Protein 1WI3 (pdb70)

Secondary structure (DSSP, 8-state):
---------------SHHHHHHHHHHHHH-S---HHHHHHHHHHS---HHHHHHHHHHHHHH--SS-SS--

GO terms:
  GO:0000977 RNA polymerase II transcription regulatory region sequence-specific DNA binding (F, IDA)
  GO:0001228 DNA-binding transcription activator activity, RNA polymerase II-specific (F, IDA)
  GO:0045944 positive regulation of transcription by RNA polymerase II (P, IDA)
  GO:0005654 nucleoplasm (C, TAS)
  GO:0005515 protein binding (F, IPI)
  GO:0005654 nucleoplasm (C, IDA)

Nearest PDB structures (foldseek):
  1wi3-assembly1_A  TM=7.764E-01  e=3.787E-08  Homo sapiens
  2da2-assembly1_A  TM=7.299E-01  e=1.251E-03  Homo sapiens
  2djn-assembly1_A  TM=6.784E-01  e=2.650E-02  Homo sapiens
  2cra-assembly1_A  TM=6.827E-01  e=4.642E-02  Homo sapiens
  2l9r-assembly1_A  TM=7.865E-01  e=8.156E-01  Homo sapiens

CATH classification: 1.10.10.60

Structure (mmCIF, N/CA/C/O backbone):
data_1WI3
#
_entry.id   1WI3
#
loop_
_atom_site.group_PDB
_atom_site.id
_atom_site.type_symbol
_atom_site.label_atom_id
_atom_site.label_alt_id
_atom_site.label_comp_id
_atom_site.label_asym_id
_atom_site.label_entity_id
_atom_site.label_seq_id
_atom_site.pdbx_PDB_ins_code
_atom_site.Cartn_x
_atom_site.Cartn_y
_atom_site.Cartn_z
_atom_site.occupancy
_atom_site.B_iso_or_equiv
_atom_site.auth_seq_id
_atom_site.auth_comp_id
_atom_site.auth_asym_id
_atom_site.auth_atom_id
_atom_site.pdbx_PDB_model_num
ATOM 1 N N . GLY A 1 1 ? 13.180 -10.435 10.783 1.00 0.00 1 GLY A N 1
ATOM 2 C CA . GLY A 1 1 ? 13.037 -9.020 10.486 1.00 0.00 1 GLY A CA 1
ATOM 3 C C . GLY A 1 1 ? 12.215 -8.314 11.566 1.00 0.00 1 GLY A C 1
ATOM 4 O O . GLY A 1 1 ? 11.682 -8.959 12.468 1.00 0.00 1 GLY A O 1
ATOM 8 N N . SER A 1 2 ? 12.137 -6.997 11.439 1.00 0.00 2 SER A N 1
ATOM 9 C CA . SER A 1 2 ? 11.388 -6.196 12.392 1.00 0.00 2 SER A CA 1
ATOM 10 C C . SER A 1 2 ? 11.477 -4.716 12.016 1.00 0.00 2 SER A C 1
ATOM 11 O O . SER A 1 2 ? 12.568 -4.191 11.797 1.00 0.00 2 SER A O 1
ATOM 19 N N . SER A 1 3 ? 10.314 -4.084 11.952 1.00 0.00 3 SER A N 1
ATOM 20 C CA . SER A 1 3 ? 10.247 -2.674 11.606 1.00 0.00 3 SER A CA 1
ATOM 21 C C . SER A 1 3 ? 8.789 -2.210 11.582 1.00 0.00 3 SER A C 1
ATOM 22 O O . SER A 1 3 ? 7.875 -3.028 11.482 1.00 0.00 3 SER A O 1
ATOM 30 N N . GLY A 1 4 ? 8.617 -0.900 11.677 1.00 0.00 4 GLY A N 1
ATOM 31 C CA . GLY A 1 4 ? 7.286 -0.318 11.668 1.00 0.00 4 GLY A CA 1
ATOM 32 C C . GLY A 1 4 ? 7.344 1.178 11.352 1.00 0.00 4 GLY A C 1
ATOM 33 O O . GLY A 1 4 ? 8.426 1.753 11.246 1.00 0.00 4 GLY A O 1
ATOM 37 N N . SER A 1 5 ? 6.165 1.767 11.210 1.00 0.00 5 SER A N 1
ATOM 38 C CA . SER A 1 5 ? 6.068 3.185 10.908 1.00 0.00 5 SER A CA 1
ATOM 39 C C . SER A 1 5 ? 4.602 3.622 10.913 1.00 0.00 5 SER A C 1
ATOM 40 O O . SER A 1 5 ? 3.746 2.940 10.351 1.00 0.00 5 SER A O 1
ATOM 48 N N . SER A 1 6 ? 4.357 4.756 11.553 1.00 0.00 6 SER A N 1
ATOM 49 C CA . SER A 1 6 ? 3.010 5.292 11.638 1.00 0.00 6 SER A CA 1
ATOM 50 C C . SER A 1 6 ? 2.637 5.981 10.323 1.00 0.00 6 SER A C 1
ATOM 51 O O . SER A 1 6 ? 3.512 6.373 9.554 1.00 0.00 6 SER A O 1
ATOM 59 N N . GLY A 1 7 ? 1.335 6.106 10.107 1.00 0.00 7 GLY A N 1
ATOM 60 C CA . GLY A 1 7 ? 0.836 6.740 8.899 1.00 0.00 7 GLY A CA 1
ATOM 61 C C . GLY A 1 7 ? -0.640 7.116 9.047 1.00 0.00 7 GLY A C 1
ATOM 62 O O . GLY A 1 7 ? -1.521 6.294 8.802 1.00 0.00 7 GLY A O 1
ATOM 66 N N . PRO A 1 8 ? -0.870 8.392 9.458 1.00 0.00 8 PRO A N 1
ATOM 67 C CA . PRO A 1 8 ? -2.223 8.887 9.642 1.00 0.00 8 PRO A CA 1
ATOM 68 C C . PRO A 1 8 ? -2.894 9.163 8.295 1.00 0.00 8 PRO A C 1
ATOM 69 O O . PRO A 1 8 ? -2.273 9.007 7.244 1.00 0.00 8 PRO A O 1
ATOM 80 N N . ARG A 1 9 ? -4.153 9.570 8.368 1.00 0.00 9 ARG A N 1
ATOM 81 C CA . ARG A 1 9 ? -4.914 9.870 7.168 1.00 0.00 9 ARG A CA 1
ATOM 82 C C . ARG A 1 9 ? -5.021 8.626 6.283 1.00 0.00 9 ARG A C 1
ATOM 83 O O . ARG A 1 9 ? -4.171 7.740 6.346 1.00 0.00 9 ARG A O 1
ATOM 104 N N . SER A 1 10 ? -6.074 8.601 5.478 1.00 0.00 10 SER A N 1
ATOM 105 C CA . SER A 1 10 ? -6.303 7.480 4.582 1.00 0.00 10 SER A CA 1
ATOM 106 C C . SER A 1 10 ? -7.225 7.906 3.437 1.00 0.00 10 SER A C 1
ATOM 107 O O . SER A 1 10 ? -8.273 8.507 3.670 1.00 0.00 10 SER A O 1
ATOM 115 N N . ARG A 1 11 ? -6.801 7.579 2.226 1.00 0.00 11 ARG A N 1
ATOM 116 C CA . ARG A 1 11 ? -7.575 7.920 1.044 1.00 0.00 11 ARG A CA 1
ATOM 117 C C . ARG A 1 11 ? -6.907 7.353 -0.210 1.00 0.00 11 ARG A C 1
ATOM 118 O O . ARG A 1 11 ? -5.833 7.804 -0.604 1.00 0.00 11 ARG A O 1
ATOM 139 N N . THR A 1 12 ? -7.571 6.371 -0.802 1.00 0.00 12 THR A N 1
ATOM 140 C CA . THR A 1 12 ? -7.056 5.737 -2.004 1.00 0.00 12 THR A CA 1
ATOM 141 C C . THR A 1 12 ? -8.203 5.368 -2.946 1.00 0.00 12 THR A C 1
ATOM 142 O O . THR A 1 12 ? -9.361 5.326 -2.534 1.00 0.00 12 THR A O 1
ATOM 153 N N . LYS A 1 13 ? -7.841 5.109 -4.194 1.00 0.00 13 LYS A N 1
ATOM 154 C CA . LYS A 1 13 ? -8.826 4.745 -5.199 1.00 0.00 13 LYS A CA 1
ATOM 155 C C . LYS A 1 13 ? -8.188 3.788 -6.208 1.00 0.00 13 LYS A C 1
ATOM 156 O O . LYS A 1 13 ? -7.663 4.220 -7.232 1.00 0.00 13 LYS A O 1
ATOM 175 N N . ILE A 1 14 ? -8.256 2.505 -5.883 1.00 0.00 14 ILE A N 1
ATOM 176 C CA . ILE A 1 14 ? -7.692 1.483 -6.748 1.00 0.00 14 ILE A CA 1
ATOM 177 C C . ILE A 1 14 ? -8.823 0.771 -7.493 1.00 0.00 14 ILE A C 1
ATOM 178 O O . ILE A 1 14 ? -9.715 0.196 -6.871 1.00 0.00 14 ILE A O 1
ATOM 194 N N . SER A 1 15 ? -8.748 0.832 -8.814 1.00 0.00 15 SER A N 1
ATOM 195 C CA . SER A 1 15 ? -9.755 0.200 -9.651 1.00 0.00 15 SER A CA 1
ATOM 196 C C . SER A 1 15 ? -10.145 -1.159 -9.064 1.00 0.00 15 SER A C 1
ATOM 197 O O . SER A 1 15 ? -11.329 -1.471 -8.947 1.00 0.00 15 SER A O 1
ATOM 205 N N . LEU A 1 16 ? -9.127 -1.929 -8.710 1.00 0.00 16 LEU A N 1
ATOM 206 C CA . LEU A 1 16 ? -9.348 -3.246 -8.138 1.00 0.00 16 LEU A CA 1
ATOM 207 C C . LEU A 1 16 ? -8.128 -4.128 -8.412 1.00 0.00 16 LEU A C 1
ATOM 208 O O . LEU A 1 16 ? -7.418 -4.516 -7.486 1.00 0.00 16 LEU A O 1
ATOM 224 N N . GLU A 1 17 ? -7.923 -4.419 -9.688 1.00 0.00 17 GLU A N 1
ATOM 225 C CA . GLU A 1 17 ? -6.801 -5.248 -10.095 1.00 0.00 17 GLU A CA 1
ATOM 226 C C . GLU A 1 17 ? -5.582 -4.960 -9.217 1.00 0.00 17 GLU A C 1
ATOM 227 O O . GLU A 1 17 ? -5.328 -5.675 -8.248 1.00 0.00 17 GLU A O 1
ATOM 239 N N . ALA A 1 18 ? -4.860 -3.913 -9.587 1.00 0.00 18 ALA A N 1
ATOM 240 C CA . ALA A 1 18 ? -3.674 -3.522 -8.845 1.00 0.00 18 ALA A CA 1
ATOM 241 C C . ALA A 1 18 ? -3.831 -3.940 -7.382 1.00 0.00 18 ALA A C 1
ATOM 242 O O . ALA A 1 18 ? -3.032 -4.720 -6.866 1.00 0.00 18 ALA A O 1
ATOM 249 N N . LEU A 1 19 ? -4.868 -3.404 -6.754 1.00 0.00 19 LEU A N 1
ATOM 250 C CA . LEU A 1 19 ? -5.141 -3.713 -5.361 1.00 0.00 19 LEU A CA 1
ATOM 251 C C . LEU A 1 19 ? -5.090 -5.229 -5.159 1.00 0.00 19 LEU A C 1
ATOM 252 O O . LEU A 1 19 ? -4.261 -5.729 -4.400 1.00 0.00 19 LEU A O 1
ATOM 268 N N . GLY A 1 20 ? -5.986 -5.916 -5.852 1.00 0.00 20 GLY A N 1
ATOM 269 C CA . GLY A 1 20 ? -6.053 -7.365 -5.758 1.00 0.00 20 GLY A CA 1
ATOM 270 C C . GLY A 1 20 ? -4.659 -7.987 -5.872 1.00 0.00 20 GLY A C 1
ATOM 271 O O . GLY A 1 20 ? -4.268 -8.798 -5.034 1.00 0.00 20 GLY A O 1
ATOM 275 N N . ILE A 1 21 ? -3.949 -7.583 -6.915 1.00 0.00 21 ILE A N 1
ATOM 276 C CA . ILE A 1 21 ? -2.608 -8.090 -7.149 1.00 0.00 21 ILE A CA 1
ATOM 277 C C . ILE A 1 21 ? -1.821 -8.062 -5.838 1.00 0.00 21 ILE A C 1
ATOM 278 O O . ILE A 1 21 ? -1.617 -9.100 -5.209 1.00 0.00 21 ILE A O 1
ATOM 294 N N . LEU A 1 22 ? -1.399 -6.863 -5.463 1.00 0.00 22 LEU A N 1
ATOM 295 C CA . LEU A 1 22 ? -0.639 -6.686 -4.238 1.00 0.00 22 LEU A CA 1
ATOM 296 C C . LEU A 1 22 ? -1.313 -7.466 -3.107 1.00 0.00 22 LEU A C 1
ATOM 297 O O . LEU A 1 22 ? -0.637 -8.028 -2.247 1.00 0.00 22 LEU A O 1
ATOM 313 N N . GLN A 1 23 ? -2.637 -7.474 -3.145 1.00 0.00 23 GLN A N 1
ATOM 314 C CA . GLN A 1 23 ? -3.410 -8.176 -2.134 1.00 0.00 23 GLN A CA 1
ATOM 315 C C . GLN A 1 23 ? -2.979 -9.642 -2.059 1.00 0.00 23 GLN A C 1
ATOM 316 O O . GLN A 1 23 ? -2.834 -10.195 -0.970 1.00 0.00 23 GLN A O 1
ATOM 330 N N . SER A 1 24 ? -2.787 -10.230 -3.231 1.00 0.00 24 SER A N 1
ATOM 331 C CA . SER A 1 24 ? -2.376 -11.621 -3.312 1.00 0.00 24 SER A CA 1
ATOM 332 C C . SER A 1 24 ? -1.018 -11.806 -2.631 1.00 0.00 24 SER A C 1
ATOM 333 O O . SER A 1 24 ? -0.810 -12.778 -1.907 1.00 0.00 24 SER A O 1
ATOM 341 N N . PHE A 1 25 ? -0.129 -10.857 -2.887 1.00 0.00 25 PHE A N 1
ATOM 342 C CA . PHE A 1 25 ? 1.202 -10.903 -2.308 1.00 0.00 25 PHE A CA 1
ATOM 343 C C . PHE A 1 25 ? 1.145 -10.748 -0.787 1.00 0.00 25 PHE A C 1
ATOM 344 O O . PHE A 1 25 ? 2.001 -11.269 -0.074 1.00 0.00 25 PHE A O 1
ATOM 361 N N . ILE A 1 26 ? 0.127 -10.030 -0.336 1.00 0.00 26 ILE A N 1
ATOM 362 C CA . ILE A 1 26 ? -0.054 -9.800 1.087 1.00 0.00 26 ILE A CA 1
ATOM 363 C C . ILE A 1 26 ? -0.431 -11.117 1.769 1.00 0.00 26 ILE A C 1
ATOM 364 O O . ILE A 1 26 ? 0.101 -11.448 2.827 1.00 0.00 26 ILE A O 1
ATOM 380 N N . HIS A 1 27 ? -1.347 -11.834 1.134 1.00 0.00 27 HIS A N 1
ATOM 381 C CA . HIS A 1 27 ? -1.802 -13.108 1.665 1.00 0.00 27 HIS A CA 1
ATOM 382 C C . HIS A 1 27 ? -0.720 -14.168 1.453 1.00 0.00 27 HIS A C 1
ATOM 383 O O . HIS A 1 27 ? -0.809 -15.268 1.995 1.00 0.00 27 HIS A O 1
ATOM 397 N N . ASP A 1 28 ? 0.278 -13.799 0.663 1.00 0.00 28 ASP A N 1
ATOM 398 C CA . ASP A 1 28 ? 1.377 -14.705 0.373 1.00 0.00 28 ASP A CA 1
ATOM 399 C C . ASP A 1 28 ? 2.515 -14.454 1.365 1.00 0.00 28 ASP A C 1
ATOM 400 O O . ASP A 1 28 ? 2.966 -15.376 2.043 1.00 0.00 28 ASP A O 1
ATOM 409 N N . VAL A 1 29 ? 2.946 -13.203 1.418 1.00 0.00 29 VAL A N 1
ATOM 410 C CA . VAL A 1 29 ? 4.022 -12.819 2.315 1.00 0.00 29 VAL A CA 1
ATOM 411 C C . VAL A 1 29 ? 3.468 -12.665 3.733 1.00 0.00 29 VAL A C 1
ATOM 412 O O . VAL A 1 29 ? 4.032 -13.199 4.686 1.00 0.00 29 VAL A O 1
ATOM 425 N N . GLY A 1 30 ? 2.368 -11.931 3.827 1.00 0.00 30 GLY A N 1
ATOM 426 C CA . GLY A 1 30 ? 1.731 -11.699 5.113 1.00 0.00 30 GLY A CA 1
ATOM 427 C C . GLY A 1 30 ? 1.387 -10.220 5.295 1.00 0.00 30 GLY A C 1
ATOM 428 O O . GLY A 1 30 ? 0.537 -9.685 4.585 1.00 0.00 30 GLY A O 1
ATOM 432 N N . LEU A 1 31 ? 2.064 -9.601 6.251 1.00 0.00 31 LEU A N 1
ATOM 433 C CA . LEU A 1 31 ? 1.840 -8.193 6.535 1.00 0.00 31 LEU A CA 1
ATOM 434 C C . LEU A 1 31 ? 3.165 -7.542 6.937 1.00 0.00 31 LEU A C 1
ATOM 435 O O . LEU A 1 31 ? 3.224 -6.799 7.916 1.00 0.00 31 LEU A O 1
ATOM 451 N N . TYR A 1 32 ? 4.195 -7.843 6.161 1.00 0.00 32 TYR A N 1
ATOM 452 C CA . TYR A 1 32 ? 5.516 -7.296 6.423 1.00 0.00 32 TYR A CA 1
ATOM 453 C C . TYR A 1 32 ? 6.295 -7.095 5.122 1.00 0.00 32 TYR A C 1
ATOM 454 O O . TYR A 1 32 ? 7.258 -7.811 4.854 1.00 0.00 32 TYR A O 1
ATOM 472 N N . PRO A 1 33 ? 5.836 -6.091 4.327 1.00 0.00 33 PRO A N 1
ATOM 473 C CA . PRO A 1 33 ? 6.479 -5.786 3.060 1.00 0.00 33 PRO A CA 1
ATOM 474 C C . PRO A 1 33 ? 7.804 -5.054 3.280 1.00 0.00 33 PRO A C 1
ATOM 475 O O . PRO A 1 33 ? 7.903 -4.188 4.149 1.00 0.00 33 PRO A O 1
ATOM 486 N N . ASP A 1 34 ? 8.791 -5.428 2.478 1.00 0.00 34 ASP A N 1
ATOM 487 C CA . ASP A 1 34 ? 10.106 -4.817 2.574 1.00 0.00 34 ASP A CA 1
ATOM 488 C C . ASP A 1 34 ? 10.232 -3.719 1.516 1.00 0.00 34 ASP A C 1
ATOM 489 O O . ASP A 1 34 ? 9.527 -3.739 0.508 1.00 0.00 34 ASP A O 1
ATOM 498 N N . GLN A 1 35 ? 11.135 -2.787 1.782 1.00 0.00 35 GLN A N 1
ATOM 499 C CA . GLN A 1 35 ? 11.363 -1.683 0.865 1.00 0.00 35 GLN A CA 1
ATOM 500 C C . GLN A 1 35 ? 11.405 -2.191 -0.578 1.00 0.00 35 GLN A C 1
ATOM 501 O O . GLN A 1 35 ? 11.101 -1.449 -1.510 1.00 0.00 35 GLN A O 1
ATOM 515 N N . GLU A 1 36 ? 11.785 -3.453 -0.716 1.00 0.00 36 GLU A N 1
ATOM 516 C CA . GLU A 1 36 ? 11.871 -4.069 -2.029 1.00 0.00 36 GLU A CA 1
ATOM 517 C C . GLU A 1 36 ? 10.478 -4.467 -2.521 1.00 0.00 36 GLU A C 1
ATOM 518 O O . GLU A 1 36 ? 10.119 -4.194 -3.665 1.00 0.00 36 GLU A O 1
ATOM 530 N N . ALA A 1 37 ? 9.732 -5.107 -1.632 1.00 0.00 37 ALA A N 1
ATOM 531 C CA . ALA A 1 37 ? 8.387 -5.546 -1.961 1.00 0.00 37 ALA A CA 1
ATOM 532 C C . ALA A 1 37 ? 7.535 -4.330 -2.330 1.00 0.00 37 ALA A C 1
ATOM 533 O O . ALA A 1 37 ? 6.779 -4.369 -3.300 1.00 0.00 37 ALA A O 1
ATOM 540 N N . ILE A 1 38 ? 7.685 -3.280 -1.537 1.00 0.00 38 ILE A N 1
ATOM 541 C CA . ILE A 1 38 ? 6.938 -2.055 -1.768 1.00 0.00 38 ILE A CA 1
ATOM 542 C C . ILE A 1 38 ? 7.292 -1.499 -3.149 1.00 0.00 38 ILE A C 1
ATOM 543 O O . ILE A 1 38 ? 6.413 -1.063 -3.891 1.00 0.00 38 ILE A O 1
ATOM 559 N N . HIS A 1 39 ? 8.582 -1.533 -3.452 1.00 0.00 39 HIS A N 1
ATOM 560 C CA . HIS A 1 39 ? 9.063 -1.038 -4.731 1.00 0.00 39 HIS A CA 1
ATOM 561 C C . HIS A 1 39 ? 8.369 -1.793 -5.867 1.00 0.00 39 HIS A C 1
ATOM 562 O O . HIS A 1 39 ? 7.989 -1.195 -6.872 1.00 0.00 39 HIS A O 1
ATOM 576 N N . THR A 1 40 ? 8.226 -3.095 -5.669 1.00 0.00 40 THR A N 1
ATOM 577 C CA . THR A 1 40 ? 7.585 -3.937 -6.664 1.00 0.00 40 THR A CA 1
ATOM 578 C C . THR A 1 40 ? 6.098 -3.594 -6.775 1.00 0.00 40 THR A C 1
ATOM 579 O O . THR A 1 40 ? 5.532 -3.616 -7.867 1.00 0.00 40 THR A O 1
ATOM 590 N N . LEU A 1 41 ? 5.508 -3.284 -5.630 1.00 0.00 41 LEU A N 1
ATOM 591 C CA . LEU A 1 41 ? 4.098 -2.937 -5.585 1.00 0.00 41 LEU A CA 1
ATOM 592 C C . LEU A 1 41 ? 3.893 -1.570 -6.240 1.00 0.00 41 LEU A C 1
ATOM 593 O O . LEU A 1 41 ? 2.898 -1.350 -6.930 1.00 0.00 41 LEU A O 1
ATOM 609 N N . SER A 1 42 ? 4.850 -0.685 -6.001 1.00 0.00 42 SER A N 1
ATOM 610 C CA . SER A 1 42 ? 4.786 0.655 -6.559 1.00 0.00 42 SER A CA 1
ATOM 611 C C . SER A 1 42 ? 5.094 0.613 -8.057 1.00 0.00 42 SER A C 1
ATOM 612 O O . SER A 1 42 ? 4.827 1.575 -8.777 1.00 0.00 42 SER A O 1
ATOM 620 N N . ALA A 1 43 ? 5.652 -0.510 -8.483 1.00 0.00 43 ALA A N 1
ATOM 621 C CA . ALA A 1 43 ? 5.999 -0.690 -9.882 1.00 0.00 43 ALA A CA 1
ATOM 622 C C . ALA A 1 43 ? 4.903 -1.502 -10.575 1.00 0.00 43 ALA A C 1
ATOM 623 O O . ALA A 1 43 ? 4.187 -0.983 -11.430 1.00 0.00 43 ALA A O 1
ATOM 630 N N . GLN A 1 44 ? 4.806 -2.763 -10.180 1.00 0.00 44 GLN A N 1
ATOM 631 C CA . GLN A 1 44 ? 3.809 -3.652 -10.752 1.00 0.00 44 GLN A CA 1
ATOM 632 C C . GLN A 1 44 ? 2.475 -2.920 -10.912 1.00 0.00 44 GLN A C 1
ATOM 633 O O . GLN A 1 44 ? 1.820 -3.036 -11.947 1.00 0.00 44 GLN A O 1
ATOM 647 N N . LEU A 1 45 ? 2.112 -2.184 -9.872 1.00 0.00 45 LEU A N 1
ATOM 648 C CA . LEU A 1 45 ? 0.868 -1.434 -9.884 1.00 0.00 45 LEU A CA 1
ATOM 649 C C . LEU A 1 45 ? 1.131 -0.027 -10.426 1.00 0.00 45 LEU A C 1
ATOM 650 O O . LEU A 1 45 ? 0.246 0.590 -11.017 1.00 0.00 45 LEU A O 1
ATOM 666 N N . ASP A 1 46 ? 2.351 0.439 -10.206 1.00 0.00 46 ASP A N 1
ATOM 667 C CA . ASP A 1 46 ? 2.742 1.761 -10.665 1.00 0.00 46 ASP A CA 1
ATOM 668 C C . ASP A 1 46 ? 2.238 2.810 -9.672 1.00 0.00 46 ASP A C 1
ATOM 669 O O . ASP A 1 46 ? 2.081 3.978 -10.024 1.00 0.00 46 ASP A O 1
ATOM 678 N N . LEU A 1 47 ? 1.998 2.356 -8.450 1.00 0.00 47 LEU A N 1
ATOM 679 C CA . LEU A 1 47 ? 1.516 3.241 -7.404 1.00 0.00 47 LEU A CA 1
ATOM 680 C C . LEU A 1 47 ? 2.701 3.733 -6.571 1.00 0.00 47 LEU A C 1
ATOM 681 O O . LEU A 1 47 ? 3.785 3.154 -6.625 1.00 0.00 47 LEU A O 1
ATOM 697 N N . PRO A 1 48 ? 2.448 4.824 -5.800 1.00 0.00 48 PRO A N 1
ATOM 698 C CA . PRO A 1 48 ? 3.482 5.400 -4.957 1.00 0.00 48 PRO A CA 1
ATOM 699 C C . PRO A 1 48 ? 3.723 4.537 -3.717 1.00 0.00 48 PRO A C 1
ATOM 700 O O . PRO A 1 48 ? 2.870 3.734 -3.340 1.00 0.00 48 PRO A O 1
ATOM 711 N N . LYS A 1 49 ? 4.888 4.732 -3.116 1.00 0.00 49 LYS A N 1
ATOM 712 C CA . LYS A 1 49 ? 5.251 3.981 -1.927 1.00 0.00 49 LYS A CA 1
ATOM 713 C C . LYS A 1 49 ? 4.281 4.325 -0.795 1.00 0.00 49 LYS A C 1
ATOM 714 O O . LYS A 1 49 ? 3.686 3.434 -0.190 1.00 0.00 49 LYS A O 1
ATOM 733 N N . HIS A 1 50 ? 4.151 5.619 -0.543 1.00 0.00 50 HIS A N 1
ATOM 734 C CA . HIS A 1 50 ? 3.263 6.092 0.505 1.00 0.00 50 HIS A CA 1
ATOM 735 C C . HIS A 1 50 ? 1.895 5.422 0.360 1.00 0.00 50 HIS A C 1
ATOM 736 O O . HIS A 1 50 ? 1.335 4.928 1.338 1.00 0.00 50 HIS A O 1
ATOM 750 N N . THR A 1 51 ? 1.397 5.426 -0.868 1.00 0.00 51 THR A N 1
ATOM 751 C CA . THR A 1 51 ? 0.105 4.825 -1.153 1.00 0.00 51 THR A CA 1
ATOM 752 C C . THR A 1 51 ? 0.078 3.370 -0.679 1.00 0.00 51 THR A C 1
ATOM 753 O O . THR A 1 51 ? -0.732 3.007 0.173 1.00 0.00 51 THR A O 1
ATOM 764 N N . ILE A 1 52 ? 0.972 2.578 -1.251 1.00 0.00 52 ILE A N 1
ATOM 765 C CA . ILE A 1 52 ? 1.061 1.171 -0.898 1.00 0.00 52 ILE A CA 1
ATOM 766 C C . ILE A 1 52 ? 1.222 1.040 0.618 1.00 0.00 52 ILE A C 1
ATOM 767 O O . ILE A 1 52 ? 0.518 0.257 1.255 1.00 0.00 52 ILE A O 1
ATOM 783 N N . ILE A 1 53 ? 2.151 1.818 1.152 1.00 0.00 53 ILE A N 1
ATOM 784 C CA . ILE A 1 53 ? 2.413 1.799 2.581 1.00 0.00 53 ILE A CA 1
ATOM 785 C C . ILE A 1 53 ? 1.119 2.106 3.337 1.00 0.00 53 ILE A C 1
ATOM 786 O O . ILE A 1 53 ? 0.644 1.287 4.121 1.00 0.00 53 ILE A O 1
ATOM 802 N N . LYS A 1 54 ? 0.585 3.290 3.074 1.00 0.00 54 LYS A N 1
ATOM 803 C CA . LYS A 1 54 ? -0.645 3.716 3.720 1.00 0.00 54 LYS A CA 1
ATOM 804 C C . LYS A 1 54 ? -1.644 2.557 3.719 1.00 0.00 54 LYS A C 1
ATOM 805 O O . LYS A 1 54 ? -1.954 2.000 4.771 1.00 0.00 54 LYS A O 1
ATOM 824 N N . PHE A 1 55 ? -2.120 2.229 2.527 1.00 0.00 55 PHE A N 1
ATOM 825 C CA . PHE A 1 55 ? -3.078 1.147 2.376 1.00 0.00 55 PHE A CA 1
ATOM 826 C C . PHE A 1 55 ? -2.762 -0.003 3.335 1.00 0.00 55 PHE A C 1
ATOM 827 O O . PHE A 1 55 ? -3.613 -0.411 4.123 1.00 0.00 55 PHE A O 1
ATOM 844 N N . PHE A 1 56 ? -1.535 -0.493 3.236 1.00 0.00 56 PHE A N 1
ATOM 845 C CA . PHE A 1 56 ? -1.095 -1.588 4.085 1.00 0.00 56 PHE A CA 1
ATOM 846 C C . PHE A 1 56 ? -1.407 -1.301 5.555 1.00 0.00 56 PHE A C 1
ATOM 847 O O . PHE A 1 56 ? -2.046 -2.110 6.227 1.00 0.00 56 PHE A O 1
ATOM 864 N N . GLN A 1 57 ? -0.943 -0.147 6.011 1.00 0.00 57 GLN A N 1
ATOM 865 C CA . GLN A 1 57 ? -1.164 0.256 7.390 1.00 0.00 57 GLN A CA 1
ATOM 866 C C . GLN A 1 57 ? -2.588 -0.098 7.824 1.00 0.00 57 GLN A C 1
ATOM 867 O O . GLN A 1 57 ? -2.802 -0.566 8.941 1.00 0.00 57 GLN A O 1
ATOM 881 N N . ASN A 1 58 ? -3.525 0.138 6.918 1.00 0.00 58 ASN A N 1
ATOM 882 C CA . ASN A 1 58 ? -4.922 -0.150 7.193 1.00 0.00 58 ASN A CA 1
ATOM 883 C C . ASN A 1 58 ? -5.076 -1.635 7.530 1.00 0.00 58 ASN A C 1
ATOM 884 O O . ASN A 1 58 ? -5.705 -1.987 8.526 1.00 0.00 58 ASN A O 1
ATOM 895 N N . GLN A 1 59 ? -4.489 -2.465 6.680 1.00 0.00 59 GLN A N 1
ATOM 896 C CA . GLN A 1 59 ? -4.553 -3.904 6.875 1.00 0.00 59 GLN A CA 1
ATOM 897 C C . GLN A 1 59 ? -4.032 -4.274 8.265 1.00 0.00 59 GLN A C 1
ATOM 898 O O . GLN A 1 59 ? -4.649 -5.070 8.971 1.00 0.00 59 GLN A O 1
ATOM 912 N N . ARG A 1 60 ? -2.901 -3.680 8.616 1.00 0.00 60 ARG A N 1
ATOM 913 C CA . ARG A 1 60 ? -2.290 -3.938 9.908 1.00 0.00 60 ARG A CA 1
ATOM 914 C C . ARG A 1 60 ? -3.227 -3.500 11.035 1.00 0.00 60 ARG A C 1
ATOM 915 O O . ARG A 1 60 ? -3.582 -4.300 11.899 1.00 0.00 60 ARG A O 1
ATOM 936 N N . TYR A 1 61 ? -3.602 -2.230 10.990 1.00 0.00 61 TYR A N 1
ATOM 937 C CA . TYR A 1 61 ? -4.492 -1.676 11.997 1.00 0.00 61 TYR A CA 1
ATOM 938 C C . TYR A 1 61 ? -5.669 -2.615 12.265 1.00 0.00 61 TYR A C 1
ATOM 939 O O . TYR A 1 61 ? -6.031 -2.850 13.417 1.00 0.00 61 TYR A O 1
ATOM 957 N N . HIS A 1 62 ? -6.235 -3.128 11.182 1.00 0.00 62 HIS A N 1
ATOM 958 C CA . HIS A 1 62 ? -7.363 -4.037 11.286 1.00 0.00 62 HIS A CA 1
ATOM 959 C C . HIS A 1 62 ? -6.931 -5.311 12.014 1.00 0.00 62 HIS A C 1
ATOM 960 O O . HIS A 1 62 ? -7.432 -5.612 13.097 1.00 0.00 62 HIS A O 1
ATOM 974 N N . VAL A 1 63 ? -6.006 -6.026 11.391 1.00 0.00 63 VAL A N 1
ATOM 975 C CA . VAL A 1 63 ? -5.500 -7.260 11.966 1.00 0.00 63 VAL A CA 1
ATOM 976 C C . VAL A 1 63 ? -5.111 -7.016 13.426 1.00 0.00 63 VAL A C 1
ATOM 977 O O . VAL A 1 63 ? -4.282 -6.154 13.715 1.00 0.00 63 VAL A O 1
ATOM 990 N N . LYS A 1 64 ? -5.727 -7.791 14.307 1.00 0.00 64 LYS A N 1
ATOM 991 C CA . LYS A 1 64 ? -5.456 -7.669 15.729 1.00 0.00 64 LYS A CA 1
ATOM 992 C C . LYS A 1 64 ? -5.793 -8.991 16.423 1.00 0.00 64 LYS A C 1
ATOM 993 O O . LYS A 1 64 ? -4.921 -9.626 17.013 1.00 0.00 64 LYS A O 1
ATOM 1012 N N . HIS A 1 65 ? -7.060 -9.365 16.329 1.00 0.00 65 HIS A N 1
ATOM 1013 C CA . HIS A 1 65 ? -7.524 -10.599 16.940 1.00 0.00 65 HIS A CA 1
ATOM 1014 C C . HIS A 1 65 ? -6.716 -11.777 16.392 1.00 0.00 65 HIS A C 1
ATOM 1015 O O . HIS A 1 65 ? -6.035 -12.471 17.145 1.00 0.00 65 HIS A O 1
ATOM 1029 N N . SER A 1 66 ? -6.819 -11.967 15.085 1.00 0.00 66 SER A N 1
ATOM 1030 C CA . SER A 1 66 ? -6.107 -13.050 14.427 1.00 0.00 66 SER A CA 1
ATOM 1031 C C . SER A 1 66 ? -4.651 -12.648 14.186 1.00 0.00 66 SER A C 1
ATOM 1032 O O . SER A 1 66 ? -4.381 -11.606 13.590 1.00 0.00 66 SER A O 1
ATOM 1040 N N . GLY A 1 67 ? -3.750 -13.494 14.662 1.00 0.00 67 GLY A N 1
ATOM 1041 C CA . GLY A 1 67 ? -2.328 -13.240 14.506 1.00 0.00 67 GLY A CA 1
ATOM 1042 C C . GLY A 1 67 ? -1.653 -14.367 13.721 1.00 0.00 67 GLY A C 1
ATOM 1043 O O . GLY A 1 67 ? -2.289 -15.021 12.896 1.00 0.00 67 GLY A O 1
ATOM 1047 N N . PRO A 1 68 ? -0.339 -14.563 14.012 1.00 0.00 68 PRO A N 1
ATOM 1048 C CA . PRO A 1 68 ? 0.430 -15.599 13.343 1.00 0.00 68 PRO A CA 1
ATOM 1049 C C . PRO A 1 68 ? 0.067 -16.984 13.881 1.00 0.00 68 PRO A C 1
ATOM 1050 O O . PRO A 1 68 ? -0.721 -17.104 14.818 1.00 0.00 68 PRO A O 1
ATOM 1061 N N . SER A 1 69 ? 0.661 -17.997 13.266 1.00 0.00 69 SER A N 1
ATOM 1062 C CA . SER A 1 69 ? 0.410 -19.369 13.671 1.00 0.00 69 SER A CA 1
ATOM 1063 C C . SER A 1 69 ? -1.089 -19.669 13.607 1.00 0.00 69 SER A C 1
ATOM 1064 O O . SER A 1 69 ? -1.841 -19.282 14.499 1.00 0.00 69 SER A O 1
ATOM 1072 N N . SER A 1 70 ? -1.477 -20.356 12.543 1.00 0.00 70 SER A N 1
ATOM 1073 C CA . SER A 1 70 ? -2.873 -20.712 12.350 1.00 0.00 70 SER A CA 1
ATOM 1074 C C . SER A 1 70 ? -3.435 -21.335 13.629 1.00 0.00 70 SER A C 1
ATOM 1075 O O . SER A 1 70 ? -2.729 -22.052 14.337 1.00 0.00 70 SER A O 1
ATOM 1083 N N . GLY A 1 71 ? -4.700 -21.039 13.888 1.00 0.00 71 GLY A N 1
ATOM 1084 C CA . GLY A 1 71 ? -5.365 -21.561 15.069 1.00 0.00 71 GLY A CA 1
ATOM 1085 C C . GLY A 1 71 ? -5.350 -20.537 16.205 1.00 0.00 71 GLY A C 1
ATOM 1086 O O . GLY A 1 71 ? -5.549 -19.345 15.974 1.00 0.00 71 GLY A O 1
ATOM 1090 N N . GLY A 1 1 ? 11.367 0.575 17.085 1.00 0.00 1 GLY A N 2
ATOM 1091 C CA . GLY A 1 1 ? 10.018 0.530 17.623 1.00 0.00 1 GLY A CA 2
ATOM 1092 C C . GLY A 1 1 ? 9.510 1.937 17.946 1.00 0.00 1 GLY A C 2
ATOM 1093 O O . GLY A 1 1 ? 10.213 2.725 18.576 1.00 0.00 1 GLY A O 2
ATOM 1097 N N . SER A 1 2 ? 8.292 2.208 17.501 1.00 0.00 2 SER A N 2
ATOM 1098 C CA . SER A 1 2 ? 7.681 3.506 17.736 1.00 0.00 2 SER A CA 2
ATOM 1099 C C . SER A 1 2 ? 6.532 3.370 18.736 1.00 0.00 2 SER A C 2
ATOM 1100 O O . SER A 1 2 ? 6.542 4.007 19.789 1.00 0.00 2 SER A O 2
ATOM 1108 N N . SER A 1 3 ? 5.568 2.537 18.373 1.00 0.00 3 SER A N 2
ATOM 1109 C CA . SER A 1 3 ? 4.414 2.309 19.225 1.00 0.00 3 SER A CA 2
ATOM 1110 C C . SER A 1 3 ? 3.632 3.612 19.406 1.00 0.00 3 SER A C 2
ATOM 1111 O O . SER A 1 3 ? 3.978 4.435 20.252 1.00 0.00 3 SER A O 2
ATOM 1119 N N . GLY A 1 4 ? 2.593 3.759 18.597 1.00 0.00 4 GLY A N 2
ATOM 1120 C CA . GLY A 1 4 ? 1.760 4.948 18.657 1.00 0.00 4 GLY A CA 2
ATOM 1121 C C . GLY A 1 4 ? 0.438 4.728 17.919 1.00 0.00 4 GLY A C 2
ATOM 1122 O O . GLY A 1 4 ? 0.375 3.949 16.969 1.00 0.00 4 GLY A O 2
ATOM 1126 N N . SER A 1 5 ? -0.586 5.429 18.384 1.00 0.00 5 SER A N 2
ATOM 1127 C CA . SER A 1 5 ? -1.903 5.321 17.779 1.00 0.00 5 SER A CA 2
ATOM 1128 C C . SER A 1 5 ? -1.988 6.220 16.545 1.00 0.00 5 SER A C 2
ATOM 1129 O O . SER A 1 5 ? -1.302 7.238 16.465 1.00 0.00 5 SER A O 2
ATOM 1137 N N . SER A 1 6 ? -2.835 5.812 15.611 1.00 0.00 6 SER A N 2
ATOM 1138 C CA . SER A 1 6 ? -3.019 6.568 14.384 1.00 0.00 6 SER A CA 2
ATOM 1139 C C . SER A 1 6 ? -4.452 6.402 13.877 1.00 0.00 6 SER A C 2
ATOM 1140 O O . SER A 1 6 ? -5.137 5.447 14.240 1.00 0.00 6 SER A O 2
ATOM 1148 N N . GLY A 1 7 ? -4.864 7.346 13.044 1.00 0.00 7 GLY A N 2
ATOM 1149 C CA . GLY A 1 7 ? -6.204 7.316 12.482 1.00 0.00 7 GLY A CA 2
ATOM 1150 C C . GLY A 1 7 ? -6.293 6.316 11.328 1.00 0.00 7 GLY A C 2
ATOM 1151 O O . GLY A 1 7 ? -5.278 5.960 10.731 1.00 0.00 7 GLY A O 2
ATOM 1155 N N . PRO A 1 8 ? -7.548 5.880 11.040 1.00 0.00 8 PRO A N 2
ATOM 1156 C CA . PRO A 1 8 ? -7.782 4.928 9.968 1.00 0.00 8 PRO A CA 2
ATOM 1157 C C . PRO A 1 8 ? -7.666 5.603 8.600 1.00 0.00 8 PRO A C 2
ATOM 1158 O O . PRO A 1 8 ? -6.960 5.113 7.720 1.00 0.00 8 PRO A O 2
ATOM 1169 N N . ARG A 1 9 ? -8.370 6.718 8.464 1.00 0.00 9 ARG A N 2
ATOM 1170 C CA . ARG A 1 9 ? -8.354 7.465 7.218 1.00 0.00 9 ARG A CA 2
ATOM 1171 C C . ARG A 1 9 ? -8.654 6.538 6.039 1.00 0.00 9 ARG A C 2
ATOM 1172 O O . ARG A 1 9 ? -7.760 5.859 5.536 1.00 0.00 9 ARG A O 2
ATOM 1193 N N . SER A 1 10 ? -9.915 6.539 5.632 1.00 0.00 10 SER A N 2
ATOM 1194 C CA . SER A 1 10 ? -10.344 5.706 4.521 1.00 0.00 10 SER A CA 2
ATOM 1195 C C . SER A 1 10 ? -10.137 6.449 3.200 1.00 0.00 10 SER A C 2
ATOM 1196 O O . SER A 1 10 ? -11.062 7.077 2.686 1.00 0.00 10 SER A O 2
ATOM 1204 N N . ARG A 1 11 ? -8.919 6.353 2.688 1.00 0.00 11 ARG A N 2
ATOM 1205 C CA . ARG A 1 11 ? -8.580 7.008 1.436 1.00 0.00 11 ARG A CA 2
ATOM 1206 C C . ARG A 1 11 ? -7.861 6.032 0.504 1.00 0.00 11 ARG A C 2
ATOM 1207 O O . ARG A 1 11 ? -6.740 5.610 0.785 1.00 0.00 11 ARG A O 2
ATOM 1228 N N . THR A 1 12 ? -8.535 5.700 -0.588 1.00 0.00 12 THR A N 2
ATOM 1229 C CA . THR A 1 12 ? -7.974 4.781 -1.563 1.00 0.00 12 THR A CA 2
ATOM 1230 C C . THR A 1 12 ? -8.643 4.976 -2.926 1.00 0.00 12 THR A C 2
ATOM 1231 O O . THR A 1 12 ? -9.819 5.328 -2.999 1.00 0.00 12 THR A O 2
ATOM 1242 N N . LYS A 1 13 ? -7.865 4.737 -3.971 1.00 0.00 13 LYS A N 2
ATOM 1243 C CA . LYS A 1 13 ? -8.367 4.882 -5.327 1.00 0.00 13 LYS A CA 2
ATOM 1244 C C . LYS A 1 13 ? -7.696 3.843 -6.228 1.00 0.00 13 LYS A C 2
ATOM 1245 O O . LYS A 1 13 ? -6.888 4.191 -7.087 1.00 0.00 13 LYS A O 2
ATOM 1264 N N . ILE A 1 14 ? -8.057 2.589 -6.001 1.00 0.00 14 ILE A N 2
ATOM 1265 C CA . ILE A 1 14 ? -7.500 1.497 -6.782 1.00 0.00 14 ILE A CA 2
ATOM 1266 C C . ILE A 1 14 ? -8.630 0.777 -7.522 1.00 0.00 14 ILE A C 2
ATOM 1267 O O . ILE A 1 14 ? -9.539 0.235 -6.896 1.00 0.00 14 ILE A O 2
ATOM 1283 N N . SER A 1 15 ? -8.535 0.796 -8.843 1.00 0.00 15 SER A N 2
ATOM 1284 C CA . SER A 1 15 ? -9.537 0.152 -9.675 1.00 0.00 15 SER A CA 2
ATOM 1285 C C . SER A 1 15 ? -9.961 -1.178 -9.048 1.00 0.00 15 SER A C 2
ATOM 1286 O O . SER A 1 15 ? -11.152 -1.458 -8.924 1.00 0.00 15 SER A O 2
ATOM 1294 N N . LEU A 1 16 ? -8.963 -1.962 -8.668 1.00 0.00 16 LEU A N 2
ATOM 1295 C CA . LEU A 1 16 ? -9.217 -3.255 -8.057 1.00 0.00 16 LEU A CA 2
ATOM 1296 C C . LEU A 1 16 ? -8.012 -4.169 -8.287 1.00 0.00 16 LEU A C 2
ATOM 1297 O O . LEU A 1 16 ? -7.327 -4.550 -7.339 1.00 0.00 16 LEU A O 2
ATOM 1313 N N . GLU A 1 17 ? -7.790 -4.496 -9.552 1.00 0.00 17 GLU A N 2
ATOM 1314 C CA . GLU A 1 17 ? -6.680 -5.358 -9.918 1.00 0.00 17 GLU A CA 2
ATOM 1315 C C . GLU A 1 17 ? -5.469 -5.073 -9.027 1.00 0.00 17 GLU A C 2
ATOM 1316 O O . GLU A 1 17 ? -5.248 -5.766 -8.034 1.00 0.00 17 GLU A O 2
ATOM 1328 N N . ALA A 1 18 ? -4.718 -4.052 -9.412 1.00 0.00 18 ALA A N 2
ATOM 1329 C CA . ALA A 1 18 ? -3.536 -3.667 -8.660 1.00 0.00 18 ALA A CA 2
ATOM 1330 C C . ALA A 1 18 ? -3.722 -4.056 -7.192 1.00 0.00 18 ALA A C 2
ATOM 1331 O O . ALA A 1 18 ? -2.978 -4.882 -6.666 1.00 0.00 18 ALA A O 2
ATOM 1338 N N . LEU A 1 19 ? -4.718 -3.441 -6.572 1.00 0.00 19 LEU A N 2
ATOM 1339 C CA . LEU A 1 19 ? -5.011 -3.712 -5.175 1.00 0.00 19 LEU A CA 2
ATOM 1340 C C . LEU A 1 19 ? -4.945 -5.221 -4.928 1.00 0.00 19 LEU A C 2
ATOM 1341 O O . LEU A 1 19 ? -4.115 -5.691 -4.151 1.00 0.00 19 LEU A O 2
ATOM 1357 N N . GLY A 1 20 ? -5.832 -5.937 -5.604 1.00 0.00 20 GLY A N 2
ATOM 1358 C CA . GLY A 1 20 ? -5.885 -7.383 -5.467 1.00 0.00 20 GLY A CA 2
ATOM 1359 C C . GLY A 1 20 ? -4.522 -8.012 -5.764 1.00 0.00 20 GLY A C 2
ATOM 1360 O O . GLY A 1 20 ? -4.086 -8.919 -5.056 1.00 0.00 20 GLY A O 2
ATOM 1364 N N . ILE A 1 21 ? -3.888 -7.506 -6.811 1.00 0.00 21 ILE A N 2
ATOM 1365 C CA . ILE A 1 21 ? -2.583 -8.007 -7.209 1.00 0.00 21 ILE A CA 2
ATOM 1366 C C . ILE A 1 21 ? -1.631 -7.948 -6.013 1.00 0.00 21 ILE A C 2
ATOM 1367 O O . ILE A 1 21 ? -0.922 -8.912 -5.731 1.00 0.00 21 ILE A O 2
ATOM 1383 N N . LEU A 1 22 ? -1.647 -6.805 -5.342 1.00 0.00 22 LEU A N 2
ATOM 1384 C CA . LEU A 1 22 ? -0.794 -6.607 -4.182 1.00 0.00 22 LEU A CA 2
ATOM 1385 C C . LEU A 1 22 ? -1.368 -7.381 -2.994 1.00 0.00 22 LEU A C 2
ATOM 1386 O O . LEU A 1 22 ? -0.619 -7.911 -2.174 1.00 0.00 22 LEU A O 2
ATOM 1402 N N . GLN A 1 23 ? -2.691 -7.423 -2.939 1.00 0.00 23 GLN A N 2
ATOM 1403 C CA . GLN A 1 23 ? -3.374 -8.123 -1.864 1.00 0.00 23 GLN A CA 2
ATOM 1404 C C . GLN A 1 23 ? -2.963 -9.597 -1.847 1.00 0.00 23 GLN A C 2
ATOM 1405 O O . GLN A 1 23 ? -2.575 -10.125 -0.806 1.00 0.00 23 GLN A O 2
ATOM 1419 N N . SER A 1 24 ? -3.063 -10.220 -3.012 1.00 0.00 24 SER A N 2
ATOM 1420 C CA . SER A 1 24 ? -2.707 -11.622 -3.144 1.00 0.00 24 SER A CA 2
ATOM 1421 C C . SER A 1 24 ? -1.314 -11.866 -2.558 1.00 0.00 24 SER A C 2
ATOM 1422 O O . SER A 1 24 ? -1.086 -12.874 -1.891 1.00 0.00 24 SER A O 2
ATOM 1430 N N . PHE A 1 25 ? -0.421 -10.926 -2.828 1.00 0.00 25 PHE A N 2
ATOM 1431 C CA . PHE A 1 25 ? 0.943 -11.026 -2.336 1.00 0.00 25 PHE A CA 2
ATOM 1432 C C . PHE A 1 25 ? 0.986 -10.898 -0.812 1.00 0.00 25 PHE A C 2
ATOM 1433 O O . PHE A 1 25 ? 1.857 -11.475 -0.162 1.00 0.00 25 PHE A O 2
ATOM 1450 N N . ILE A 1 26 ? 0.036 -10.140 -0.286 1.00 0.00 26 ILE A N 2
ATOM 1451 C CA . ILE A 1 26 ? -0.045 -9.929 1.149 1.00 0.00 26 ILE A CA 2
ATOM 1452 C C . ILE A 1 26 ? -0.442 -11.240 1.831 1.00 0.00 26 ILE A C 2
ATOM 1453 O O . ILE A 1 26 ? 0.145 -11.619 2.843 1.00 0.00 26 ILE A O 2
ATOM 1469 N N . HIS A 1 27 ? -1.435 -11.895 1.249 1.00 0.00 27 HIS A N 2
ATOM 1470 C CA . HIS A 1 27 ? -1.918 -13.156 1.788 1.00 0.00 27 HIS A CA 2
ATOM 1471 C C . HIS A 1 27 ? -0.911 -14.265 1.477 1.00 0.00 27 HIS A C 2
ATOM 1472 O O . HIS A 1 27 ? -1.034 -15.379 1.984 1.00 0.00 27 HIS A O 2
ATOM 1486 N N . ASP A 1 28 ? 0.061 -13.922 0.645 1.00 0.00 28 ASP A N 2
ATOM 1487 C CA . ASP A 1 28 ? 1.088 -14.875 0.261 1.00 0.00 28 ASP A CA 2
ATOM 1488 C C . ASP A 1 28 ? 2.307 -14.700 1.169 1.00 0.00 28 ASP A C 2
ATOM 1489 O O . ASP A 1 28 ? 2.742 -15.648 1.821 1.00 0.00 28 ASP A O 2
ATOM 1498 N N . VAL A 1 29 ? 2.823 -13.479 1.184 1.00 0.00 29 VAL A N 2
ATOM 1499 C CA . VAL A 1 29 ? 3.983 -13.167 2.002 1.00 0.00 29 VAL A CA 2
ATOM 1500 C C . VAL A 1 29 ? 3.531 -12.896 3.438 1.00 0.00 29 VAL A C 2
ATOM 1501 O O . VAL A 1 29 ? 4.087 -13.451 4.384 1.00 0.00 29 VAL A O 2
ATOM 1514 N N . GLY A 1 30 ? 2.525 -12.041 3.556 1.00 0.00 30 GLY A N 2
ATOM 1515 C CA . GLY A 1 30 ? 1.992 -11.688 4.861 1.00 0.00 30 GLY A CA 2
ATOM 1516 C C . GLY A 1 30 ? 1.744 -10.182 4.963 1.00 0.00 30 GLY A C 2
ATOM 1517 O O . GLY A 1 30 ? 1.427 -9.532 3.968 1.00 0.00 30 GLY A O 2
ATOM 1521 N N . LEU A 1 31 ? 1.896 -9.671 6.176 1.00 0.00 31 LEU A N 2
ATOM 1522 C CA . LEU A 1 31 ? 1.693 -8.253 6.421 1.00 0.00 31 LEU A CA 2
ATOM 1523 C C . LEU A 1 31 ? 2.973 -7.652 7.006 1.00 0.00 31 LEU A C 2
ATOM 1524 O O . LEU A 1 31 ? 3.010 -7.283 8.179 1.00 0.00 31 LEU A O 2
ATOM 1540 N N . TYR A 1 32 ? 3.991 -7.573 6.162 1.00 0.00 32 TYR A N 2
ATOM 1541 C CA . TYR A 1 32 ? 5.269 -7.023 6.580 1.00 0.00 32 TYR A CA 2
ATOM 1542 C C . TYR A 1 32 ? 6.283 -7.061 5.435 1.00 0.00 32 TYR A C 2
ATOM 1543 O O . TYR A 1 32 ? 7.304 -7.741 5.528 1.00 0.00 32 TYR A O 2
ATOM 1561 N N . PRO A 1 33 ? 5.958 -6.302 4.354 1.00 0.00 33 PRO A N 2
ATOM 1562 C CA . PRO A 1 33 ? 6.829 -6.243 3.193 1.00 0.00 33 PRO A CA 2
ATOM 1563 C C . PRO A 1 33 ? 8.059 -5.377 3.473 1.00 0.00 33 PRO A C 2
ATOM 1564 O O . PRO A 1 33 ? 8.142 -4.729 4.516 1.00 0.00 33 PRO A O 2
ATOM 1575 N N . ASP A 1 34 ? 8.984 -5.394 2.525 1.00 0.00 34 ASP A N 2
ATOM 1576 C CA . ASP A 1 34 ? 10.206 -4.619 2.657 1.00 0.00 34 ASP A CA 2
ATOM 1577 C C . ASP A 1 34 ? 10.239 -3.539 1.575 1.00 0.00 34 ASP A C 2
ATOM 1578 O O . ASP A 1 34 ? 9.481 -3.600 0.608 1.00 0.00 34 ASP A O 2
ATOM 1587 N N . GLN A 1 35 ? 11.125 -2.574 1.774 1.00 0.00 35 GLN A N 2
ATOM 1588 C CA . GLN A 1 35 ? 11.266 -1.481 0.827 1.00 0.00 35 GLN A CA 2
ATOM 1589 C C . GLN A 1 35 ? 11.341 -2.023 -0.602 1.00 0.00 35 GLN A C 2
ATOM 1590 O O . GLN A 1 35 ? 11.023 -1.315 -1.556 1.00 0.00 35 GLN A O 2
ATOM 1604 N N . GLU A 1 36 ? 11.762 -3.275 -0.705 1.00 0.00 36 GLU A N 2
ATOM 1605 C CA . GLU A 1 36 ? 11.882 -3.921 -2.001 1.00 0.00 36 GLU A CA 2
ATOM 1606 C C . GLU A 1 36 ? 10.508 -4.370 -2.499 1.00 0.00 36 GLU A C 2
ATOM 1607 O O . GLU A 1 36 ? 10.129 -4.080 -3.633 1.00 0.00 36 GLU A O 2
ATOM 1619 N N . ALA A 1 37 ? 9.798 -5.071 -1.628 1.00 0.00 37 ALA A N 2
ATOM 1620 C CA . ALA A 1 37 ? 8.473 -5.564 -1.965 1.00 0.00 37 ALA A CA 2
ATOM 1621 C C . ALA A 1 37 ? 7.568 -4.381 -2.316 1.00 0.00 37 ALA A C 2
ATOM 1622 O O . ALA A 1 37 ? 6.762 -4.465 -3.242 1.00 0.00 37 ALA A O 2
ATOM 1629 N N . ILE A 1 38 ? 7.732 -3.306 -1.559 1.00 0.00 38 ILE A N 2
ATOM 1630 C CA . ILE A 1 38 ? 6.940 -2.108 -1.779 1.00 0.00 38 ILE A CA 2
ATOM 1631 C C . ILE A 1 38 ? 7.290 -1.513 -3.144 1.00 0.00 38 ILE A C 2
ATOM 1632 O O . ILE A 1 38 ? 6.408 -1.070 -3.877 1.00 0.00 38 ILE A O 2
ATOM 1648 N N . HIS A 1 39 ? 8.581 -1.523 -3.444 1.00 0.00 39 HIS A N 2
ATOM 1649 C CA . HIS A 1 39 ? 9.059 -0.990 -4.708 1.00 0.00 39 HIS A CA 2
ATOM 1650 C C . HIS A 1 39 ? 8.395 -1.739 -5.865 1.00 0.00 39 HIS A C 2
ATOM 1651 O O . HIS A 1 39 ? 8.052 -1.139 -6.882 1.00 0.00 39 HIS A O 2
ATOM 1665 N N . THR A 1 40 ? 8.234 -3.040 -5.671 1.00 0.00 40 THR A N 2
ATOM 1666 C CA . THR A 1 40 ? 7.617 -3.877 -6.685 1.00 0.00 40 THR A CA 2
ATOM 1667 C C . THR A 1 40 ? 6.128 -3.549 -6.815 1.00 0.00 40 THR A C 2
ATOM 1668 O O . THR A 1 40 ? 5.576 -3.577 -7.913 1.00 0.00 40 THR A O 2
ATOM 1679 N N . LEU A 1 41 ? 5.521 -3.246 -5.677 1.00 0.00 41 LEU A N 2
ATOM 1680 C CA . LEU A 1 41 ? 4.107 -2.913 -5.649 1.00 0.00 41 LEU A CA 2
ATOM 1681 C C . LEU A 1 41 ? 3.896 -1.545 -6.301 1.00 0.00 41 LEU A C 2
ATOM 1682 O O . LEU A 1 41 ? 2.922 -1.341 -7.023 1.00 0.00 41 LEU A O 2
ATOM 1698 N N . SER A 1 42 ? 4.826 -0.643 -6.023 1.00 0.00 42 SER A N 2
ATOM 1699 C CA . SER A 1 42 ? 4.755 0.700 -6.573 1.00 0.00 42 SER A CA 2
ATOM 1700 C C . SER A 1 42 ? 5.063 0.668 -8.072 1.00 0.00 42 SER A C 2
ATOM 1701 O O . SER A 1 42 ? 4.775 1.625 -8.789 1.00 0.00 42 SER A O 2
ATOM 1709 N N . ALA A 1 43 ? 5.643 -0.443 -8.501 1.00 0.00 43 ALA A N 2
ATOM 1710 C CA . ALA A 1 43 ? 5.993 -0.612 -9.901 1.00 0.00 43 ALA A CA 2
ATOM 1711 C C . ALA A 1 43 ? 4.907 -1.433 -10.598 1.00 0.00 43 ALA A C 2
ATOM 1712 O O . ALA A 1 43 ? 4.173 -0.913 -11.437 1.00 0.00 43 ALA A O 2
ATOM 1719 N N . GLN A 1 44 ? 4.838 -2.703 -10.225 1.00 0.00 44 GLN A N 2
ATOM 1720 C CA . GLN A 1 44 ? 3.854 -3.601 -10.804 1.00 0.00 44 GLN A CA 2
ATOM 1721 C C . GLN A 1 44 ? 2.514 -2.882 -10.972 1.00 0.00 44 GLN A C 2
ATOM 1722 O O . GLN A 1 44 ? 1.851 -3.029 -11.997 1.00 0.00 44 GLN A O 2
ATOM 1736 N N . LEU A 1 45 ? 2.154 -2.121 -9.949 1.00 0.00 45 LEU A N 2
ATOM 1737 C CA . LEU A 1 45 ? 0.905 -1.379 -9.970 1.00 0.00 45 LEU A CA 2
ATOM 1738 C C . LEU A 1 45 ? 1.163 0.030 -10.507 1.00 0.00 45 LEU A C 2
ATOM 1739 O O . LEU A 1 45 ? 0.280 0.640 -11.108 1.00 0.00 45 LEU A O 2
ATOM 1755 N N . ASP A 1 46 ? 2.377 0.506 -10.271 1.00 0.00 46 ASP A N 2
ATOM 1756 C CA . ASP A 1 46 ? 2.761 1.832 -10.724 1.00 0.00 46 ASP A CA 2
ATOM 1757 C C . ASP A 1 46 ? 2.238 2.876 -9.735 1.00 0.00 46 ASP A C 2
ATOM 1758 O O . ASP A 1 46 ? 2.063 4.040 -10.090 1.00 0.00 46 ASP A O 2
ATOM 1767 N N . LEU A 1 47 ? 2.004 2.421 -8.513 1.00 0.00 47 LEU A N 2
ATOM 1768 C CA . LEU A 1 47 ? 1.504 3.301 -7.470 1.00 0.00 47 LEU A CA 2
ATOM 1769 C C . LEU A 1 47 ? 2.675 3.783 -6.611 1.00 0.00 47 LEU A C 2
ATOM 1770 O O . LEU A 1 47 ? 3.755 3.195 -6.642 1.00 0.00 47 LEU A O 2
ATOM 1786 N N . PRO A 1 48 ? 2.415 4.876 -5.845 1.00 0.00 48 PRO A N 2
ATOM 1787 C CA . PRO A 1 48 ? 3.434 5.444 -4.980 1.00 0.00 48 PRO A CA 2
ATOM 1788 C C . PRO A 1 48 ? 3.641 4.578 -3.735 1.00 0.00 48 PRO A C 2
ATOM 1789 O O . PRO A 1 48 ? 2.772 3.785 -3.375 1.00 0.00 48 PRO A O 2
ATOM 1800 N N . LYS A 1 49 ? 4.796 4.760 -3.112 1.00 0.00 49 LYS A N 2
ATOM 1801 C CA . LYS A 1 49 ? 5.128 4.006 -1.915 1.00 0.00 49 LYS A CA 2
ATOM 1802 C C . LYS A 1 49 ? 4.146 4.370 -0.800 1.00 0.00 49 LYS A C 2
ATOM 1803 O O . LYS A 1 49 ? 3.534 3.491 -0.195 1.00 0.00 49 LYS A O 2
ATOM 1822 N N . HIS A 1 50 ? 4.026 5.668 -0.561 1.00 0.00 50 HIS A N 2
ATOM 1823 C CA . HIS A 1 50 ? 3.129 6.159 0.471 1.00 0.00 50 HIS A CA 2
ATOM 1824 C C . HIS A 1 50 ? 1.754 5.508 0.308 1.00 0.00 50 HIS A C 2
ATOM 1825 O O . HIS A 1 50 ? 1.140 5.092 1.290 1.00 0.00 50 HIS A O 2
ATOM 1839 N N . THR A 1 51 ? 1.310 5.441 -0.938 1.00 0.00 51 THR A N 2
ATOM 1840 C CA . THR A 1 51 ? 0.019 4.848 -1.242 1.00 0.00 51 THR A CA 2
ATOM 1841 C C . THR A 1 51 ? -0.017 3.387 -0.789 1.00 0.00 51 THR A C 2
ATOM 1842 O O . THR A 1 51 ? -0.852 3.008 0.031 1.00 0.00 51 THR A O 2
ATOM 1853 N N . ILE A 1 52 ? 0.899 2.606 -1.343 1.00 0.00 52 ILE A N 2
ATOM 1854 C CA . ILE A 1 52 ? 0.983 1.195 -1.006 1.00 0.00 52 ILE A CA 2
ATOM 1855 C C . ILE A 1 52 ? 1.180 1.047 0.504 1.00 0.00 52 ILE A C 2
ATOM 1856 O O . ILE A 1 52 ? 0.482 0.268 1.151 1.00 0.00 52 ILE A O 2
ATOM 1872 N N . ILE A 1 53 ? 2.133 1.807 1.022 1.00 0.00 53 ILE A N 2
ATOM 1873 C CA . ILE A 1 53 ? 2.431 1.770 2.444 1.00 0.00 53 ILE A CA 2
ATOM 1874 C C . ILE A 1 53 ? 1.161 2.090 3.235 1.00 0.00 53 ILE A C 2
ATOM 1875 O O . ILE A 1 53 ? 0.695 1.270 4.024 1.00 0.00 53 ILE A O 2
ATOM 1891 N N . LYS A 1 54 ? 0.637 3.283 2.995 1.00 0.00 54 LYS A N 2
ATOM 1892 C CA . LYS A 1 54 ? -0.570 3.720 3.675 1.00 0.00 54 LYS A CA 2
ATOM 1893 C C . LYS A 1 54 ? -1.572 2.565 3.720 1.00 0.00 54 LYS A C 2
ATOM 1894 O O . LYS A 1 54 ? -1.871 2.039 4.792 1.00 0.00 54 LYS A O 2
ATOM 1913 N N . PHE A 1 55 ? -2.064 2.204 2.544 1.00 0.00 55 PHE A N 2
ATOM 1914 C CA . PHE A 1 55 ? -3.026 1.121 2.436 1.00 0.00 55 PHE A CA 2
ATOM 1915 C C . PHE A 1 55 ? -2.687 -0.012 3.407 1.00 0.00 55 PHE A C 2
ATOM 1916 O O . PHE A 1 55 ? -3.502 -0.372 4.256 1.00 0.00 55 PHE A O 2
ATOM 1933 N N . PHE A 1 56 ? -1.484 -0.544 3.250 1.00 0.00 56 PHE A N 2
ATOM 1934 C CA . PHE A 1 56 ? -1.028 -1.629 4.102 1.00 0.00 56 PHE A CA 2
ATOM 1935 C C . PHE A 1 56 ? -1.304 -1.322 5.575 1.00 0.00 56 PHE A C 2
ATOM 1936 O O . PHE A 1 56 ? -1.924 -2.122 6.273 1.00 0.00 56 PHE A O 2
ATOM 1953 N N . GLN A 1 57 ? -0.830 -0.162 6.004 1.00 0.00 57 GLN A N 2
ATOM 1954 C CA . GLN A 1 57 ? -1.018 0.260 7.381 1.00 0.00 57 GLN A CA 2
ATOM 1955 C C . GLN A 1 57 ? -2.471 0.046 7.808 1.00 0.00 57 GLN A C 2
ATOM 1956 O O . GLN A 1 57 ? -2.744 -0.236 8.974 1.00 0.00 57 GLN A O 2
ATOM 1970 N N . ASN A 1 58 ? -3.366 0.188 6.841 1.00 0.00 58 ASN A N 2
ATOM 1971 C CA . ASN A 1 58 ? -4.784 0.013 7.103 1.00 0.00 58 ASN A CA 2
ATOM 1972 C C . ASN A 1 58 ? -5.070 -1.465 7.377 1.00 0.00 58 ASN A C 2
ATOM 1973 O O . ASN A 1 58 ? -5.842 -1.795 8.275 1.00 0.00 58 ASN A O 2
ATOM 1984 N N . GLN A 1 59 ? -4.431 -2.315 6.586 1.00 0.00 59 GLN A N 2
ATOM 1985 C CA . GLN A 1 59 ? -4.607 -3.750 6.732 1.00 0.00 59 GLN A CA 2
ATOM 1986 C C . GLN A 1 59 ? -4.188 -4.196 8.134 1.00 0.00 59 GLN A C 2
ATOM 1987 O O . GLN A 1 59 ? -4.934 -4.900 8.814 1.00 0.00 59 GLN A O 2
ATOM 2001 N N . ARG A 1 60 ? -2.998 -3.767 8.526 1.00 0.00 60 ARG A N 2
ATOM 2002 C CA . ARG A 1 60 ? -2.471 -4.113 9.836 1.00 0.00 60 ARG A CA 2
ATOM 2003 C C . ARG A 1 60 ? -3.488 -3.765 10.925 1.00 0.00 60 ARG A C 2
ATOM 2004 O O . ARG A 1 60 ? -3.910 -4.635 11.685 1.00 0.00 60 ARG A O 2
ATOM 2025 N N . TYR A 1 61 ? -3.850 -2.491 10.967 1.00 0.00 61 TYR A N 2
ATOM 2026 C CA . TYR A 1 61 ? -4.809 -2.018 11.951 1.00 0.00 61 TYR A CA 2
ATOM 2027 C C . TYR A 1 61 ? -6.019 -2.950 12.030 1.00 0.00 61 TYR A C 2
ATOM 2028 O O . TYR A 1 61 ? -6.476 -3.289 13.121 1.00 0.00 61 TYR A O 2
ATOM 2046 N N . HIS A 1 62 ? -6.504 -3.340 10.860 1.00 0.00 62 HIS A N 2
ATOM 2047 C CA . HIS A 1 62 ? -7.652 -4.227 10.784 1.00 0.00 62 HIS A CA 2
ATOM 2048 C C . HIS A 1 62 ? -7.338 -5.537 11.509 1.00 0.00 62 HIS A C 2
ATOM 2049 O O . HIS A 1 62 ? -7.824 -5.770 12.614 1.00 0.00 62 HIS A O 2
ATOM 2063 N N . VAL A 1 63 ? -6.527 -6.357 10.857 1.00 0.00 63 VAL A N 2
ATOM 2064 C CA . VAL A 1 63 ? -6.142 -7.638 11.425 1.00 0.00 63 VAL A CA 2
ATOM 2065 C C . VAL A 1 63 ? -5.606 -7.421 12.842 1.00 0.00 63 VAL A C 2
ATOM 2066 O O . VAL A 1 63 ? -5.008 -6.386 13.131 1.00 0.00 63 VAL A O 2
ATOM 2079 N N . LYS A 1 64 ? -5.838 -8.415 13.687 1.00 0.00 64 LYS A N 2
ATOM 2080 C CA . LYS A 1 64 ? -5.385 -8.346 15.065 1.00 0.00 64 LYS A CA 2
ATOM 2081 C C . LYS A 1 64 ? -4.724 -9.672 15.447 1.00 0.00 64 LYS A C 2
ATOM 2082 O O . LYS A 1 64 ? -4.887 -10.674 14.753 1.00 0.00 64 LYS A O 2
ATOM 2101 N N . HIS A 1 65 ? -3.992 -9.635 16.551 1.00 0.00 65 HIS A N 2
ATOM 2102 C CA . HIS A 1 65 ? -3.305 -10.821 17.033 1.00 0.00 65 HIS A CA 2
ATOM 2103 C C . HIS A 1 65 ? -2.384 -11.362 15.939 1.00 0.00 65 HIS A C 2
ATOM 2104 O O . HIS A 1 65 ? -2.793 -12.197 15.134 1.00 0.00 65 HIS A O 2
ATOM 2118 N N . SER A 1 66 ? -1.156 -10.864 15.943 1.00 0.00 66 SER A N 2
ATOM 2119 C CA . SER A 1 66 ? -0.173 -11.286 14.960 1.00 0.00 66 SER A CA 2
ATOM 2120 C C . SER A 1 66 ? 0.991 -11.996 15.656 1.00 0.00 66 SER A C 2
ATOM 2121 O O . SER A 1 66 ? 1.153 -11.886 16.870 1.00 0.00 66 SER A O 2
ATOM 2129 N N . GLY A 1 67 ? 1.770 -12.708 14.856 1.00 0.00 67 GLY A N 2
ATOM 2130 C CA . GLY A 1 67 ? 2.914 -13.436 15.379 1.00 0.00 67 GLY A CA 2
ATOM 2131 C C . GLY A 1 67 ? 3.891 -12.490 16.082 1.00 0.00 67 GLY A C 2
ATOM 2132 O O . GLY A 1 67 ? 3.887 -12.386 17.307 1.00 0.00 67 GLY A O 2
ATOM 2136 N N . PRO A 1 68 ? 4.726 -11.807 15.253 1.00 0.00 68 PRO A N 2
ATOM 2137 C CA . PRO A 1 68 ? 5.706 -10.873 15.781 1.00 0.00 68 PRO A CA 2
ATOM 2138 C C . PRO A 1 68 ? 5.037 -9.574 16.235 1.00 0.00 68 PRO A C 2
ATOM 2139 O O . PRO A 1 68 ? 4.686 -8.732 15.410 1.00 0.00 68 PRO A O 2
ATOM 2150 N N . SER A 1 69 ? 4.880 -9.453 17.545 1.00 0.00 69 SER A N 2
ATOM 2151 C CA . SER A 1 69 ? 4.259 -8.271 18.118 1.00 0.00 69 SER A CA 2
ATOM 2152 C C . SER A 1 69 ? 5.083 -7.028 17.774 1.00 0.00 69 SER A C 2
ATOM 2153 O O . SER A 1 69 ? 6.271 -6.962 18.083 1.00 0.00 69 SER A O 2
ATOM 2161 N N . SER A 1 70 ? 4.418 -6.074 17.138 1.00 0.00 70 SER A N 2
ATOM 2162 C CA . SER A 1 70 ? 5.074 -4.837 16.749 1.00 0.00 70 SER A CA 2
ATOM 2163 C C . SER A 1 70 ? 4.087 -3.933 16.008 1.00 0.00 70 SER A C 2
ATOM 2164 O O . SER A 1 70 ? 3.524 -4.327 14.988 1.00 0.00 70 SER A O 2
ATOM 2172 N N . GLY A 1 71 ? 3.909 -2.737 16.549 1.00 0.00 71 GLY A N 2
ATOM 2173 C CA . GLY A 1 71 ? 3.000 -1.773 15.952 1.00 0.00 71 GLY A CA 2
ATOM 2174 C C . GLY A 1 71 ? 1.543 -2.187 16.168 1.00 0.00 71 GLY A C 2
ATOM 2175 O O . GLY A 1 71 ? 1.149 -3.294 15.807 1.00 0.00 71 GLY A O 2
ATOM 2179 N N . GLY A 1 1 ? 10.198 8.649 18.931 1.00 0.00 1 GLY A N 3
ATOM 2180 C CA . GLY A 1 1 ? 8.750 8.757 19.001 1.00 0.00 1 GLY A CA 3
ATOM 2181 C C . GLY A 1 1 ? 8.190 9.433 17.747 1.00 0.00 1 GLY A C 3
ATOM 2182 O O . GLY A 1 1 ? 8.939 10.018 16.966 1.00 0.00 1 GLY A O 3
ATOM 2186 N N . SER A 1 2 ? 6.878 9.329 17.594 1.00 0.00 2 SER A N 3
ATOM 2187 C CA . SER A 1 2 ? 6.209 9.923 16.449 1.00 0.00 2 SER A CA 3
ATOM 2188 C C . SER A 1 2 ? 4.767 10.282 16.814 1.00 0.00 2 SER A C 3
ATOM 2189 O O . SER A 1 2 ? 4.380 11.448 16.756 1.00 0.00 2 SER A O 3
ATOM 2197 N N . SER A 1 3 ? 4.011 9.258 17.182 1.00 0.00 3 SER A N 3
ATOM 2198 C CA . SER A 1 3 ? 2.621 9.451 17.556 1.00 0.00 3 SER A CA 3
ATOM 2199 C C . SER A 1 3 ? 1.816 9.936 16.349 1.00 0.00 3 SER A C 3
ATOM 2200 O O . SER A 1 3 ? 2.386 10.427 15.376 1.00 0.00 3 SER A O 3
ATOM 2208 N N . GLY A 1 4 ? 0.504 9.781 16.451 1.00 0.00 4 GLY A N 3
ATOM 2209 C CA . GLY A 1 4 ? -0.384 10.198 15.379 1.00 0.00 4 GLY A CA 3
ATOM 2210 C C . GLY A 1 4 ? -1.025 8.987 14.697 1.00 0.00 4 GLY A C 3
ATOM 2211 O O . GLY A 1 4 ? -0.326 8.128 14.163 1.00 0.00 4 GLY A O 3
ATOM 2215 N N . SER A 1 5 ? -2.349 8.958 14.737 1.00 0.00 5 SER A N 3
ATOM 2216 C CA . SER A 1 5 ? -3.093 7.868 14.130 1.00 0.00 5 SER A CA 3
ATOM 2217 C C . SER A 1 5 ? -4.405 8.392 13.542 1.00 0.00 5 SER A C 3
ATOM 2218 O O . SER A 1 5 ? -5.462 8.256 14.156 1.00 0.00 5 SER A O 3
ATOM 2226 N N . SER A 1 6 ? -4.293 8.980 12.360 1.00 0.00 6 SER A N 3
ATOM 2227 C CA . SER A 1 6 ? -5.458 9.525 11.683 1.00 0.00 6 SER A CA 3
ATOM 2228 C C . SER A 1 6 ? -5.452 9.104 10.212 1.00 0.00 6 SER A C 3
ATOM 2229 O O . SER A 1 6 ? -4.407 9.111 9.565 1.00 0.00 6 SER A O 3
ATOM 2237 N N . GLY A 1 7 ? -6.633 8.747 9.727 1.00 0.00 7 GLY A N 3
ATOM 2238 C CA . GLY A 1 7 ? -6.777 8.324 8.345 1.00 0.00 7 GLY A CA 3
ATOM 2239 C C . GLY A 1 7 ? -8.237 7.998 8.021 1.00 0.00 7 GLY A C 3
ATOM 2240 O O . GLY A 1 7 ? -8.711 6.902 8.314 1.00 0.00 7 GLY A O 3
ATOM 2244 N N . PRO A 1 8 ? -8.925 8.996 7.405 1.00 0.00 8 PRO A N 3
ATOM 2245 C CA . PRO A 1 8 ? -10.321 8.826 7.038 1.00 0.00 8 PRO A CA 3
ATOM 2246 C C . PRO A 1 8 ? -10.459 7.925 5.809 1.00 0.00 8 PRO A C 3
ATOM 2247 O O . PRO A 1 8 ? -9.848 8.183 4.773 1.00 0.00 8 PRO A O 3
ATOM 2258 N N . ARG A 1 9 ? -11.266 6.886 5.965 1.00 0.00 9 ARG A N 3
ATOM 2259 C CA . ARG A 1 9 ? -11.492 5.945 4.881 1.00 0.00 9 ARG A CA 3
ATOM 2260 C C . ARG A 1 9 ? -11.946 6.686 3.621 1.00 0.00 9 ARG A C 3
ATOM 2261 O O . ARG A 1 9 ? -12.411 7.822 3.698 1.00 0.00 9 ARG A O 3
ATOM 2282 N N . SER A 1 10 ? -11.794 6.012 2.490 1.00 0.00 10 SER A N 3
ATOM 2283 C CA . SER A 1 10 ? -12.182 6.592 1.216 1.00 0.00 10 SER A CA 3
ATOM 2284 C C . SER A 1 10 ? -13.271 5.739 0.562 1.00 0.00 10 SER A C 3
ATOM 2285 O O . SER A 1 10 ? -13.384 4.547 0.846 1.00 0.00 10 SER A O 3
ATOM 2293 N N . ARG A 1 11 ? -14.043 6.381 -0.301 1.00 0.00 11 ARG A N 3
ATOM 2294 C CA . ARG A 1 11 ? -15.119 5.696 -0.997 1.00 0.00 11 ARG A CA 3
ATOM 2295 C C . ARG A 1 11 ? -14.552 4.603 -1.905 1.00 0.00 11 ARG A C 3
ATOM 2296 O O . ARG A 1 11 ? -14.807 3.419 -1.691 1.00 0.00 11 ARG A O 3
ATOM 2317 N N . THR A 1 12 ? -13.792 5.039 -2.899 1.00 0.00 12 THR A N 3
ATOM 2318 C CA . THR A 1 12 ? -13.187 4.112 -3.840 1.00 0.00 12 THR A CA 3
ATOM 2319 C C . THR A 1 12 ? -11.675 4.339 -3.916 1.00 0.00 12 THR A C 3
ATOM 2320 O O . THR A 1 12 ? -11.213 5.479 -3.879 1.00 0.00 12 THR A O 3
ATOM 2331 N N . LYS A 1 13 ? -10.948 3.237 -4.019 1.00 0.00 13 LYS A N 3
ATOM 2332 C CA . LYS A 1 13 ? -9.498 3.302 -4.100 1.00 0.00 13 LYS A CA 3
ATOM 2333 C C . LYS A 1 13 ? -8.983 2.111 -4.910 1.00 0.00 13 LYS A C 3
ATOM 2334 O O . LYS A 1 13 ? -9.379 0.972 -4.666 1.00 0.00 13 LYS A O 3
ATOM 2353 N N . ILE A 1 14 ? -8.108 2.415 -5.858 1.00 0.00 14 ILE A N 3
ATOM 2354 C CA . ILE A 1 14 ? -7.535 1.383 -6.705 1.00 0.00 14 ILE A CA 3
ATOM 2355 C C . ILE A 1 14 ? -8.652 0.700 -7.497 1.00 0.00 14 ILE A C 3
ATOM 2356 O O . ILE A 1 14 ? -9.564 0.116 -6.912 1.00 0.00 14 ILE A O 3
ATOM 2372 N N . SER A 1 15 ? -8.544 0.795 -8.814 1.00 0.00 15 SER A N 3
ATOM 2373 C CA . SER A 1 15 ? -9.534 0.193 -9.691 1.00 0.00 15 SER A CA 3
ATOM 2374 C C . SER A 1 15 ? -9.965 -1.167 -9.138 1.00 0.00 15 SER A C 3
ATOM 2375 O O . SER A 1 15 ? -11.158 -1.457 -9.053 1.00 0.00 15 SER A O 3
ATOM 2383 N N . LEU A 1 16 ? -8.971 -1.965 -8.777 1.00 0.00 16 LEU A N 3
ATOM 2384 C CA . LEU A 1 16 ? -9.233 -3.288 -8.235 1.00 0.00 16 LEU A CA 3
ATOM 2385 C C . LEU A 1 16 ? -8.024 -4.189 -8.493 1.00 0.00 16 LEU A C 3
ATOM 2386 O O . LEU A 1 16 ? -7.348 -4.611 -7.556 1.00 0.00 16 LEU A O 3
ATOM 2402 N N . GLU A 1 17 ? -7.787 -4.456 -9.769 1.00 0.00 17 GLU A N 3
ATOM 2403 C CA . GLU A 1 17 ? -6.671 -5.299 -10.163 1.00 0.00 17 GLU A CA 3
ATOM 2404 C C . GLU A 1 17 ? -5.473 -5.057 -9.244 1.00 0.00 17 GLU A C 3
ATOM 2405 O O . GLU A 1 17 ? -5.261 -5.797 -8.284 1.00 0.00 17 GLU A O 3
ATOM 2417 N N . ALA A 1 18 ? -4.719 -4.016 -9.569 1.00 0.00 18 ALA A N 3
ATOM 2418 C CA . ALA A 1 18 ? -3.547 -3.667 -8.784 1.00 0.00 18 ALA A CA 3
ATOM 2419 C C . ALA A 1 18 ? -3.757 -4.112 -7.336 1.00 0.00 18 ALA A C 3
ATOM 2420 O O . ALA A 1 18 ? -3.000 -4.933 -6.819 1.00 0.00 18 ALA A O 3
ATOM 2427 N N . LEU A 1 19 ? -4.788 -3.552 -6.721 1.00 0.00 19 LEU A N 3
ATOM 2428 C CA . LEU A 1 19 ? -5.107 -3.881 -5.342 1.00 0.00 19 LEU A CA 3
ATOM 2429 C C . LEU A 1 19 ? -5.071 -5.400 -5.164 1.00 0.00 19 LEU A C 3
ATOM 2430 O O . LEU A 1 19 ? -4.271 -5.919 -4.387 1.00 0.00 19 LEU A O 3
ATOM 2446 N N . GLY A 1 20 ? -5.949 -6.070 -5.896 1.00 0.00 20 GLY A N 3
ATOM 2447 C CA . GLY A 1 20 ? -6.028 -7.520 -5.829 1.00 0.00 20 GLY A CA 3
ATOM 2448 C C . GLY A 1 20 ? -4.651 -8.154 -6.033 1.00 0.00 20 GLY A C 3
ATOM 2449 O O . GLY A 1 20 ? -4.280 -9.085 -5.320 1.00 0.00 20 GLY A O 3
ATOM 2453 N N . ILE A 1 21 ? -3.930 -7.624 -7.011 1.00 0.00 21 ILE A N 3
ATOM 2454 C CA . ILE A 1 21 ? -2.601 -8.127 -7.318 1.00 0.00 21 ILE A CA 3
ATOM 2455 C C . ILE A 1 21 ? -1.743 -8.094 -6.052 1.00 0.00 21 ILE A C 3
ATOM 2456 O O . ILE A 1 21 ? -1.234 -9.125 -5.615 1.00 0.00 21 ILE A O 3
ATOM 2472 N N . LEU A 1 22 ? -1.607 -6.897 -5.499 1.00 0.00 22 LEU A N 3
ATOM 2473 C CA . LEU A 1 22 ? -0.819 -6.716 -4.292 1.00 0.00 22 LEU A CA 3
ATOM 2474 C C . LEU A 1 22 ? -1.444 -7.524 -3.153 1.00 0.00 22 LEU A C 3
ATOM 2475 O O . LEU A 1 22 ? -0.731 -8.103 -2.334 1.00 0.00 22 LEU A O 3
ATOM 2491 N N . GLN A 1 23 ? -2.769 -7.538 -3.138 1.00 0.00 23 GLN A N 3
ATOM 2492 C CA . GLN A 1 23 ? -3.497 -8.266 -2.113 1.00 0.00 23 GLN A CA 3
ATOM 2493 C C . GLN A 1 23 ? -3.024 -9.720 -2.057 1.00 0.00 23 GLN A C 3
ATOM 2494 O O . GLN A 1 23 ? -2.835 -10.274 -0.975 1.00 0.00 23 GLN A O 3
ATOM 2508 N N . SER A 1 24 ? -2.846 -10.297 -3.237 1.00 0.00 24 SER A N 3
ATOM 2509 C CA . SER A 1 24 ? -2.399 -11.676 -3.335 1.00 0.00 24 SER A CA 3
ATOM 2510 C C . SER A 1 24 ? -1.032 -11.832 -2.665 1.00 0.00 24 SER A C 3
ATOM 2511 O O . SER A 1 24 ? -0.793 -12.808 -1.956 1.00 0.00 24 SER A O 3
ATOM 2519 N N . PHE A 1 25 ? -0.172 -10.855 -2.913 1.00 0.00 25 PHE A N 3
ATOM 2520 C CA . PHE A 1 25 ? 1.164 -10.872 -2.342 1.00 0.00 25 PHE A CA 3
ATOM 2521 C C . PHE A 1 25 ? 1.111 -10.741 -0.819 1.00 0.00 25 PHE A C 3
ATOM 2522 O O . PHE A 1 25 ? 1.973 -11.266 -0.117 1.00 0.00 25 PHE A O 3
ATOM 2539 N N . ILE A 1 26 ? 0.090 -10.036 -0.353 1.00 0.00 26 ILE A N 3
ATOM 2540 C CA . ILE A 1 26 ? -0.086 -9.829 1.075 1.00 0.00 26 ILE A CA 3
ATOM 2541 C C . ILE A 1 26 ? -0.445 -11.160 1.738 1.00 0.00 26 ILE A C 3
ATOM 2542 O O . ILE A 1 26 ? 0.050 -11.471 2.821 1.00 0.00 26 ILE A O 3
ATOM 2558 N N . HIS A 1 27 ? -1.302 -11.910 1.061 1.00 0.00 27 HIS A N 3
ATOM 2559 C CA . HIS A 1 27 ? -1.733 -13.201 1.572 1.00 0.00 27 HIS A CA 3
ATOM 2560 C C . HIS A 1 27 ? -0.621 -14.231 1.366 1.00 0.00 27 HIS A C 3
ATOM 2561 O O . HIS A 1 27 ? -0.681 -15.332 1.910 1.00 0.00 27 HIS A O 3
ATOM 2575 N N . ASP A 1 28 ? 0.368 -13.837 0.577 1.00 0.00 28 ASP A N 3
ATOM 2576 C CA . ASP A 1 28 ? 1.492 -14.713 0.292 1.00 0.00 28 ASP A CA 3
ATOM 2577 C C . ASP A 1 28 ? 2.605 -14.455 1.310 1.00 0.00 28 ASP A C 3
ATOM 2578 O O . ASP A 1 28 ? 3.074 -15.382 1.970 1.00 0.00 28 ASP A O 3
ATOM 2587 N N . VAL A 1 29 ? 2.994 -13.193 1.407 1.00 0.00 29 VAL A N 3
ATOM 2588 C CA . VAL A 1 29 ? 4.043 -12.802 2.334 1.00 0.00 29 VAL A CA 3
ATOM 2589 C C . VAL A 1 29 ? 3.451 -12.663 3.738 1.00 0.00 29 VAL A C 3
ATOM 2590 O O . VAL A 1 29 ? 4.030 -13.146 4.710 1.00 0.00 29 VAL A O 3
ATOM 2603 N N . GLY A 1 30 ? 2.305 -12.002 3.800 1.00 0.00 30 GLY A N 3
ATOM 2604 C CA . GLY A 1 30 ? 1.628 -11.794 5.069 1.00 0.00 30 GLY A CA 3
ATOM 2605 C C . GLY A 1 30 ? 1.237 -10.325 5.247 1.00 0.00 30 GLY A C 3
ATOM 2606 O O . GLY A 1 30 ? 0.336 -9.833 4.570 1.00 0.00 30 GLY A O 3
ATOM 2610 N N . LEU A 1 31 ? 1.934 -9.667 6.162 1.00 0.00 31 LEU A N 3
ATOM 2611 C CA . LEU A 1 31 ? 1.671 -8.265 6.438 1.00 0.00 31 LEU A CA 3
ATOM 2612 C C . LEU A 1 31 ? 2.979 -7.571 6.819 1.00 0.00 31 LEU A C 3
ATOM 2613 O O . LEU A 1 31 ? 3.017 -6.787 7.767 1.00 0.00 31 LEU A O 3
ATOM 2629 N N . TYR A 1 32 ? 4.021 -7.883 6.062 1.00 0.00 32 TYR A N 3
ATOM 2630 C CA . TYR A 1 32 ? 5.328 -7.298 6.309 1.00 0.00 32 TYR A CA 3
ATOM 2631 C C . TYR A 1 32 ? 6.095 -7.100 5.000 1.00 0.00 32 TYR A C 3
ATOM 2632 O O . TYR A 1 32 ? 7.027 -7.846 4.703 1.00 0.00 32 TYR A O 3
ATOM 2650 N N . PRO A 1 33 ? 5.665 -6.063 4.233 1.00 0.00 33 PRO A N 3
ATOM 2651 C CA . PRO A 1 33 ? 6.301 -5.756 2.963 1.00 0.00 33 PRO A CA 3
ATOM 2652 C C . PRO A 1 33 ? 7.657 -5.080 3.178 1.00 0.00 33 PRO A C 3
ATOM 2653 O O . PRO A 1 33 ? 7.773 -4.158 3.984 1.00 0.00 33 PRO A O 3
ATOM 2664 N N . ASP A 1 34 ? 8.647 -5.564 2.444 1.00 0.00 34 ASP A N 3
ATOM 2665 C CA . ASP A 1 34 ? 9.990 -5.018 2.544 1.00 0.00 34 ASP A CA 3
ATOM 2666 C C . ASP A 1 34 ? 10.144 -3.868 1.546 1.00 0.00 34 ASP A C 3
ATOM 2667 O O . ASP A 1 34 ? 9.489 -3.853 0.505 1.00 0.00 34 ASP A O 3
ATOM 2676 N N . GLN A 1 35 ? 11.013 -2.933 1.899 1.00 0.00 35 GLN A N 3
ATOM 2677 C CA . GLN A 1 35 ? 11.262 -1.782 1.048 1.00 0.00 35 GLN A CA 3
ATOM 2678 C C . GLN A 1 35 ? 11.312 -2.209 -0.421 1.00 0.00 35 GLN A C 3
ATOM 2679 O O . GLN A 1 35 ? 10.993 -1.422 -1.311 1.00 0.00 35 GLN A O 3
ATOM 2693 N N . GLU A 1 36 ? 11.715 -3.454 -0.628 1.00 0.00 36 GLU A N 3
ATOM 2694 C CA . GLU A 1 36 ? 11.811 -3.995 -1.973 1.00 0.00 36 GLU A CA 3
ATOM 2695 C C . GLU A 1 36 ? 10.423 -4.381 -2.490 1.00 0.00 36 GLU A C 3
ATOM 2696 O O . GLU A 1 36 ? 10.051 -4.023 -3.607 1.00 0.00 36 GLU A O 3
ATOM 2708 N N . ALA A 1 37 ? 9.696 -5.107 -1.654 1.00 0.00 37 ALA A N 3
ATOM 2709 C CA . ALA A 1 37 ? 8.358 -5.546 -2.012 1.00 0.00 37 ALA A CA 3
ATOM 2710 C C . ALA A 1 37 ? 7.505 -4.327 -2.370 1.00 0.00 37 ALA A C 3
ATOM 2711 O O . ALA A 1 37 ? 6.758 -4.353 -3.347 1.00 0.00 37 ALA A O 3
ATOM 2718 N N . ILE A 1 38 ? 7.645 -3.289 -1.559 1.00 0.00 38 ILE A N 3
ATOM 2719 C CA . ILE A 1 38 ? 6.896 -2.063 -1.778 1.00 0.00 38 ILE A CA 3
ATOM 2720 C C . ILE A 1 38 ? 7.238 -1.501 -3.159 1.00 0.00 38 ILE A C 3
ATOM 2721 O O . ILE A 1 38 ? 6.347 -1.112 -3.913 1.00 0.00 38 ILE A O 3
ATOM 2737 N N . HIS A 1 39 ? 8.531 -1.477 -3.449 1.00 0.00 39 HIS A N 3
ATOM 2738 C CA . HIS A 1 39 ? 9.002 -0.969 -4.727 1.00 0.00 39 HIS A CA 3
ATOM 2739 C C . HIS A 1 39 ? 8.329 -1.739 -5.864 1.00 0.00 39 HIS A C 3
ATOM 2740 O O . HIS A 1 39 ? 7.936 -1.150 -6.871 1.00 0.00 39 HIS A O 3
ATOM 2754 N N . THR A 1 40 ? 8.216 -3.044 -5.667 1.00 0.00 40 THR A N 3
ATOM 2755 C CA . THR A 1 40 ? 7.598 -3.901 -6.664 1.00 0.00 40 THR A CA 3
ATOM 2756 C C . THR A 1 40 ? 6.108 -3.579 -6.794 1.00 0.00 40 THR A C 3
ATOM 2757 O O . THR A 1 40 ? 5.549 -3.636 -7.888 1.00 0.00 40 THR A O 3
ATOM 2768 N N . LEU A 1 41 ? 5.506 -3.248 -5.661 1.00 0.00 41 LEU A N 3
ATOM 2769 C CA . LEU A 1 41 ? 4.091 -2.917 -5.634 1.00 0.00 41 LEU A CA 3
ATOM 2770 C C . LEU A 1 41 ? 3.881 -1.545 -6.276 1.00 0.00 41 LEU A C 3
ATOM 2771 O O . LEU A 1 41 ? 2.889 -1.325 -6.969 1.00 0.00 41 LEU A O 3
ATOM 2787 N N . SER A 1 42 ? 4.830 -0.656 -6.021 1.00 0.00 42 SER A N 3
ATOM 2788 C CA . SER A 1 42 ? 4.761 0.689 -6.566 1.00 0.00 42 SER A CA 3
ATOM 2789 C C . SER A 1 42 ? 5.076 0.665 -8.063 1.00 0.00 42 SER A C 3
ATOM 2790 O O . SER A 1 42 ? 4.790 1.624 -8.777 1.00 0.00 42 SER A O 3
ATOM 2798 N N . ALA A 1 43 ? 5.663 -0.443 -8.494 1.00 0.00 43 ALA A N 3
ATOM 2799 C CA . ALA A 1 43 ? 6.020 -0.605 -9.893 1.00 0.00 43 ALA A CA 3
ATOM 2800 C C . ALA A 1 43 ? 4.944 -1.434 -10.596 1.00 0.00 43 ALA A C 3
ATOM 2801 O O . ALA A 1 43 ? 4.224 -0.925 -11.453 1.00 0.00 43 ALA A O 3
ATOM 2808 N N . GLN A 1 44 ? 4.870 -2.699 -10.209 1.00 0.00 44 GLN A N 3
ATOM 2809 C CA . GLN A 1 44 ? 3.894 -3.604 -10.792 1.00 0.00 44 GLN A CA 3
ATOM 2810 C C . GLN A 1 44 ? 2.545 -2.900 -10.950 1.00 0.00 44 GLN A C 3
ATOM 2811 O O . GLN A 1 44 ? 1.893 -3.026 -11.985 1.00 0.00 44 GLN A O 3
ATOM 2825 N N . LEU A 1 45 ? 2.167 -2.175 -9.908 1.00 0.00 45 LEU A N 3
ATOM 2826 C CA . LEU A 1 45 ? 0.907 -1.451 -9.918 1.00 0.00 45 LEU A CA 3
ATOM 2827 C C . LEU A 1 45 ? 1.141 -0.035 -10.448 1.00 0.00 45 LEU A C 3
ATOM 2828 O O . LEU A 1 45 ? 0.245 0.569 -11.035 1.00 0.00 45 LEU A O 3
ATOM 2844 N N . ASP A 1 46 ? 2.352 0.454 -10.222 1.00 0.00 46 ASP A N 3
ATOM 2845 C CA . ASP A 1 46 ? 2.716 1.788 -10.669 1.00 0.00 46 ASP A CA 3
ATOM 2846 C C . ASP A 1 46 ? 2.192 2.818 -9.667 1.00 0.00 46 ASP A C 3
ATOM 2847 O O . ASP A 1 46 ? 2.032 3.990 -10.002 1.00 0.00 46 ASP A O 3
ATOM 2856 N N . LEU A 1 47 ? 1.940 2.343 -8.456 1.00 0.00 47 LEU A N 3
ATOM 2857 C CA . LEU A 1 47 ? 1.437 3.208 -7.402 1.00 0.00 47 LEU A CA 3
ATOM 2858 C C . LEU A 1 47 ? 2.613 3.729 -6.573 1.00 0.00 47 LEU A C 3
ATOM 2859 O O . LEU A 1 47 ? 3.710 3.177 -6.629 1.00 0.00 47 LEU A O 3
ATOM 2875 N N . PRO A 1 48 ? 2.335 4.815 -5.801 1.00 0.00 48 PRO A N 3
ATOM 2876 C CA . PRO A 1 48 ? 3.356 5.417 -4.961 1.00 0.00 48 PRO A CA 3
ATOM 2877 C C . PRO A 1 48 ? 3.621 4.560 -3.721 1.00 0.00 48 PRO A C 3
ATOM 2878 O O . PRO A 1 48 ? 2.786 3.743 -3.337 1.00 0.00 48 PRO A O 3
ATOM 2889 N N . LYS A 1 49 ? 4.787 4.776 -3.130 1.00 0.00 49 LYS A N 3
ATOM 2890 C CA . LYS A 1 49 ? 5.172 4.034 -1.941 1.00 0.00 49 LYS A CA 3
ATOM 2891 C C . LYS A 1 49 ? 4.218 4.381 -0.797 1.00 0.00 49 LYS A C 3
ATOM 2892 O O . LYS A 1 49 ? 3.669 3.490 -0.151 1.00 0.00 49 LYS A O 3
ATOM 2911 N N . HIS A 1 50 ? 4.050 5.677 -0.582 1.00 0.00 50 HIS A N 3
ATOM 2912 C CA . HIS A 1 50 ? 3.171 6.153 0.473 1.00 0.00 50 HIS A CA 3
ATOM 2913 C C . HIS A 1 50 ? 1.809 5.465 0.356 1.00 0.00 50 HIS A C 3
ATOM 2914 O O . HIS A 1 50 ? 1.256 5.002 1.352 1.00 0.00 50 HIS A O 3
ATOM 2928 N N . THR A 1 51 ? 1.308 5.421 -0.870 1.00 0.00 51 THR A N 3
ATOM 2929 C CA . THR A 1 51 ? 0.022 4.798 -1.130 1.00 0.00 51 THR A CA 3
ATOM 2930 C C . THR A 1 51 ? 0.025 3.346 -0.649 1.00 0.00 51 THR A C 3
ATOM 2931 O O . THR A 1 51 ? -0.772 2.971 0.210 1.00 0.00 51 THR A O 3
ATOM 2942 N N . ILE A 1 52 ? 0.931 2.568 -1.222 1.00 0.00 52 ILE A N 3
ATOM 2943 C CA . ILE A 1 52 ? 1.049 1.165 -0.862 1.00 0.00 52 ILE A CA 3
ATOM 2944 C C . ILE A 1 52 ? 1.210 1.044 0.655 1.00 0.00 52 ILE A C 3
ATOM 2945 O O . ILE A 1 52 ? 0.553 0.220 1.289 1.00 0.00 52 ILE A O 3
ATOM 2961 N N . ILE A 1 53 ? 2.089 1.878 1.192 1.00 0.00 53 ILE A N 3
ATOM 2962 C CA . ILE A 1 53 ? 2.345 1.875 2.623 1.00 0.00 53 ILE A CA 3
ATOM 2963 C C . ILE A 1 53 ? 1.047 2.190 3.369 1.00 0.00 53 ILE A C 3
ATOM 2964 O O . ILE A 1 53 ? 0.527 1.348 4.100 1.00 0.00 53 ILE A O 3
ATOM 2980 N N . LYS A 1 54 ? 0.562 3.405 3.161 1.00 0.00 54 LYS A N 3
ATOM 2981 C CA . LYS A 1 54 ? -0.664 3.842 3.805 1.00 0.00 54 LYS A CA 3
ATOM 2982 C C . LYS A 1 54 ? -1.674 2.692 3.804 1.00 0.00 54 LYS A C 3
ATOM 2983 O O . LYS A 1 54 ? -2.117 2.249 4.863 1.00 0.00 54 LYS A O 3
ATOM 3002 N N . PHE A 1 55 ? -2.007 2.241 2.604 1.00 0.00 55 PHE A N 3
ATOM 3003 C CA . PHE A 1 55 ? -2.956 1.151 2.451 1.00 0.00 55 PHE A CA 3
ATOM 3004 C C . PHE A 1 55 ? -2.625 -0.001 3.401 1.00 0.00 55 PHE A C 3
ATOM 3005 O O . PHE A 1 55 ? -3.471 -0.426 4.186 1.00 0.00 55 PHE A O 3
ATOM 3022 N N . PHE A 1 56 ? -1.391 -0.474 3.299 1.00 0.00 56 PHE A N 3
ATOM 3023 C CA . PHE A 1 56 ? -0.938 -1.569 4.139 1.00 0.00 56 PHE A CA 3
ATOM 3024 C C . PHE A 1 56 ? -1.179 -1.261 5.619 1.00 0.00 56 PHE A C 3
ATOM 3025 O O . PHE A 1 56 ? -1.773 -2.066 6.335 1.00 0.00 56 PHE A O 3
ATOM 3042 N N . GLN A 1 57 ? -0.706 -0.094 6.032 1.00 0.00 57 GLN A N 3
ATOM 3043 C CA . GLN A 1 57 ? -0.863 0.330 7.413 1.00 0.00 57 GLN A CA 3
ATOM 3044 C C . GLN A 1 57 ? -2.269 -0.006 7.915 1.00 0.00 57 GLN A C 3
ATOM 3045 O O . GLN A 1 57 ? -2.428 -0.573 8.995 1.00 0.00 57 GLN A O 3
ATOM 3059 N N . ASN A 1 58 ? -3.254 0.359 7.107 1.00 0.00 58 ASN A N 3
ATOM 3060 C CA . ASN A 1 58 ? -4.641 0.104 7.456 1.00 0.00 58 ASN A CA 3
ATOM 3061 C C . ASN A 1 58 ? -4.810 -1.375 7.810 1.00 0.00 58 ASN A C 3
ATOM 3062 O O . ASN A 1 58 ? -5.310 -1.707 8.884 1.00 0.00 58 ASN A O 3
ATOM 3073 N N . GLN A 1 59 ? -4.382 -2.224 6.887 1.00 0.00 59 GLN A N 3
ATOM 3074 C CA . GLN A 1 59 ? -4.480 -3.660 7.089 1.00 0.00 59 GLN A CA 3
ATOM 3075 C C . GLN A 1 59 ? -3.996 -4.033 8.492 1.00 0.00 59 GLN A C 3
ATOM 3076 O O . GLN A 1 59 ? -4.697 -4.720 9.232 1.00 0.00 59 GLN A O 3
ATOM 3090 N N . ARG A 1 60 ? -2.800 -3.563 8.815 1.00 0.00 60 ARG A N 3
ATOM 3091 C CA . ARG A 1 60 ? -2.214 -3.838 10.116 1.00 0.00 60 ARG A CA 3
ATOM 3092 C C . ARG A 1 60 ? -3.190 -3.455 11.230 1.00 0.00 60 ARG A C 3
ATOM 3093 O O . ARG A 1 60 ? -3.464 -4.255 12.123 1.00 0.00 60 ARG A O 3
ATOM 3114 N N . TYR A 1 61 ? -3.689 -2.231 11.140 1.00 0.00 61 TYR A N 3
ATOM 3115 C CA . TYR A 1 61 ? -4.628 -1.732 12.130 1.00 0.00 61 TYR A CA 3
ATOM 3116 C C . TYR A 1 61 ? -5.916 -2.558 12.128 1.00 0.00 61 TYR A C 3
ATOM 3117 O O . TYR A 1 61 ? -6.501 -2.804 13.182 1.00 0.00 61 TYR A O 3
ATOM 3135 N N . HIS A 1 62 ? -6.320 -2.963 10.933 1.00 0.00 62 HIS A N 3
ATOM 3136 C CA . HIS A 1 62 ? -7.528 -3.756 10.781 1.00 0.00 62 HIS A CA 3
ATOM 3137 C C . HIS A 1 62 ? -7.169 -5.243 10.784 1.00 0.00 62 HIS A C 3
ATOM 3138 O O . HIS A 1 62 ? -7.119 -5.876 9.731 1.00 0.00 62 HIS A O 3
ATOM 3152 N N . VAL A 1 63 ? -6.929 -5.758 11.981 1.00 0.00 63 VAL A N 3
ATOM 3153 C CA . VAL A 1 63 ? -6.577 -7.159 12.136 1.00 0.00 63 VAL A CA 3
ATOM 3154 C C . VAL A 1 63 ? -7.155 -7.684 13.452 1.00 0.00 63 VAL A C 3
ATOM 3155 O O . VAL A 1 63 ? -7.331 -6.924 14.403 1.00 0.00 63 VAL A O 3
ATOM 3168 N N . LYS A 1 64 ? -7.434 -8.979 13.464 1.00 0.00 64 LYS A N 3
ATOM 3169 C CA . LYS A 1 64 ? -7.989 -9.614 14.647 1.00 0.00 64 LYS A CA 3
ATOM 3170 C C . LYS A 1 64 ? -9.411 -9.099 14.878 1.00 0.00 64 LYS A C 3
ATOM 3171 O O . LYS A 1 64 ? -9.777 -8.033 14.384 1.00 0.00 64 LYS A O 3
ATOM 3190 N N . HIS A 1 65 ? -10.174 -9.878 15.630 1.00 0.00 65 HIS A N 3
ATOM 3191 C CA . HIS A 1 65 ? -11.547 -9.514 15.933 1.00 0.00 65 HIS A CA 3
ATOM 3192 C C . HIS A 1 65 ? -11.594 -8.078 16.459 1.00 0.00 65 HIS A C 3
ATOM 3193 O O . HIS A 1 65 ? -12.301 -7.235 15.910 1.00 0.00 65 HIS A O 3
ATOM 3207 N N . SER A 1 66 ? -10.830 -7.845 17.516 1.00 0.00 66 SER A N 3
ATOM 3208 C CA . SER A 1 66 ? -10.775 -6.525 18.123 1.00 0.00 66 SER A CA 3
ATOM 3209 C C . SER A 1 66 ? -10.769 -5.449 17.035 1.00 0.00 66 SER A C 3
ATOM 3210 O O . SER A 1 66 ? -11.663 -4.606 16.987 1.00 0.00 66 SER A O 3
ATOM 3218 N N . GLY A 1 67 ? -9.752 -5.514 16.189 1.00 0.00 67 GLY A N 3
ATOM 3219 C CA . GLY A 1 67 ? -9.618 -4.556 15.105 1.00 0.00 67 GLY A CA 3
ATOM 3220 C C . GLY A 1 67 ? -10.955 -4.343 14.393 1.00 0.00 67 GLY A C 3
ATOM 3221 O O . GLY A 1 67 ? -11.830 -5.206 14.437 1.00 0.00 67 GLY A O 3
ATOM 3225 N N . PRO A 1 68 ? -11.074 -3.159 13.735 1.00 0.00 68 PRO A N 3
ATOM 3226 C CA . PRO A 1 68 ? -12.289 -2.822 13.014 1.00 0.00 68 PRO A CA 3
ATOM 3227 C C . PRO A 1 68 ? -12.381 -3.600 11.700 1.00 0.00 68 PRO A C 3
ATOM 3228 O O . PRO A 1 68 ? -11.361 -3.948 11.108 1.00 0.00 68 PRO A O 3
ATOM 3239 N N . SER A 1 69 ? -13.613 -3.849 11.282 1.00 0.00 69 SER A N 3
ATOM 3240 C CA . SER A 1 69 ? -13.852 -4.579 10.049 1.00 0.00 69 SER A CA 3
ATOM 3241 C C . SER A 1 69 ? -13.875 -3.612 8.864 1.00 0.00 69 SER A C 3
ATOM 3242 O O . SER A 1 69 ? -14.568 -2.596 8.900 1.00 0.00 69 SER A O 3
ATOM 3250 N N . SER A 1 70 ? -13.110 -3.961 7.840 1.00 0.00 70 SER A N 3
ATOM 3251 C CA . SER A 1 70 ? -13.034 -3.136 6.646 1.00 0.00 70 SER A CA 3
ATOM 3252 C C . SER A 1 70 ? -14.162 -3.507 5.682 1.00 0.00 70 SER A C 3
ATOM 3253 O O . SER A 1 70 ? -14.212 -4.630 5.182 1.00 0.00 70 SER A O 3
ATOM 3261 N N . GLY A 1 71 ? -15.040 -2.542 5.449 1.00 0.00 71 GLY A N 3
ATOM 3262 C CA . GLY A 1 71 ? -16.164 -2.753 4.553 1.00 0.00 71 GLY A CA 3
ATOM 3263 C C . GLY A 1 71 ? -16.490 -1.478 3.773 1.00 0.00 71 GLY A C 3
ATOM 3264 O O . GLY A 1 71 ? -17.620 -0.995 3.811 1.00 0.00 71 GLY A O 3
ATOM 3268 N N . GLY A 1 1 ? -30.500 -3.416 0.410 1.00 0.00 1 GLY A N 4
ATOM 3269 C CA . GLY A 1 1 ? -29.437 -4.105 -0.302 1.00 0.00 1 GLY A CA 4
ATOM 3270 C C . GLY A 1 1 ? -28.895 -3.245 -1.445 1.00 0.00 1 GLY A C 4
ATOM 3271 O O . GLY A 1 1 ? -29.594 -2.998 -2.426 1.00 0.00 1 GLY A O 4
ATOM 3275 N N . SER A 1 2 ? -27.653 -2.811 -1.279 1.00 0.00 2 SER A N 4
ATOM 3276 C CA . SER A 1 2 ? -27.009 -1.984 -2.285 1.00 0.00 2 SER A CA 4
ATOM 3277 C C . SER A 1 2 ? -25.606 -1.591 -1.819 1.00 0.00 2 SER A C 4
ATOM 3278 O O . SER A 1 2 ? -25.300 -1.665 -0.630 1.00 0.00 2 SER A O 4
ATOM 3286 N N . SER A 1 3 ? -24.791 -1.181 -2.780 1.00 0.00 3 SER A N 4
ATOM 3287 C CA . SER A 1 3 ? -23.428 -0.776 -2.483 1.00 0.00 3 SER A CA 4
ATOM 3288 C C . SER A 1 3 ? -22.735 -0.294 -3.759 1.00 0.00 3 SER A C 4
ATOM 3289 O O . SER A 1 3 ? -23.230 -0.522 -4.862 1.00 0.00 3 SER A O 4
ATOM 3297 N N . GLY A 1 4 ? -21.602 0.365 -3.567 1.00 0.00 4 GLY A N 4
ATOM 3298 C CA . GLY A 1 4 ? -20.836 0.881 -4.689 1.00 0.00 4 GLY A CA 4
ATOM 3299 C C . GLY A 1 4 ? -20.210 2.235 -4.348 1.00 0.00 4 GLY A C 4
ATOM 3300 O O . GLY A 1 4 ? -19.083 2.295 -3.858 1.00 0.00 4 GLY A O 4
ATOM 3304 N N . SER A 1 5 ? -20.967 3.287 -4.621 1.00 0.00 5 SER A N 4
ATOM 3305 C CA . SER A 1 5 ? -20.500 4.636 -4.350 1.00 0.00 5 SER A CA 4
ATOM 3306 C C . SER A 1 5 ? -19.458 5.049 -5.392 1.00 0.00 5 SER A C 4
ATOM 3307 O O . SER A 1 5 ? -19.637 6.043 -6.093 1.00 0.00 5 SER A O 4
ATOM 3315 N N . SER A 1 6 ? -18.393 4.264 -5.460 1.00 0.00 6 SER A N 4
ATOM 3316 C CA . SER A 1 6 ? -17.323 4.535 -6.405 1.00 0.00 6 SER A CA 4
ATOM 3317 C C . SER A 1 6 ? -17.904 4.774 -7.800 1.00 0.00 6 SER A C 4
ATOM 3318 O O . SER A 1 6 ? -19.064 4.453 -8.056 1.00 0.00 6 SER A O 4
ATOM 3326 N N . GLY A 1 7 ? -17.072 5.334 -8.665 1.00 0.00 7 GLY A N 4
ATOM 3327 C CA . GLY A 1 7 ? -17.489 5.619 -10.027 1.00 0.00 7 GLY A CA 4
ATOM 3328 C C . GLY A 1 7 ? -16.322 5.458 -11.003 1.00 0.00 7 GLY A C 4
ATOM 3329 O O . GLY A 1 7 ? -15.183 5.253 -10.586 1.00 0.00 7 GLY A O 4
ATOM 3333 N N . PRO A 1 8 ? -16.654 5.558 -12.318 1.00 0.00 8 PRO A N 4
ATOM 3334 C CA . PRO A 1 8 ? -15.646 5.426 -13.357 1.00 0.00 8 PRO A CA 4
ATOM 3335 C C . PRO A 1 8 ? -14.779 6.683 -13.444 1.00 0.00 8 PRO A C 4
ATOM 3336 O O . PRO A 1 8 ? -14.872 7.441 -14.409 1.00 0.00 8 PRO A O 4
ATOM 3347 N N . ARG A 1 9 ? -13.956 6.867 -12.422 1.00 0.00 9 ARG A N 4
ATOM 3348 C CA . ARG A 1 9 ? -13.073 8.020 -12.371 1.00 0.00 9 ARG A CA 4
ATOM 3349 C C . ARG A 1 9 ? -11.786 7.671 -11.621 1.00 0.00 9 ARG A C 4
ATOM 3350 O O . ARG A 1 9 ? -11.797 6.833 -10.720 1.00 0.00 9 ARG A O 4
ATOM 3371 N N . SER A 1 10 ? -10.708 8.330 -12.020 1.00 0.00 10 SER A N 4
ATOM 3372 C CA . SER A 1 10 ? -9.416 8.099 -11.397 1.00 0.00 10 SER A CA 4
ATOM 3373 C C . SER A 1 10 ? -9.394 8.713 -9.995 1.00 0.00 10 SER A C 4
ATOM 3374 O O . SER A 1 10 ? -9.463 9.932 -9.847 1.00 0.00 10 SER A O 4
ATOM 3382 N N . ARG A 1 11 ? -9.298 7.840 -9.003 1.00 0.00 11 ARG A N 4
ATOM 3383 C CA . ARG A 1 11 ? -9.267 8.280 -7.619 1.00 0.00 11 ARG A CA 4
ATOM 3384 C C . ARG A 1 11 ? -8.108 7.613 -6.876 1.00 0.00 11 ARG A C 4
ATOM 3385 O O . ARG A 1 11 ? -7.464 6.709 -7.406 1.00 0.00 11 ARG A O 4
ATOM 3406 N N . THR A 1 12 ? -7.878 8.083 -5.659 1.00 0.00 12 THR A N 4
ATOM 3407 C CA . THR A 1 12 ? -6.808 7.543 -4.837 1.00 0.00 12 THR A CA 4
ATOM 3408 C C . THR A 1 12 ? -7.063 6.065 -4.534 1.00 0.00 12 THR A C 4
ATOM 3409 O O . THR A 1 12 ? -6.143 5.334 -4.171 1.00 0.00 12 THR A O 4
ATOM 3420 N N . LYS A 1 13 ? -8.318 5.670 -4.693 1.00 0.00 13 LYS A N 4
ATOM 3421 C CA . LYS A 1 13 ? -8.706 4.293 -4.440 1.00 0.00 13 LYS A CA 4
ATOM 3422 C C . LYS A 1 13 ? -8.299 3.425 -5.633 1.00 0.00 13 LYS A C 4
ATOM 3423 O O . LYS A 1 13 ? -8.559 3.782 -6.781 1.00 0.00 13 LYS A O 4
ATOM 3442 N N . ILE A 1 14 ? -7.668 2.303 -5.320 1.00 0.00 14 ILE A N 4
ATOM 3443 C CA . ILE A 1 14 ? -7.223 1.382 -6.352 1.00 0.00 14 ILE A CA 4
ATOM 3444 C C . ILE A 1 14 ? -8.442 0.767 -7.041 1.00 0.00 14 ILE A C 4
ATOM 3445 O O . ILE A 1 14 ? -9.295 0.170 -6.385 1.00 0.00 14 ILE A O 4
ATOM 3461 N N . SER A 1 15 ? -8.486 0.933 -8.355 1.00 0.00 15 SER A N 4
ATOM 3462 C CA . SER A 1 15 ? -9.587 0.401 -9.140 1.00 0.00 15 SER A CA 4
ATOM 3463 C C . SER A 1 15 ? -9.993 -0.974 -8.607 1.00 0.00 15 SER A C 4
ATOM 3464 O O . SER A 1 15 ? -11.179 -1.248 -8.427 1.00 0.00 15 SER A O 4
ATOM 3472 N N . LEU A 1 16 ? -8.987 -1.802 -8.369 1.00 0.00 16 LEU A N 4
ATOM 3473 C CA . LEU A 1 16 ? -9.225 -3.142 -7.860 1.00 0.00 16 LEU A CA 4
ATOM 3474 C C . LEU A 1 16 ? -8.021 -4.028 -8.188 1.00 0.00 16 LEU A C 4
ATOM 3475 O O . LEU A 1 16 ? -7.257 -4.397 -7.297 1.00 0.00 16 LEU A O 4
ATOM 3491 N N . GLU A 1 17 ? -7.890 -4.345 -9.468 1.00 0.00 17 GLU A N 4
ATOM 3492 C CA . GLU A 1 17 ? -6.793 -5.181 -9.924 1.00 0.00 17 GLU A CA 4
ATOM 3493 C C . GLU A 1 17 ? -5.530 -4.888 -9.111 1.00 0.00 17 GLU A C 4
ATOM 3494 O O . GLU A 1 17 ? -5.230 -5.591 -8.148 1.00 0.00 17 GLU A O 4
ATOM 3506 N N . ALA A 1 18 ? -4.823 -3.848 -9.531 1.00 0.00 18 ALA A N 4
ATOM 3507 C CA . ALA A 1 18 ? -3.599 -3.454 -8.854 1.00 0.00 18 ALA A CA 4
ATOM 3508 C C . ALA A 1 18 ? -3.688 -3.846 -7.378 1.00 0.00 18 ALA A C 4
ATOM 3509 O O . ALA A 1 18 ? -2.791 -4.503 -6.852 1.00 0.00 18 ALA A O 4
ATOM 3516 N N . LEU A 1 19 ? -4.778 -3.427 -6.752 1.00 0.00 19 LEU A N 4
ATOM 3517 C CA . LEU A 1 19 ? -4.996 -3.726 -5.347 1.00 0.00 19 LEU A CA 4
ATOM 3518 C C . LEU A 1 19 ? -4.844 -5.232 -5.121 1.00 0.00 19 LEU A C 4
ATOM 3519 O O . LEU A 1 19 ? -3.867 -5.679 -4.523 1.00 0.00 19 LEU A O 4
ATOM 3535 N N . GLY A 1 20 ? -5.826 -5.973 -5.613 1.00 0.00 20 GLY A N 4
ATOM 3536 C CA . GLY A 1 20 ? -5.814 -7.420 -5.472 1.00 0.00 20 GLY A CA 4
ATOM 3537 C C . GLY A 1 20 ? -4.417 -7.985 -5.737 1.00 0.00 20 GLY A C 4
ATOM 3538 O O . GLY A 1 20 ? -3.917 -8.799 -4.963 1.00 0.00 20 GLY A O 4
ATOM 3542 N N . ILE A 1 21 ? -3.828 -7.530 -6.832 1.00 0.00 21 ILE A N 4
ATOM 3543 C CA . ILE A 1 21 ? -2.498 -7.980 -7.208 1.00 0.00 21 ILE A CA 4
ATOM 3544 C C . ILE A 1 21 ? -1.586 -7.943 -5.981 1.00 0.00 21 ILE A C 4
ATOM 3545 O O . ILE A 1 21 ? -0.866 -8.903 -5.708 1.00 0.00 21 ILE A O 4
ATOM 3561 N N . LEU A 1 22 ? -1.645 -6.824 -5.273 1.00 0.00 22 LEU A N 4
ATOM 3562 C CA . LEU A 1 22 ? -0.832 -6.649 -4.081 1.00 0.00 22 LEU A CA 4
ATOM 3563 C C . LEU A 1 22 ? -1.512 -7.343 -2.899 1.00 0.00 22 LEU A C 4
ATOM 3564 O O . LEU A 1 22 ? -0.846 -7.968 -2.075 1.00 0.00 22 LEU A O 4
ATOM 3580 N N . GLN A 1 23 ? -2.830 -7.211 -2.855 1.00 0.00 23 GLN A N 4
ATOM 3581 C CA . GLN A 1 23 ? -3.607 -7.818 -1.788 1.00 0.00 23 GLN A CA 4
ATOM 3582 C C . GLN A 1 23 ? -3.315 -9.317 -1.705 1.00 0.00 23 GLN A C 4
ATOM 3583 O O . GLN A 1 23 ? -3.331 -9.897 -0.620 1.00 0.00 23 GLN A O 4
ATOM 3597 N N . SER A 1 24 ? -3.054 -9.902 -2.864 1.00 0.00 24 SER A N 4
ATOM 3598 C CA . SER A 1 24 ? -2.758 -11.323 -2.936 1.00 0.00 24 SER A CA 4
ATOM 3599 C C . SER A 1 24 ? -1.391 -11.605 -2.310 1.00 0.00 24 SER A C 4
ATOM 3600 O O . SER A 1 24 ? -1.269 -12.463 -1.437 1.00 0.00 24 SER A O 4
ATOM 3608 N N . PHE A 1 25 ? -0.396 -10.867 -2.780 1.00 0.00 25 PHE A N 4
ATOM 3609 C CA . PHE A 1 25 ? 0.957 -11.027 -2.277 1.00 0.00 25 PHE A CA 4
ATOM 3610 C C . PHE A 1 25 ? 1.003 -10.848 -0.758 1.00 0.00 25 PHE A C 4
ATOM 3611 O O . PHE A 1 25 ? 1.836 -11.450 -0.083 1.00 0.00 25 PHE A O 4
ATOM 3628 N N . ILE A 1 26 ? 0.096 -10.017 -0.265 1.00 0.00 26 ILE A N 4
ATOM 3629 C CA . ILE A 1 26 ? 0.022 -9.751 1.162 1.00 0.00 26 ILE A CA 4
ATOM 3630 C C . ILE A 1 26 ? -0.403 -11.026 1.892 1.00 0.00 26 ILE A C 4
ATOM 3631 O O . ILE A 1 26 ? 0.197 -11.397 2.900 1.00 0.00 26 ILE A O 4
ATOM 3647 N N . HIS A 1 27 ? -1.434 -11.662 1.356 1.00 0.00 27 HIS A N 4
ATOM 3648 C CA . HIS A 1 27 ? -1.946 -12.888 1.944 1.00 0.00 27 HIS A CA 4
ATOM 3649 C C . HIS A 1 27 ? -0.968 -14.034 1.675 1.00 0.00 27 HIS A C 4
ATOM 3650 O O . HIS A 1 27 ? -1.103 -15.116 2.244 1.00 0.00 27 HIS A O 4
ATOM 3664 N N . ASP A 1 28 ? -0.006 -13.756 0.808 1.00 0.00 28 ASP A N 4
ATOM 3665 C CA . ASP A 1 28 ? 0.994 -14.750 0.457 1.00 0.00 28 ASP A CA 4
ATOM 3666 C C . ASP A 1 28 ? 2.211 -14.589 1.370 1.00 0.00 28 ASP A C 4
ATOM 3667 O O . ASP A 1 28 ? 2.623 -15.538 2.035 1.00 0.00 28 ASP A O 4
ATOM 3676 N N . VAL A 1 29 ? 2.752 -13.379 1.374 1.00 0.00 29 VAL A N 4
ATOM 3677 C CA . VAL A 1 29 ? 3.913 -13.081 2.195 1.00 0.00 29 VAL A CA 4
ATOM 3678 C C . VAL A 1 29 ? 3.464 -12.846 3.639 1.00 0.00 29 VAL A C 4
ATOM 3679 O O . VAL A 1 29 ? 4.028 -13.420 4.569 1.00 0.00 29 VAL A O 4
ATOM 3692 N N . GLY A 1 30 ? 2.455 -12.000 3.780 1.00 0.00 30 GLY A N 4
ATOM 3693 C CA . GLY A 1 30 ? 1.924 -11.681 5.095 1.00 0.00 30 GLY A CA 4
ATOM 3694 C C . GLY A 1 30 ? 1.666 -10.180 5.233 1.00 0.00 30 GLY A C 4
ATOM 3695 O O . GLY A 1 30 ? 1.023 -9.575 4.375 1.00 0.00 30 GLY A O 4
ATOM 3699 N N . LEU A 1 31 ? 2.179 -9.621 6.319 1.00 0.00 31 LEU A N 4
ATOM 3700 C CA . LEU A 1 31 ? 2.012 -8.201 6.580 1.00 0.00 31 LEU A CA 4
ATOM 3701 C C . LEU A 1 31 ? 3.338 -7.618 7.071 1.00 0.00 31 LEU A C 4
ATOM 3702 O O . LEU A 1 31 ? 3.375 -6.909 8.076 1.00 0.00 31 LEU A O 4
ATOM 3718 N N . TYR A 1 32 ? 4.396 -7.938 6.340 1.00 0.00 32 TYR A N 4
ATOM 3719 C CA . TYR A 1 32 ? 5.721 -7.454 6.689 1.00 0.00 32 TYR A CA 4
ATOM 3720 C C . TYR A 1 32 ? 6.614 -7.360 5.450 1.00 0.00 32 TYR A C 4
ATOM 3721 O O . TYR A 1 32 ? 7.627 -8.050 5.356 1.00 0.00 32 TYR A O 4
ATOM 3739 N N . PRO A 1 33 ? 6.194 -6.476 4.505 1.00 0.00 33 PRO A N 4
ATOM 3740 C CA . PRO A 1 33 ? 6.944 -6.283 3.275 1.00 0.00 33 PRO A CA 4
ATOM 3741 C C . PRO A 1 33 ? 8.210 -5.462 3.529 1.00 0.00 33 PRO A C 4
ATOM 3742 O O . PRO A 1 33 ? 8.428 -4.977 4.639 1.00 0.00 33 PRO A O 4
ATOM 3753 N N . ASP A 1 34 ? 9.012 -5.332 2.483 1.00 0.00 34 ASP A N 4
ATOM 3754 C CA . ASP A 1 34 ? 10.251 -4.579 2.579 1.00 0.00 34 ASP A CA 4
ATOM 3755 C C . ASP A 1 34 ? 10.300 -3.542 1.455 1.00 0.00 34 ASP A C 4
ATOM 3756 O O . ASP A 1 34 ? 9.617 -3.685 0.442 1.00 0.00 34 ASP A O 4
ATOM 3765 N N . GLN A 1 35 ? 11.115 -2.519 1.672 1.00 0.00 35 GLN A N 4
ATOM 3766 C CA . GLN A 1 35 ? 11.262 -1.459 0.690 1.00 0.00 35 GLN A CA 4
ATOM 3767 C C . GLN A 1 35 ? 11.307 -2.045 -0.723 1.00 0.00 35 GLN A C 4
ATOM 3768 O O . GLN A 1 35 ? 10.913 -1.387 -1.684 1.00 0.00 35 GLN A O 4
ATOM 3782 N N . GLU A 1 36 ? 11.791 -3.276 -0.803 1.00 0.00 36 GLU A N 4
ATOM 3783 C CA . GLU A 1 36 ? 11.892 -3.958 -2.082 1.00 0.00 36 GLU A CA 4
ATOM 3784 C C . GLU A 1 36 ? 10.510 -4.420 -2.548 1.00 0.00 36 GLU A C 4
ATOM 3785 O O . GLU A 1 36 ? 10.117 -4.164 -3.685 1.00 0.00 36 GLU A O 4
ATOM 3797 N N . ALA A 1 37 ? 9.811 -5.093 -1.646 1.00 0.00 37 ALA A N 4
ATOM 3798 C CA . ALA A 1 37 ? 8.481 -5.593 -1.951 1.00 0.00 37 ALA A CA 4
ATOM 3799 C C . ALA A 1 37 ? 7.571 -4.419 -2.318 1.00 0.00 37 ALA A C 4
ATOM 3800 O O . ALA A 1 37 ? 6.785 -4.509 -3.260 1.00 0.00 37 ALA A O 4
ATOM 3807 N N . ILE A 1 38 ? 7.708 -3.344 -1.556 1.00 0.00 38 ILE A N 4
ATOM 3808 C CA . ILE A 1 38 ? 6.909 -2.153 -1.790 1.00 0.00 38 ILE A CA 4
ATOM 3809 C C . ILE A 1 38 ? 7.246 -1.580 -3.168 1.00 0.00 38 ILE A C 4
ATOM 3810 O O . ILE A 1 38 ? 6.351 -1.229 -3.934 1.00 0.00 38 ILE A O 4
ATOM 3826 N N . HIS A 1 39 ? 8.541 -1.503 -3.440 1.00 0.00 39 HIS A N 4
ATOM 3827 C CA . HIS A 1 39 ? 9.008 -0.978 -4.712 1.00 0.00 39 HIS A CA 4
ATOM 3828 C C . HIS A 1 39 ? 8.329 -1.730 -5.858 1.00 0.00 39 HIS A C 4
ATOM 3829 O O . HIS A 1 39 ? 7.842 -1.116 -6.807 1.00 0.00 39 HIS A O 4
ATOM 3843 N N . THR A 1 40 ? 8.317 -3.049 -5.732 1.00 0.00 40 THR A N 4
ATOM 3844 C CA . THR A 1 40 ? 7.705 -3.892 -6.746 1.00 0.00 40 THR A CA 4
ATOM 3845 C C . THR A 1 40 ? 6.217 -3.565 -6.885 1.00 0.00 40 THR A C 4
ATOM 3846 O O . THR A 1 40 ? 5.667 -3.614 -7.984 1.00 0.00 40 THR A O 4
ATOM 3857 N N . LEU A 1 41 ? 5.608 -3.237 -5.755 1.00 0.00 41 LEU A N 4
ATOM 3858 C CA . LEU A 1 41 ? 4.194 -2.901 -5.736 1.00 0.00 41 LEU A CA 4
ATOM 3859 C C . LEU A 1 41 ? 3.993 -1.524 -6.371 1.00 0.00 41 LEU A C 4
ATOM 3860 O O . LEU A 1 41 ? 2.995 -1.288 -7.049 1.00 0.00 41 LEU A O 4
ATOM 3876 N N . SER A 1 42 ? 4.958 -0.649 -6.127 1.00 0.00 42 SER A N 4
ATOM 3877 C CA . SER A 1 42 ? 4.900 0.699 -6.666 1.00 0.00 42 SER A CA 4
ATOM 3878 C C . SER A 1 42 ? 5.239 0.682 -8.158 1.00 0.00 42 SER A C 4
ATOM 3879 O O . SER A 1 42 ? 4.987 1.655 -8.867 1.00 0.00 42 SER A O 4
ATOM 3887 N N . ALA A 1 43 ? 5.807 -0.435 -8.590 1.00 0.00 43 ALA A N 4
ATOM 3888 C CA . ALA A 1 43 ? 6.183 -0.592 -9.984 1.00 0.00 43 ALA A CA 4
ATOM 3889 C C . ALA A 1 43 ? 5.110 -1.407 -10.709 1.00 0.00 43 ALA A C 4
ATOM 3890 O O . ALA A 1 43 ? 4.410 -0.886 -11.576 1.00 0.00 43 ALA A O 4
ATOM 3897 N N . GLN A 1 44 ? 5.015 -2.672 -10.327 1.00 0.00 44 GLN A N 4
ATOM 3898 C CA . GLN A 1 44 ? 4.039 -3.564 -10.930 1.00 0.00 44 GLN A CA 4
ATOM 3899 C C . GLN A 1 44 ? 2.705 -2.840 -11.121 1.00 0.00 44 GLN A C 4
ATOM 3900 O O . GLN A 1 44 ? 2.070 -2.968 -12.167 1.00 0.00 44 GLN A O 4
ATOM 3914 N N . LEU A 1 45 ? 2.319 -2.096 -10.095 1.00 0.00 45 LEU A N 4
ATOM 3915 C CA . LEU A 1 45 ? 1.072 -1.352 -10.137 1.00 0.00 45 LEU A CA 4
ATOM 3916 C C . LEU A 1 45 ? 1.343 0.060 -10.660 1.00 0.00 45 LEU A C 4
ATOM 3917 O O . LEU A 1 45 ? 0.479 0.670 -11.287 1.00 0.00 45 LEU A O 4
ATOM 3933 N N . ASP A 1 46 ? 2.547 0.539 -10.382 1.00 0.00 46 ASP A N 4
ATOM 3934 C CA . ASP A 1 46 ? 2.943 1.867 -10.817 1.00 0.00 46 ASP A CA 4
ATOM 3935 C C . ASP A 1 46 ? 2.401 2.904 -9.831 1.00 0.00 46 ASP A C 4
ATOM 3936 O O . ASP A 1 46 ? 2.248 4.075 -10.178 1.00 0.00 46 ASP A O 4
ATOM 3945 N N . LEU A 1 47 ? 2.124 2.437 -8.623 1.00 0.00 47 LEU A N 4
ATOM 3946 C CA . LEU A 1 47 ? 1.602 3.310 -7.585 1.00 0.00 47 LEU A CA 4
ATOM 3947 C C . LEU A 1 47 ? 2.753 3.782 -6.694 1.00 0.00 47 LEU A C 4
ATOM 3948 O O . LEU A 1 47 ? 3.835 3.198 -6.712 1.00 0.00 47 LEU A O 4
ATOM 3964 N N . PRO A 1 48 ? 2.472 4.861 -5.917 1.00 0.00 48 PRO A N 4
ATOM 3965 C CA . PRO A 1 48 ? 3.471 5.418 -5.021 1.00 0.00 48 PRO A CA 4
ATOM 3966 C C . PRO A 1 48 ? 3.655 4.534 -3.786 1.00 0.00 48 PRO A C 4
ATOM 3967 O O . PRO A 1 48 ? 2.794 3.714 -3.472 1.00 0.00 48 PRO A O 4
ATOM 3978 N N . LYS A 1 49 ? 4.784 4.730 -3.120 1.00 0.00 49 LYS A N 4
ATOM 3979 C CA . LYS A 1 49 ? 5.092 3.960 -1.927 1.00 0.00 49 LYS A CA 4
ATOM 3980 C C . LYS A 1 49 ? 4.085 4.306 -0.828 1.00 0.00 49 LYS A C 4
ATOM 3981 O O . LYS A 1 49 ? 3.482 3.415 -0.231 1.00 0.00 49 LYS A O 4
ATOM 4000 N N . HIS A 1 50 ? 3.934 5.601 -0.594 1.00 0.00 50 HIS A N 4
ATOM 4001 C CA . HIS A 1 50 ? 3.011 6.076 0.422 1.00 0.00 50 HIS A CA 4
ATOM 4002 C C . HIS A 1 50 ? 1.646 5.414 0.226 1.00 0.00 50 HIS A C 4
ATOM 4003 O O . HIS A 1 50 ? 1.053 4.910 1.178 1.00 0.00 50 HIS A O 4
ATOM 4017 N N . THR A 1 51 ? 1.187 5.436 -1.017 1.00 0.00 51 THR A N 4
ATOM 4018 C CA . THR A 1 51 ? -0.097 4.844 -1.351 1.00 0.00 51 THR A CA 4
ATOM 4019 C C . THR A 1 51 ? -0.128 3.371 -0.941 1.00 0.00 51 THR A C 4
ATOM 4020 O O . THR A 1 51 ? -1.011 2.949 -0.195 1.00 0.00 51 THR A O 4
ATOM 4031 N N . ILE A 1 52 ? 0.846 2.628 -1.446 1.00 0.00 52 ILE A N 4
ATOM 4032 C CA . ILE A 1 52 ? 0.941 1.211 -1.141 1.00 0.00 52 ILE A CA 4
ATOM 4033 C C . ILE A 1 52 ? 1.078 1.027 0.372 1.00 0.00 52 ILE A C 4
ATOM 4034 O O . ILE A 1 52 ? 0.398 0.189 0.963 1.00 0.00 52 ILE A O 4
ATOM 4050 N N . ILE A 1 53 ? 1.961 1.824 0.955 1.00 0.00 53 ILE A N 4
ATOM 4051 C CA . ILE A 1 53 ? 2.196 1.759 2.388 1.00 0.00 53 ILE A CA 4
ATOM 4052 C C . ILE A 1 53 ? 0.886 2.037 3.128 1.00 0.00 53 ILE A C 4
ATOM 4053 O O . ILE A 1 53 ? 0.422 1.207 3.908 1.00 0.00 53 ILE A O 4
ATOM 4069 N N . LYS A 1 54 ? 0.327 3.207 2.856 1.00 0.00 54 LYS A N 4
ATOM 4070 C CA . LYS A 1 54 ? -0.921 3.604 3.486 1.00 0.00 54 LYS A CA 4
ATOM 4071 C C . LYS A 1 54 ? -1.861 2.399 3.552 1.00 0.00 54 LYS A C 4
ATOM 4072 O O . LYS A 1 54 ? -2.211 1.939 4.638 1.00 0.00 54 LYS A O 4
ATOM 4091 N N . PHE A 1 55 ? -2.243 1.922 2.377 1.00 0.00 55 PHE A N 4
ATOM 4092 C CA . PHE A 1 55 ? -3.135 0.779 2.287 1.00 0.00 55 PHE A CA 4
ATOM 4093 C C . PHE A 1 55 ? -2.755 -0.295 3.309 1.00 0.00 55 PHE A C 4
ATOM 4094 O O . PHE A 1 55 ? -3.549 -0.630 4.186 1.00 0.00 55 PHE A O 4
ATOM 4111 N N . PHE A 1 56 ? -1.541 -0.804 3.161 1.00 0.00 56 PHE A N 4
ATOM 4112 C CA . PHE A 1 56 ? -1.046 -1.833 4.060 1.00 0.00 56 PHE A CA 4
ATOM 4113 C C . PHE A 1 56 ? -1.401 -1.508 5.512 1.00 0.00 56 PHE A C 4
ATOM 4114 O O . PHE A 1 56 ? -2.015 -2.321 6.202 1.00 0.00 56 PHE A O 4
ATOM 4131 N N . GLN A 1 57 ? -0.999 -0.318 5.935 1.00 0.00 57 GLN A N 4
ATOM 4132 C CA . GLN A 1 57 ? -1.267 0.124 7.293 1.00 0.00 57 GLN A CA 4
ATOM 4133 C C . GLN A 1 57 ? -2.724 -0.159 7.665 1.00 0.00 57 GLN A C 4
ATOM 4134 O O . GLN A 1 57 ? -3.031 -0.424 8.826 1.00 0.00 57 GLN A O 4
ATOM 4148 N N . ASN A 1 58 ? -3.582 -0.092 6.658 1.00 0.00 58 ASN A N 4
ATOM 4149 C CA . ASN A 1 58 ? -4.999 -0.338 6.866 1.00 0.00 58 ASN A CA 4
ATOM 4150 C C . ASN A 1 58 ? -5.206 -1.799 7.268 1.00 0.00 58 ASN A C 4
ATOM 4151 O O . ASN A 1 58 ? -6.000 -2.095 8.159 1.00 0.00 58 ASN A O 4
ATOM 4162 N N . GLN A 1 59 ? -4.477 -2.675 6.591 1.00 0.00 59 GLN A N 4
ATOM 4163 C CA . GLN A 1 59 ? -4.571 -4.098 6.867 1.00 0.00 59 GLN A CA 4
ATOM 4164 C C . GLN A 1 59 ? -4.167 -4.386 8.314 1.00 0.00 59 GLN A C 4
ATOM 4165 O O . GLN A 1 59 ? -4.901 -5.049 9.046 1.00 0.00 59 GLN A O 4
ATOM 4179 N N . ARG A 1 60 ? -3.003 -3.874 8.684 1.00 0.00 60 ARG A N 4
ATOM 4180 C CA . ARG A 1 60 ? -2.493 -4.068 10.031 1.00 0.00 60 ARG A CA 4
ATOM 4181 C C . ARG A 1 60 ? -3.556 -3.680 11.061 1.00 0.00 60 ARG A C 4
ATOM 4182 O O . ARG A 1 60 ? -3.911 -4.481 11.924 1.00 0.00 60 ARG A O 4
ATOM 4203 N N . TYR A 1 61 ? -4.034 -2.450 10.936 1.00 0.00 61 TYR A N 4
ATOM 4204 C CA . TYR A 1 61 ? -5.049 -1.946 11.846 1.00 0.00 61 TYR A CA 4
ATOM 4205 C C . TYR A 1 61 ? -6.056 -3.041 12.205 1.00 0.00 61 TYR A C 4
ATOM 4206 O O . TYR A 1 61 ? -6.251 -3.349 13.380 1.00 0.00 61 TYR A O 4
ATOM 4224 N N . HIS A 1 62 ? -6.669 -3.599 11.171 1.00 0.00 62 HIS A N 4
ATOM 4225 C CA . HIS A 1 62 ? -7.651 -4.652 11.363 1.00 0.00 62 HIS A CA 4
ATOM 4226 C C . HIS A 1 62 ? -7.042 -5.999 10.968 1.00 0.00 62 HIS A C 4
ATOM 4227 O O . HIS A 1 62 ? -6.987 -6.337 9.786 1.00 0.00 62 HIS A O 4
ATOM 4241 N N . VAL A 1 63 ? -6.600 -6.732 11.979 1.00 0.00 63 VAL A N 4
ATOM 4242 C CA . VAL A 1 63 ? -5.997 -8.035 11.753 1.00 0.00 63 VAL A CA 4
ATOM 4243 C C . VAL A 1 63 ? -6.372 -8.973 12.902 1.00 0.00 63 VAL A C 4
ATOM 4244 O O . VAL A 1 63 ? -6.457 -8.547 14.053 1.00 0.00 63 VAL A O 4
ATOM 4257 N N . LYS A 1 64 ? -6.587 -10.232 12.550 1.00 0.00 64 LYS A N 4
ATOM 4258 C CA . LYS A 1 64 ? -6.951 -11.233 13.538 1.00 0.00 64 LYS A CA 4
ATOM 4259 C C . LYS A 1 64 ? -6.148 -12.510 13.283 1.00 0.00 64 LYS A C 4
ATOM 4260 O O . LYS A 1 64 ? -6.453 -13.267 12.363 1.00 0.00 64 LYS A O 4
ATOM 4279 N N . HIS A 1 65 ? -5.136 -12.710 14.116 1.00 0.00 65 HIS A N 4
ATOM 4280 C CA . HIS A 1 65 ? -4.286 -13.882 13.992 1.00 0.00 65 HIS A CA 4
ATOM 4281 C C . HIS A 1 65 ? -3.367 -13.979 15.211 1.00 0.00 65 HIS A C 4
ATOM 4282 O O . HIS A 1 65 ? -2.146 -13.898 15.081 1.00 0.00 65 HIS A O 4
ATOM 4296 N N . SER A 1 66 ? -3.988 -14.151 16.369 1.00 0.00 66 SER A N 4
ATOM 4297 C CA . SER A 1 66 ? -3.241 -14.261 17.610 1.00 0.00 66 SER A CA 4
ATOM 4298 C C . SER A 1 66 ? -2.632 -15.659 17.734 1.00 0.00 66 SER A C 4
ATOM 4299 O O . SER A 1 66 ? -3.342 -16.659 17.634 1.00 0.00 66 SER A O 4
ATOM 4307 N N . GLY A 1 67 ? -1.325 -15.684 17.949 1.00 0.00 67 GLY A N 4
ATOM 4308 C CA . GLY A 1 67 ? -0.614 -16.944 18.086 1.00 0.00 67 GLY A CA 4
ATOM 4309 C C . GLY A 1 67 ? -0.453 -17.324 19.560 1.00 0.00 67 GLY A C 4
ATOM 4310 O O . GLY A 1 67 ? -1.437 -17.422 20.290 1.00 0.00 67 GLY A O 4
ATOM 4314 N N . PRO A 1 68 ? 0.829 -17.533 19.962 1.00 0.00 68 PRO A N 4
ATOM 4315 C CA . PRO A 1 68 ? 1.132 -17.901 21.335 1.00 0.00 68 PRO A CA 4
ATOM 4316 C C . PRO A 1 68 ? 1.000 -16.695 22.267 1.00 0.00 68 PRO A C 4
ATOM 4317 O O . PRO A 1 68 ? 1.957 -16.320 22.943 1.00 0.00 68 PRO A O 4
ATOM 4328 N N . SER A 1 69 ? -0.194 -16.121 22.274 1.00 0.00 69 SER A N 4
ATOM 4329 C CA . SER A 1 69 ? -0.464 -14.965 23.112 1.00 0.00 69 SER A CA 4
ATOM 4330 C C . SER A 1 69 ? 0.380 -13.775 22.651 1.00 0.00 69 SER A C 4
ATOM 4331 O O . SER A 1 69 ? 1.518 -13.611 23.086 1.00 0.00 69 SER A O 4
ATOM 4339 N N . SER A 1 70 ? -0.211 -12.975 21.775 1.00 0.00 70 SER A N 4
ATOM 4340 C CA . SER A 1 70 ? 0.472 -11.806 21.250 1.00 0.00 70 SER A CA 4
ATOM 4341 C C . SER A 1 70 ? 0.600 -10.740 22.340 1.00 0.00 70 SER A C 4
ATOM 4342 O O . SER A 1 70 ? -0.368 -10.443 23.039 1.00 0.00 70 SER A O 4
ATOM 4350 N N . GLY A 1 71 ? 1.803 -10.196 22.453 1.00 0.00 71 GLY A N 4
ATOM 4351 C CA . GLY A 1 71 ? 2.070 -9.170 23.447 1.00 0.00 71 GLY A CA 4
ATOM 4352 C C . GLY A 1 71 ? 1.435 -9.531 24.791 1.00 0.00 71 GLY A C 4
ATOM 4353 O O . GLY A 1 71 ? 0.402 -8.977 25.163 1.00 0.00 71 GLY A O 4
ATOM 4357 N N . GLY A 1 1 ? 15.435 3.450 4.166 1.00 0.00 1 GLY A N 5
ATOM 4358 C CA . GLY A 1 1 ? 15.331 4.480 5.186 1.00 0.00 1 GLY A CA 5
ATOM 4359 C C . GLY A 1 1 ? 14.439 5.630 4.714 1.00 0.00 1 GLY A C 5
ATOM 4360 O O . GLY A 1 1 ? 13.602 5.450 3.831 1.00 0.00 1 GLY A O 5
ATOM 4364 N N . SER A 1 2 ? 14.649 6.788 5.323 1.00 0.00 2 SER A N 5
ATOM 4365 C CA . SER A 1 2 ? 13.875 7.967 4.977 1.00 0.00 2 SER A CA 5
ATOM 4366 C C . SER A 1 2 ? 12.381 7.639 5.004 1.00 0.00 2 SER A C 5
ATOM 4367 O O . SER A 1 2 ? 11.813 7.232 3.992 1.00 0.00 2 SER A O 5
ATOM 4375 N N . SER A 1 3 ? 11.787 7.830 6.173 1.00 0.00 3 SER A N 5
ATOM 4376 C CA . SER A 1 3 ? 10.370 7.559 6.346 1.00 0.00 3 SER A CA 5
ATOM 4377 C C . SER A 1 3 ? 9.637 8.842 6.741 1.00 0.00 3 SER A C 5
ATOM 4378 O O . SER A 1 3 ? 10.252 9.787 7.232 1.00 0.00 3 SER A O 5
ATOM 4386 N N . GLY A 1 4 ? 8.332 8.835 6.511 1.00 0.00 4 GLY A N 5
ATOM 4387 C CA . GLY A 1 4 ? 7.508 9.986 6.837 1.00 0.00 4 GLY A CA 5
ATOM 4388 C C . GLY A 1 4 ? 6.853 10.565 5.581 1.00 0.00 4 GLY A C 5
ATOM 4389 O O . GLY A 1 4 ? 7.366 10.396 4.475 1.00 0.00 4 GLY A O 5
ATOM 4393 N N . SER A 1 5 ? 5.730 11.236 5.793 1.00 0.00 5 SER A N 5
ATOM 4394 C CA . SER A 1 5 ? 5.000 11.840 4.691 1.00 0.00 5 SER A CA 5
ATOM 4395 C C . SER A 1 5 ? 3.882 12.733 5.233 1.00 0.00 5 SER A C 5
ATOM 4396 O O . SER A 1 5 ? 3.449 12.569 6.372 1.00 0.00 5 SER A O 5
ATOM 4404 N N . SER A 1 6 ? 3.446 13.657 4.390 1.00 0.00 6 SER A N 5
ATOM 4405 C CA . SER A 1 6 ? 2.386 14.576 4.769 1.00 0.00 6 SER A CA 5
ATOM 4406 C C . SER A 1 6 ? 1.677 15.101 3.520 1.00 0.00 6 SER A C 5
ATOM 4407 O O . SER A 1 6 ? 2.225 15.045 2.420 1.00 0.00 6 SER A O 5
ATOM 4415 N N . GLY A 1 7 ? 0.468 15.601 3.730 1.00 0.00 7 GLY A N 5
ATOM 4416 C CA . GLY A 1 7 ? -0.322 16.136 2.634 1.00 0.00 7 GLY A CA 5
ATOM 4417 C C . GLY A 1 7 ? -1.775 16.356 3.062 1.00 0.00 7 GLY A C 5
ATOM 4418 O O . GLY A 1 7 ? -2.169 15.963 4.159 1.00 0.00 7 GLY A O 5
ATOM 4422 N N . PRO A 1 8 ? -2.551 17.002 2.151 1.00 0.00 8 PRO A N 5
ATOM 4423 C CA . PRO A 1 8 ? -3.951 17.280 2.423 1.00 0.00 8 PRO A CA 5
ATOM 4424 C C . PRO A 1 8 ? -4.796 16.011 2.296 1.00 0.00 8 PRO A C 5
ATOM 4425 O O . PRO A 1 8 ? -5.664 15.924 1.429 1.00 0.00 8 PRO A O 5
ATOM 4436 N N . ARG A 1 9 ? -4.513 15.059 3.172 1.00 0.00 9 ARG A N 5
ATOM 4437 C CA . ARG A 1 9 ? -5.237 13.799 3.169 1.00 0.00 9 ARG A CA 5
ATOM 4438 C C . ARG A 1 9 ? -5.409 13.290 1.736 1.00 0.00 9 ARG A C 5
ATOM 4439 O O . ARG A 1 9 ? -6.435 13.538 1.105 1.00 0.00 9 ARG A O 5
ATOM 4460 N N . SER A 1 10 ? -4.390 12.587 1.265 1.00 0.00 10 SER A N 5
ATOM 4461 C CA . SER A 1 10 ? -4.416 12.041 -0.081 1.00 0.00 10 SER A CA 5
ATOM 4462 C C . SER A 1 10 ? -5.256 10.763 -0.111 1.00 0.00 10 SER A C 5
ATOM 4463 O O . SER A 1 10 ? -4.809 9.711 0.344 1.00 0.00 10 SER A O 5
ATOM 4471 N N . ARG A 1 11 ? -6.459 10.896 -0.651 1.00 0.00 11 ARG A N 5
ATOM 4472 C CA . ARG A 1 11 ? -7.365 9.765 -0.747 1.00 0.00 11 ARG A CA 5
ATOM 4473 C C . ARG A 1 11 ? -6.813 8.722 -1.721 1.00 0.00 11 ARG A C 5
ATOM 4474 O O . ARG A 1 11 ? -6.294 9.070 -2.780 1.00 0.00 11 ARG A O 5
ATOM 4495 N N . THR A 1 12 ? -6.943 7.464 -1.327 1.00 0.00 12 THR A N 5
ATOM 4496 C CA . THR A 1 12 ? -6.463 6.368 -2.151 1.00 0.00 12 THR A CA 5
ATOM 4497 C C . THR A 1 12 ? -7.620 5.740 -2.931 1.00 0.00 12 THR A C 5
ATOM 4498 O O . THR A 1 12 ? -8.765 5.774 -2.483 1.00 0.00 12 THR A O 5
ATOM 4509 N N . LYS A 1 13 ? -7.281 5.182 -4.084 1.00 0.00 13 LYS A N 5
ATOM 4510 C CA . LYS A 1 13 ? -8.278 4.548 -4.929 1.00 0.00 13 LYS A CA 5
ATOM 4511 C C . LYS A 1 13 ? -7.583 3.585 -5.894 1.00 0.00 13 LYS A C 5
ATOM 4512 O O . LYS A 1 13 ? -6.683 3.982 -6.632 1.00 0.00 13 LYS A O 5
ATOM 4531 N N . ILE A 1 14 ? -8.028 2.337 -5.857 1.00 0.00 14 ILE A N 5
ATOM 4532 C CA . ILE A 1 14 ? -7.461 1.314 -6.719 1.00 0.00 14 ILE A CA 5
ATOM 4533 C C . ILE A 1 14 ? -8.582 0.647 -7.518 1.00 0.00 14 ILE A C 5
ATOM 4534 O O . ILE A 1 14 ? -9.499 0.066 -6.940 1.00 0.00 14 ILE A O 5
ATOM 4550 N N . SER A 1 15 ? -8.471 0.752 -8.834 1.00 0.00 15 SER A N 5
ATOM 4551 C CA . SER A 1 15 ? -9.465 0.165 -9.717 1.00 0.00 15 SER A CA 5
ATOM 4552 C C . SER A 1 15 ? -9.893 -1.204 -9.187 1.00 0.00 15 SER A C 5
ATOM 4553 O O . SER A 1 15 ? -11.085 -1.494 -9.098 1.00 0.00 15 SER A O 5
ATOM 4561 N N . LEU A 1 16 ? -8.898 -2.011 -8.849 1.00 0.00 16 LEU A N 5
ATOM 4562 C CA . LEU A 1 16 ? -9.157 -3.343 -8.330 1.00 0.00 16 LEU A CA 5
ATOM 4563 C C . LEU A 1 16 ? -7.943 -4.235 -8.598 1.00 0.00 16 LEU A C 5
ATOM 4564 O O . LEU A 1 16 ? -7.272 -4.673 -7.665 1.00 0.00 16 LEU A O 5
ATOM 4580 N N . GLU A 1 17 ? -7.698 -4.477 -9.878 1.00 0.00 17 GLU A N 5
ATOM 4581 C CA . GLU A 1 17 ? -6.577 -5.309 -10.280 1.00 0.00 17 GLU A CA 5
ATOM 4582 C C . GLU A 1 17 ? -5.380 -5.069 -9.358 1.00 0.00 17 GLU A C 5
ATOM 4583 O O . GLU A 1 17 ? -5.165 -5.818 -8.406 1.00 0.00 17 GLU A O 5
ATOM 4595 N N . ALA A 1 18 ? -4.632 -4.022 -9.673 1.00 0.00 18 ALA A N 5
ATOM 4596 C CA . ALA A 1 18 ? -3.462 -3.674 -8.884 1.00 0.00 18 ALA A CA 5
ATOM 4597 C C . ALA A 1 18 ? -3.675 -4.124 -7.438 1.00 0.00 18 ALA A C 5
ATOM 4598 O O . ALA A 1 18 ? -2.907 -4.932 -6.916 1.00 0.00 18 ALA A O 5
ATOM 4605 N N . LEU A 1 19 ? -4.720 -3.582 -6.831 1.00 0.00 19 LEU A N 5
ATOM 4606 C CA . LEU A 1 19 ? -5.044 -3.918 -5.455 1.00 0.00 19 LEU A CA 5
ATOM 4607 C C . LEU A 1 19 ? -4.995 -5.437 -5.280 1.00 0.00 19 LEU A C 5
ATOM 4608 O O . LEU A 1 19 ? -4.179 -5.952 -4.518 1.00 0.00 19 LEU A O 5
ATOM 4624 N N . GLY A 1 20 ? -5.880 -6.112 -5.999 1.00 0.00 20 GLY A N 5
ATOM 4625 C CA . GLY A 1 20 ? -5.948 -7.562 -5.934 1.00 0.00 20 GLY A CA 5
ATOM 4626 C C . GLY A 1 20 ? -4.566 -8.186 -6.137 1.00 0.00 20 GLY A C 5
ATOM 4627 O O . GLY A 1 20 ? -4.183 -9.106 -5.416 1.00 0.00 20 GLY A O 5
ATOM 4631 N N . ILE A 1 21 ? -3.855 -7.661 -7.124 1.00 0.00 21 ILE A N 5
ATOM 4632 C CA . ILE A 1 21 ? -2.523 -8.154 -7.432 1.00 0.00 21 ILE A CA 5
ATOM 4633 C C . ILE A 1 21 ? -1.670 -8.134 -6.162 1.00 0.00 21 ILE A C 5
ATOM 4634 O O . ILE A 1 21 ? -1.127 -9.162 -5.758 1.00 0.00 21 ILE A O 5
ATOM 4650 N N . LEU A 1 22 ? -1.578 -6.954 -5.568 1.00 0.00 22 LEU A N 5
ATOM 4651 C CA . LEU A 1 22 ? -0.801 -6.786 -4.352 1.00 0.00 22 LEU A CA 5
ATOM 4652 C C . LEU A 1 22 ? -1.458 -7.575 -3.218 1.00 0.00 22 LEU A C 5
ATOM 4653 O O . LEU A 1 22 ? -0.770 -8.156 -2.381 1.00 0.00 22 LEU A O 5
ATOM 4669 N N . GLN A 1 23 ? -2.783 -7.571 -3.228 1.00 0.00 23 GLN A N 5
ATOM 4670 C CA . GLN A 1 23 ? -3.542 -8.279 -2.211 1.00 0.00 23 GLN A CA 5
ATOM 4671 C C . GLN A 1 23 ? -3.103 -9.743 -2.145 1.00 0.00 23 GLN A C 5
ATOM 4672 O O . GLN A 1 23 ? -2.933 -10.295 -1.059 1.00 0.00 23 GLN A O 5
ATOM 4686 N N . SER A 1 24 ? -2.932 -10.330 -3.320 1.00 0.00 24 SER A N 5
ATOM 4687 C CA . SER A 1 24 ? -2.516 -11.719 -3.410 1.00 0.00 24 SER A CA 5
ATOM 4688 C C . SER A 1 24 ? -1.168 -11.908 -2.711 1.00 0.00 24 SER A C 5
ATOM 4689 O O . SER A 1 24 ? -0.940 -12.927 -2.060 1.00 0.00 24 SER A O 5
ATOM 4697 N N . PHE A 1 25 ? -0.311 -10.910 -2.869 1.00 0.00 25 PHE A N 5
ATOM 4698 C CA . PHE A 1 25 ? 1.008 -10.954 -2.261 1.00 0.00 25 PHE A CA 5
ATOM 4699 C C . PHE A 1 25 ? 0.918 -10.789 -0.743 1.00 0.00 25 PHE A C 5
ATOM 4700 O O . PHE A 1 25 ? 1.769 -11.289 -0.009 1.00 0.00 25 PHE A O 5
ATOM 4717 N N . ILE A 1 26 ? -0.121 -10.086 -0.316 1.00 0.00 26 ILE A N 5
ATOM 4718 C CA . ILE A 1 26 ? -0.333 -9.849 1.101 1.00 0.00 26 ILE A CA 5
ATOM 4719 C C . ILE A 1 26 ? -0.677 -11.172 1.789 1.00 0.00 26 ILE A C 5
ATOM 4720 O O . ILE A 1 26 ? -0.210 -11.440 2.895 1.00 0.00 26 ILE A O 5
ATOM 4736 N N . HIS A 1 27 ? -1.490 -11.964 1.106 1.00 0.00 27 HIS A N 5
ATOM 4737 C CA . HIS A 1 27 ? -1.901 -13.253 1.637 1.00 0.00 27 HIS A CA 5
ATOM 4738 C C . HIS A 1 27 ? -0.813 -14.292 1.363 1.00 0.00 27 HIS A C 5
ATOM 4739 O O . HIS A 1 27 ? -0.858 -15.399 1.897 1.00 0.00 27 HIS A O 5
ATOM 4753 N N . ASP A 1 28 ? 0.140 -13.898 0.531 1.00 0.00 28 ASP A N 5
ATOM 4754 C CA . ASP A 1 28 ? 1.239 -14.782 0.179 1.00 0.00 28 ASP A CA 5
ATOM 4755 C C . ASP A 1 28 ? 2.393 -14.569 1.160 1.00 0.00 28 ASP A C 5
ATOM 4756 O O . ASP A 1 28 ? 2.908 -15.527 1.736 1.00 0.00 28 ASP A O 5
ATOM 4765 N N . VAL A 1 29 ? 2.767 -13.308 1.321 1.00 0.00 29 VAL A N 5
ATOM 4766 C CA . VAL A 1 29 ? 3.851 -12.957 2.222 1.00 0.00 29 VAL A CA 5
ATOM 4767 C C . VAL A 1 29 ? 3.288 -12.735 3.627 1.00 0.00 29 VAL A C 5
ATOM 4768 O O . VAL A 1 29 ? 3.805 -13.280 4.601 1.00 0.00 29 VAL A O 5
ATOM 4781 N N . GLY A 1 30 ? 2.235 -11.933 3.688 1.00 0.00 30 GLY A N 5
ATOM 4782 C CA . GLY A 1 30 ? 1.596 -11.632 4.958 1.00 0.00 30 GLY A CA 5
ATOM 4783 C C . GLY A 1 30 ? 1.306 -10.135 5.085 1.00 0.00 30 GLY A C 5
ATOM 4784 O O . GLY A 1 30 ? 0.522 -9.584 4.314 1.00 0.00 30 GLY A O 5
ATOM 4788 N N . LEU A 1 31 ? 1.954 -9.520 6.063 1.00 0.00 31 LEU A N 5
ATOM 4789 C CA . LEU A 1 31 ? 1.775 -8.097 6.301 1.00 0.00 31 LEU A CA 5
ATOM 4790 C C . LEU A 1 31 ? 3.118 -7.478 6.692 1.00 0.00 31 LEU A C 5
ATOM 4791 O O . LEU A 1 31 ? 3.170 -6.573 7.524 1.00 0.00 31 LEU A O 5
ATOM 4807 N N . TYR A 1 32 ? 4.173 -7.989 6.073 1.00 0.00 32 TYR A N 5
ATOM 4808 C CA . TYR A 1 32 ? 5.512 -7.497 6.347 1.00 0.00 32 TYR A CA 5
ATOM 4809 C C . TYR A 1 32 ? 6.279 -7.243 5.047 1.00 0.00 32 TYR A C 5
ATOM 4810 O O . TYR A 1 32 ? 7.287 -7.895 4.780 1.00 0.00 32 TYR A O 5
ATOM 4828 N N . PRO A 1 33 ? 5.759 -6.269 4.253 1.00 0.00 33 PRO A N 5
ATOM 4829 C CA . PRO A 1 33 ? 6.383 -5.921 2.988 1.00 0.00 33 PRO A CA 5
ATOM 4830 C C . PRO A 1 33 ? 7.658 -5.106 3.212 1.00 0.00 33 PRO A C 5
ATOM 4831 O O . PRO A 1 33 ? 7.645 -4.112 3.937 1.00 0.00 33 PRO A O 5
ATOM 4842 N N . ASP A 1 34 ? 8.730 -5.556 2.576 1.00 0.00 34 ASP A N 5
ATOM 4843 C CA . ASP A 1 34 ? 10.011 -4.881 2.697 1.00 0.00 34 ASP A CA 5
ATOM 4844 C C . ASP A 1 34 ? 10.078 -3.740 1.680 1.00 0.00 34 ASP A C 5
ATOM 4845 O O . ASP A 1 34 ? 9.408 -3.781 0.650 1.00 0.00 34 ASP A O 5
ATOM 4854 N N . GLN A 1 35 ? 10.894 -2.748 2.006 1.00 0.00 35 GLN A N 5
ATOM 4855 C CA . GLN A 1 35 ? 11.058 -1.597 1.133 1.00 0.00 35 GLN A CA 5
ATOM 4856 C C . GLN A 1 35 ? 11.147 -2.046 -0.327 1.00 0.00 35 GLN A C 5
ATOM 4857 O O . GLN A 1 35 ? 10.786 -1.297 -1.233 1.00 0.00 35 GLN A O 5
ATOM 4871 N N . GLU A 1 36 ? 11.630 -3.266 -0.509 1.00 0.00 36 GLU A N 5
ATOM 4872 C CA . GLU A 1 36 ? 11.771 -3.824 -1.843 1.00 0.00 36 GLU A CA 5
ATOM 4873 C C . GLU A 1 36 ? 10.413 -4.294 -2.368 1.00 0.00 36 GLU A C 5
ATOM 4874 O O . GLU A 1 36 ? 10.043 -3.992 -3.501 1.00 0.00 36 GLU A O 5
ATOM 4886 N N . ALA A 1 37 ? 9.708 -5.027 -1.518 1.00 0.00 37 ALA A N 5
ATOM 4887 C CA . ALA A 1 37 ? 8.399 -5.542 -1.882 1.00 0.00 37 ALA A CA 5
ATOM 4888 C C . ALA A 1 37 ? 7.481 -4.375 -2.250 1.00 0.00 37 ALA A C 5
ATOM 4889 O O . ALA A 1 37 ? 6.702 -4.468 -3.198 1.00 0.00 37 ALA A O 5
ATOM 4896 N N . ILE A 1 38 ? 7.602 -3.303 -1.482 1.00 0.00 38 ILE A N 5
ATOM 4897 C CA . ILE A 1 38 ? 6.793 -2.119 -1.715 1.00 0.00 38 ILE A CA 5
ATOM 4898 C C . ILE A 1 38 ? 7.143 -1.528 -3.082 1.00 0.00 38 ILE A C 5
ATOM 4899 O O . ILE A 1 38 ? 6.254 -1.172 -3.854 1.00 0.00 38 ILE A O 5
ATOM 4915 N N . HIS A 1 39 ? 8.440 -1.443 -3.340 1.00 0.00 39 HIS A N 5
ATOM 4916 C CA . HIS A 1 39 ? 8.918 -0.902 -4.601 1.00 0.00 39 HIS A CA 5
ATOM 4917 C C . HIS A 1 39 ? 8.267 -1.655 -5.763 1.00 0.00 39 HIS A C 5
ATOM 4918 O O . HIS A 1 39 ? 7.827 -1.044 -6.735 1.00 0.00 39 HIS A O 5
ATOM 4932 N N . THR A 1 40 ? 8.227 -2.972 -5.623 1.00 0.00 40 THR A N 5
ATOM 4933 C CA . THR A 1 40 ? 7.638 -3.816 -6.649 1.00 0.00 40 THR A CA 5
ATOM 4934 C C . THR A 1 40 ? 6.146 -3.508 -6.801 1.00 0.00 40 THR A C 5
ATOM 4935 O O . THR A 1 40 ? 5.615 -3.526 -7.910 1.00 0.00 40 THR A O 5
ATOM 4946 N N . LEU A 1 41 ? 5.514 -3.233 -5.669 1.00 0.00 41 LEU A N 5
ATOM 4947 C CA . LEU A 1 41 ? 4.094 -2.922 -5.662 1.00 0.00 41 LEU A CA 5
ATOM 4948 C C . LEU A 1 41 ? 3.874 -1.550 -6.303 1.00 0.00 41 LEU A C 5
ATOM 4949 O O . LEU A 1 41 ? 2.912 -1.354 -7.043 1.00 0.00 41 LEU A O 5
ATOM 4965 N N . SER A 1 42 ? 4.782 -0.636 -5.995 1.00 0.00 42 SER A N 5
ATOM 4966 C CA . SER A 1 42 ? 4.699 0.712 -6.531 1.00 0.00 42 SER A CA 5
ATOM 4967 C C . SER A 1 42 ? 5.037 0.703 -8.024 1.00 0.00 42 SER A C 5
ATOM 4968 O O . SER A 1 42 ? 4.721 1.651 -8.741 1.00 0.00 42 SER A O 5
ATOM 4976 N N . ALA A 1 43 ? 5.673 -0.379 -8.447 1.00 0.00 43 ALA A N 5
ATOM 4977 C CA . ALA A 1 43 ? 6.057 -0.524 -9.841 1.00 0.00 43 ALA A CA 5
ATOM 4978 C C . ALA A 1 43 ? 5.001 -1.355 -10.572 1.00 0.00 43 ALA A C 5
ATOM 4979 O O . ALA A 1 43 ? 4.282 -0.840 -11.428 1.00 0.00 43 ALA A O 5
ATOM 4986 N N . GLN A 1 44 ? 4.939 -2.628 -10.209 1.00 0.00 44 GLN A N 5
ATOM 4987 C CA . GLN A 1 44 ? 3.983 -3.535 -10.820 1.00 0.00 44 GLN A CA 5
ATOM 4988 C C . GLN A 1 44 ? 2.630 -2.842 -10.995 1.00 0.00 44 GLN A C 5
ATOM 4989 O O . GLN A 1 44 ? 1.997 -2.964 -12.042 1.00 0.00 44 GLN A O 5
ATOM 5003 N N . LEU A 1 45 ? 2.227 -2.130 -9.953 1.00 0.00 45 LEU A N 5
ATOM 5004 C CA . LEU A 1 45 ? 0.961 -1.417 -9.978 1.00 0.00 45 LEU A CA 5
ATOM 5005 C C . LEU A 1 45 ? 1.189 0.000 -10.510 1.00 0.00 45 LEU A C 5
ATOM 5006 O O . LEU A 1 45 ? 0.302 0.584 -11.129 1.00 0.00 45 LEU A O 5
ATOM 5022 N N . ASP A 1 46 ? 2.384 0.510 -10.249 1.00 0.00 46 ASP A N 5
ATOM 5023 C CA . ASP A 1 46 ? 2.739 1.847 -10.694 1.00 0.00 46 ASP A CA 5
ATOM 5024 C C . ASP A 1 46 ? 2.184 2.874 -9.704 1.00 0.00 46 ASP A C 5
ATOM 5025 O O . ASP A 1 46 ? 1.975 4.033 -10.059 1.00 0.00 46 ASP A O 5
ATOM 5034 N N . LEU A 1 47 ? 1.962 2.411 -8.483 1.00 0.00 47 LEU A N 5
ATOM 5035 C CA . LEU A 1 47 ? 1.435 3.274 -7.440 1.00 0.00 47 LEU A CA 5
ATOM 5036 C C . LEU A 1 47 ? 2.587 3.765 -6.560 1.00 0.00 47 LEU A C 5
ATOM 5037 O O . LEU A 1 47 ? 3.676 3.195 -6.583 1.00 0.00 47 LEU A O 5
ATOM 5053 N N . PRO A 1 48 ? 2.299 4.845 -5.785 1.00 0.00 48 PRO A N 5
ATOM 5054 C CA . PRO A 1 48 ? 3.298 5.418 -4.900 1.00 0.00 48 PRO A CA 5
ATOM 5055 C C . PRO A 1 48 ? 3.501 4.542 -3.662 1.00 0.00 48 PRO A C 5
ATOM 5056 O O . PRO A 1 48 ? 2.636 3.739 -3.316 1.00 0.00 48 PRO A O 5
ATOM 5067 N N . LYS A 1 49 ? 4.651 4.726 -3.029 1.00 0.00 49 LYS A N 5
ATOM 5068 C CA . LYS A 1 49 ? 4.979 3.962 -1.838 1.00 0.00 49 LYS A CA 5
ATOM 5069 C C . LYS A 1 49 ? 3.971 4.288 -0.734 1.00 0.00 49 LYS A C 5
ATOM 5070 O O . LYS A 1 49 ? 3.349 3.388 -0.171 1.00 0.00 49 LYS A O 5
ATOM 5089 N N . HIS A 1 50 ? 3.840 5.577 -0.458 1.00 0.00 50 HIS A N 5
ATOM 5090 C CA . HIS A 1 50 ? 2.918 6.033 0.568 1.00 0.00 50 HIS A CA 5
ATOM 5091 C C . HIS A 1 50 ? 1.558 5.361 0.371 1.00 0.00 50 HIS A C 5
ATOM 5092 O O . HIS A 1 50 ? 0.943 4.902 1.333 1.00 0.00 50 HIS A O 5
ATOM 5106 N N . THR A 1 51 ? 1.128 5.325 -0.881 1.00 0.00 51 THR A N 5
ATOM 5107 C CA . THR A 1 51 ? -0.148 4.717 -1.217 1.00 0.00 51 THR A CA 5
ATOM 5108 C C . THR A 1 51 ? -0.172 3.251 -0.781 1.00 0.00 51 THR A C 5
ATOM 5109 O O . THR A 1 51 ? -1.007 2.854 0.030 1.00 0.00 51 THR A O 5
ATOM 5120 N N . ILE A 1 52 ? 0.755 2.486 -1.339 1.00 0.00 52 ILE A N 5
ATOM 5121 C CA . ILE A 1 52 ? 0.851 1.072 -1.018 1.00 0.00 52 ILE A CA 5
ATOM 5122 C C . ILE A 1 52 ? 1.021 0.907 0.494 1.00 0.00 52 ILE A C 5
ATOM 5123 O O . ILE A 1 52 ? 0.445 0.000 1.091 1.00 0.00 52 ILE A O 5
ATOM 5139 N N . ILE A 1 53 ? 1.815 1.799 1.069 1.00 0.00 53 ILE A N 5
ATOM 5140 C CA . ILE A 1 53 ? 2.068 1.764 2.499 1.00 0.00 53 ILE A CA 5
ATOM 5141 C C . ILE A 1 53 ? 0.762 2.028 3.250 1.00 0.00 53 ILE A C 5
ATOM 5142 O O . ILE A 1 53 ? 0.333 1.211 4.063 1.00 0.00 53 ILE A O 5
ATOM 5158 N N . LYS A 1 54 ? 0.166 3.173 2.951 1.00 0.00 54 LYS A N 5
ATOM 5159 C CA . LYS A 1 54 ? -1.083 3.556 3.588 1.00 0.00 54 LYS A CA 5
ATOM 5160 C C . LYS A 1 54 ? -2.029 2.354 3.608 1.00 0.00 54 LYS A C 5
ATOM 5161 O O . LYS A 1 54 ? -2.675 2.084 4.620 1.00 0.00 54 LYS A O 5
ATOM 5180 N N . PHE A 1 55 ? -2.082 1.664 2.478 1.00 0.00 55 PHE A N 5
ATOM 5181 C CA . PHE A 1 55 ? -2.939 0.497 2.353 1.00 0.00 55 PHE A CA 5
ATOM 5182 C C . PHE A 1 55 ? -2.518 -0.600 3.333 1.00 0.00 55 PHE A C 5
ATOM 5183 O O . PHE A 1 55 ? -3.359 -1.339 3.843 1.00 0.00 55 PHE A O 5
ATOM 5200 N N . PHE A 1 56 ? -1.215 -0.672 3.567 1.00 0.00 56 PHE A N 5
ATOM 5201 C CA . PHE A 1 56 ? -0.672 -1.666 4.476 1.00 0.00 56 PHE A CA 5
ATOM 5202 C C . PHE A 1 56 ? -0.743 -1.181 5.926 1.00 0.00 56 PHE A C 5
ATOM 5203 O O . PHE A 1 56 ? -1.358 -1.828 6.772 1.00 0.00 56 PHE A O 5
ATOM 5220 N N . GLN A 1 57 ? -0.104 -0.045 6.167 1.00 0.00 57 GLN A N 5
ATOM 5221 C CA . GLN A 1 57 ? -0.087 0.535 7.500 1.00 0.00 57 GLN A CA 5
ATOM 5222 C C . GLN A 1 57 ? -1.459 0.387 8.161 1.00 0.00 57 GLN A C 5
ATOM 5223 O O . GLN A 1 57 ? -1.553 -0.018 9.318 1.00 0.00 57 GLN A O 5
ATOM 5237 N N . ASN A 1 58 ? -2.488 0.722 7.397 1.00 0.00 58 ASN A N 5
ATOM 5238 C CA . ASN A 1 58 ? -3.850 0.632 7.894 1.00 0.00 58 ASN A CA 5
ATOM 5239 C C . ASN A 1 58 ? -4.216 -0.839 8.102 1.00 0.00 58 ASN A C 5
ATOM 5240 O O . ASN A 1 58 ? -4.705 -1.216 9.165 1.00 0.00 58 ASN A O 5
ATOM 5251 N N . GLN A 1 59 ? -3.965 -1.630 7.069 1.00 0.00 59 GLN A N 5
ATOM 5252 C CA . GLN A 1 59 ? -4.261 -3.051 7.125 1.00 0.00 59 GLN A CA 5
ATOM 5253 C C . GLN A 1 59 ? -3.903 -3.614 8.502 1.00 0.00 59 GLN A C 5
ATOM 5254 O O . GLN A 1 59 ? -4.718 -4.286 9.133 1.00 0.00 59 GLN A O 5
ATOM 5268 N N . ARG A 1 60 ? -2.684 -3.320 8.928 1.00 0.00 60 ARG A N 5
ATOM 5269 C CA . ARG A 1 60 ? -2.208 -3.788 10.218 1.00 0.00 60 ARG A CA 5
ATOM 5270 C C . ARG A 1 60 ? -3.275 -3.562 11.291 1.00 0.00 60 ARG A C 5
ATOM 5271 O O . ARG A 1 60 ? -3.621 -4.481 12.031 1.00 0.00 60 ARG A O 5
ATOM 5292 N N . TYR A 1 61 ? -3.767 -2.333 11.341 1.00 0.00 61 TYR A N 5
ATOM 5293 C CA . TYR A 1 61 ? -4.788 -1.974 12.311 1.00 0.00 61 TYR A CA 5
ATOM 5294 C C . TYR A 1 61 ? -6.088 -2.734 12.045 1.00 0.00 61 TYR A C 5
ATOM 5295 O O . TYR A 1 61 ? -6.853 -3.006 12.970 1.00 0.00 61 TYR A O 5
ATOM 5313 N N . HIS A 1 62 ? -6.300 -3.056 10.777 1.00 0.00 62 HIS A N 5
ATOM 5314 C CA . HIS A 1 62 ? -7.495 -3.779 10.378 1.00 0.00 62 HIS A CA 5
ATOM 5315 C C . HIS A 1 62 ? -7.152 -5.254 10.156 1.00 0.00 62 HIS A C 5
ATOM 5316 O O . HIS A 1 62 ? -7.005 -5.697 9.018 1.00 0.00 62 HIS A O 5
ATOM 5330 N N . VAL A 1 63 ? -7.034 -5.974 11.262 1.00 0.00 63 VAL A N 5
ATOM 5331 C CA . VAL A 1 63 ? -6.711 -7.389 11.204 1.00 0.00 63 VAL A CA 5
ATOM 5332 C C . VAL A 1 63 ? -7.383 -8.110 12.374 1.00 0.00 63 VAL A C 5
ATOM 5333 O O . VAL A 1 63 ? -7.534 -7.541 13.454 1.00 0.00 63 VAL A O 5
ATOM 5346 N N . LYS A 1 64 ? -7.767 -9.352 12.120 1.00 0.00 64 LYS A N 5
ATOM 5347 C CA . LYS A 1 64 ? -8.420 -10.157 13.138 1.00 0.00 64 LYS A CA 5
ATOM 5348 C C . LYS A 1 64 ? -7.431 -11.195 13.673 1.00 0.00 64 LYS A C 5
ATOM 5349 O O . LYS A 1 64 ? -6.962 -11.087 14.805 1.00 0.00 64 LYS A O 5
ATOM 5368 N N . HIS A 1 65 ? -7.142 -12.178 12.832 1.00 0.00 65 HIS A N 5
ATOM 5369 C CA . HIS A 1 65 ? -6.217 -13.235 13.206 1.00 0.00 65 HIS A CA 5
ATOM 5370 C C . HIS A 1 65 ? -4.788 -12.811 12.863 1.00 0.00 65 HIS A C 5
ATOM 5371 O O . HIS A 1 65 ? -4.407 -12.785 11.694 1.00 0.00 65 HIS A O 5
ATOM 5385 N N . SER A 1 66 ? -4.035 -12.488 13.905 1.00 0.00 66 SER A N 5
ATOM 5386 C CA . SER A 1 66 ? -2.656 -12.067 13.729 1.00 0.00 66 SER A CA 5
ATOM 5387 C C . SER A 1 66 ? -1.808 -12.544 14.910 1.00 0.00 66 SER A C 5
ATOM 5388 O O . SER A 1 66 ? -1.807 -11.922 15.970 1.00 0.00 66 SER A O 5
ATOM 5396 N N . GLY A 1 67 ? -1.106 -13.646 14.686 1.00 0.00 67 GLY A N 5
ATOM 5397 C CA . GLY A 1 67 ? -0.256 -14.214 15.718 1.00 0.00 67 GLY A CA 5
ATOM 5398 C C . GLY A 1 67 ? -1.027 -14.392 17.027 1.00 0.00 67 GLY A C 5
ATOM 5399 O O . GLY A 1 67 ? -2.226 -14.668 17.013 1.00 0.00 67 GLY A O 5
ATOM 5403 N N . PRO A 1 68 ? -0.289 -14.222 18.157 1.00 0.00 68 PRO A N 5
ATOM 5404 C CA . PRO A 1 68 ? -0.890 -14.360 19.472 1.00 0.00 68 PRO A CA 5
ATOM 5405 C C . PRO A 1 68 ? -1.753 -13.143 19.811 1.00 0.00 68 PRO A C 5
ATOM 5406 O O . PRO A 1 68 ? -1.380 -12.329 20.654 1.00 0.00 68 PRO A O 5
ATOM 5417 N N . SER A 1 69 ? -2.891 -13.058 19.138 1.00 0.00 69 SER A N 5
ATOM 5418 C CA . SER A 1 69 ? -3.809 -11.954 19.357 1.00 0.00 69 SER A CA 5
ATOM 5419 C C . SER A 1 69 ? -3.223 -10.663 18.782 1.00 0.00 69 SER A C 5
ATOM 5420 O O . SER A 1 69 ? -3.749 -10.115 17.814 1.00 0.00 69 SER A O 5
ATOM 5428 N N . SER A 1 70 ? -2.142 -10.214 19.402 1.00 0.00 70 SER A N 5
ATOM 5429 C CA . SER A 1 70 ? -1.479 -8.997 18.964 1.00 0.00 70 SER A CA 5
ATOM 5430 C C . SER A 1 70 ? -2.489 -7.852 18.880 1.00 0.00 70 SER A C 5
ATOM 5431 O O . SER A 1 70 ? -3.169 -7.692 17.868 1.00 0.00 70 SER A O 5
ATOM 5439 N N . GLY A 1 71 ? -2.556 -7.083 19.958 1.00 0.00 71 GLY A N 5
ATOM 5440 C CA . GLY A 1 71 ? -3.47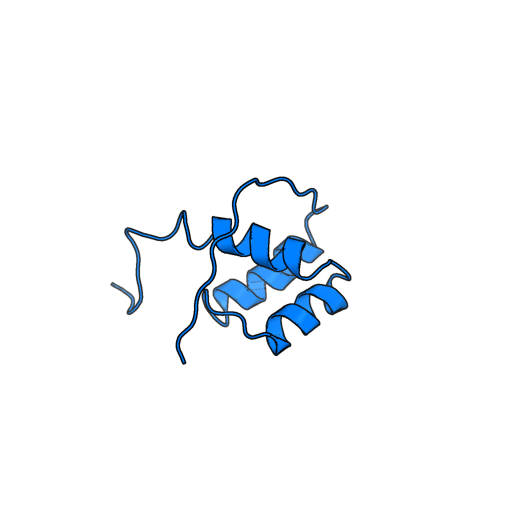2 -5.957 20.018 1.00 0.00 71 GLY A CA 5
ATOM 5441 C C . GLY A 1 71 ? -3.939 -5.707 21.453 1.00 0.00 71 GLY A C 5
ATOM 5442 O O . GLY A 1 71 ? -4.055 -6.642 22.244 1.00 0.00 71 GLY A O 5
ATOM 5446 N N . GLY A 1 1 ? -15.441 -7.506 -15.797 1.00 0.00 1 GLY A N 6
ATOM 5447 C CA . GLY A 1 1 ? -14.271 -6.668 -15.997 1.00 0.00 1 GLY A CA 6
ATOM 5448 C C . GLY A 1 1 ? -13.117 -7.473 -16.600 1.00 0.00 1 GLY A C 6
ATOM 5449 O O . GLY A 1 1 ? -13.143 -8.702 -16.593 1.00 0.00 1 GLY A O 6
ATOM 5453 N N . SER A 1 2 ? -12.133 -6.745 -17.107 1.00 0.00 2 SER A N 6
ATOM 5454 C CA . SER A 1 2 ? -10.972 -7.375 -17.713 1.00 0.00 2 SER A CA 6
ATOM 5455 C C . SER A 1 2 ? -9.702 -6.614 -17.328 1.00 0.00 2 SER A C 6
ATOM 5456 O O . SER A 1 2 ? -8.791 -7.183 -16.729 1.00 0.00 2 SER A O 6
ATOM 5464 N N . SER A 1 3 ? -9.684 -5.338 -17.686 1.00 0.00 3 SER A N 6
ATOM 5465 C CA . SER A 1 3 ? -8.541 -4.493 -17.386 1.00 0.00 3 SER A CA 6
ATOM 5466 C C . SER A 1 3 ? -9.017 -3.115 -16.921 1.00 0.00 3 SER A C 6
ATOM 5467 O O . SER A 1 3 ? -10.198 -2.792 -17.034 1.00 0.00 3 SER A O 6
ATOM 5475 N N . GLY A 1 4 ? -8.072 -2.340 -16.408 1.00 0.00 4 GLY A N 6
ATOM 5476 C CA . GLY A 1 4 ? -8.381 -1.005 -15.926 1.00 0.00 4 GLY A CA 6
ATOM 5477 C C . GLY A 1 4 ? -7.497 0.042 -16.608 1.00 0.00 4 GLY A C 6
ATOM 5478 O O . GLY A 1 4 ? -7.276 -0.020 -17.817 1.00 0.00 4 GLY A O 6
ATOM 5482 N N . SER A 1 5 ? -7.016 0.979 -15.804 1.00 0.00 5 SER A N 6
ATOM 5483 C CA . SER A 1 5 ? -6.162 2.037 -16.315 1.00 0.00 5 SER A CA 6
ATOM 5484 C C . SER A 1 5 ? -5.009 2.294 -15.343 1.00 0.00 5 SER A C 6
ATOM 5485 O O . SER A 1 5 ? -3.850 2.036 -15.667 1.00 0.00 5 SER A O 6
ATOM 5493 N N . SER A 1 6 ? -5.366 2.799 -14.171 1.00 0.00 6 SER A N 6
ATOM 5494 C CA . SER A 1 6 ? -4.375 3.093 -13.150 1.00 0.00 6 SER A CA 6
ATOM 5495 C C . SER A 1 6 ? -3.301 4.025 -13.716 1.00 0.00 6 SER A C 6
ATOM 5496 O O . SER A 1 6 ? -2.452 3.597 -14.497 1.00 0.00 6 SER A O 6
ATOM 5504 N N . GLY A 1 7 ? -3.374 5.281 -13.300 1.00 0.00 7 GLY A N 6
ATOM 5505 C CA . GLY A 1 7 ? -2.418 6.276 -13.756 1.00 0.00 7 GLY A CA 6
ATOM 5506 C C . GLY A 1 7 ? -2.165 7.328 -12.674 1.00 0.00 7 GLY A C 6
ATOM 5507 O O . GLY A 1 7 ? -3.033 7.591 -11.844 1.00 0.00 7 GLY A O 6
ATOM 5511 N N . PRO A 1 8 ? -0.940 7.917 -12.721 1.00 0.00 8 PRO A N 6
ATOM 5512 C CA . PRO A 1 8 ? -0.561 8.934 -11.755 1.00 0.00 8 PRO A CA 6
ATOM 5513 C C . PRO A 1 8 ? -1.250 10.265 -12.062 1.00 0.00 8 PRO A C 6
ATOM 5514 O O . PRO A 1 8 ? -1.154 10.775 -13.177 1.00 0.00 8 PRO A O 6
ATOM 5525 N N . ARG A 1 9 ? -1.930 10.789 -11.053 1.00 0.00 9 ARG A N 6
ATOM 5526 C CA . ARG A 1 9 ? -2.635 12.051 -11.201 1.00 0.00 9 ARG A CA 6
ATOM 5527 C C . ARG A 1 9 ? -3.184 12.514 -9.850 1.00 0.00 9 ARG A C 6
ATOM 5528 O O . ARG A 1 9 ? -2.755 13.537 -9.319 1.00 0.00 9 ARG A O 6
ATOM 5549 N N . SER A 1 10 ? -4.126 11.739 -9.333 1.00 0.00 10 SER A N 6
ATOM 5550 C CA . SER A 1 10 ? -4.738 12.056 -8.054 1.00 0.00 10 SER A CA 6
ATOM 5551 C C . SER A 1 10 ? -4.806 10.802 -7.181 1.00 0.00 10 SER A C 6
ATOM 5552 O O . SER A 1 10 ? -4.507 9.702 -7.643 1.00 0.00 10 SER A O 6
ATOM 5560 N N . ARG A 1 11 ? -5.201 11.009 -5.933 1.00 0.00 11 ARG A N 6
ATOM 5561 C CA . ARG A 1 11 ? -5.313 9.909 -4.991 1.00 0.00 11 ARG A CA 6
ATOM 5562 C C . ARG A 1 11 ? -6.676 9.228 -5.129 1.00 0.00 11 ARG A C 6
ATOM 5563 O O . ARG A 1 11 ? -7.523 9.342 -4.244 1.00 0.00 11 ARG A O 6
ATOM 5584 N N . THR A 1 12 ? -6.846 8.535 -6.245 1.00 0.00 12 THR A N 6
ATOM 5585 C CA . THR A 1 12 ? -8.092 7.836 -6.510 1.00 0.00 12 THR A CA 6
ATOM 5586 C C . THR A 1 12 ? -8.022 6.402 -5.981 1.00 0.00 12 THR A C 6
ATOM 5587 O O . THR A 1 12 ? -6.936 5.845 -5.831 1.00 0.00 12 THR A O 6
ATOM 5598 N N . LYS A 1 13 ? -9.194 5.846 -5.713 1.00 0.00 13 LYS A N 6
ATOM 5599 C CA . LYS A 1 13 ? -9.280 4.488 -5.204 1.00 0.00 13 LYS A CA 6
ATOM 5600 C C . LYS A 1 13 ? -8.693 3.523 -6.237 1.00 0.00 13 LYS A C 6
ATOM 5601 O O . LYS A 1 13 ? -8.670 3.824 -7.430 1.00 0.00 13 LYS A O 6
ATOM 5620 N N . ILE A 1 14 ? -8.232 2.384 -5.741 1.00 0.00 14 ILE A N 6
ATOM 5621 C CA . ILE A 1 14 ? -7.647 1.374 -6.605 1.00 0.00 14 ILE A CA 6
ATOM 5622 C C . ILE A 1 14 ? -8.760 0.662 -7.377 1.00 0.00 14 ILE A C 6
ATOM 5623 O O . ILE A 1 14 ? -9.647 0.058 -6.777 1.00 0.00 14 ILE A O 6
ATOM 5639 N N . SER A 1 15 ? -8.676 0.757 -8.696 1.00 0.00 15 SER A N 6
ATOM 5640 C CA . SER A 1 15 ? -9.665 0.129 -9.556 1.00 0.00 15 SER A CA 6
ATOM 5641 C C . SER A 1 15 ? -10.062 -1.235 -8.988 1.00 0.00 15 SER A C 6
ATOM 5642 O O . SER A 1 15 ? -11.247 -1.547 -8.884 1.00 0.00 15 SER A O 6
ATOM 5650 N N . LEU A 1 16 ? -9.048 -2.011 -8.635 1.00 0.00 16 LEU A N 6
ATOM 5651 C CA . LEU A 1 16 ? -9.276 -3.335 -8.080 1.00 0.00 16 LEU A CA 6
ATOM 5652 C C . LEU A 1 16 ? -8.053 -4.213 -8.349 1.00 0.00 16 LEU A C 6
ATOM 5653 O O . LEU A 1 16 ? -7.356 -4.615 -7.418 1.00 0.00 16 LEU A O 6
ATOM 5669 N N . GLU A 1 17 ? -7.829 -4.486 -9.626 1.00 0.00 17 GLU A N 6
ATOM 5670 C CA . GLU A 1 17 ? -6.701 -5.310 -10.028 1.00 0.00 17 GLU A CA 6
ATOM 5671 C C . GLU A 1 17 ? -5.495 -5.036 -9.127 1.00 0.00 17 GLU A C 6
ATOM 5672 O O . GLU A 1 17 ? -5.257 -5.764 -8.165 1.00 0.00 17 GLU A O 6
ATOM 5684 N N . ALA A 1 18 ? -4.767 -3.984 -9.472 1.00 0.00 18 ALA A N 6
ATOM 5685 C CA . ALA A 1 18 ? -3.591 -3.605 -8.706 1.00 0.00 18 ALA A CA 6
ATOM 5686 C C . ALA A 1 18 ? -3.772 -4.043 -7.251 1.00 0.00 18 ALA A C 6
ATOM 5687 O O . ALA A 1 18 ? -2.986 -4.836 -6.735 1.00 0.00 18 ALA A O 6
ATOM 5694 N N . LEU A 1 19 ? -4.813 -3.507 -6.631 1.00 0.00 19 LEU A N 6
ATOM 5695 C CA . LEU A 1 19 ? -5.108 -3.833 -5.246 1.00 0.00 19 LEU A CA 6
ATOM 5696 C C . LEU A 1 19 ? -5.056 -5.351 -5.061 1.00 0.00 19 LEU A C 6
ATOM 5697 O O . LEU A 1 19 ? -4.242 -5.859 -4.292 1.00 0.00 19 LEU A O 6
ATOM 5713 N N . GLY A 1 20 ? -5.936 -6.033 -5.779 1.00 0.00 20 GLY A N 6
ATOM 5714 C CA . GLY A 1 20 ? -6.001 -7.482 -5.704 1.00 0.00 20 GLY A CA 6
ATOM 5715 C C . GLY A 1 20 ? -4.630 -8.107 -5.968 1.00 0.00 20 GLY A C 6
ATOM 5716 O O . GLY A 1 20 ? -4.256 -9.088 -5.327 1.00 0.00 20 GLY A O 6
ATOM 5720 N N . ILE A 1 21 ? -3.917 -7.513 -6.914 1.00 0.00 21 ILE A N 6
ATOM 5721 C CA . ILE A 1 21 ? -2.595 -7.999 -7.271 1.00 0.00 21 ILE A CA 6
ATOM 5722 C C . ILE A 1 21 ? -1.690 -7.954 -6.039 1.00 0.00 21 ILE A C 6
ATOM 5723 O O . ILE A 1 21 ? -1.052 -8.948 -5.696 1.00 0.00 21 ILE A O 6
ATOM 5739 N N . LEU A 1 22 ? -1.663 -6.791 -5.406 1.00 0.00 22 LEU A N 6
ATOM 5740 C CA . LEU A 1 22 ? -0.847 -6.603 -4.218 1.00 0.00 22 LEU A CA 6
ATOM 5741 C C . LEU A 1 22 ? -1.447 -7.402 -3.060 1.00 0.00 22 LEU A C 6
ATOM 5742 O O . LEU A 1 22 ? -0.718 -7.948 -2.234 1.00 0.00 22 LEU A O 6
ATOM 5758 N N . GLN A 1 23 ? -2.771 -7.445 -3.037 1.00 0.00 23 GLN A N 6
ATOM 5759 C CA . GLN A 1 23 ? -3.478 -8.169 -1.994 1.00 0.00 23 GLN A CA 6
ATOM 5760 C C . GLN A 1 23 ? -3.042 -9.635 -1.975 1.00 0.00 23 GLN A C 6
ATOM 5761 O O . GLN A 1 23 ? -2.857 -10.218 -0.908 1.00 0.00 23 GLN A O 6
ATOM 5775 N N . SER A 1 24 ? -2.889 -10.189 -3.169 1.00 0.00 24 SER A N 6
ATOM 5776 C CA . SER A 1 24 ? -2.478 -11.576 -3.303 1.00 0.00 24 SER A CA 6
ATOM 5777 C C . SER A 1 24 ? -1.103 -11.779 -2.663 1.00 0.00 24 SER A C 6
ATOM 5778 O O . SER A 1 24 ? -0.866 -12.786 -1.999 1.00 0.00 24 SER A O 6
ATOM 5786 N N . PHE A 1 25 ? -0.233 -10.804 -2.884 1.00 0.00 25 PHE A N 6
ATOM 5787 C CA . PHE A 1 25 ? 1.112 -10.863 -2.337 1.00 0.00 25 PHE A CA 6
ATOM 5788 C C . PHE A 1 25 ? 1.089 -10.736 -0.812 1.00 0.00 25 PHE A C 6
ATOM 5789 O O . PHE A 1 25 ? 1.971 -11.254 -0.129 1.00 0.00 25 PHE A O 6
ATOM 5806 N N . ILE A 1 26 ? 0.071 -10.043 -0.323 1.00 0.00 26 ILE A N 6
ATOM 5807 C CA . ILE A 1 26 ? -0.079 -9.841 1.108 1.00 0.00 26 ILE A CA 6
ATOM 5808 C C . ILE A 1 26 ? -0.443 -11.171 1.771 1.00 0.00 26 ILE A C 6
ATOM 5809 O O . ILE A 1 26 ? 0.083 -11.504 2.832 1.00 0.00 26 ILE A O 6
ATOM 5825 N N . HIS A 1 27 ? -1.341 -11.895 1.118 1.00 0.00 27 HIS A N 6
ATOM 5826 C CA . HIS A 1 27 ? -1.782 -13.180 1.631 1.00 0.00 27 HIS A CA 6
ATOM 5827 C C . HIS A 1 27 ? -0.691 -14.227 1.398 1.00 0.00 27 HIS A C 6
ATOM 5828 O O . HIS A 1 27 ? -0.750 -15.325 1.951 1.00 0.00 27 HIS A O 6
ATOM 5842 N N . ASP A 1 28 ? 0.280 -13.852 0.578 1.00 0.00 28 ASP A N 6
ATOM 5843 C CA . ASP A 1 28 ? 1.382 -14.744 0.264 1.00 0.00 28 ASP A CA 6
ATOM 5844 C C . ASP A 1 28 ? 2.533 -14.488 1.238 1.00 0.00 28 ASP A C 6
ATOM 5845 O O . ASP A 1 28 ? 3.013 -15.411 1.896 1.00 0.00 28 ASP A O 6
ATOM 5854 N N . VAL A 1 29 ? 2.944 -13.230 1.301 1.00 0.00 29 VAL A N 6
ATOM 5855 C CA . VAL A 1 29 ? 4.031 -12.840 2.184 1.00 0.00 29 VAL A CA 6
ATOM 5856 C C . VAL A 1 29 ? 3.500 -12.714 3.613 1.00 0.00 29 VAL A C 6
ATOM 5857 O O . VAL A 1 29 ? 4.100 -13.236 4.551 1.00 0.00 29 VAL A O 6
ATOM 5870 N N . GLY A 1 30 ? 2.379 -12.017 3.735 1.00 0.00 30 GLY A N 6
ATOM 5871 C CA . GLY A 1 30 ? 1.761 -11.815 5.034 1.00 0.00 30 GLY A CA 6
ATOM 5872 C C . GLY A 1 30 ? 1.378 -10.348 5.237 1.00 0.00 30 GLY A C 6
ATOM 5873 O O . GLY A 1 30 ? 0.485 -9.837 4.562 1.00 0.00 30 GLY A O 6
ATOM 5877 N N . LEU A 1 31 ? 2.072 -9.712 6.169 1.00 0.00 31 LEU A N 6
ATOM 5878 C CA . LEU A 1 31 ? 1.815 -8.314 6.470 1.00 0.00 31 LEU A CA 6
ATOM 5879 C C . LEU A 1 31 ? 3.127 -7.633 6.865 1.00 0.00 31 LEU A C 6
ATOM 5880 O O . LEU A 1 31 ? 3.162 -6.845 7.809 1.00 0.00 31 LEU A O 6
ATOM 5896 N N . TYR A 1 32 ? 4.175 -7.962 6.123 1.00 0.00 32 TYR A N 6
ATOM 5897 C CA . TYR A 1 32 ? 5.485 -7.392 6.384 1.00 0.00 32 TYR A CA 6
ATOM 5898 C C . TYR A 1 32 ? 6.256 -7.169 5.081 1.00 0.00 32 TYR A C 6
ATOM 5899 O O . TYR A 1 32 ? 7.216 -7.883 4.794 1.00 0.00 32 TYR A O 6
ATOM 5917 N N . PRO A 1 33 ? 5.795 -6.151 4.307 1.00 0.00 33 PRO A N 6
ATOM 5918 C CA . PRO A 1 33 ? 6.430 -5.825 3.042 1.00 0.00 33 PRO A CA 6
ATOM 5919 C C . PRO A 1 33 ? 7.759 -5.100 3.265 1.00 0.00 33 PRO A C 6
ATOM 5920 O O . PRO A 1 33 ? 7.859 -4.236 4.135 1.00 0.00 33 PRO A O 6
ATOM 5931 N N . ASP A 1 34 ? 8.745 -5.478 2.465 1.00 0.00 34 ASP A N 6
ATOM 5932 C CA . ASP A 1 34 ? 10.063 -4.874 2.565 1.00 0.00 34 ASP A CA 6
ATOM 5933 C C . ASP A 1 34 ? 10.191 -3.764 1.520 1.00 0.00 34 ASP A C 6
ATOM 5934 O O . ASP A 1 34 ? 9.506 -3.787 0.499 1.00 0.00 34 ASP A O 6
ATOM 5943 N N . GLN A 1 35 ? 11.074 -2.820 1.811 1.00 0.00 35 GLN A N 6
ATOM 5944 C CA . GLN A 1 35 ? 11.300 -1.704 0.909 1.00 0.00 35 GLN A CA 6
ATOM 5945 C C . GLN A 1 35 ? 11.363 -2.196 -0.539 1.00 0.00 35 GLN A C 6
ATOM 5946 O O . GLN A 1 35 ? 11.052 -1.449 -1.466 1.00 0.00 35 GLN A O 6
ATOM 5960 N N . GLU A 1 36 ? 11.767 -3.449 -0.688 1.00 0.00 36 GLU A N 6
ATOM 5961 C CA . GLU A 1 36 ? 11.874 -4.049 -2.006 1.00 0.00 36 GLU A CA 6
ATOM 5962 C C . GLU A 1 36 ? 10.493 -4.471 -2.511 1.00 0.00 36 GLU A C 6
ATOM 5963 O O . GLU A 1 36 ? 10.142 -4.213 -3.662 1.00 0.00 36 GLU A O 6
ATOM 5975 N N . ALA A 1 37 ? 9.746 -5.114 -1.626 1.00 0.00 37 ALA A N 6
ATOM 5976 C CA . ALA A 1 37 ? 8.410 -5.575 -1.967 1.00 0.00 37 ALA A CA 6
ATOM 5977 C C . ALA A 1 37 ? 7.539 -4.372 -2.336 1.00 0.00 37 ALA A C 6
ATOM 5978 O O . ALA A 1 37 ? 6.776 -4.426 -3.298 1.00 0.00 37 ALA A O 6
ATOM 5985 N N . ILE A 1 38 ? 7.683 -3.315 -1.550 1.00 0.00 38 ILE A N 6
ATOM 5986 C CA . ILE A 1 38 ? 6.918 -2.101 -1.781 1.00 0.00 38 ILE A CA 6
ATOM 5987 C C . ILE A 1 38 ? 7.281 -1.529 -3.153 1.00 0.00 38 ILE A C 6
ATOM 5988 O O . ILE A 1 38 ? 6.402 -1.127 -3.914 1.00 0.00 38 ILE A O 6
ATOM 6004 N N . HIS A 1 39 ? 8.577 -1.511 -3.427 1.00 0.00 39 HIS A N 6
ATOM 6005 C CA . HIS A 1 39 ? 9.067 -0.995 -4.694 1.00 0.00 39 HIS A CA 6
ATOM 6006 C C . HIS A 1 39 ? 8.395 -1.743 -5.847 1.00 0.00 39 HIS A C 6
ATOM 6007 O O . HIS A 1 39 ? 8.009 -1.135 -6.845 1.00 0.00 39 HIS A O 6
ATOM 6021 N N . THR A 1 40 ? 8.276 -3.051 -5.672 1.00 0.00 40 THR A N 6
ATOM 6022 C CA . THR A 1 40 ? 7.658 -3.888 -6.686 1.00 0.00 40 THR A CA 6
ATOM 6023 C C . THR A 1 40 ? 6.170 -3.556 -6.817 1.00 0.00 40 THR A C 6
ATOM 6024 O O . THR A 1 40 ? 5.617 -3.588 -7.915 1.00 0.00 40 THR A O 6
ATOM 6035 N N . LEU A 1 41 ? 5.564 -3.245 -5.681 1.00 0.00 41 LEU A N 6
ATOM 6036 C CA . LEU A 1 41 ? 4.151 -2.907 -5.654 1.00 0.00 41 LEU A CA 6
ATOM 6037 C C . LEU A 1 41 ? 3.948 -1.531 -6.291 1.00 0.00 41 LEU A C 6
ATOM 6038 O O . LEU A 1 41 ? 2.953 -1.301 -6.977 1.00 0.00 41 LEU A O 6
ATOM 6054 N N . SER A 1 42 ? 4.906 -0.651 -6.040 1.00 0.00 42 SER A N 6
ATOM 6055 C CA . SER A 1 42 ? 4.845 0.697 -6.580 1.00 0.00 42 SER A CA 6
ATOM 6056 C C . SER A 1 42 ? 5.175 0.677 -8.074 1.00 0.00 42 SER A C 6
ATOM 6057 O O . SER A 1 42 ? 4.915 1.648 -8.783 1.00 0.00 42 SER A O 6
ATOM 6065 N N . ALA A 1 43 ? 5.742 -0.439 -8.508 1.00 0.00 43 ALA A N 6
ATOM 6066 C CA . ALA A 1 43 ? 6.109 -0.598 -9.905 1.00 0.00 43 ALA A CA 6
ATOM 6067 C C . ALA A 1 43 ? 5.028 -1.407 -10.624 1.00 0.00 43 ALA A C 6
ATOM 6068 O O . ALA A 1 43 ? 4.322 -0.881 -11.483 1.00 0.00 43 ALA A O 6
ATOM 6075 N N . GLN A 1 44 ? 4.932 -2.673 -10.246 1.00 0.00 44 GLN A N 6
ATOM 6076 C CA . GLN A 1 44 ? 3.949 -3.560 -10.843 1.00 0.00 44 GLN A CA 6
ATOM 6077 C C . GLN A 1 44 ? 2.618 -2.829 -11.030 1.00 0.00 44 GLN A C 6
ATOM 6078 O O . GLN A 1 44 ? 2.004 -2.912 -12.092 1.00 0.00 44 GLN A O 6
ATOM 6092 N N . LEU A 1 45 ? 2.212 -2.130 -9.980 1.00 0.00 45 LEU A N 6
ATOM 6093 C CA . LEU A 1 45 ? 0.965 -1.384 -10.015 1.00 0.00 45 LEU A CA 6
ATOM 6094 C C . LEU A 1 45 ? 1.233 0.026 -10.545 1.00 0.00 45 LEU A C 6
ATOM 6095 O O . LEU A 1 45 ? 0.361 0.639 -11.157 1.00 0.00 45 LEU A O 6
ATOM 6111 N N . ASP A 1 46 ? 2.445 0.499 -10.290 1.00 0.00 46 ASP A N 6
ATOM 6112 C CA . ASP A 1 46 ? 2.839 1.825 -10.733 1.00 0.00 46 ASP A CA 6
ATOM 6113 C C . ASP A 1 46 ? 2.312 2.866 -9.744 1.00 0.00 46 ASP A C 6
ATOM 6114 O O . ASP A 1 46 ? 2.154 4.035 -10.093 1.00 0.00 46 ASP A O 6
ATOM 6123 N N . LEU A 1 47 ? 2.056 2.405 -8.529 1.00 0.00 47 LEU A N 6
ATOM 6124 C CA . LEU A 1 47 ? 1.550 3.282 -7.486 1.00 0.00 47 LEU A CA 6
ATOM 6125 C C . LEU A 1 47 ? 2.717 3.768 -6.625 1.00 0.00 47 LEU A C 6
ATOM 6126 O O . LEU A 1 47 ? 3.804 3.194 -6.664 1.00 0.00 47 LEU A O 6
ATOM 6142 N N . PRO A 1 48 ? 2.446 4.849 -5.846 1.00 0.00 48 PRO A N 6
ATOM 6143 C CA . PRO A 1 48 ? 3.460 5.419 -4.976 1.00 0.00 48 PRO A CA 6
ATOM 6144 C C . PRO A 1 48 ? 3.680 4.542 -3.742 1.00 0.00 48 PRO A C 6
ATOM 6145 O O . PRO A 1 48 ? 2.832 3.718 -3.403 1.00 0.00 48 PRO A O 6
ATOM 6156 N N . LYS A 1 49 ? 4.822 4.750 -3.103 1.00 0.00 49 LYS A N 6
ATOM 6157 C CA . LYS A 1 49 ? 5.164 3.988 -1.914 1.00 0.00 49 LYS A CA 6
ATOM 6158 C C . LYS A 1 49 ? 4.181 4.332 -0.793 1.00 0.00 49 LYS A C 6
ATOM 6159 O O . LYS A 1 49 ? 3.606 3.440 -0.172 1.00 0.00 49 LYS A O 6
ATOM 6178 N N . HIS A 1 50 ? 4.019 5.628 -0.569 1.00 0.00 50 HIS A N 6
ATOM 6179 C CA . HIS A 1 50 ? 3.115 6.101 0.466 1.00 0.00 50 HIS A CA 6
ATOM 6180 C C . HIS A 1 50 ? 1.750 5.429 0.302 1.00 0.00 50 HIS A C 6
ATOM 6181 O O . HIS A 1 50 ? 1.175 4.938 1.272 1.00 0.00 50 HIS A O 6
ATOM 6195 N N . THR A 1 51 ? 1.272 5.427 -0.934 1.00 0.00 51 THR A N 6
ATOM 6196 C CA . THR A 1 51 ? -0.014 4.823 -1.238 1.00 0.00 51 THR A CA 6
ATOM 6197 C C . THR A 1 51 ? -0.035 3.360 -0.792 1.00 0.00 51 THR A C 6
ATOM 6198 O O . THR A 1 51 ? -0.856 2.971 0.038 1.00 0.00 51 THR A O 6
ATOM 6209 N N . ILE A 1 52 ? 0.878 2.588 -1.363 1.00 0.00 52 ILE A N 6
ATOM 6210 C CA . ILE A 1 52 ? 0.975 1.175 -1.035 1.00 0.00 52 ILE A CA 6
ATOM 6211 C C . ILE A 1 52 ? 1.121 1.017 0.480 1.00 0.00 52 ILE A C 6
ATOM 6212 O O . ILE A 1 52 ? 0.435 0.200 1.092 1.00 0.00 52 ILE A O 6
ATOM 6228 N N . ILE A 1 53 ? 2.021 1.812 1.042 1.00 0.00 53 ILE A N 6
ATOM 6229 C CA . ILE A 1 53 ? 2.266 1.770 2.473 1.00 0.00 53 ILE A CA 6
ATOM 6230 C C . ILE A 1 53 ? 0.964 2.068 3.218 1.00 0.00 53 ILE A C 6
ATOM 6231 O O . ILE A 1 53 ? 0.492 1.248 4.004 1.00 0.00 53 ILE A O 6
ATOM 6247 N N . LYS A 1 54 ? 0.419 3.245 2.945 1.00 0.00 54 LYS A N 6
ATOM 6248 C CA . LYS A 1 54 ? -0.820 3.661 3.580 1.00 0.00 54 LYS A CA 6
ATOM 6249 C C . LYS A 1 54 ? -1.773 2.467 3.661 1.00 0.00 54 LYS A C 6
ATOM 6250 O O . LYS A 1 54 ? -2.109 2.010 4.753 1.00 0.00 54 LYS A O 6
ATOM 6269 N N . PHE A 1 55 ? -2.181 1.996 2.492 1.00 0.00 55 PHE A N 6
ATOM 6270 C CA . PHE A 1 55 ? -3.089 0.864 2.417 1.00 0.00 55 PHE A CA 6
ATOM 6271 C C . PHE A 1 55 ? -2.724 -0.201 3.454 1.00 0.00 55 PHE A C 6
ATOM 6272 O O . PHE A 1 55 ? -3.553 -0.578 4.281 1.00 0.00 55 PHE A O 6
ATOM 6289 N N . PHE A 1 56 ? -1.482 -0.656 3.375 1.00 0.00 56 PHE A N 6
ATOM 6290 C CA . PHE A 1 56 ? -0.997 -1.670 4.296 1.00 0.00 56 PHE A CA 6
ATOM 6291 C C . PHE A 1 56 ? -1.242 -1.255 5.748 1.00 0.00 56 PHE A C 6
ATOM 6292 O O . PHE A 1 56 ? -1.883 -1.981 6.506 1.00 0.00 56 PHE A O 6
ATOM 6309 N N . GLN A 1 57 ? -0.719 -0.087 6.092 1.00 0.00 57 GLN A N 6
ATOM 6310 C CA . GLN A 1 57 ? -0.873 0.434 7.440 1.00 0.00 57 GLN A CA 6
ATOM 6311 C C . GLN A 1 57 ? -2.281 0.144 7.963 1.00 0.00 57 GLN A C 6
ATOM 6312 O O . GLN A 1 57 ? -2.443 -0.355 9.076 1.00 0.00 57 GLN A O 6
ATOM 6326 N N . ASN A 1 58 ? -3.264 0.468 7.136 1.00 0.00 58 ASN A N 6
ATOM 6327 C CA . ASN A 1 58 ? -4.653 0.248 7.502 1.00 0.00 58 ASN A CA 6
ATOM 6328 C C . ASN A 1 58 ? -4.880 -1.244 7.752 1.00 0.00 58 ASN A C 6
ATOM 6329 O O . ASN A 1 58 ? -5.486 -1.624 8.753 1.00 0.00 58 ASN A O 6
ATOM 6340 N N . GLN A 1 59 ? -4.382 -2.049 6.826 1.00 0.00 59 GLN A N 6
ATOM 6341 C CA . GLN A 1 59 ? -4.523 -3.492 6.933 1.00 0.00 59 GLN A CA 6
ATOM 6342 C C . GLN A 1 59 ? -4.245 -3.947 8.367 1.00 0.00 59 GLN A C 6
ATOM 6343 O O . GLN A 1 59 ? -5.116 -4.520 9.020 1.00 0.00 59 GLN A O 6
ATOM 6357 N N . ARG A 1 60 ? -3.028 -3.674 8.815 1.00 0.00 60 ARG A N 6
ATOM 6358 C CA . ARG A 1 60 ? -2.625 -4.048 10.160 1.00 0.00 60 ARG A CA 6
ATOM 6359 C C . ARG A 1 60 ? -3.711 -3.663 11.167 1.00 0.00 60 ARG A C 6
ATOM 6360 O O . ARG A 1 60 ? -4.084 -4.465 12.021 1.00 0.00 60 ARG A O 6
ATOM 6381 N N . TYR A 1 61 ? -4.188 -2.434 11.033 1.00 0.00 61 TYR A N 6
ATOM 6382 C CA . TYR A 1 61 ? -5.224 -1.932 11.920 1.00 0.00 61 TYR A CA 6
ATOM 6383 C C . TYR A 1 61 ? -6.330 -2.971 12.113 1.00 0.00 61 TYR A C 6
ATOM 6384 O O . TYR A 1 61 ? -6.956 -3.027 13.171 1.00 0.00 61 TYR A O 6
ATOM 6402 N N . HIS A 1 62 ? -6.538 -3.767 11.075 1.00 0.00 62 HIS A N 6
ATOM 6403 C CA . HIS A 1 62 ? -7.559 -4.801 11.117 1.00 0.00 62 HIS A CA 6
ATOM 6404 C C . HIS A 1 62 ? -6.911 -6.149 11.441 1.00 0.00 62 HIS A C 6
ATOM 6405 O O . HIS A 1 62 ? -7.112 -7.126 10.722 1.00 0.00 62 HIS A O 6
ATOM 6419 N N . VAL A 1 63 ? -6.146 -6.157 12.523 1.00 0.00 63 VAL A N 6
ATOM 6420 C CA . VAL A 1 63 ? -5.468 -7.369 12.950 1.00 0.00 63 VAL A CA 6
ATOM 6421 C C . VAL A 1 63 ? -5.611 -7.521 14.466 1.00 0.00 63 VAL A C 6
ATOM 6422 O O . VAL A 1 63 ? -5.102 -6.699 15.227 1.00 0.00 63 VAL A O 6
ATOM 6435 N N . LYS A 1 64 ? -6.307 -8.577 14.859 1.00 0.00 64 LYS A N 6
ATOM 6436 C CA . LYS A 1 64 ? -6.524 -8.848 16.270 1.00 0.00 64 LYS A CA 6
ATOM 6437 C C . LYS A 1 64 ? -5.410 -9.761 16.787 1.00 0.00 64 LYS A C 6
ATOM 6438 O O . LYS A 1 64 ? -5.445 -10.971 16.570 1.00 0.00 64 LYS A O 6
ATOM 6457 N N . HIS A 1 65 ? -4.449 -9.146 17.461 1.00 0.00 65 HIS A N 6
ATOM 6458 C CA . HIS A 1 65 ? -3.328 -9.889 18.010 1.00 0.00 65 HIS A CA 6
ATOM 6459 C C . HIS A 1 65 ? -2.720 -9.110 19.179 1.00 0.00 65 HIS A C 6
ATOM 6460 O O . HIS A 1 65 ? -2.707 -9.593 20.310 1.00 0.00 65 HIS A O 6
ATOM 6474 N N . SER A 1 66 ? -2.232 -7.919 18.865 1.00 0.00 66 SER A N 6
ATOM 6475 C CA . SER A 1 66 ? -1.624 -7.070 19.875 1.00 0.00 66 SER A CA 6
ATOM 6476 C C . SER A 1 66 ? -2.564 -5.913 20.220 1.00 0.00 66 SER A C 6
ATOM 6477 O O . SER A 1 66 ? -2.641 -4.930 19.484 1.00 0.00 66 SER A O 6
ATOM 6485 N N . GLY A 1 67 ? -3.256 -6.068 21.339 1.00 0.00 67 GLY A N 6
ATOM 6486 C CA . GLY A 1 67 ? -4.188 -5.049 21.790 1.00 0.00 67 GLY A CA 6
ATOM 6487 C C . GLY A 1 67 ? -5.469 -5.681 22.338 1.00 0.00 67 GLY A C 6
ATOM 6488 O O . GLY A 1 67 ? -6.418 -5.915 21.592 1.00 0.00 67 GLY A O 6
ATOM 6492 N N . PRO A 1 68 ? -5.454 -5.946 23.672 1.00 0.00 68 PRO A N 6
ATOM 6493 C CA . PRO A 1 68 ? -6.603 -6.546 24.329 1.00 0.00 68 PRO A CA 6
ATOM 6494 C C . PRO A 1 68 ? -7.727 -5.524 24.509 1.00 0.00 68 PRO A C 6
ATOM 6495 O O . PRO A 1 68 ? -7.814 -4.868 25.546 1.00 0.00 68 PRO A O 6
ATOM 6506 N N . SER A 1 69 ? -8.560 -5.422 23.484 1.00 0.00 69 SER A N 6
ATOM 6507 C CA . SER A 1 69 ? -9.676 -4.491 23.517 1.00 0.00 69 SER A CA 6
ATOM 6508 C C . SER A 1 69 ? -10.636 -4.785 22.362 1.00 0.00 69 SER A C 6
ATOM 6509 O O . SER A 1 69 ? -10.205 -5.137 21.266 1.00 0.00 69 SER A O 6
ATOM 6517 N N . SER A 1 70 ? -11.920 -4.629 22.649 1.00 0.00 70 SER A N 6
ATOM 6518 C CA . SER A 1 70 ? -12.945 -4.874 21.649 1.00 0.00 70 SER A CA 6
ATOM 6519 C C . SER A 1 70 ? -14.280 -4.289 22.114 1.00 0.00 70 SER A C 6
ATOM 6520 O O . SER A 1 70 ? -14.861 -3.443 21.436 1.00 0.00 70 SER A O 6
ATOM 6528 N N . GLY A 1 71 ? -14.728 -4.763 23.268 1.00 0.00 71 GLY A N 6
ATOM 6529 C CA . GLY A 1 71 ? -15.984 -4.298 23.831 1.00 0.00 71 GLY A CA 6
ATOM 6530 C C . GLY A 1 71 ? -17.081 -5.352 23.671 1.00 0.00 71 GLY A C 6
ATOM 6531 O O . GLY A 1 71 ? -16.790 -6.528 23.455 1.00 0.00 71 GLY A O 6
ATOM 6535 N N . GLY A 1 1 ? -3.446 4.694 12.787 1.00 0.00 1 GLY A N 7
ATOM 6536 C CA . GLY A 1 1 ? -4.482 4.764 11.771 1.00 0.00 1 GLY A CA 7
ATOM 6537 C C . GLY A 1 1 ? -5.818 5.195 12.378 1.00 0.00 1 GLY A C 7
ATOM 6538 O O . GLY A 1 1 ? -6.037 5.042 13.579 1.00 0.00 1 GLY A O 7
ATOM 6542 N N . SER A 1 2 ? -6.678 5.726 11.521 1.00 0.00 2 SER A N 7
ATOM 6543 C CA . SER A 1 2 ? -7.987 6.181 11.958 1.00 0.00 2 SER A CA 7
ATOM 6544 C C . SER A 1 2 ? -8.809 6.645 10.754 1.00 0.00 2 SER A C 7
ATOM 6545 O O . SER A 1 2 ? -9.934 6.190 10.554 1.00 0.00 2 SER A O 7
ATOM 6553 N N . SER A 1 3 ? -8.215 7.545 9.984 1.00 0.00 3 SER A N 7
ATOM 6554 C CA . SER A 1 3 ? -8.878 8.075 8.805 1.00 0.00 3 SER A CA 7
ATOM 6555 C C . SER A 1 3 ? -8.891 7.024 7.694 1.00 0.00 3 SER A C 7
ATOM 6556 O O . SER A 1 3 ? -8.156 6.040 7.757 1.00 0.00 3 SER A O 7
ATOM 6564 N N . GLY A 1 4 ? -9.735 7.268 6.702 1.00 0.00 4 GLY A N 7
ATOM 6565 C CA . GLY A 1 4 ? -9.853 6.354 5.579 1.00 0.00 4 GLY A CA 7
ATOM 6566 C C . GLY A 1 4 ? -11.266 6.387 4.992 1.00 0.00 4 GLY A C 7
ATOM 6567 O O . GLY A 1 4 ? -12.241 6.568 5.720 1.00 0.00 4 GLY A O 7
ATOM 6571 N N . SER A 1 5 ? -11.332 6.209 3.680 1.00 0.00 5 SER A N 7
ATOM 6572 C CA . SER A 1 5 ? -12.609 6.216 2.987 1.00 0.00 5 SER A CA 7
ATOM 6573 C C . SER A 1 5 ? -13.248 7.602 3.084 1.00 0.00 5 SER A C 7
ATOM 6574 O O . SER A 1 5 ? -13.128 8.276 4.106 1.00 0.00 5 SER A O 7
ATOM 6582 N N . SER A 1 6 ? -13.915 7.988 2.005 1.00 0.00 6 SER A N 7
ATOM 6583 C CA . SER A 1 6 ? -14.574 9.282 1.956 1.00 0.00 6 SER A CA 7
ATOM 6584 C C . SER A 1 6 ? -15.504 9.349 0.742 1.00 0.00 6 SER A C 7
ATOM 6585 O O . SER A 1 6 ? -15.041 9.401 -0.396 1.00 0.00 6 SER A O 7
ATOM 6593 N N . GLY A 1 7 ? -16.798 9.347 1.027 1.00 0.00 7 GLY A N 7
ATOM 6594 C CA . GLY A 1 7 ? -17.796 9.407 -0.026 1.00 0.00 7 GLY A CA 7
ATOM 6595 C C . GLY A 1 7 ? -17.821 8.107 -0.833 1.00 0.00 7 GLY A C 7
ATOM 6596 O O . GLY A 1 7 ? -16.839 7.367 -0.855 1.00 0.00 7 GLY A O 7
ATOM 6600 N N . PRO A 1 8 ? -18.985 7.862 -1.492 1.00 0.00 8 PRO A N 7
ATOM 6601 C CA . PRO A 1 8 ? -19.152 6.665 -2.298 1.00 0.00 8 PRO A CA 7
ATOM 6602 C C . PRO A 1 8 ? -18.388 6.782 -3.618 1.00 0.00 8 PRO A C 7
ATOM 6603 O O . PRO A 1 8 ? -17.553 5.935 -3.934 1.00 0.00 8 PRO A O 7
ATOM 6614 N N . ARG A 1 9 ? -18.701 7.838 -4.355 1.00 0.00 9 ARG A N 7
ATOM 6615 C CA . ARG A 1 9 ? -18.054 8.077 -5.634 1.00 0.00 9 ARG A CA 7
ATOM 6616 C C . ARG A 1 9 ? -18.354 6.931 -6.602 1.00 0.00 9 ARG A C 7
ATOM 6617 O O . ARG A 1 9 ? -18.830 5.874 -6.190 1.00 0.00 9 ARG A O 7
ATOM 6638 N N . SER A 1 10 ? -18.063 7.179 -7.871 1.00 0.00 10 SER A N 7
ATOM 6639 C CA . SER A 1 10 ? -18.295 6.181 -8.901 1.00 0.00 10 SER A CA 7
ATOM 6640 C C . SER A 1 10 ? -16.977 5.504 -9.281 1.00 0.00 10 SER A C 7
ATOM 6641 O O . SER A 1 10 ? -16.869 4.279 -9.237 1.00 0.00 10 SER A O 7
ATOM 6649 N N . ARG A 1 11 ? -16.007 6.330 -9.644 1.00 0.00 11 ARG A N 7
ATOM 6650 C CA . ARG A 1 11 ? -14.701 5.827 -10.031 1.00 0.00 11 ARG A CA 7
ATOM 6651 C C . ARG A 1 11 ? -13.606 6.490 -9.192 1.00 0.00 11 ARG A C 7
ATOM 6652 O O . ARG A 1 11 ? -13.189 7.610 -9.483 1.00 0.00 11 ARG A O 7
ATOM 6673 N N . THR A 1 12 ? -13.173 5.770 -8.167 1.00 0.00 12 THR A N 7
ATOM 6674 C CA . THR A 1 12 ? -12.136 6.275 -7.284 1.00 0.00 12 THR A CA 7
ATOM 6675 C C . THR A 1 12 ? -11.373 5.115 -6.640 1.00 0.00 12 THR A C 7
ATOM 6676 O O . THR A 1 12 ? -11.819 3.970 -6.690 1.00 0.00 12 THR A O 7
ATOM 6687 N N . LYS A 1 13 ? -10.235 5.452 -6.051 1.00 0.00 13 LYS A N 7
ATOM 6688 C CA . LYS A 1 13 ? -9.406 4.453 -5.398 1.00 0.00 13 LYS A CA 7
ATOM 6689 C C . LYS A 1 13 ? -8.927 3.437 -6.437 1.00 0.00 13 LYS A C 7
ATOM 6690 O O . LYS A 1 13 ? -9.266 3.540 -7.614 1.00 0.00 13 LYS A O 7
ATOM 6709 N N . ILE A 1 14 ? -8.146 2.478 -5.962 1.00 0.00 14 ILE A N 7
ATOM 6710 C CA . ILE A 1 14 ? -7.616 1.443 -6.835 1.00 0.00 14 ILE A CA 7
ATOM 6711 C C . ILE A 1 14 ? -8.773 0.751 -7.559 1.00 0.00 14 ILE A C 7
ATOM 6712 O O . ILE A 1 14 ? -9.695 0.245 -6.921 1.00 0.00 14 ILE A O 7
ATOM 6728 N N . SER A 1 15 ? -8.687 0.753 -8.881 1.00 0.00 15 SER A N 7
ATOM 6729 C CA . SER A 1 15 ? -9.715 0.131 -9.698 1.00 0.00 15 SER A CA 7
ATOM 6730 C C . SER A 1 15 ? -10.116 -1.218 -9.099 1.00 0.00 15 SER A C 7
ATOM 6731 O O . SER A 1 15 ? -11.303 -1.522 -8.982 1.00 0.00 15 SER A O 7
ATOM 6739 N N . LEU A 1 16 ? -9.104 -1.991 -8.734 1.00 0.00 16 LEU A N 7
ATOM 6740 C CA . LEU A 1 16 ? -9.336 -3.301 -8.149 1.00 0.00 16 LEU A CA 7
ATOM 6741 C C . LEU A 1 16 ? -8.117 -4.191 -8.402 1.00 0.00 16 LEU A C 7
ATOM 6742 O O . LEU A 1 16 ? -7.409 -4.559 -7.467 1.00 0.00 16 LEU A O 7
ATOM 6758 N N . GLU A 1 17 ? -7.911 -4.510 -9.671 1.00 0.00 17 GLU A N 7
ATOM 6759 C CA . GLU A 1 17 ? -6.790 -5.350 -10.059 1.00 0.00 17 GLU A CA 7
ATOM 6760 C C . GLU A 1 17 ? -5.568 -5.037 -9.194 1.00 0.00 17 GLU A C 7
ATOM 6761 O O . GLU A 1 17 ? -5.303 -5.730 -8.213 1.00 0.00 17 GLU A O 7
ATOM 6773 N N . ALA A 1 18 ? -4.856 -3.991 -9.588 1.00 0.00 18 ALA A N 7
ATOM 6774 C CA . ALA A 1 18 ? -3.668 -3.578 -8.861 1.00 0.00 18 ALA A CA 7
ATOM 6775 C C . ALA A 1 18 ? -3.826 -3.945 -7.384 1.00 0.00 18 ALA A C 7
ATOM 6776 O O . ALA A 1 18 ? -2.992 -4.655 -6.824 1.00 0.00 18 ALA A O 7
ATOM 6783 N N . LEU A 1 19 ? -4.902 -3.444 -6.794 1.00 0.00 19 LEU A N 7
ATOM 6784 C CA . LEU A 1 19 ? -5.180 -3.710 -5.393 1.00 0.00 19 LEU A CA 7
ATOM 6785 C C . LEU A 1 19 ? -5.155 -5.221 -5.151 1.00 0.00 19 LEU A C 7
ATOM 6786 O O . LEU A 1 19 ? -4.314 -5.719 -4.404 1.00 0.00 19 LEU A O 7
ATOM 6802 N N . GLY A 1 20 ? -6.087 -5.907 -5.796 1.00 0.00 20 GLY A N 7
ATOM 6803 C CA . GLY A 1 20 ? -6.182 -7.350 -5.660 1.00 0.00 20 GLY A CA 7
ATOM 6804 C C . GLY A 1 20 ? -4.810 -8.008 -5.820 1.00 0.00 20 GLY A C 7
ATOM 6805 O O . GLY A 1 20 ? -4.460 -8.913 -5.064 1.00 0.00 20 GLY A O 7
ATOM 6809 N N . ILE A 1 21 ? -4.071 -7.527 -6.809 1.00 0.00 21 ILE A N 7
ATOM 6810 C CA . ILE A 1 21 ? -2.745 -8.057 -7.077 1.00 0.00 21 ILE A CA 7
ATOM 6811 C C . ILE A 1 21 ? -1.908 -7.999 -5.798 1.00 0.00 21 ILE A C 7
ATOM 6812 O O . ILE A 1 21 ? -1.528 -9.034 -5.253 1.00 0.00 21 ILE A O 7
ATOM 6828 N N . LEU A 1 22 ? -1.645 -6.778 -5.356 1.00 0.00 22 LEU A N 7
ATOM 6829 C CA . LEU A 1 22 ? -0.860 -6.572 -4.150 1.00 0.00 22 LEU A CA 7
ATOM 6830 C C . LEU A 1 22 ? -1.483 -7.365 -2.999 1.00 0.00 22 LEU A C 7
ATOM 6831 O O . LEU A 1 22 ? -0.771 -7.880 -2.139 1.00 0.00 22 LEU A O 7
ATOM 6847 N N . GLN A 1 23 ? -2.806 -7.437 -3.021 1.00 0.00 23 GLN A N 7
ATOM 6848 C CA . GLN A 1 23 ? -3.532 -8.158 -1.990 1.00 0.00 23 GLN A CA 7
ATOM 6849 C C . GLN A 1 23 ? -3.086 -9.621 -1.951 1.00 0.00 23 GLN A C 7
ATOM 6850 O O . GLN A 1 23 ? -2.944 -10.202 -0.876 1.00 0.00 23 GLN A O 7
ATOM 6864 N N . SER A 1 24 ? -2.878 -10.175 -3.136 1.00 0.00 24 SER A N 7
ATOM 6865 C CA . SER A 1 24 ? -2.451 -11.559 -3.251 1.00 0.00 24 SER A CA 7
ATOM 6866 C C . SER A 1 24 ? -1.081 -11.740 -2.594 1.00 0.00 24 SER A C 7
ATOM 6867 O O . SER A 1 24 ? -0.855 -12.716 -1.880 1.00 0.00 24 SER A O 7
ATOM 6875 N N . PHE A 1 25 ? -0.202 -10.785 -2.860 1.00 0.00 25 PHE A N 7
ATOM 6876 C CA . PHE A 1 25 ? 1.139 -10.827 -2.304 1.00 0.00 25 PHE A CA 7
ATOM 6877 C C . PHE A 1 25 ? 1.106 -10.695 -0.780 1.00 0.00 25 PHE A C 7
ATOM 6878 O O . PHE A 1 25 ? 1.995 -11.191 -0.090 1.00 0.00 25 PHE A O 7
ATOM 6895 N N . ILE A 1 26 ? 0.069 -10.024 -0.298 1.00 0.00 26 ILE A N 7
ATOM 6896 C CA . ILE A 1 26 ? -0.092 -9.821 1.131 1.00 0.00 26 ILE A CA 7
ATOM 6897 C C . ILE A 1 26 ? -0.416 -11.159 1.799 1.00 0.00 26 ILE A C 7
ATOM 6898 O O . ILE A 1 26 ? 0.122 -11.475 2.858 1.00 0.00 26 ILE A O 7
ATOM 6914 N N . HIS A 1 27 ? -1.296 -11.909 1.151 1.00 0.00 27 HIS A N 7
ATOM 6915 C CA . HIS A 1 27 ? -1.698 -13.206 1.669 1.00 0.00 27 HIS A CA 7
ATOM 6916 C C . HIS A 1 27 ? -0.578 -14.222 1.435 1.00 0.00 27 HIS A C 7
ATOM 6917 O O . HIS A 1 27 ? -0.603 -15.317 1.994 1.00 0.00 27 HIS A O 7
ATOM 6931 N N . ASP A 1 28 ? 0.377 -13.822 0.609 1.00 0.00 28 ASP A N 7
ATOM 6932 C CA . ASP A 1 28 ? 1.504 -14.684 0.294 1.00 0.00 28 ASP A CA 7
ATOM 6933 C C . ASP A 1 28 ? 2.636 -14.419 1.288 1.00 0.00 28 ASP A C 7
ATOM 6934 O O . ASP A 1 28 ? 3.157 -15.348 1.903 1.00 0.00 28 ASP A O 7
ATOM 6943 N N . VAL A 1 29 ? 2.983 -13.147 1.416 1.00 0.00 29 VAL A N 7
ATOM 6944 C CA . VAL A 1 29 ? 4.044 -12.748 2.325 1.00 0.00 29 VAL A CA 7
ATOM 6945 C C . VAL A 1 29 ? 3.480 -12.637 3.743 1.00 0.00 29 VAL A C 7
ATOM 6946 O O . VAL A 1 29 ? 4.047 -13.188 4.685 1.00 0.00 29 VAL A O 7
ATOM 6959 N N . GLY A 1 30 ? 2.370 -11.920 3.849 1.00 0.00 30 GLY A N 7
ATOM 6960 C CA . GLY A 1 30 ? 1.723 -11.730 5.136 1.00 0.00 30 GLY A CA 7
ATOM 6961 C C . GLY A 1 30 ? 1.352 -10.261 5.352 1.00 0.00 30 GLY A C 7
ATOM 6962 O O . GLY A 1 30 ? 0.439 -9.747 4.708 1.00 0.00 30 GLY A O 7
ATOM 6966 N N . LEU A 1 31 ? 2.080 -9.627 6.259 1.00 0.00 31 LEU A N 7
ATOM 6967 C CA . LEU A 1 31 ? 1.838 -8.228 6.568 1.00 0.00 31 LEU A CA 7
ATOM 6968 C C . LEU A 1 31 ? 3.162 -7.557 6.940 1.00 0.00 31 LEU A C 7
ATOM 6969 O O . LEU A 1 31 ? 3.242 -6.847 7.941 1.00 0.00 31 LEU A O 7
ATOM 6985 N N . TYR A 1 32 ? 4.167 -7.804 6.113 1.00 0.00 32 TYR A N 7
ATOM 6986 C CA . TYR A 1 32 ? 5.483 -7.232 6.342 1.00 0.00 32 TYR A CA 7
ATOM 6987 C C . TYR A 1 32 ? 6.223 -7.013 5.021 1.00 0.00 32 TYR A C 7
ATOM 6988 O O . TYR A 1 32 ? 7.175 -7.729 4.712 1.00 0.00 32 TYR A O 7
ATOM 7006 N N . PRO A 1 33 ? 5.747 -5.993 4.258 1.00 0.00 33 PRO A N 7
ATOM 7007 C CA . PRO A 1 33 ? 6.353 -5.670 2.977 1.00 0.00 33 PRO A CA 7
ATOM 7008 C C . PRO A 1 33 ? 7.688 -4.948 3.169 1.00 0.00 33 PRO A C 7
ATOM 7009 O O . PRO A 1 33 ? 7.759 -3.947 3.880 1.00 0.00 33 PRO A O 7
ATOM 7020 N N . ASP A 1 34 ? 8.713 -5.484 2.523 1.00 0.00 34 ASP A N 7
ATOM 7021 C CA . ASP A 1 34 ? 10.041 -4.903 2.614 1.00 0.00 34 ASP A CA 7
ATOM 7022 C C . ASP A 1 34 ? 10.174 -3.782 1.581 1.00 0.00 34 ASP A C 7
ATOM 7023 O O . ASP A 1 34 ? 9.495 -3.794 0.555 1.00 0.00 34 ASP A O 7
ATOM 7032 N N . GLN A 1 35 ? 11.054 -2.840 1.888 1.00 0.00 35 GLN A N 7
ATOM 7033 C CA . GLN A 1 35 ? 11.285 -1.714 0.999 1.00 0.00 35 GLN A CA 7
ATOM 7034 C C . GLN A 1 35 ? 11.332 -2.186 -0.455 1.00 0.00 35 GLN A C 7
ATOM 7035 O O . GLN A 1 35 ? 11.013 -1.427 -1.369 1.00 0.00 35 GLN A O 7
ATOM 7049 N N . GLU A 1 36 ? 11.733 -3.438 -0.625 1.00 0.00 36 GLU A N 7
ATOM 7050 C CA . GLU A 1 36 ? 11.826 -4.020 -1.953 1.00 0.00 36 GLU A CA 7
ATOM 7051 C C . GLU A 1 36 ? 10.436 -4.416 -2.457 1.00 0.00 36 GLU A C 7
ATOM 7052 O O . GLU A 1 36 ? 10.073 -4.108 -3.591 1.00 0.00 36 GLU A O 7
ATOM 7064 N N . ALA A 1 37 ? 9.698 -5.093 -1.590 1.00 0.00 37 ALA A N 7
ATOM 7065 C CA . ALA A 1 37 ? 8.356 -5.534 -1.934 1.00 0.00 37 ALA A CA 7
ATOM 7066 C C . ALA A 1 37 ? 7.505 -4.319 -2.308 1.00 0.00 37 ALA A C 7
ATOM 7067 O O . ALA A 1 37 ? 6.746 -4.363 -3.275 1.00 0.00 37 ALA A O 7
ATOM 7074 N N . ILE A 1 38 ? 7.661 -3.263 -1.523 1.00 0.00 38 ILE A N 7
ATOM 7075 C CA . ILE A 1 38 ? 6.916 -2.038 -1.760 1.00 0.00 38 ILE A CA 7
ATOM 7076 C C . ILE A 1 38 ? 7.277 -1.485 -3.141 1.00 0.00 38 ILE A C 7
ATOM 7077 O O . ILE A 1 38 ? 6.403 -1.040 -3.883 1.00 0.00 38 ILE A O 7
ATOM 7093 N N . HIS A 1 39 ? 8.566 -1.533 -3.443 1.00 0.00 39 HIS A N 7
ATOM 7094 C CA . HIS A 1 39 ? 9.053 -1.043 -4.721 1.00 0.00 39 HIS A CA 7
ATOM 7095 C C . HIS A 1 39 ? 8.365 -1.801 -5.858 1.00 0.00 39 HIS A C 7
ATOM 7096 O O . HIS A 1 39 ? 7.976 -1.204 -6.861 1.00 0.00 39 HIS A O 7
ATOM 7110 N N . THR A 1 40 ? 8.235 -3.105 -5.663 1.00 0.00 40 THR A N 7
ATOM 7111 C CA . THR A 1 40 ? 7.600 -3.951 -6.660 1.00 0.00 40 THR A CA 7
ATOM 7112 C C . THR A 1 40 ? 6.117 -3.599 -6.791 1.00 0.00 40 THR A C 7
ATOM 7113 O O . THR A 1 40 ? 5.566 -3.619 -7.891 1.00 0.00 40 THR A O 7
ATOM 7124 N N . LEU A 1 41 ? 5.513 -3.284 -5.655 1.00 0.00 41 LEU A N 7
ATOM 7125 C CA . LEU A 1 41 ? 4.105 -2.928 -5.629 1.00 0.00 41 LEU A CA 7
ATOM 7126 C C . LEU A 1 41 ? 3.918 -1.556 -6.278 1.00 0.00 41 LEU A C 7
ATOM 7127 O O . LEU A 1 41 ? 2.944 -1.331 -6.994 1.00 0.00 41 LEU A O 7
ATOM 7143 N N . SER A 1 42 ? 4.867 -0.673 -6.004 1.00 0.00 42 SER A N 7
ATOM 7144 C CA . SER A 1 42 ? 4.820 0.672 -6.552 1.00 0.00 42 SER A CA 7
ATOM 7145 C C . SER A 1 42 ? 5.137 0.638 -8.048 1.00 0.00 42 SER A C 7
ATOM 7146 O O . SER A 1 42 ? 4.875 1.605 -8.763 1.00 0.00 42 SER A O 7
ATOM 7154 N N . ALA A 1 43 ? 5.695 -0.484 -8.478 1.00 0.00 43 ALA A N 7
ATOM 7155 C CA . ALA A 1 43 ? 6.050 -0.656 -9.876 1.00 0.00 43 ALA A CA 7
ATOM 7156 C C . ALA A 1 43 ? 4.959 -1.465 -10.579 1.00 0.00 43 ALA A C 7
ATOM 7157 O O . ALA A 1 43 ? 4.237 -0.937 -11.424 1.00 0.00 43 ALA A O 7
ATOM 7164 N N . GLN A 1 44 ? 4.873 -2.733 -10.204 1.00 0.00 44 GLN A N 7
ATOM 7165 C CA . GLN A 1 44 ? 3.881 -3.620 -10.789 1.00 0.00 44 GLN A CA 7
ATOM 7166 C C . GLN A 1 44 ? 2.548 -2.889 -10.957 1.00 0.00 44 GLN A C 7
ATOM 7167 O O . GLN A 1 44 ? 1.885 -3.029 -11.984 1.00 0.00 44 GLN A O 7
ATOM 7181 N N . LEU A 1 45 ? 2.196 -2.124 -9.934 1.00 0.00 45 LEU A N 7
ATOM 7182 C CA . LEU A 1 45 ? 0.953 -1.371 -9.956 1.00 0.00 45 LEU A CA 7
ATOM 7183 C C . LEU A 1 45 ? 1.226 0.039 -10.486 1.00 0.00 45 LEU A C 7
ATOM 7184 O O . LEU A 1 45 ? 0.348 0.664 -11.079 1.00 0.00 45 LEU A O 7
ATOM 7200 N N . ASP A 1 46 ? 2.447 0.498 -10.253 1.00 0.00 46 ASP A N 7
ATOM 7201 C CA . ASP A 1 46 ? 2.847 1.822 -10.699 1.00 0.00 46 ASP A CA 7
ATOM 7202 C C . ASP A 1 46 ? 2.335 2.866 -9.705 1.00 0.00 46 ASP A C 7
ATOM 7203 O O . ASP A 1 46 ? 2.190 4.038 -10.050 1.00 0.00 46 ASP A O 7
ATOM 7212 N N . LEU A 1 47 ? 2.076 2.404 -8.491 1.00 0.00 47 LEU A N 7
ATOM 7213 C CA . LEU A 1 47 ? 1.583 3.284 -7.445 1.00 0.00 47 LEU A CA 7
ATOM 7214 C C . LEU A 1 47 ? 2.760 3.766 -6.594 1.00 0.00 47 LEU A C 7
ATOM 7215 O O . LEU A 1 47 ? 3.842 3.182 -6.637 1.00 0.00 47 LEU A O 7
ATOM 7231 N N . PRO A 1 48 ? 2.503 4.855 -5.821 1.00 0.00 48 PRO A N 7
ATOM 7232 C CA . PRO A 1 48 ? 3.528 5.422 -4.962 1.00 0.00 48 PRO A CA 7
ATOM 7233 C C . PRO A 1 48 ? 3.748 4.552 -3.723 1.00 0.00 48 PRO A C 7
ATOM 7234 O O . PRO A 1 48 ? 2.881 3.761 -3.353 1.00 0.00 48 PRO A O 7
ATOM 7245 N N . LYS A 1 49 ? 4.913 4.726 -3.116 1.00 0.00 49 LYS A N 7
ATOM 7246 C CA . LYS A 1 49 ? 5.258 3.967 -1.926 1.00 0.00 49 LYS A CA 7
ATOM 7247 C C . LYS A 1 49 ? 4.277 4.311 -0.804 1.00 0.00 49 LYS A C 7
ATOM 7248 O O . LYS A 1 49 ? 3.673 3.421 -0.208 1.00 0.00 49 LYS A O 7
ATOM 7267 N N . HIS A 1 50 ? 4.149 5.605 -0.550 1.00 0.00 50 HIS A N 7
ATOM 7268 C CA . HIS A 1 50 ? 3.252 6.079 0.490 1.00 0.00 50 HIS A CA 7
ATOM 7269 C C . HIS A 1 50 ? 1.880 5.421 0.323 1.00 0.00 50 HIS A C 7
ATOM 7270 O O . HIS A 1 50 ? 1.285 4.961 1.297 1.00 0.00 50 HIS A O 7
ATOM 7284 N N . THR A 1 51 ? 1.418 5.397 -0.918 1.00 0.00 51 THR A N 7
ATOM 7285 C CA . THR A 1 51 ? 0.128 4.804 -1.225 1.00 0.00 51 THR A CA 7
ATOM 7286 C C . THR A 1 51 ? 0.082 3.351 -0.747 1.00 0.00 51 THR A C 7
ATOM 7287 O O . THR A 1 51 ? -0.744 2.996 0.092 1.00 0.00 51 THR A O 7
ATOM 7298 N N . ILE A 1 52 ? 0.980 2.550 -1.302 1.00 0.00 52 ILE A N 7
ATOM 7299 C CA . ILE A 1 52 ? 1.052 1.144 -0.943 1.00 0.00 52 ILE A CA 7
ATOM 7300 C C . ILE A 1 52 ? 1.206 1.017 0.574 1.00 0.00 52 ILE A C 7
ATOM 7301 O O . ILE A 1 52 ? 0.500 0.236 1.209 1.00 0.00 52 ILE A O 7
ATOM 7317 N N . ILE A 1 53 ? 2.134 1.796 1.110 1.00 0.00 53 ILE A N 7
ATOM 7318 C CA . ILE A 1 53 ? 2.389 1.780 2.540 1.00 0.00 53 ILE A CA 7
ATOM 7319 C C . ILE A 1 53 ? 1.095 2.103 3.288 1.00 0.00 53 ILE A C 7
ATOM 7320 O O . ILE A 1 53 ? 0.602 1.286 4.065 1.00 0.00 53 ILE A O 7
ATOM 7336 N N . LYS A 1 54 ? 0.580 3.296 3.028 1.00 0.00 54 LYS A N 7
ATOM 7337 C CA . LYS A 1 54 ? -0.648 3.736 3.668 1.00 0.00 54 LYS A CA 7
ATOM 7338 C C . LYS A 1 54 ? -1.643 2.575 3.707 1.00 0.00 54 LYS A C 7
ATOM 7339 O O . LYS A 1 54 ? -1.913 2.020 4.771 1.00 0.00 54 LYS A O 7
ATOM 7358 N N . PHE A 1 55 ? -2.161 2.241 2.534 1.00 0.00 55 PHE A N 7
ATOM 7359 C CA . PHE A 1 55 ? -3.120 1.155 2.421 1.00 0.00 55 PHE A CA 7
ATOM 7360 C C . PHE A 1 55 ? -2.763 0.008 3.368 1.00 0.00 55 PHE A C 7
ATOM 7361 O O . PHE A 1 55 ? -3.590 -0.417 4.173 1.00 0.00 55 PHE A O 7
ATOM 7378 N N . PHE A 1 56 ? -1.530 -0.462 3.239 1.00 0.00 56 PHE A N 7
ATOM 7379 C CA . PHE A 1 56 ? -1.054 -1.552 4.073 1.00 0.00 56 PHE A CA 7
ATOM 7380 C C . PHE A 1 56 ? -1.310 -1.262 5.554 1.00 0.00 56 PHE A C 7
ATOM 7381 O O . PHE A 1 56 ? -1.903 -2.079 6.257 1.00 0.00 56 PHE A O 7
ATOM 7398 N N . GLN A 1 57 ? -0.851 -0.096 5.984 1.00 0.00 57 GLN A N 7
ATOM 7399 C CA . GLN A 1 57 ? -1.023 0.312 7.368 1.00 0.00 57 GLN A CA 7
ATOM 7400 C C . GLN A 1 57 ? -2.426 -0.050 7.857 1.00 0.00 57 GLN A C 7
ATOM 7401 O O . GLN A 1 57 ? -2.611 -0.398 9.023 1.00 0.00 57 GLN A O 7
ATOM 7415 N N . ASN A 1 58 ? -3.380 0.043 6.942 1.00 0.00 58 ASN A N 7
ATOM 7416 C CA . ASN A 1 58 ? -4.761 -0.270 7.266 1.00 0.00 58 ASN A CA 7
ATOM 7417 C C . ASN A 1 58 ? -4.892 -1.773 7.522 1.00 0.00 58 ASN A C 7
ATOM 7418 O O . ASN A 1 58 ? -5.480 -2.187 8.521 1.00 0.00 58 ASN A O 7
ATOM 7429 N N . GLN A 1 59 ? -4.335 -2.548 6.604 1.00 0.00 59 GLN A N 7
ATOM 7430 C CA . GLN A 1 59 ? -4.382 -3.996 6.717 1.00 0.00 59 GLN A CA 7
ATOM 7431 C C . GLN A 1 59 ? -3.929 -4.434 8.112 1.00 0.00 59 GLN A C 7
ATOM 7432 O O . GLN A 1 59 ? -4.538 -5.314 8.718 1.00 0.00 59 GLN A O 7
ATOM 7446 N N . ARG A 1 60 ? -2.864 -3.799 8.580 1.00 0.00 60 ARG A N 7
ATOM 7447 C CA . ARG A 1 60 ? -2.323 -4.112 9.891 1.00 0.00 60 ARG A CA 7
ATOM 7448 C C . ARG A 1 60 ? -3.292 -3.663 10.987 1.00 0.00 60 ARG A C 7
ATOM 7449 O O . ARG A 1 60 ? -3.780 -4.482 11.763 1.00 0.00 60 ARG A O 7
ATOM 7470 N N . TYR A 1 61 ? -3.541 -2.362 11.014 1.00 0.00 61 TYR A N 7
ATOM 7471 C CA . TYR A 1 61 ? -4.443 -1.793 12.001 1.00 0.00 61 TYR A CA 7
ATOM 7472 C C . TYR A 1 61 ? -5.654 -2.701 12.224 1.00 0.00 61 TYR A C 7
ATOM 7473 O O . TYR A 1 61 ? -6.151 -2.815 13.344 1.00 0.00 61 TYR A O 7
ATOM 7491 N N . HIS A 1 62 ? -6.094 -3.323 11.141 1.00 0.00 62 HIS A N 7
ATOM 7492 C CA . HIS A 1 62 ? -7.238 -4.217 11.204 1.00 0.00 62 HIS A CA 7
ATOM 7493 C C . HIS A 1 62 ? -6.976 -5.313 12.239 1.00 0.00 62 HIS A C 7
ATOM 7494 O O . HIS A 1 62 ? -7.762 -5.497 13.167 1.00 0.00 62 HIS A O 7
ATOM 7508 N N . VAL A 1 63 ? -5.868 -6.014 12.044 1.00 0.00 63 VAL A N 7
ATOM 7509 C CA . VAL A 1 63 ? -5.493 -7.087 12.949 1.00 0.00 63 VAL A CA 7
ATOM 7510 C C . VAL A 1 63 ? -4.973 -6.487 14.257 1.00 0.00 63 VAL A C 7
ATOM 7511 O O . VAL A 1 63 ? -4.352 -5.425 14.253 1.00 0.00 63 VAL A O 7
ATOM 7524 N N . LYS A 1 64 ? -5.245 -7.193 15.344 1.00 0.00 64 LYS A N 7
ATOM 7525 C CA . LYS A 1 64 ? -4.812 -6.744 16.657 1.00 0.00 64 LYS A CA 7
ATOM 7526 C C . LYS A 1 64 ? -3.722 -7.682 17.178 1.00 0.00 64 LYS A C 7
ATOM 7527 O O . LYS A 1 64 ? -2.578 -7.268 17.362 1.00 0.00 64 LYS A O 7
ATOM 7546 N N . HIS A 1 65 ? -4.114 -8.927 17.402 1.00 0.00 65 HIS A N 7
ATOM 7547 C CA . HIS A 1 65 ? -3.184 -9.927 17.899 1.00 0.00 65 HIS A CA 7
ATOM 7548 C C . HIS A 1 65 ? -1.938 -9.954 17.012 1.00 0.00 65 HIS A C 7
ATOM 7549 O O . HIS A 1 65 ? -2.000 -9.598 15.836 1.00 0.00 65 HIS A O 7
ATOM 7563 N N . SER A 1 66 ? -0.835 -10.381 17.610 1.00 0.00 66 SER A N 7
ATOM 7564 C CA . SER A 1 66 ? 0.424 -10.459 16.889 1.00 0.00 66 SER A CA 7
ATOM 7565 C C . SER A 1 66 ? 1.444 -11.260 17.702 1.00 0.00 66 SER A C 7
ATOM 7566 O O . SER A 1 66 ? 1.316 -11.378 18.919 1.00 0.00 66 SER A O 7
ATOM 7574 N N . GLY A 1 67 ? 2.432 -11.788 16.995 1.00 0.00 67 GLY A N 7
ATOM 7575 C CA . GLY A 1 67 ? 3.473 -12.574 17.636 1.00 0.00 67 GLY A CA 7
ATOM 7576 C C . GLY A 1 67 ? 4.683 -11.704 17.980 1.00 0.00 67 GLY A C 7
ATOM 7577 O O . GLY A 1 67 ? 4.940 -10.701 17.316 1.00 0.00 67 GLY A O 7
ATOM 7581 N N . PRO A 1 68 ? 5.414 -12.131 19.044 1.00 0.00 68 PRO A N 7
ATOM 7582 C CA . PRO A 1 68 ? 6.592 -11.403 19.484 1.00 0.00 68 PRO A CA 7
ATOM 7583 C C . PRO A 1 68 ? 7.769 -11.640 18.536 1.00 0.00 68 PRO A C 7
ATOM 7584 O O . PRO A 1 68 ? 7.719 -12.530 17.689 1.00 0.00 68 PRO A O 7
ATOM 7595 N N . SER A 1 69 ? 8.801 -10.827 18.711 1.00 0.00 69 SER A N 7
ATOM 7596 C CA . SER A 1 69 ? 9.989 -10.938 17.881 1.00 0.00 69 SER A CA 7
ATOM 7597 C C . SER A 1 69 ? 11.184 -10.299 18.591 1.00 0.00 69 SER A C 7
ATOM 7598 O O . SER A 1 69 ? 12.175 -10.971 18.875 1.00 0.00 69 SER A O 7
ATOM 7606 N N . SER A 1 70 ? 11.053 -9.008 18.858 1.00 0.00 70 SER A N 7
ATOM 7607 C CA . SER A 1 70 ? 12.109 -8.270 19.530 1.00 0.00 70 SER A CA 7
ATOM 7608 C C . SER A 1 70 ? 11.509 -7.135 20.361 1.00 0.00 70 SER A C 7
ATOM 7609 O O . SER A 1 70 ? 10.701 -6.354 19.860 1.00 0.00 70 SER A O 7
ATOM 7617 N N . GLY A 1 71 ? 11.926 -7.079 21.617 1.00 0.00 71 GLY A N 7
ATOM 7618 C CA . GLY A 1 71 ? 11.439 -6.053 22.523 1.00 0.00 71 GLY A CA 7
ATOM 7619 C C . GLY A 1 71 ? 11.833 -4.658 22.033 1.00 0.00 71 GLY A C 7
ATOM 7620 O O . GLY A 1 71 ? 12.232 -3.807 22.826 1.00 0.00 71 GLY A O 7
ATOM 7624 N N . GLY A 1 1 ? 0.903 11.210 -12.724 1.00 0.00 1 GLY A N 8
ATOM 7625 C CA . GLY A 1 1 ? 0.206 12.443 -13.048 1.00 0.00 1 GLY A CA 8
ATOM 7626 C C . GLY A 1 1 ? 0.876 13.645 -12.379 1.00 0.00 1 GLY A C 8
ATOM 7627 O O . GLY A 1 1 ? 1.666 14.348 -13.006 1.00 0.00 1 GLY A O 8
ATOM 7631 N N . SER A 1 2 ? 0.535 13.843 -11.114 1.00 0.00 2 SER A N 8
ATOM 7632 C CA . SER A 1 2 ? 1.094 14.947 -10.353 1.00 0.00 2 SER A CA 8
ATOM 7633 C C . SER A 1 2 ? 1.304 14.526 -8.897 1.00 0.00 2 SER A C 8
ATOM 7634 O O . SER A 1 2 ? 0.667 13.587 -8.420 1.00 0.00 2 SER A O 8
ATOM 7642 N N . SER A 1 3 ? 2.200 15.240 -8.231 1.00 0.00 3 SER A N 8
ATOM 7643 C CA . SER A 1 3 ? 2.502 14.952 -6.840 1.00 0.00 3 SER A CA 8
ATOM 7644 C C . SER A 1 3 ? 2.045 16.112 -5.954 1.00 0.00 3 SER A C 8
ATOM 7645 O O . SER A 1 3 ? 1.229 15.926 -5.052 1.00 0.00 3 SER A O 8
ATOM 7653 N N . GLY A 1 4 ? 2.591 17.285 -6.241 1.00 0.00 4 GLY A N 8
ATOM 7654 C CA . GLY A 1 4 ? 2.250 18.476 -5.482 1.00 0.00 4 GLY A CA 8
ATOM 7655 C C . GLY A 1 4 ? 1.047 19.193 -6.098 1.00 0.00 4 GLY A C 8
ATOM 7656 O O . GLY A 1 4 ? 0.454 18.705 -7.059 1.00 0.00 4 GLY A O 8
ATOM 7660 N N . SER A 1 5 ? 0.722 20.340 -5.520 1.00 0.00 5 SER A N 8
ATOM 7661 C CA . SER A 1 5 ? -0.399 21.129 -6.001 1.00 0.00 5 SER A CA 8
ATOM 7662 C C . SER A 1 5 ? -1.706 20.362 -5.793 1.00 0.00 5 SER A C 8
ATOM 7663 O O . SER A 1 5 ? -2.025 19.453 -6.558 1.00 0.00 5 SER A O 8
ATOM 7671 N N . SER A 1 6 ? -2.428 20.757 -4.755 1.00 0.00 6 SER A N 8
ATOM 7672 C CA . SER A 1 6 ? -3.694 20.118 -4.437 1.00 0.00 6 SER A CA 8
ATOM 7673 C C . SER A 1 6 ? -4.324 20.784 -3.212 1.00 0.00 6 SER A C 8
ATOM 7674 O O . SER A 1 6 ? -3.615 21.286 -2.341 1.00 0.00 6 SER A O 8
ATOM 7682 N N . GLY A 1 7 ? -5.648 20.768 -3.185 1.00 0.00 7 GLY A N 8
ATOM 7683 C CA . GLY A 1 7 ? -6.382 21.365 -2.082 1.00 0.00 7 GLY A CA 8
ATOM 7684 C C . GLY A 1 7 ? -7.275 20.330 -1.394 1.00 0.00 7 GLY A C 8
ATOM 7685 O O . GLY A 1 7 ? -6.949 19.846 -0.312 1.00 0.00 7 GLY A O 8
ATOM 7689 N N . PRO A 1 8 ? -8.413 20.015 -2.068 1.00 0.00 8 PRO A N 8
ATOM 7690 C CA . PRO A 1 8 ? -9.355 19.047 -1.533 1.00 0.00 8 PRO A CA 8
ATOM 7691 C C . PRO A 1 8 ? -8.825 17.621 -1.691 1.00 0.00 8 PRO A C 8
ATOM 7692 O O . PRO A 1 8 ? -8.155 17.309 -2.674 1.00 0.00 8 PRO A O 8
ATOM 7703 N N . ARG A 1 9 ? -9.145 16.792 -0.708 1.00 0.00 9 ARG A N 8
ATOM 7704 C CA . ARG A 1 9 ? -8.710 15.406 -0.726 1.00 0.00 9 ARG A CA 8
ATOM 7705 C C . ARG A 1 9 ? -9.315 14.674 -1.925 1.00 0.00 9 ARG A C 8
ATOM 7706 O O . ARG A 1 9 ? -10.536 14.602 -2.061 1.00 0.00 9 ARG A O 8
ATOM 7727 N N . SER A 1 10 ? -8.435 14.151 -2.765 1.00 0.00 10 SER A N 8
ATOM 7728 C CA . SER A 1 10 ? -8.867 13.427 -3.948 1.00 0.00 10 SER A CA 8
ATOM 7729 C C . SER A 1 10 ? -8.447 11.960 -3.848 1.00 0.00 10 SER A C 8
ATOM 7730 O O . SER A 1 10 ? -7.266 11.638 -3.972 1.00 0.00 10 SER A O 8
ATOM 7738 N N . ARG A 1 11 ? -9.437 11.108 -3.623 1.00 0.00 11 ARG A N 8
ATOM 7739 C CA . ARG A 1 11 ? -9.184 9.682 -3.504 1.00 0.00 11 ARG A CA 8
ATOM 7740 C C . ARG A 1 11 ? -9.288 9.009 -4.874 1.00 0.00 11 ARG A C 8
ATOM 7741 O O . ARG A 1 11 ? -10.379 8.886 -5.429 1.00 0.00 11 ARG A O 8
ATOM 7762 N N . THR A 1 12 ? -8.137 8.589 -5.380 1.00 0.00 12 THR A N 8
ATOM 7763 C CA . THR A 1 12 ? -8.084 7.931 -6.674 1.00 0.00 12 THR A CA 8
ATOM 7764 C C . THR A 1 12 ? -8.641 6.510 -6.573 1.00 0.00 12 THR A C 8
ATOM 7765 O O . THR A 1 12 ? -9.242 6.006 -7.521 1.00 0.00 12 THR A O 8
ATOM 7776 N N . LYS A 1 13 ? -8.422 5.904 -5.416 1.00 0.00 13 LYS A N 8
ATOM 7777 C CA . LYS A 1 13 ? -8.895 4.550 -5.179 1.00 0.00 13 LYS A CA 8
ATOM 7778 C C . LYS A 1 13 ? -8.243 3.603 -6.187 1.00 0.00 13 LYS A C 8
ATOM 7779 O O . LYS A 1 13 ? -7.769 4.037 -7.236 1.00 0.00 13 LYS A O 8
ATOM 7798 N N . ILE A 1 14 ? -8.239 2.326 -5.834 1.00 0.00 14 ILE A N 8
ATOM 7799 C CA . ILE A 1 14 ? -7.652 1.313 -6.695 1.00 0.00 14 ILE A CA 8
ATOM 7800 C C . ILE A 1 14 ? -8.767 0.578 -7.443 1.00 0.00 14 ILE A C 8
ATOM 7801 O O . ILE A 1 14 ? -9.639 -0.029 -6.824 1.00 0.00 14 ILE A O 8
ATOM 7817 N N . SER A 1 15 ? -8.701 0.658 -8.764 1.00 0.00 15 SER A N 8
ATOM 7818 C CA . SER A 1 15 ? -9.694 0.007 -9.603 1.00 0.00 15 SER A CA 8
ATOM 7819 C C . SER A 1 15 ? -10.064 -1.356 -9.015 1.00 0.00 15 SER A C 8
ATOM 7820 O O . SER A 1 15 ? -11.243 -1.684 -8.895 1.00 0.00 15 SER A O 8
ATOM 7828 N N . LEU A 1 16 ? -9.034 -2.112 -8.664 1.00 0.00 16 LEU A N 8
ATOM 7829 C CA . LEU A 1 16 ? -9.237 -3.432 -8.092 1.00 0.00 16 LEU A CA 8
ATOM 7830 C C . LEU A 1 16 ? -7.997 -4.291 -8.350 1.00 0.00 16 LEU A C 8
ATOM 7831 O O . LEU A 1 16 ? -7.288 -4.660 -7.415 1.00 0.00 16 LEU A O 8
ATOM 7847 N N . GLU A 1 17 ? -7.774 -4.584 -9.623 1.00 0.00 17 GLU A N 8
ATOM 7848 C CA . GLU A 1 17 ? -6.632 -5.392 -10.016 1.00 0.00 17 GLU A CA 8
ATOM 7849 C C . GLU A 1 17 ? -5.426 -5.074 -9.128 1.00 0.00 17 GLU A C 8
ATOM 7850 O O . GLU A 1 17 ? -5.166 -5.778 -8.154 1.00 0.00 17 GLU A O 8
ATOM 7862 N N . ALA A 1 18 ? -4.723 -4.014 -9.498 1.00 0.00 18 ALA A N 8
ATOM 7863 C CA . ALA A 1 18 ? -3.551 -3.595 -8.748 1.00 0.00 18 ALA A CA 8
ATOM 7864 C C . ALA A 1 18 ? -3.708 -4.019 -7.286 1.00 0.00 18 ALA A C 8
ATOM 7865 O O . ALA A 1 18 ? -2.883 -4.764 -6.760 1.00 0.00 18 ALA A O 8
ATOM 7872 N N . LEU A 1 19 ? -4.773 -3.525 -6.672 1.00 0.00 19 LEU A N 8
ATOM 7873 C CA . LEU A 1 19 ? -5.049 -3.843 -5.281 1.00 0.00 19 LEU A CA 8
ATOM 7874 C C . LEU A 1 19 ? -4.982 -5.359 -5.086 1.00 0.00 19 LEU A C 8
ATOM 7875 O O . LEU A 1 19 ? -4.142 -5.855 -4.337 1.00 0.00 19 LEU A O 8
ATOM 7891 N N . GLY A 1 20 ? -5.878 -6.052 -5.773 1.00 0.00 20 GLY A N 8
ATOM 7892 C CA . GLY A 1 20 ? -5.930 -7.502 -5.684 1.00 0.00 20 GLY A CA 8
ATOM 7893 C C . GLY A 1 20 ? -4.546 -8.115 -5.904 1.00 0.00 20 GLY A C 8
ATOM 7894 O O . GLY A 1 20 ? -4.138 -9.015 -5.171 1.00 0.00 20 GLY A O 8
ATOM 7898 N N . ILE A 1 21 ? -3.862 -7.604 -6.917 1.00 0.00 21 ILE A N 8
ATOM 7899 C CA . ILE A 1 21 ? -2.532 -8.091 -7.242 1.00 0.00 21 ILE A CA 8
ATOM 7900 C C . ILE A 1 21 ? -1.664 -8.071 -5.982 1.00 0.00 21 ILE A C 8
ATOM 7901 O O . ILE A 1 21 ? -1.141 -9.105 -5.569 1.00 0.00 21 ILE A O 8
ATOM 7917 N N . LEU A 1 22 ? -1.538 -6.884 -5.408 1.00 0.00 22 LEU A N 8
ATOM 7918 C CA . LEU A 1 22 ? -0.742 -6.717 -4.203 1.00 0.00 22 LEU A CA 8
ATOM 7919 C C . LEU A 1 22 ? -1.385 -7.503 -3.059 1.00 0.00 22 LEU A C 8
ATOM 7920 O O . LEU A 1 22 ? -0.687 -8.099 -2.241 1.00 0.00 22 LEU A O 8
ATOM 7936 N N . GLN A 1 23 ? -2.710 -7.478 -3.038 1.00 0.00 23 GLN A N 8
ATOM 7937 C CA . GLN A 1 23 ? -3.455 -8.181 -2.007 1.00 0.00 23 GLN A CA 8
ATOM 7938 C C . GLN A 1 23 ? -3.039 -9.652 -1.961 1.00 0.00 23 GLN A C 8
ATOM 7939 O O . GLN A 1 23 ? -2.753 -10.187 -0.891 1.00 0.00 23 GLN A O 8
ATOM 7953 N N . SER A 1 24 ? -3.017 -10.265 -3.136 1.00 0.00 24 SER A N 8
ATOM 7954 C CA . SER A 1 24 ? -2.640 -11.664 -3.243 1.00 0.00 24 SER A CA 8
ATOM 7955 C C . SER A 1 24 ? -1.264 -11.886 -2.610 1.00 0.00 24 SER A C 8
ATOM 7956 O O . SER A 1 24 ? -1.058 -12.861 -1.891 1.00 0.00 24 SER A O 8
ATOM 7964 N N . PHE A 1 25 ? -0.359 -10.963 -2.902 1.00 0.00 25 PHE A N 8
ATOM 7965 C CA . PHE A 1 25 ? 0.991 -11.045 -2.370 1.00 0.00 25 PHE A CA 8
ATOM 7966 C C . PHE A 1 25 ? 0.990 -10.905 -0.847 1.00 0.00 25 PHE A C 8
ATOM 7967 O O . PHE A 1 25 ? 1.844 -11.473 -0.167 1.00 0.00 25 PHE A O 8
ATOM 7984 N N . ILE A 1 26 ? 0.022 -10.146 -0.355 1.00 0.00 26 ILE A N 8
ATOM 7985 C CA . ILE A 1 26 ? -0.101 -9.924 1.076 1.00 0.00 26 ILE A CA 8
ATOM 7986 C C . ILE A 1 26 ? -0.477 -11.239 1.761 1.00 0.00 26 ILE A C 8
ATOM 7987 O O . ILE A 1 26 ? 0.075 -11.578 2.806 1.00 0.00 26 ILE A O 8
ATOM 8003 N N . HIS A 1 27 ? -1.414 -11.944 1.144 1.00 0.00 27 HIS A N 8
ATOM 8004 C CA . HIS A 1 27 ? -1.870 -13.214 1.682 1.00 0.00 27 HIS A CA 8
ATOM 8005 C C . HIS A 1 27 ? -0.831 -14.298 1.389 1.00 0.00 27 HIS A C 8
ATOM 8006 O O . HIS A 1 27 ? -0.918 -15.405 1.918 1.00 0.00 27 HIS A O 8
ATOM 8020 N N . ASP A 1 28 ? 0.128 -13.941 0.547 1.00 0.00 28 ASP A N 8
ATOM 8021 C CA . ASP A 1 28 ? 1.183 -14.870 0.178 1.00 0.00 28 ASP A CA 8
ATOM 8022 C C . ASP A 1 28 ? 2.380 -14.672 1.110 1.00 0.00 28 ASP A C 8
ATOM 8023 O O . ASP A 1 28 ? 2.859 -15.626 1.721 1.00 0.00 28 ASP A O 8
ATOM 8032 N N . VAL A 1 29 ? 2.829 -13.428 1.189 1.00 0.00 29 VAL A N 8
ATOM 8033 C CA . VAL A 1 29 ? 3.961 -13.093 2.036 1.00 0.00 29 VAL A CA 8
ATOM 8034 C C . VAL A 1 29 ? 3.476 -12.895 3.473 1.00 0.00 29 VAL A C 8
ATOM 8035 O O . VAL A 1 29 ? 4.040 -13.464 4.407 1.00 0.00 29 VAL A O 8
ATOM 8048 N N . GLY A 1 30 ? 2.434 -12.087 3.607 1.00 0.00 30 GLY A N 8
ATOM 8049 C CA . GLY A 1 30 ? 1.867 -11.807 4.915 1.00 0.00 30 GLY A CA 8
ATOM 8050 C C . GLY A 1 30 ? 1.501 -10.327 5.049 1.00 0.00 30 GLY A C 8
ATOM 8051 O O . GLY A 1 30 ? 0.840 -9.766 4.177 1.00 0.00 30 GLY A O 8
ATOM 8055 N N . LEU A 1 31 ? 1.948 -9.737 6.147 1.00 0.00 31 LEU A N 8
ATOM 8056 C CA . LEU A 1 31 ? 1.677 -8.333 6.407 1.00 0.00 31 LEU A CA 8
ATOM 8057 C C . LEU A 1 31 ? 2.935 -7.671 6.972 1.00 0.00 31 LEU A C 8
ATOM 8058 O O . LEU A 1 31 ? 2.912 -7.130 8.077 1.00 0.00 31 LEU A O 8
ATOM 8074 N N . TYR A 1 32 ? 4.002 -7.735 6.189 1.00 0.00 32 TYR A N 8
ATOM 8075 C CA . TYR A 1 32 ? 5.266 -7.148 6.599 1.00 0.00 32 TYR A CA 8
ATOM 8076 C C . TYR A 1 32 ? 6.274 -7.159 5.447 1.00 0.00 32 TYR A C 8
ATOM 8077 O O . TYR A 1 32 ? 7.306 -7.823 5.527 1.00 0.00 32 TYR A O 8
ATOM 8095 N N . PRO A 1 33 ? 5.930 -6.395 4.375 1.00 0.00 33 PRO A N 8
ATOM 8096 C CA . PRO A 1 33 ? 6.792 -6.311 3.209 1.00 0.00 33 PRO A CA 8
ATOM 8097 C C . PRO A 1 33 ? 8.010 -5.428 3.490 1.00 0.00 33 PRO A C 8
ATOM 8098 O O . PRO A 1 33 ? 8.087 -4.787 4.537 1.00 0.00 33 PRO A O 8
ATOM 8109 N N . ASP A 1 34 ? 8.930 -5.425 2.537 1.00 0.00 34 ASP A N 8
ATOM 8110 C CA . ASP A 1 34 ? 10.141 -4.631 2.669 1.00 0.00 34 ASP A CA 8
ATOM 8111 C C . ASP A 1 34 ? 10.170 -3.566 1.571 1.00 0.00 34 ASP A C 8
ATOM 8112 O O . ASP A 1 34 ? 9.413 -3.645 0.605 1.00 0.00 34 ASP A O 8
ATOM 8121 N N . GLN A 1 35 ? 11.052 -2.595 1.757 1.00 0.00 35 GLN A N 8
ATOM 8122 C CA . GLN A 1 35 ? 11.189 -1.516 0.794 1.00 0.00 35 GLN A CA 8
ATOM 8123 C C . GLN A 1 35 ? 11.273 -2.079 -0.626 1.00 0.00 35 GLN A C 8
ATOM 8124 O O . GLN A 1 35 ? 10.953 -1.387 -1.592 1.00 0.00 35 GLN A O 8
ATOM 8138 N N . GLU A 1 36 ? 11.704 -3.329 -0.709 1.00 0.00 36 GLU A N 8
ATOM 8139 C CA . GLU A 1 36 ? 11.834 -3.992 -1.995 1.00 0.00 36 GLU A CA 8
ATOM 8140 C C . GLU A 1 36 ? 10.461 -4.441 -2.501 1.00 0.00 36 GLU A C 8
ATOM 8141 O O . GLU A 1 36 ? 10.091 -4.154 -3.638 1.00 0.00 36 GLU A O 8
ATOM 8153 N N . ALA A 1 37 ? 9.744 -5.139 -1.632 1.00 0.00 37 ALA A N 8
ATOM 8154 C CA . ALA A 1 37 ? 8.421 -5.630 -1.977 1.00 0.00 37 ALA A CA 8
ATOM 8155 C C . ALA A 1 37 ? 7.521 -4.447 -2.337 1.00 0.00 37 ALA A C 8
ATOM 8156 O O . ALA A 1 37 ? 6.728 -4.528 -3.274 1.00 0.00 37 ALA A O 8
ATOM 8163 N N . ILE A 1 38 ? 7.672 -3.375 -1.574 1.00 0.00 38 ILE A N 8
ATOM 8164 C CA . ILE A 1 38 ? 6.883 -2.176 -1.801 1.00 0.00 38 ILE A CA 8
ATOM 8165 C C . ILE A 1 38 ? 7.230 -1.594 -3.172 1.00 0.00 38 ILE A C 8
ATOM 8166 O O . ILE A 1 38 ? 6.340 -1.236 -3.942 1.00 0.00 38 ILE A O 8
ATOM 8182 N N . HIS A 1 39 ? 8.526 -1.518 -3.436 1.00 0.00 39 HIS A N 8
ATOM 8183 C CA . HIS A 1 39 ? 9.002 -0.985 -4.702 1.00 0.00 39 HIS A CA 8
ATOM 8184 C C . HIS A 1 39 ? 8.336 -1.735 -5.857 1.00 0.00 39 HIS A C 8
ATOM 8185 O O . HIS A 1 39 ? 7.960 -1.130 -6.860 1.00 0.00 39 HIS A O 8
ATOM 8199 N N . THR A 1 40 ? 8.211 -3.042 -5.678 1.00 0.00 40 THR A N 8
ATOM 8200 C CA . THR A 1 40 ? 7.598 -3.881 -6.693 1.00 0.00 40 THR A CA 8
ATOM 8201 C C . THR A 1 40 ? 6.111 -3.548 -6.833 1.00 0.00 40 THR A C 8
ATOM 8202 O O . THR A 1 40 ? 5.567 -3.573 -7.936 1.00 0.00 40 THR A O 8
ATOM 8213 N N . LEU A 1 41 ? 5.496 -3.245 -5.699 1.00 0.00 41 LEU A N 8
ATOM 8214 C CA . LEU A 1 41 ? 4.083 -2.908 -5.681 1.00 0.00 41 LEU A CA 8
ATOM 8215 C C . LEU A 1 41 ? 3.884 -1.529 -6.315 1.00 0.00 41 LEU A C 8
ATOM 8216 O O . LEU A 1 41 ? 2.915 -1.309 -7.039 1.00 0.00 41 LEU A O 8
ATOM 8232 N N . SER A 1 42 ? 4.818 -0.637 -6.019 1.00 0.00 42 SER A N 8
ATOM 8233 C CA . SER A 1 42 ? 4.757 0.714 -6.550 1.00 0.00 42 SER A CA 8
ATOM 8234 C C . SER A 1 42 ? 5.084 0.704 -8.045 1.00 0.00 42 SER A C 8
ATOM 8235 O O . SER A 1 42 ? 4.788 1.664 -8.755 1.00 0.00 42 SER A O 8
ATOM 8243 N N . ALA A 1 43 ? 5.688 -0.393 -8.478 1.00 0.00 43 ALA A N 8
ATOM 8244 C CA . ALA A 1 43 ? 6.058 -0.541 -9.875 1.00 0.00 43 ALA A CA 8
ATOM 8245 C C . ALA A 1 43 ? 4.979 -1.347 -10.601 1.00 0.00 43 ALA A C 8
ATOM 8246 O O . ALA A 1 43 ? 4.266 -0.813 -11.450 1.00 0.00 43 ALA A O 8
ATOM 8253 N N . GLN A 1 44 ? 4.894 -2.619 -10.241 1.00 0.00 44 GLN A N 8
ATOM 8254 C CA . GLN A 1 44 ? 3.914 -3.504 -10.848 1.00 0.00 44 GLN A CA 8
ATOM 8255 C C . GLN A 1 44 ? 2.583 -2.773 -11.036 1.00 0.00 44 GLN A C 8
ATOM 8256 O O . GLN A 1 44 ? 1.951 -2.888 -12.085 1.00 0.00 44 GLN A O 8
ATOM 8270 N N . LEU A 1 45 ? 2.197 -2.038 -10.003 1.00 0.00 45 LEU A N 8
ATOM 8271 C CA . LEU A 1 45 ? 0.953 -1.288 -10.042 1.00 0.00 45 LEU A CA 8
ATOM 8272 C C . LEU A 1 45 ? 1.229 0.124 -10.560 1.00 0.00 45 LEU A C 8
ATOM 8273 O O . LEU A 1 45 ? 0.363 0.745 -11.174 1.00 0.00 45 LEU A O 8
ATOM 8289 N N . ASP A 1 46 ? 2.440 0.592 -10.293 1.00 0.00 46 ASP A N 8
ATOM 8290 C CA . ASP A 1 46 ? 2.842 1.920 -10.725 1.00 0.00 46 ASP A CA 8
ATOM 8291 C C . ASP A 1 46 ? 2.316 2.955 -9.729 1.00 0.00 46 ASP A C 8
ATOM 8292 O O . ASP A 1 46 ? 2.146 4.124 -10.074 1.00 0.00 46 ASP A O 8
ATOM 8301 N N . LEU A 1 47 ? 2.074 2.490 -8.512 1.00 0.00 47 LEU A N 8
ATOM 8302 C CA . LEU A 1 47 ? 1.571 3.361 -7.463 1.00 0.00 47 LEU A CA 8
ATOM 8303 C C . LEU A 1 47 ? 2.737 3.816 -6.582 1.00 0.00 47 LEU A C 8
ATOM 8304 O O . LEU A 1 47 ? 3.807 3.211 -6.602 1.00 0.00 47 LEU A O 8
ATOM 8320 N N . PRO A 1 48 ? 2.482 4.906 -5.810 1.00 0.00 48 PRO A N 8
ATOM 8321 C CA . PRO A 1 48 ? 3.497 5.449 -4.924 1.00 0.00 48 PRO A CA 8
ATOM 8322 C C . PRO A 1 48 ? 3.670 4.569 -3.684 1.00 0.00 48 PRO A C 8
ATOM 8323 O O . PRO A 1 48 ? 2.799 3.760 -3.367 1.00 0.00 48 PRO A O 8
ATOM 8334 N N . LYS A 1 49 ? 4.799 4.757 -3.017 1.00 0.00 49 LYS A N 8
ATOM 8335 C CA . LYS A 1 49 ? 5.097 3.990 -1.819 1.00 0.00 49 LYS A CA 8
ATOM 8336 C C . LYS A 1 49 ? 4.098 4.359 -0.721 1.00 0.00 49 LYS A C 8
ATOM 8337 O O . LYS A 1 49 ? 3.468 3.483 -0.130 1.00 0.00 49 LYS A O 8
ATOM 8356 N N . HIS A 1 50 ? 3.983 5.657 -0.481 1.00 0.00 50 HIS A N 8
ATOM 8357 C CA . HIS A 1 50 ? 3.071 6.152 0.536 1.00 0.00 50 HIS A CA 8
ATOM 8358 C C . HIS A 1 50 ? 1.695 5.511 0.347 1.00 0.00 50 HIS A C 8
ATOM 8359 O O . HIS A 1 50 ? 1.041 5.139 1.320 1.00 0.00 50 HIS A O 8
ATOM 8373 N N . THR A 1 51 ? 1.297 5.401 -0.912 1.00 0.00 51 THR A N 8
ATOM 8374 C CA . THR A 1 51 ? 0.010 4.811 -1.241 1.00 0.00 51 THR A CA 8
ATOM 8375 C C . THR A 1 51 ? -0.037 3.350 -0.791 1.00 0.00 51 THR A C 8
ATOM 8376 O O . THR A 1 51 ? -0.891 2.970 0.009 1.00 0.00 51 THR A O 8
ATOM 8387 N N . ILE A 1 52 ? 0.891 2.569 -1.324 1.00 0.00 52 ILE A N 8
ATOM 8388 C CA . ILE A 1 52 ? 0.966 1.158 -0.987 1.00 0.00 52 ILE A CA 8
ATOM 8389 C C . ILE A 1 52 ? 1.149 1.008 0.525 1.00 0.00 52 ILE A C 8
ATOM 8390 O O . ILE A 1 52 ? 0.505 0.168 1.151 1.00 0.00 52 ILE A O 8
ATOM 8406 N N . ILE A 1 53 ? 2.031 1.835 1.067 1.00 0.00 53 ILE A N 8
ATOM 8407 C CA . ILE A 1 53 ? 2.307 1.805 2.493 1.00 0.00 53 ILE A CA 8
ATOM 8408 C C . ILE A 1 53 ? 1.034 2.163 3.262 1.00 0.00 53 ILE A C 8
ATOM 8409 O O . ILE A 1 53 ? 0.526 1.357 4.040 1.00 0.00 53 ILE A O 8
ATOM 8425 N N . LYS A 1 54 ? 0.554 3.374 3.018 1.00 0.00 54 LYS A N 8
ATOM 8426 C CA . LYS A 1 54 ? -0.650 3.849 3.678 1.00 0.00 54 LYS A CA 8
ATOM 8427 C C . LYS A 1 54 ? -1.684 2.722 3.717 1.00 0.00 54 LYS A C 8
ATOM 8428 O O . LYS A 1 54 ? -2.178 2.365 4.785 1.00 0.00 54 LYS A O 8
ATOM 8447 N N . PHE A 1 55 ? -1.981 2.193 2.539 1.00 0.00 55 PHE A N 8
ATOM 8448 C CA . PHE A 1 55 ? -2.947 1.114 2.425 1.00 0.00 55 PHE A CA 8
ATOM 8449 C C . PHE A 1 55 ? -2.619 -0.020 3.399 1.00 0.00 55 PHE A C 8
ATOM 8450 O O . PHE A 1 55 ? -3.490 -0.481 4.135 1.00 0.00 55 PHE A O 8
ATOM 8467 N N . PHE A 1 56 ? -1.362 -0.436 3.371 1.00 0.00 56 PHE A N 8
ATOM 8468 C CA . PHE A 1 56 ? -0.909 -1.507 4.243 1.00 0.00 56 PHE A CA 8
ATOM 8469 C C . PHE A 1 56 ? -1.133 -1.150 5.713 1.00 0.00 56 PHE A C 8
ATOM 8470 O O . PHE A 1 56 ? -1.602 -1.978 6.493 1.00 0.00 56 PHE A O 8
ATOM 8487 N N . GLN A 1 57 ? -0.788 0.085 6.048 1.00 0.00 57 GLN A N 8
ATOM 8488 C CA . GLN A 1 57 ? -0.946 0.562 7.412 1.00 0.00 57 GLN A CA 8
ATOM 8489 C C . GLN A 1 57 ? -2.363 0.276 7.913 1.00 0.00 57 GLN A C 8
ATOM 8490 O O . GLN A 1 57 ? -2.562 -0.011 9.092 1.00 0.00 57 GLN A O 8
ATOM 8504 N N . ASN A 1 58 ? -3.312 0.365 6.992 1.00 0.00 58 ASN A N 8
ATOM 8505 C CA . ASN A 1 58 ? -4.704 0.120 7.326 1.00 0.00 58 ASN A CA 8
ATOM 8506 C C . ASN A 1 58 ? -4.889 -1.360 7.668 1.00 0.00 58 ASN A C 8
ATOM 8507 O O . ASN A 1 58 ? -5.426 -1.694 8.723 1.00 0.00 58 ASN A O 8
ATOM 8518 N N . GLN A 1 59 ? -4.434 -2.207 6.756 1.00 0.00 59 GLN A N 8
ATOM 8519 C CA . GLN A 1 59 ? -4.542 -3.643 6.948 1.00 0.00 59 GLN A CA 8
ATOM 8520 C C . GLN A 1 59 ? -4.103 -4.024 8.364 1.00 0.00 59 GLN A C 8
ATOM 8521 O O . GLN A 1 59 ? -4.839 -4.695 9.086 1.00 0.00 59 GLN A O 8
ATOM 8535 N N . ARG A 1 60 ? -2.906 -3.579 8.718 1.00 0.00 60 ARG A N 8
ATOM 8536 C CA . ARG A 1 60 ? -2.361 -3.865 10.034 1.00 0.00 60 ARG A CA 8
ATOM 8537 C C . ARG A 1 60 ? -3.260 -3.274 11.121 1.00 0.00 60 ARG A C 8
ATOM 8538 O O . ARG A 1 60 ? -3.602 -3.955 12.087 1.00 0.00 60 ARG A O 8
ATOM 8559 N N . TYR A 1 61 ? -3.618 -2.013 10.927 1.00 0.00 61 TYR A N 8
ATOM 8560 C CA . TYR A 1 61 ? -4.471 -1.323 11.880 1.00 0.00 61 TYR A CA 8
ATOM 8561 C C . TYR A 1 61 ? -5.777 -2.089 12.102 1.00 0.00 61 TYR A C 8
ATOM 8562 O O . TYR A 1 61 ? -6.416 -1.944 13.143 1.00 0.00 61 TYR A O 8
ATOM 8580 N N . HIS A 1 62 ? -6.134 -2.888 11.107 1.00 0.00 62 HIS A N 8
ATOM 8581 C CA . HIS A 1 62 ? -7.351 -3.677 11.181 1.00 0.00 62 HIS A CA 8
ATOM 8582 C C . HIS A 1 62 ? -7.038 -5.048 11.784 1.00 0.00 62 HIS A C 8
ATOM 8583 O O . HIS A 1 62 ? -7.567 -5.403 12.837 1.00 0.00 62 HIS A O 8
ATOM 8597 N N . VAL A 1 63 ? -6.180 -5.782 11.092 1.00 0.00 63 VAL A N 8
ATOM 8598 C CA . VAL A 1 63 ? -5.790 -7.106 11.546 1.00 0.00 63 VAL A CA 8
ATOM 8599 C C . VAL A 1 63 ? -5.333 -7.026 13.004 1.00 0.00 63 VAL A C 8
ATOM 8600 O O . VAL A 1 63 ? -4.173 -6.723 13.279 1.00 0.00 63 VAL A O 8
ATOM 8613 N N . LYS A 1 64 ? -6.268 -7.304 13.900 1.00 0.00 64 LYS A N 8
ATOM 8614 C CA . LYS A 1 64 ? -5.976 -7.267 15.323 1.00 0.00 64 LYS A CA 8
ATOM 8615 C C . LYS A 1 64 ? -6.029 -8.689 15.886 1.00 0.00 64 LYS A C 8
ATOM 8616 O O . LYS A 1 64 ? -6.933 -9.024 16.651 1.00 0.00 64 LYS A O 8
ATOM 8635 N N . HIS A 1 65 ? -5.049 -9.486 15.487 1.00 0.00 65 HIS A N 8
ATOM 8636 C CA . HIS A 1 65 ? -4.973 -10.864 15.943 1.00 0.00 65 HIS A CA 8
ATOM 8637 C C . HIS A 1 65 ? -3.845 -11.004 16.967 1.00 0.00 65 HIS A C 8
ATOM 8638 O O . HIS A 1 65 ? -2.674 -10.824 16.634 1.00 0.00 65 HIS A O 8
ATOM 8652 N N . SER A 1 66 ? -4.237 -11.324 18.191 1.00 0.00 66 SER A N 8
ATOM 8653 C CA . SER A 1 66 ? -3.273 -11.490 19.266 1.00 0.00 66 SER A CA 8
ATOM 8654 C C . SER A 1 66 ? -3.577 -12.769 20.048 1.00 0.00 66 SER A C 8
ATOM 8655 O O . SER A 1 66 ? -2.743 -13.671 20.120 1.00 0.00 66 SER A O 8
ATOM 8663 N N . GLY A 1 67 ? -4.774 -12.808 20.615 1.00 0.00 67 GLY A N 8
ATOM 8664 C CA . GLY A 1 67 ? -5.199 -13.961 21.390 1.00 0.00 67 GLY A CA 8
ATOM 8665 C C . GLY A 1 67 ? -6.311 -13.584 22.370 1.00 0.00 67 GLY A C 8
ATOM 8666 O O . GLY A 1 67 ? -7.320 -13.002 21.976 1.00 0.00 67 GLY A O 8
ATOM 8670 N N . PRO A 1 68 ? -6.083 -13.940 23.663 1.00 0.00 68 PRO A N 8
ATOM 8671 C CA . PRO A 1 68 ? -7.054 -13.645 24.703 1.00 0.00 68 PRO A CA 8
ATOM 8672 C C . PRO A 1 68 ? -7.028 -12.160 25.071 1.00 0.00 68 PRO A C 8
ATOM 8673 O O . PRO A 1 68 ? -6.412 -11.774 26.063 1.00 0.00 68 PRO A O 8
ATOM 8684 N N . SER A 1 69 ? -7.706 -11.369 24.253 1.00 0.00 69 SER A N 8
ATOM 8685 C CA . SER A 1 69 ? -7.769 -9.935 24.480 1.00 0.00 69 SER A CA 8
ATOM 8686 C C . SER A 1 69 ? -8.757 -9.293 23.504 1.00 0.00 69 SER A C 8
ATOM 8687 O O . SER A 1 69 ? -8.388 -8.938 22.386 1.00 0.00 69 SER A O 8
ATOM 8695 N N . SER A 1 70 ? -9.993 -9.164 23.963 1.00 0.00 70 SER A N 8
ATOM 8696 C CA . SER A 1 70 ? -11.037 -8.571 23.144 1.00 0.00 70 SER A CA 8
ATOM 8697 C C . SER A 1 70 ? -11.308 -9.453 21.923 1.00 0.00 70 SER A C 8
ATOM 8698 O O . SER A 1 70 ? -10.453 -9.592 21.051 1.00 0.00 70 SER A O 8
ATOM 8706 N N . GLY A 1 71 ? -12.503 -10.025 21.901 1.00 0.00 71 GLY A N 8
ATOM 8707 C CA . GLY A 1 71 ? -12.898 -10.889 20.801 1.00 0.00 71 GLY A CA 8
ATOM 8708 C C . GLY A 1 71 ? -14.026 -10.256 19.984 1.00 0.00 71 GLY A C 8
ATOM 8709 O O . GLY A 1 71 ? -15.167 -10.193 20.439 1.00 0.00 71 GLY A O 8
ATOM 8713 N N . GLY A 1 1 ? 4.608 8.340 17.012 1.00 0.00 1 GLY A N 9
ATOM 8714 C CA . GLY A 1 1 ? 3.475 8.723 16.187 1.00 0.00 1 GLY A CA 9
ATOM 8715 C C . GLY A 1 1 ? 2.572 7.520 15.903 1.00 0.00 1 GLY A C 9
ATOM 8716 O O . GLY A 1 1 ? 1.928 6.996 16.810 1.00 0.00 1 GLY A O 9
ATOM 8720 N N . SER A 1 2 ? 2.555 7.118 14.641 1.00 0.00 2 SER A N 9
ATOM 8721 C CA . SER A 1 2 ? 1.743 5.987 14.227 1.00 0.00 2 SER A CA 9
ATOM 8722 C C . SER A 1 2 ? 0.258 6.336 14.352 1.00 0.00 2 SER A C 9
ATOM 8723 O O . SER A 1 2 ? -0.128 7.121 15.216 1.00 0.00 2 SER A O 9
ATOM 8731 N N . SER A 1 3 ? -0.534 5.734 13.476 1.00 0.00 3 SER A N 9
ATOM 8732 C CA . SER A 1 3 ? -1.967 5.971 13.478 1.00 0.00 3 SER A CA 9
ATOM 8733 C C . SER A 1 3 ? -2.255 7.440 13.163 1.00 0.00 3 SER A C 9
ATOM 8734 O O . SER A 1 3 ? -1.476 8.321 13.525 1.00 0.00 3 SER A O 9
ATOM 8742 N N . GLY A 1 4 ? -3.376 7.660 12.492 1.00 0.00 4 GLY A N 9
ATOM 8743 C CA . GLY A 1 4 ? -3.777 9.007 12.124 1.00 0.00 4 GLY A CA 9
ATOM 8744 C C . GLY A 1 4 ? -4.030 9.113 10.619 1.00 0.00 4 GLY A C 9
ATOM 8745 O O . GLY A 1 4 ? -3.353 8.461 9.825 1.00 0.00 4 GLY A O 9
ATOM 8749 N N . SER A 1 5 ? -5.005 9.939 10.271 1.00 0.00 5 SER A N 9
ATOM 8750 C CA . SER A 1 5 ? -5.356 10.138 8.875 1.00 0.00 5 SER A CA 9
ATOM 8751 C C . SER A 1 5 ? -5.730 11.601 8.633 1.00 0.00 5 SER A C 9
ATOM 8752 O O . SER A 1 5 ? -5.107 12.278 7.816 1.00 0.00 5 SER A O 9
ATOM 8760 N N . SER A 1 6 ? -6.745 12.047 9.358 1.00 0.00 6 SER A N 9
ATOM 8761 C CA . SER A 1 6 ? -7.210 13.418 9.232 1.00 0.00 6 SER A CA 9
ATOM 8762 C C . SER A 1 6 ? -7.748 13.661 7.821 1.00 0.00 6 SER A C 9
ATOM 8763 O O . SER A 1 6 ? -7.377 12.959 6.882 1.00 0.00 6 SER A O 9
ATOM 8771 N N . GLY A 1 7 ? -8.616 14.657 7.716 1.00 0.00 7 GLY A N 9
ATOM 8772 C CA . GLY A 1 7 ? -9.209 15.001 6.435 1.00 0.00 7 GLY A CA 9
ATOM 8773 C C . GLY A 1 7 ? -10.591 14.362 6.282 1.00 0.00 7 GLY A C 9
ATOM 8774 O O . GLY A 1 7 ? -11.136 13.815 7.239 1.00 0.00 7 GLY A O 9
ATOM 8778 N N . PRO A 1 8 ? -11.132 14.455 5.038 1.00 0.00 8 PRO A N 9
ATOM 8779 C CA . PRO A 1 8 ? -12.440 13.893 4.746 1.00 0.00 8 PRO A CA 9
ATOM 8780 C C . PRO A 1 8 ? -12.369 12.368 4.640 1.00 0.00 8 PRO A C 9
ATOM 8781 O O . PRO A 1 8 ? -11.284 11.799 4.533 1.00 0.00 8 PRO A O 9
ATOM 8792 N N . ARG A 1 9 ? -13.541 11.750 4.673 1.00 0.00 9 ARG A N 9
ATOM 8793 C CA . ARG A 1 9 ? -13.626 10.302 4.581 1.00 0.00 9 ARG A CA 9
ATOM 8794 C C . ARG A 1 9 ? -13.153 9.829 3.205 1.00 0.00 9 ARG A C 9
ATOM 8795 O O . ARG A 1 9 ? -13.806 10.092 2.196 1.00 0.00 9 ARG A O 9
ATOM 8816 N N . SER A 1 10 ? -12.022 9.138 3.208 1.00 0.00 10 SER A N 9
ATOM 8817 C CA . SER A 1 10 ? -11.455 8.626 1.973 1.00 0.00 10 SER A CA 9
ATOM 8818 C C . SER A 1 10 ? -10.144 7.893 2.264 1.00 0.00 10 SER A C 9
ATOM 8819 O O . SER A 1 10 ? -9.360 8.326 3.107 1.00 0.00 10 SER A O 9
ATOM 8827 N N . ARG A 1 11 ? -9.946 6.794 1.550 1.00 0.00 11 ARG A N 9
ATOM 8828 C CA . ARG A 1 11 ? -8.743 5.997 1.721 1.00 0.00 11 ARG A CA 9
ATOM 8829 C C . ARG A 1 11 ? -8.720 4.849 0.710 1.00 0.00 11 ARG A C 9
ATOM 8830 O O . ARG A 1 11 ? -8.373 3.720 1.055 1.00 0.00 11 ARG A O 9
ATOM 8851 N N . THR A 1 12 ? -9.092 5.176 -0.519 1.00 0.00 12 THR A N 9
ATOM 8852 C CA . THR A 1 12 ? -9.118 4.186 -1.582 1.00 0.00 12 THR A CA 9
ATOM 8853 C C . THR A 1 12 ? -9.220 4.871 -2.946 1.00 0.00 12 THR A C 9
ATOM 8854 O O . THR A 1 12 ? -9.918 5.874 -3.090 1.00 0.00 12 THR A O 9
ATOM 8865 N N . LYS A 1 13 ? -8.514 4.303 -3.912 1.00 0.00 13 LYS A N 9
ATOM 8866 C CA . LYS A 1 13 ? -8.516 4.846 -5.260 1.00 0.00 13 LYS A CA 9
ATOM 8867 C C . LYS A 1 13 ? -7.874 3.836 -6.213 1.00 0.00 13 LYS A C 9
ATOM 8868 O O . LYS A 1 13 ? -7.214 4.221 -7.177 1.00 0.00 13 LYS A O 9
ATOM 8887 N N . ILE A 1 14 ? -8.089 2.565 -5.910 1.00 0.00 14 ILE A N 9
ATOM 8888 C CA . ILE A 1 14 ? -7.539 1.497 -6.728 1.00 0.00 14 ILE A CA 9
ATOM 8889 C C . ILE A 1 14 ? -8.676 0.789 -7.467 1.00 0.00 14 ILE A C 9
ATOM 8890 O O . ILE A 1 14 ? -9.584 0.245 -6.841 1.00 0.00 14 ILE A O 9
ATOM 8906 N N . SER A 1 15 ? -8.590 0.820 -8.789 1.00 0.00 15 SER A N 9
ATOM 8907 C CA . SER A 1 15 ? -9.600 0.188 -9.620 1.00 0.00 15 SER A CA 9
ATOM 8908 C C . SER A 1 15 ? -10.010 -1.156 -9.015 1.00 0.00 15 SER A C 9
ATOM 8909 O O . SER A 1 15 ? -11.199 -1.449 -8.892 1.00 0.00 15 SER A O 9
ATOM 8917 N N . LEU A 1 16 ? -9.003 -1.937 -8.653 1.00 0.00 16 LEU A N 9
ATOM 8918 C CA . LEU A 1 16 ? -9.244 -3.243 -8.064 1.00 0.00 16 LEU A CA 9
ATOM 8919 C C . LEU A 1 16 ? -8.030 -4.141 -8.310 1.00 0.00 16 LEU A C 9
ATOM 8920 O O . LEU A 1 16 ? -7.336 -4.525 -7.370 1.00 0.00 16 LEU A O 9
ATOM 8936 N N . GLU A 1 17 ? -7.810 -4.450 -9.580 1.00 0.00 17 GLU A N 9
ATOM 8937 C CA . GLU A 1 17 ? -6.692 -5.295 -9.961 1.00 0.00 17 GLU A CA 9
ATOM 8938 C C . GLU A 1 17 ? -5.480 -5.005 -9.074 1.00 0.00 17 GLU A C 9
ATOM 8939 O O . GLU A 1 17 ? -5.243 -5.708 -8.092 1.00 0.00 17 GLU A O 9
ATOM 8951 N N . ALA A 1 18 ? -4.745 -3.969 -9.451 1.00 0.00 18 ALA A N 9
ATOM 8952 C CA . ALA A 1 18 ? -3.564 -3.578 -8.701 1.00 0.00 18 ALA A CA 9
ATOM 8953 C C . ALA A 1 18 ? -3.738 -3.981 -7.236 1.00 0.00 18 ALA A C 9
ATOM 8954 O O . ALA A 1 18 ? -2.956 -4.771 -6.708 1.00 0.00 18 ALA A O 9
ATOM 8961 N N . LEU A 1 19 ? -4.768 -3.420 -6.619 1.00 0.00 19 LEU A N 9
ATOM 8962 C CA . LEU A 1 19 ? -5.055 -3.712 -5.225 1.00 0.00 19 LEU A CA 9
ATOM 8963 C C . LEU A 1 19 ? -5.003 -5.225 -5.003 1.00 0.00 19 LEU A C 9
ATOM 8964 O O . LEU A 1 19 ? -4.177 -5.715 -4.235 1.00 0.00 19 LEU A O 9
ATOM 8980 N N . GLY A 1 20 ? -5.896 -5.922 -5.690 1.00 0.00 20 GLY A N 9
ATOM 8981 C CA . GLY A 1 20 ? -5.963 -7.369 -5.578 1.00 0.00 20 GLY A CA 9
ATOM 8982 C C . GLY A 1 20 ? -4.585 -7.999 -5.790 1.00 0.00 20 GLY A C 9
ATOM 8983 O O . GLY A 1 20 ? -4.169 -8.866 -5.022 1.00 0.00 20 GLY A O 9
ATOM 8987 N N . ILE A 1 21 ? -3.913 -7.540 -6.836 1.00 0.00 21 ILE A N 9
ATOM 8988 C CA . ILE A 1 21 ? -2.591 -8.048 -7.158 1.00 0.00 21 ILE A CA 9
ATOM 8989 C C . ILE A 1 21 ? -1.721 -8.028 -5.900 1.00 0.00 21 ILE A C 9
ATOM 8990 O O . ILE A 1 21 ? -1.205 -9.063 -5.481 1.00 0.00 21 ILE A O 9
ATOM 9006 N N . LEU A 1 22 ? -1.585 -6.839 -5.331 1.00 0.00 22 LEU A N 9
ATOM 9007 C CA . LEU A 1 22 ? -0.787 -6.671 -4.129 1.00 0.00 22 LEU A CA 9
ATOM 9008 C C . LEU A 1 22 ? -1.437 -7.442 -2.978 1.00 0.00 22 LEU A C 9
ATOM 9009 O O . LEU A 1 22 ? -0.743 -7.996 -2.127 1.00 0.00 22 LEU A O 9
ATOM 9025 N N . GLN A 1 23 ? -2.762 -7.453 -2.990 1.00 0.00 23 GLN A N 9
ATOM 9026 C CA . GLN A 1 23 ? -3.513 -8.147 -1.958 1.00 0.00 23 GLN A CA 9
ATOM 9027 C C . GLN A 1 23 ? -3.103 -9.620 -1.902 1.00 0.00 23 GLN A C 9
ATOM 9028 O O . GLN A 1 23 ? -2.961 -10.188 -0.821 1.00 0.00 23 GLN A O 9
ATOM 9042 N N . SER A 1 24 ? -2.925 -10.196 -3.082 1.00 0.00 24 SER A N 9
ATOM 9043 C CA . SER A 1 24 ? -2.535 -11.592 -3.181 1.00 0.00 24 SER A CA 9
ATOM 9044 C C . SER A 1 24 ? -1.175 -11.804 -2.513 1.00 0.00 24 SER A C 9
ATOM 9045 O O . SER A 1 24 ? -0.961 -12.810 -1.838 1.00 0.00 24 SER A O 9
ATOM 9053 N N . PHE A 1 25 ? -0.291 -10.840 -2.725 1.00 0.00 25 PHE A N 9
ATOM 9054 C CA . PHE A 1 25 ? 1.043 -10.909 -2.152 1.00 0.00 25 PHE A CA 9
ATOM 9055 C C . PHE A 1 25 ? 0.995 -10.749 -0.631 1.00 0.00 25 PHE A C 9
ATOM 9056 O O . PHE A 1 25 ? 1.838 -11.291 0.081 1.00 0.00 25 PHE A O 9
ATOM 9073 N N . ILE A 1 26 ? -0.001 -10.002 -0.178 1.00 0.00 26 ILE A N 9
ATOM 9074 C CA . ILE A 1 26 ? -0.171 -9.763 1.246 1.00 0.00 26 ILE A CA 9
ATOM 9075 C C . ILE A 1 26 ? -0.524 -11.080 1.940 1.00 0.00 26 ILE A C 9
ATOM 9076 O O . ILE A 1 26 ? -0.021 -11.369 3.025 1.00 0.00 26 ILE A O 9
ATOM 9092 N N . HIS A 1 27 ? -1.387 -11.844 1.287 1.00 0.00 27 HIS A N 9
ATOM 9093 C CA . HIS A 1 27 ? -1.814 -13.123 1.828 1.00 0.00 27 HIS A CA 9
ATOM 9094 C C . HIS A 1 27 ? -0.721 -14.168 1.596 1.00 0.00 27 HIS A C 9
ATOM 9095 O O . HIS A 1 27 ? -0.757 -15.249 2.182 1.00 0.00 27 HIS A O 9
ATOM 9109 N N . ASP A 1 28 ? 0.225 -13.810 0.740 1.00 0.00 28 ASP A N 9
ATOM 9110 C CA . ASP A 1 28 ? 1.326 -14.703 0.424 1.00 0.00 28 ASP A CA 9
ATOM 9111 C C . ASP A 1 28 ? 2.482 -14.443 1.391 1.00 0.00 28 ASP A C 9
ATOM 9112 O O . ASP A 1 28 ? 2.977 -15.367 2.035 1.00 0.00 28 ASP A O 9
ATOM 9121 N N . VAL A 1 29 ? 2.879 -13.181 1.462 1.00 0.00 29 VAL A N 9
ATOM 9122 C CA . VAL A 1 29 ? 3.968 -12.788 2.340 1.00 0.00 29 VAL A CA 9
ATOM 9123 C C . VAL A 1 29 ? 3.428 -12.586 3.757 1.00 0.00 29 VAL A C 9
ATOM 9124 O O . VAL A 1 29 ? 4.025 -13.054 4.726 1.00 0.00 29 VAL A O 9
ATOM 9137 N N . GLY A 1 30 ? 2.304 -11.889 3.834 1.00 0.00 30 GLY A N 9
ATOM 9138 C CA . GLY A 1 30 ? 1.676 -11.620 5.117 1.00 0.00 30 GLY A CA 9
ATOM 9139 C C . GLY A 1 30 ? 1.365 -10.131 5.273 1.00 0.00 30 GLY A C 9
ATOM 9140 O O . GLY A 1 30 ? 0.579 -9.573 4.509 1.00 0.00 30 GLY A O 9
ATOM 9144 N N . LEU A 1 31 ? 1.999 -9.528 6.268 1.00 0.00 31 LEU A N 9
ATOM 9145 C CA . LEU A 1 31 ? 1.800 -8.113 6.535 1.00 0.00 31 LEU A CA 9
ATOM 9146 C C . LEU A 1 31 ? 3.135 -7.482 6.937 1.00 0.00 31 LEU A C 9
ATOM 9147 O O . LEU A 1 31 ? 3.188 -6.671 7.860 1.00 0.00 31 LEU A O 9
ATOM 9163 N N . TYR A 1 32 ? 4.179 -7.878 6.225 1.00 0.00 32 TYR A N 9
ATOM 9164 C CA . TYR A 1 32 ? 5.510 -7.361 6.496 1.00 0.00 32 TYR A CA 9
ATOM 9165 C C . TYR A 1 32 ? 6.297 -7.167 5.199 1.00 0.00 32 TYR A C 9
ATOM 9166 O O . TYR A 1 32 ? 7.234 -7.914 4.919 1.00 0.00 32 TYR A O 9
ATOM 9184 N N . PRO A 1 33 ? 5.878 -6.133 4.421 1.00 0.00 33 PRO A N 9
ATOM 9185 C CA . PRO A 1 33 ? 6.534 -5.831 3.160 1.00 0.00 33 PRO A CA 9
ATOM 9186 C C . PRO A 1 33 ? 7.885 -5.153 3.394 1.00 0.00 33 PRO A C 9
ATOM 9187 O O . PRO A 1 33 ? 8.106 -4.543 4.439 1.00 0.00 33 PRO A O 9
ATOM 9198 N N . ASP A 1 34 ? 8.755 -5.281 2.402 1.00 0.00 34 ASP A N 9
ATOM 9199 C CA . ASP A 1 34 ? 10.079 -4.689 2.487 1.00 0.00 34 ASP A CA 9
ATOM 9200 C C . ASP A 1 34 ? 10.226 -3.622 1.399 1.00 0.00 34 ASP A C 9
ATOM 9201 O O . ASP A 1 34 ? 9.518 -3.654 0.394 1.00 0.00 34 ASP A O 9
ATOM 9210 N N . GLN A 1 35 ? 11.149 -2.702 1.638 1.00 0.00 35 GLN A N 9
ATOM 9211 C CA . GLN A 1 35 ? 11.398 -1.628 0.692 1.00 0.00 35 GLN A CA 9
ATOM 9212 C C . GLN A 1 35 ? 11.438 -2.177 -0.736 1.00 0.00 35 GLN A C 9
ATOM 9213 O O . GLN A 1 35 ? 11.155 -1.456 -1.691 1.00 0.00 35 GLN A O 9
ATOM 9227 N N . GLU A 1 36 ? 11.793 -3.450 -0.836 1.00 0.00 36 GLU A N 9
ATOM 9228 C CA . GLU A 1 36 ? 11.875 -4.104 -2.131 1.00 0.00 36 GLU A CA 9
ATOM 9229 C C . GLU A 1 36 ? 10.481 -4.519 -2.605 1.00 0.00 36 GLU A C 9
ATOM 9230 O O . GLU A 1 36 ? 10.132 -4.320 -3.768 1.00 0.00 36 GLU A O 9
ATOM 9242 N N . ALA A 1 37 ? 9.721 -5.087 -1.680 1.00 0.00 37 ALA A N 9
ATOM 9243 C CA . ALA A 1 37 ? 8.373 -5.532 -1.989 1.00 0.00 37 ALA A CA 9
ATOM 9244 C C . ALA A 1 37 ? 7.509 -4.319 -2.343 1.00 0.00 37 ALA A C 9
ATOM 9245 O O . ALA A 1 37 ? 6.741 -4.358 -3.303 1.00 0.00 37 ALA A O 9
ATOM 9252 N N . ILE A 1 38 ? 7.664 -3.271 -1.548 1.00 0.00 38 ILE A N 9
ATOM 9253 C CA . ILE A 1 38 ? 6.908 -2.049 -1.766 1.00 0.00 38 ILE A CA 9
ATOM 9254 C C . ILE A 1 38 ? 7.254 -1.478 -3.142 1.00 0.00 38 ILE A C 9
ATOM 9255 O O . ILE A 1 38 ? 6.376 -0.997 -3.857 1.00 0.00 38 ILE A O 9
ATOM 9271 N N . HIS A 1 39 ? 8.535 -1.550 -3.472 1.00 0.00 39 HIS A N 9
ATOM 9272 C CA . HIS A 1 39 ? 9.008 -1.047 -4.751 1.00 0.00 39 HIS A CA 9
ATOM 9273 C C . HIS A 1 39 ? 8.301 -1.787 -5.887 1.00 0.00 39 HIS A C 9
ATOM 9274 O O . HIS A 1 39 ? 7.837 -1.167 -6.843 1.00 0.00 39 HIS A O 9
ATOM 9288 N N . THR A 1 40 ? 8.240 -3.103 -5.746 1.00 0.00 40 THR A N 9
ATOM 9289 C CA . THR A 1 40 ? 7.597 -3.935 -6.749 1.00 0.00 40 THR A CA 9
ATOM 9290 C C . THR A 1 40 ? 6.112 -3.587 -6.858 1.00 0.00 40 THR A C 9
ATOM 9291 O O . THR A 1 40 ? 5.542 -3.614 -7.948 1.00 0.00 40 THR A O 9
ATOM 9302 N N . LEU A 1 41 ? 5.526 -3.267 -5.713 1.00 0.00 41 LEU A N 9
ATOM 9303 C CA . LEU A 1 41 ? 4.117 -2.914 -5.666 1.00 0.00 41 LEU A CA 9
ATOM 9304 C C . LEU A 1 41 ? 3.921 -1.534 -6.296 1.00 0.00 41 LEU A C 9
ATOM 9305 O O . LEU A 1 41 ? 2.926 -1.295 -6.980 1.00 0.00 41 LEU A O 9
ATOM 9321 N N . SER A 1 42 ? 4.885 -0.660 -6.043 1.00 0.00 42 SER A N 9
ATOM 9322 C CA . SER A 1 42 ? 4.830 0.690 -6.577 1.00 0.00 42 SER A CA 9
ATOM 9323 C C . SER A 1 42 ? 5.133 0.672 -8.077 1.00 0.00 42 SER A C 9
ATOM 9324 O O . SER A 1 42 ? 4.844 1.637 -8.783 1.00 0.00 42 SER A O 9
ATOM 9332 N N . ALA A 1 43 ? 5.710 -0.435 -8.518 1.00 0.00 43 ALA A N 9
ATOM 9333 C CA . ALA A 1 43 ? 6.055 -0.591 -9.921 1.00 0.00 43 ALA A CA 9
ATOM 9334 C C . ALA A 1 43 ? 4.961 -1.396 -10.625 1.00 0.00 43 ALA A C 9
ATOM 9335 O O . ALA A 1 43 ? 4.244 -0.867 -11.473 1.00 0.00 43 ALA A O 9
ATOM 9342 N N . GLN A 1 44 ? 4.866 -2.662 -10.246 1.00 0.00 44 GLN A N 9
ATOM 9343 C CA . GLN A 1 44 ? 3.871 -3.545 -10.830 1.00 0.00 44 GLN A CA 9
ATOM 9344 C C . GLN A 1 44 ? 2.542 -2.807 -11.004 1.00 0.00 44 GLN A C 9
ATOM 9345 O O . GLN A 1 44 ? 1.912 -2.895 -12.056 1.00 0.00 44 GLN A O 9
ATOM 9359 N N . LEU A 1 45 ? 2.156 -2.095 -9.955 1.00 0.00 45 LEU A N 9
ATOM 9360 C CA . LEU A 1 45 ? 0.914 -1.341 -9.979 1.00 0.00 45 LEU A CA 9
ATOM 9361 C C . LEU A 1 45 ? 1.187 0.067 -10.511 1.00 0.00 45 LEU A C 9
ATOM 9362 O O . LEU A 1 45 ? 0.316 0.681 -11.126 1.00 0.00 45 LEU A O 9
ATOM 9378 N N . ASP A 1 46 ? 2.398 0.537 -10.256 1.00 0.00 46 ASP A N 9
ATOM 9379 C CA . ASP A 1 46 ? 2.796 1.862 -10.702 1.00 0.00 46 ASP A CA 9
ATOM 9380 C C . ASP A 1 46 ? 2.280 2.906 -9.711 1.00 0.00 46 ASP A C 9
ATOM 9381 O O . ASP A 1 46 ? 2.105 4.071 -10.065 1.00 0.00 46 ASP A O 9
ATOM 9390 N N . LEU A 1 47 ? 2.050 2.451 -8.488 1.00 0.00 47 LEU A N 9
ATOM 9391 C CA . LEU A 1 47 ? 1.556 3.332 -7.442 1.00 0.00 47 LEU A CA 9
ATOM 9392 C C . LEU A 1 47 ? 2.730 3.801 -6.581 1.00 0.00 47 LEU A C 9
ATOM 9393 O O . LEU A 1 47 ? 3.805 3.205 -6.612 1.00 0.00 47 LEU A O 9
ATOM 9409 N N . PRO A 1 48 ? 2.478 4.894 -5.812 1.00 0.00 48 PRO A N 9
ATOM 9410 C CA . PRO A 1 48 ? 3.501 5.451 -4.943 1.00 0.00 48 PRO A CA 9
ATOM 9411 C C . PRO A 1 48 ? 3.698 4.580 -3.701 1.00 0.00 48 PRO A C 9
ATOM 9412 O O . PRO A 1 48 ? 2.820 3.798 -3.340 1.00 0.00 48 PRO A O 9
ATOM 9423 N N . LYS A 1 49 ? 4.858 4.744 -3.081 1.00 0.00 49 LYS A N 9
ATOM 9424 C CA . LYS A 1 49 ? 5.182 3.982 -1.887 1.00 0.00 49 LYS A CA 9
ATOM 9425 C C . LYS A 1 49 ? 4.198 4.345 -0.773 1.00 0.00 49 LYS A C 9
ATOM 9426 O O . LYS A 1 49 ? 3.569 3.467 -0.184 1.00 0.00 49 LYS A O 9
ATOM 9445 N N . HIS A 1 50 ? 4.094 5.641 -0.517 1.00 0.00 50 HIS A N 9
ATOM 9446 C CA . HIS A 1 50 ? 3.197 6.131 0.516 1.00 0.00 50 HIS A CA 9
ATOM 9447 C C . HIS A 1 50 ? 1.819 5.489 0.345 1.00 0.00 50 HIS A C 9
ATOM 9448 O O . HIS A 1 50 ? 1.223 5.023 1.315 1.00 0.00 50 HIS A O 9
ATOM 9462 N N . THR A 1 51 ? 1.353 5.485 -0.895 1.00 0.00 51 THR A N 9
ATOM 9463 C CA . THR A 1 51 ? 0.056 4.908 -1.205 1.00 0.00 51 THR A CA 9
ATOM 9464 C C . THR A 1 51 ? 0.014 3.436 -0.788 1.00 0.00 51 THR A C 9
ATOM 9465 O O . THR A 1 51 ? -0.819 3.042 0.027 1.00 0.00 51 THR A O 9
ATOM 9476 N N . ILE A 1 52 ? 0.922 2.664 -1.366 1.00 0.00 52 ILE A N 9
ATOM 9477 C CA . ILE A 1 52 ? 0.999 1.245 -1.065 1.00 0.00 52 ILE A CA 9
ATOM 9478 C C . ILE A 1 52 ? 1.172 1.057 0.443 1.00 0.00 52 ILE A C 9
ATOM 9479 O O . ILE A 1 52 ? 0.496 0.228 1.051 1.00 0.00 52 ILE A O 9
ATOM 9495 N N . ILE A 1 53 ? 2.082 1.840 1.005 1.00 0.00 53 ILE A N 9
ATOM 9496 C CA . ILE A 1 53 ? 2.352 1.770 2.430 1.00 0.00 53 ILE A CA 9
ATOM 9497 C C . ILE A 1 53 ? 1.063 2.051 3.204 1.00 0.00 53 ILE A C 9
ATOM 9498 O O . ILE A 1 53 ? 0.613 1.219 3.990 1.00 0.00 53 ILE A O 9
ATOM 9514 N N . LYS A 1 54 ? 0.505 3.226 2.954 1.00 0.00 54 LYS A N 9
ATOM 9515 C CA . LYS A 1 54 ? -0.724 3.627 3.618 1.00 0.00 54 LYS A CA 9
ATOM 9516 C C . LYS A 1 54 ? -1.672 2.428 3.695 1.00 0.00 54 LYS A C 9
ATOM 9517 O O . LYS A 1 54 ? -1.963 1.932 4.782 1.00 0.00 54 LYS A O 9
ATOM 9536 N N . PHE A 1 55 ? -2.126 1.997 2.528 1.00 0.00 55 PHE A N 9
ATOM 9537 C CA . PHE A 1 55 ? -3.034 0.866 2.449 1.00 0.00 55 PHE A CA 9
ATOM 9538 C C . PHE A 1 55 ? -2.643 -0.222 3.452 1.00 0.00 55 PHE A C 9
ATOM 9539 O O . PHE A 1 55 ? -3.433 -0.582 4.323 1.00 0.00 55 PHE A O 9
ATOM 9556 N N . PHE A 1 56 ? -1.423 -0.715 3.295 1.00 0.00 56 PHE A N 9
ATOM 9557 C CA . PHE A 1 56 ? -0.917 -1.754 4.176 1.00 0.00 56 PHE A CA 9
ATOM 9558 C C . PHE A 1 56 ? -1.188 -1.410 5.642 1.00 0.00 56 PHE A C 9
ATOM 9559 O O . PHE A 1 56 ? -1.776 -2.207 6.372 1.00 0.00 56 PHE A O 9
ATOM 9576 N N . GLN A 1 57 ? -0.746 -0.223 6.029 1.00 0.00 57 GLN A N 9
ATOM 9577 C CA . GLN A 1 57 ? -0.933 0.236 7.395 1.00 0.00 57 GLN A CA 9
ATOM 9578 C C . GLN A 1 57 ? -2.378 0.001 7.841 1.00 0.00 57 GLN A C 9
ATOM 9579 O O . GLN A 1 57 ? -2.640 -0.206 9.025 1.00 0.00 57 GLN A O 9
ATOM 9593 N N . ASN A 1 58 ? -3.277 0.039 6.869 1.00 0.00 58 ASN A N 9
ATOM 9594 C CA . ASN A 1 58 ? -4.688 -0.168 7.146 1.00 0.00 58 ASN A CA 9
ATOM 9595 C C . ASN A 1 58 ? -4.969 -1.668 7.251 1.00 0.00 58 ASN A C 9
ATOM 9596 O O . ASN A 1 58 ? -5.794 -2.094 8.057 1.00 0.00 58 ASN A O 9
ATOM 9607 N N . GLN A 1 59 ? -4.266 -2.428 6.424 1.00 0.00 59 GLN A N 9
ATOM 9608 C CA . GLN A 1 59 ? -4.428 -3.872 6.413 1.00 0.00 59 GLN A CA 9
ATOM 9609 C C . GLN A 1 59 ? -4.163 -4.446 7.806 1.00 0.00 59 GLN A C 9
ATOM 9610 O O . GLN A 1 59 ? -4.889 -5.325 8.268 1.00 0.00 59 GLN A O 9
ATOM 9624 N N . ARG A 1 60 ? -3.120 -3.927 8.437 1.00 0.00 60 ARG A N 9
ATOM 9625 C CA . ARG A 1 60 ? -2.750 -4.377 9.768 1.00 0.00 60 ARG A CA 9
ATOM 9626 C C . ARG A 1 60 ? -3.876 -4.081 10.760 1.00 0.00 60 ARG A C 9
ATOM 9627 O O . ARG A 1 60 ? -4.483 -5.000 11.307 1.00 0.00 60 ARG A O 9
ATOM 9648 N N . TYR A 1 61 ? -4.120 -2.795 10.963 1.00 0.00 61 TYR A N 9
ATOM 9649 C CA . TYR A 1 61 ? -5.162 -2.366 11.881 1.00 0.00 61 TYR A CA 9
ATOM 9650 C C . TYR A 1 61 ? -6.415 -3.231 11.729 1.00 0.00 61 TYR A C 9
ATOM 9651 O O . TYR A 1 61 ? -7.045 -3.596 12.721 1.00 0.00 61 TYR A O 9
ATOM 9669 N N . HIS A 1 62 ? -6.739 -3.533 10.481 1.00 0.00 62 HIS A N 9
ATOM 9670 C CA . HIS A 1 62 ? -7.905 -4.348 10.187 1.00 0.00 62 HIS A CA 9
ATOM 9671 C C . HIS A 1 62 ? -7.819 -5.666 10.959 1.00 0.00 62 HIS A C 9
ATOM 9672 O O . HIS A 1 62 ? -8.770 -6.058 11.634 1.00 0.00 62 HIS A O 9
ATOM 9686 N N . VAL A 1 63 ? -6.670 -6.314 10.835 1.00 0.00 63 VAL A N 9
ATOM 9687 C CA . VAL A 1 63 ? -6.446 -7.579 11.513 1.00 0.00 63 VAL A CA 9
ATOM 9688 C C . VAL A 1 63 ? -5.916 -7.311 12.922 1.00 0.00 63 VAL A C 9
ATOM 9689 O O . VAL A 1 63 ? -5.496 -6.197 13.230 1.00 0.00 63 VAL A O 9
ATOM 9702 N N . LYS A 1 64 ? -5.952 -8.352 13.742 1.00 0.00 64 LYS A N 9
ATOM 9703 C CA . LYS A 1 64 ? -5.481 -8.242 15.112 1.00 0.00 64 LYS A CA 9
ATOM 9704 C C . LYS A 1 64 ? -5.582 -9.609 15.792 1.00 0.00 64 LYS A C 9
ATOM 9705 O O . LYS A 1 64 ? -6.440 -10.418 15.443 1.00 0.00 64 LYS A O 9
ATOM 9724 N N . HIS A 1 65 ? -4.693 -9.824 16.751 1.00 0.00 65 HIS A N 9
ATOM 9725 C CA . HIS A 1 65 ? -4.672 -11.079 17.483 1.00 0.00 65 HIS A CA 9
ATOM 9726 C C . HIS A 1 65 ? -3.685 -10.977 18.648 1.00 0.00 65 HIS A C 9
ATOM 9727 O O . HIS A 1 65 ? -4.062 -11.162 19.804 1.00 0.00 65 HIS A O 9
ATOM 9741 N N . SER A 1 66 ? -2.440 -10.682 18.303 1.00 0.00 66 SER A N 9
ATOM 9742 C CA . SER A 1 66 ? -1.396 -10.553 19.305 1.00 0.00 66 SER A CA 9
ATOM 9743 C C . SER A 1 66 ? -1.189 -9.079 19.658 1.00 0.00 66 SER A C 9
ATOM 9744 O O . SER A 1 66 ? -1.114 -8.229 18.771 1.00 0.00 66 SER A O 9
ATOM 9752 N N . GLY A 1 67 ? -1.103 -8.820 20.955 1.00 0.00 67 GLY A N 9
ATOM 9753 C CA . GLY A 1 67 ? -0.906 -7.463 21.435 1.00 0.00 67 GLY A CA 9
ATOM 9754 C C . GLY A 1 67 ? 0.500 -6.962 21.102 1.00 0.00 67 GLY A C 9
ATOM 9755 O O . GLY A 1 67 ? 1.491 -7.552 21.529 1.00 0.00 67 GLY A O 9
ATOM 9759 N N . PRO A 1 68 ? 0.544 -5.849 20.321 1.00 0.00 68 PRO A N 9
ATOM 9760 C CA . PRO A 1 68 ? 1.812 -5.262 19.925 1.00 0.00 68 PRO A CA 9
ATOM 9761 C C . PRO A 1 68 ? 2.457 -4.510 21.092 1.00 0.00 68 PRO A C 9
ATOM 9762 O O . PRO A 1 68 ? 1.766 -4.073 22.011 1.00 0.00 68 PRO A O 9
ATOM 9773 N N . SER A 1 69 ? 3.773 -4.383 21.017 1.00 0.00 69 SER A N 9
ATOM 9774 C CA . SER A 1 69 ? 4.519 -3.692 22.055 1.00 0.00 69 SER A CA 9
ATOM 9775 C C . SER A 1 69 ? 4.196 -2.197 22.024 1.00 0.00 69 SER A C 9
ATOM 9776 O O . SER A 1 69 ? 3.842 -1.656 20.977 1.00 0.00 69 SER A O 9
ATOM 9784 N N . SER A 1 70 ? 4.330 -1.571 23.184 1.00 0.00 70 SER A N 9
ATOM 9785 C CA . SER A 1 70 ? 4.057 -0.149 23.303 1.00 0.00 70 SER A CA 9
ATOM 9786 C C . SER A 1 70 ? 4.845 0.625 22.244 1.00 0.00 70 SER A C 9
ATOM 9787 O O . SER A 1 70 ? 4.264 1.352 21.440 1.00 0.00 70 SER A O 9
ATOM 9795 N N . GLY A 1 71 ? 6.157 0.444 22.279 1.00 0.00 71 GLY A N 9
ATOM 9796 C CA . GLY A 1 71 ? 7.031 1.116 21.333 1.00 0.00 71 GLY A CA 9
ATOM 9797 C C . GLY A 1 71 ? 8.149 0.184 20.861 1.00 0.00 71 GLY A C 9
ATOM 9798 O O . GLY A 1 71 ? 9.179 0.059 21.521 1.00 0.00 71 GLY A O 9
ATOM 9802 N N . GLY A 1 1 ? -22.517 4.607 -23.902 1.00 0.00 1 GLY A N 10
ATOM 9803 C CA . GLY A 1 1 ? -21.236 4.246 -23.318 1.00 0.00 1 GLY A CA 10
ATOM 9804 C C . GLY A 1 1 ? -20.967 2.748 -23.470 1.00 0.00 1 GLY A C 10
ATOM 9805 O O . GLY A 1 1 ? -20.403 2.313 -24.473 1.00 0.00 1 GLY A O 10
ATOM 9809 N N . SER A 1 2 ? -21.383 1.999 -22.459 1.00 0.00 2 SER A N 10
ATOM 9810 C CA . SER A 1 2 ? -21.194 0.558 -22.467 1.00 0.00 2 SER A CA 10
ATOM 9811 C C . SER A 1 2 ? -19.731 0.221 -22.177 1.00 0.00 2 SER A C 10
ATOM 9812 O O . SER A 1 2 ? -19.431 -0.477 -21.210 1.00 0.00 2 SER A O 10
ATOM 9820 N N . SER A 1 3 ? -18.858 0.733 -23.032 1.00 0.00 3 SER A N 10
ATOM 9821 C CA . SER A 1 3 ? -17.432 0.494 -22.880 1.00 0.00 3 SER A CA 10
ATOM 9822 C C . SER A 1 3 ? -16.748 1.748 -22.332 1.00 0.00 3 SER A C 10
ATOM 9823 O O . SER A 1 3 ? -16.359 2.631 -23.095 1.00 0.00 3 SER A O 10
ATOM 9831 N N . GLY A 1 4 ? -16.621 1.787 -21.014 1.00 0.00 4 GLY A N 10
ATOM 9832 C CA . GLY A 1 4 ? -15.991 2.918 -20.355 1.00 0.00 4 GLY A CA 10
ATOM 9833 C C . GLY A 1 4 ? -16.974 4.079 -20.198 1.00 0.00 4 GLY A C 10
ATOM 9834 O O . GLY A 1 4 ? -16.869 5.085 -20.898 1.00 0.00 4 GLY A O 10
ATOM 9838 N N . SER A 1 5 ? -17.908 3.902 -19.275 1.00 0.00 5 SER A N 10
ATOM 9839 C CA . SER A 1 5 ? -18.909 4.923 -19.017 1.00 0.00 5 SER A CA 10
ATOM 9840 C C . SER A 1 5 ? -18.704 5.517 -17.623 1.00 0.00 5 SER A C 10
ATOM 9841 O O . SER A 1 5 ? -18.526 6.726 -17.479 1.00 0.00 5 SER A O 10
ATOM 9849 N N . SER A 1 6 ? -18.735 4.640 -16.630 1.00 0.00 6 SER A N 10
ATOM 9850 C CA . SER A 1 6 ? -18.554 5.063 -15.252 1.00 0.00 6 SER A CA 10
ATOM 9851 C C . SER A 1 6 ? -19.754 5.897 -14.799 1.00 0.00 6 SER A C 10
ATOM 9852 O O . SER A 1 6 ? -20.509 6.405 -15.626 1.00 0.00 6 SER A O 10
ATOM 9860 N N . GLY A 1 7 ? -19.892 6.012 -13.486 1.00 0.00 7 GLY A N 10
ATOM 9861 C CA . GLY A 1 7 ? -20.988 6.776 -12.913 1.00 0.00 7 GLY A CA 10
ATOM 9862 C C . GLY A 1 7 ? -20.715 7.110 -11.445 1.00 0.00 7 GLY A C 10
ATOM 9863 O O . GLY A 1 7 ? -19.569 7.339 -11.060 1.00 0.00 7 GLY A O 10
ATOM 9867 N N . PRO A 1 8 ? -21.815 7.128 -10.646 1.00 0.00 8 PRO A N 10
ATOM 9868 C CA . PRO A 1 8 ? -21.705 7.430 -9.229 1.00 0.00 8 PRO A CA 10
ATOM 9869 C C . PRO A 1 8 ? -21.122 6.243 -8.459 1.00 0.00 8 PRO A C 10
ATOM 9870 O O . PRO A 1 8 ? -21.814 5.618 -7.657 1.00 0.00 8 PRO A O 10
ATOM 9881 N N . ARG A 1 9 ? -19.854 5.968 -8.730 1.00 0.00 9 ARG A N 10
ATOM 9882 C CA . ARG A 1 9 ? -19.170 4.867 -8.073 1.00 0.00 9 ARG A CA 10
ATOM 9883 C C . ARG A 1 9 ? -18.457 5.362 -6.813 1.00 0.00 9 ARG A C 10
ATOM 9884 O O . ARG A 1 9 ? -18.269 6.565 -6.634 1.00 0.00 9 ARG A O 10
ATOM 9905 N N . SER A 1 10 ? -18.078 4.410 -5.973 1.00 0.00 10 SER A N 10
ATOM 9906 C CA . SER A 1 10 ? -17.389 4.734 -4.735 1.00 0.00 10 SER A CA 10
ATOM 9907 C C . SER A 1 10 ? -15.919 5.044 -5.021 1.00 0.00 10 SER A C 10
ATOM 9908 O O . SER A 1 10 ? -15.439 6.135 -4.715 1.00 0.00 10 SER A O 10
ATOM 9916 N N . ARG A 1 11 ? -15.243 4.065 -5.604 1.00 0.00 11 ARG A N 10
ATOM 9917 C CA . ARG A 1 11 ? -13.837 4.219 -5.935 1.00 0.00 11 ARG A CA 10
ATOM 9918 C C . ARG A 1 11 ? -12.999 4.316 -4.658 1.00 0.00 11 ARG A C 10
ATOM 9919 O O . ARG A 1 11 ? -13.304 5.111 -3.770 1.00 0.00 11 ARG A O 10
ATOM 9940 N N . THR A 1 12 ? -11.960 3.496 -4.606 1.00 0.00 12 THR A N 10
ATOM 9941 C CA . THR A 1 12 ? -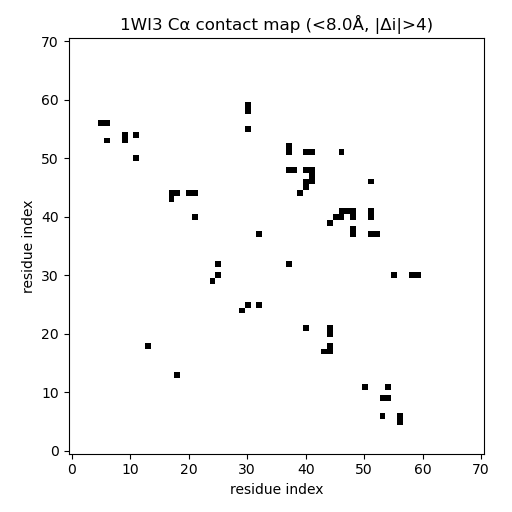11.076 3.480 -3.453 1.00 0.00 12 THR A CA 10
ATOM 9942 C C . THR A 1 12 ? -9.614 3.539 -3.900 1.00 0.00 12 THR A C 10
ATOM 9943 O O . THR A 1 12 ? -8.827 2.649 -3.582 1.00 0.00 12 THR A O 10
ATOM 9954 N N . LYS A 1 13 ? -9.295 4.597 -4.631 1.00 0.00 13 LYS A N 10
ATOM 9955 C CA . LYS A 1 13 ? -7.942 4.785 -5.125 1.00 0.00 13 LYS A CA 10
ATOM 9956 C C . LYS A 1 13 ? -7.617 3.687 -6.140 1.00 0.00 13 LYS A C 10
ATOM 9957 O O . LYS A 1 13 ? -7.807 3.871 -7.341 1.00 0.00 13 LYS A O 10
ATOM 9976 N N . ILE A 1 14 ? -7.134 2.569 -5.620 1.00 0.00 14 ILE A N 10
ATOM 9977 C CA . ILE A 1 14 ? -6.781 1.441 -6.465 1.00 0.00 14 ILE A CA 10
ATOM 9978 C C . ILE A 1 14 ? -8.027 0.958 -7.211 1.00 0.00 14 ILE A C 10
ATOM 9979 O O . ILE A 1 14 ? -8.979 0.484 -6.593 1.00 0.00 14 ILE A O 10
ATOM 9995 N N . SER A 1 15 ? -7.981 1.097 -8.527 1.00 0.00 15 SER A N 10
ATOM 9996 C CA . SER A 1 15 ? -9.094 0.681 -9.363 1.00 0.00 15 SER A CA 10
ATOM 9997 C C . SER A 1 15 ? -9.690 -0.624 -8.830 1.00 0.00 15 SER A C 10
ATOM 9998 O O . SER A 1 15 ? -10.905 -0.736 -8.671 1.00 0.00 15 SER A O 10
ATOM 10006 N N . LEU A 1 16 ? -8.808 -1.577 -8.569 1.00 0.00 16 LEU A N 10
ATOM 10007 C CA . LEU A 1 16 ? -9.232 -2.869 -8.057 1.00 0.00 16 LEU A CA 10
ATOM 10008 C C . LEU A 1 16 ? -8.121 -3.895 -8.292 1.00 0.00 16 LEU A C 10
ATOM 10009 O O . LEU A 1 16 ? -7.486 -4.355 -7.345 1.00 0.00 16 LEU A O 10
ATOM 10025 N N . GLU A 1 17 ? -7.921 -4.223 -9.560 1.00 0.00 17 GLU A N 10
ATOM 10026 C CA . GLU A 1 17 ? -6.899 -5.186 -9.931 1.00 0.00 17 GLU A CA 10
ATOM 10027 C C . GLU A 1 17 ? -5.672 -5.033 -9.029 1.00 0.00 17 GLU A C 10
ATOM 10028 O O . GLU A 1 17 ? -5.533 -5.749 -8.038 1.00 0.00 17 GLU A O 10
ATOM 10040 N N . ALA A 1 18 ? -4.815 -4.095 -9.404 1.00 0.00 18 ALA A N 10
ATOM 10041 C CA . ALA A 1 18 ? -3.605 -3.839 -8.641 1.00 0.00 18 ALA A CA 10
ATOM 10042 C C . ALA A 1 18 ? -3.828 -4.253 -7.185 1.00 0.00 18 ALA A C 10
ATOM 10043 O O . ALA A 1 18 ? -3.060 -5.042 -6.637 1.00 0.00 18 ALA A O 10
ATOM 10050 N N . LEU A 1 19 ? -4.882 -3.703 -6.602 1.00 0.00 19 LEU A N 10
ATOM 10051 C CA . LEU A 1 19 ? -5.216 -4.005 -5.220 1.00 0.00 19 LEU A CA 10
ATOM 10052 C C . LEU A 1 19 ? -5.101 -5.514 -4.991 1.00 0.00 19 LEU A C 10
ATOM 10053 O O . LEU A 1 19 ? -4.226 -5.969 -4.256 1.00 0.00 19 LEU A O 10
ATOM 10069 N N . GLY A 1 20 ? -5.997 -6.248 -5.634 1.00 0.00 20 GLY A N 10
ATOM 10070 C CA . GLY A 1 20 ? -6.008 -7.695 -5.509 1.00 0.00 20 GLY A CA 10
ATOM 10071 C C . GLY A 1 20 ? -4.602 -8.271 -5.694 1.00 0.00 20 GLY A C 10
ATOM 10072 O O . GLY A 1 20 ? -4.160 -9.104 -4.904 1.00 0.00 20 GLY A O 10
ATOM 10076 N N . ILE A 1 21 ? -3.940 -7.806 -6.743 1.00 0.00 21 ILE A N 10
ATOM 10077 C CA . ILE A 1 21 ? -2.594 -8.264 -7.042 1.00 0.00 21 ILE A CA 10
ATOM 10078 C C . ILE A 1 21 ? -1.733 -8.162 -5.782 1.00 0.00 21 ILE A C 10
ATOM 10079 O O . ILE A 1 21 ? -1.185 -9.161 -5.317 1.00 0.00 21 ILE A O 10
ATOM 10095 N N . LEU A 1 22 ? -1.641 -6.946 -5.264 1.00 0.00 22 LEU A N 10
ATOM 10096 C CA . LEU A 1 22 ? -0.856 -6.700 -4.067 1.00 0.00 22 LEU A CA 10
ATOM 10097 C C . LEU A 1 22 ? -1.505 -7.416 -2.881 1.00 0.00 22 LEU A C 10
ATOM 10098 O O . LEU A 1 22 ? -0.833 -7.735 -1.901 1.00 0.00 22 LEU A O 10
ATOM 10114 N N . GLN A 1 23 ? -2.803 -7.649 -3.009 1.00 0.00 23 GLN A N 10
ATOM 10115 C CA . GLN A 1 23 ? -3.550 -8.321 -1.960 1.00 0.00 23 GLN A CA 10
ATOM 10116 C C . GLN A 1 23 ? -3.154 -9.798 -1.890 1.00 0.00 23 GLN A C 10
ATOM 10117 O O . GLN A 1 23 ? -2.872 -10.318 -0.811 1.00 0.00 23 GLN A O 10
ATOM 10131 N N . SER A 1 24 ? -3.145 -10.431 -3.054 1.00 0.00 24 SER A N 10
ATOM 10132 C CA . SER A 1 24 ? -2.789 -11.837 -3.138 1.00 0.00 24 SER A CA 10
ATOM 10133 C C . SER A 1 24 ? -1.383 -12.055 -2.574 1.00 0.00 24 SER A C 10
ATOM 10134 O O . SER A 1 24 ? -1.142 -13.026 -1.858 1.00 0.00 24 SER A O 10
ATOM 10142 N N . PHE A 1 25 ? -0.493 -11.136 -2.918 1.00 0.00 25 PHE A N 10
ATOM 10143 C CA . PHE A 1 25 ? 0.882 -11.216 -2.455 1.00 0.00 25 PHE A CA 10
ATOM 10144 C C . PHE A 1 25 ? 0.951 -11.157 -0.928 1.00 0.00 25 PHE A C 10
ATOM 10145 O O . PHE A 1 25 ? 1.756 -11.853 -0.312 1.00 0.00 25 PHE A O 10
ATOM 10162 N N . ILE A 1 26 ? 0.095 -10.319 -0.361 1.00 0.00 26 ILE A N 10
ATOM 10163 C CA . ILE A 1 26 ? 0.048 -10.161 1.083 1.00 0.00 26 ILE A CA 10
ATOM 10164 C C . ILE A 1 26 ? -0.344 -11.493 1.726 1.00 0.00 26 ILE A C 10
ATOM 10165 O O . ILE A 1 26 ? 0.257 -11.909 2.715 1.00 0.00 26 ILE A O 10
ATOM 10181 N N . HIS A 1 27 ? -1.349 -12.124 1.137 1.00 0.00 27 HIS A N 10
ATOM 10182 C CA . HIS A 1 27 ? -1.829 -13.400 1.640 1.00 0.00 27 HIS A CA 10
ATOM 10183 C C . HIS A 1 27 ? -0.814 -14.496 1.310 1.00 0.00 27 HIS A C 10
ATOM 10184 O O . HIS A 1 27 ? -0.924 -15.618 1.801 1.00 0.00 27 HIS A O 10
ATOM 10198 N N . ASP A 1 28 ? 0.153 -14.132 0.480 1.00 0.00 28 ASP A N 10
ATOM 10199 C CA . ASP A 1 28 ? 1.187 -15.070 0.078 1.00 0.00 28 ASP A CA 10
ATOM 10200 C C . ASP A 1 28 ? 2.395 -14.918 1.005 1.00 0.00 28 ASP A C 10
ATOM 10201 O O . ASP A 1 28 ? 2.817 -15.881 1.644 1.00 0.00 28 ASP A O 10
ATOM 10210 N N . VAL A 1 29 ? 2.919 -13.702 1.047 1.00 0.00 29 VAL A N 10
ATOM 10211 C CA . VAL A 1 29 ? 4.070 -13.411 1.884 1.00 0.00 29 VAL A CA 10
ATOM 10212 C C . VAL A 1 29 ? 3.602 -13.159 3.319 1.00 0.00 29 VAL A C 10
ATOM 10213 O O . VAL A 1 29 ? 4.126 -13.752 4.260 1.00 0.00 29 VAL A O 10
ATOM 10226 N N . GLY A 1 30 ? 2.619 -1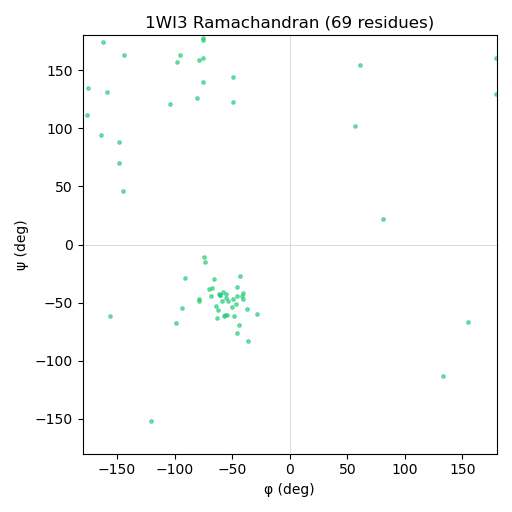2.279 3.441 1.00 0.00 30 GLY A N 10
ATOM 10227 C CA . GLY A 1 30 ? 2.074 -11.941 4.744 1.00 0.00 30 GLY A CA 10
ATOM 10228 C C . GLY A 1 30 ? 1.762 -10.446 4.838 1.00 0.00 30 GLY A C 10
ATOM 10229 O O . GLY A 1 30 ? 1.306 -9.841 3.869 1.00 0.00 30 GLY A O 10
ATOM 10233 N N . LEU A 1 31 ? 2.022 -9.893 6.014 1.00 0.00 31 LEU A N 10
ATOM 10234 C CA . LEU A 1 31 ? 1.775 -8.480 6.247 1.00 0.00 31 LEU A CA 10
ATOM 10235 C C . LEU A 1 31 ? 3.031 -7.838 6.840 1.00 0.00 31 LEU A C 10
ATOM 10236 O O . LEU A 1 31 ? 2.989 -7.284 7.938 1.00 0.00 31 LEU A O 10
ATOM 10252 N N . TYR A 1 32 ? 4.117 -7.934 6.089 1.00 0.00 32 TYR A N 10
ATOM 10253 C CA . TYR A 1 32 ? 5.383 -7.370 6.527 1.00 0.00 32 TYR A CA 10
ATOM 10254 C C . TYR A 1 32 ? 6.353 -7.224 5.353 1.00 0.00 32 TYR A C 10
ATOM 10255 O O . TYR A 1 32 ? 7.406 -7.859 5.331 1.00 0.00 32 TYR A O 10
ATOM 10273 N N . PRO A 1 33 ? 5.954 -6.360 4.382 1.00 0.00 33 PRO A N 10
ATOM 10274 C CA . PRO A 1 33 ? 6.777 -6.122 3.208 1.00 0.00 33 PRO A CA 10
ATOM 10275 C C . PRO A 1 33 ? 7.977 -5.237 3.550 1.00 0.00 33 PRO A C 10
ATOM 10276 O O . PRO A 1 33 ? 8.048 -4.676 4.642 1.00 0.00 33 PRO A O 10
ATOM 10287 N N . ASP A 1 34 ? 8.891 -5.139 2.595 1.00 0.00 34 ASP A N 10
ATOM 10288 C CA . ASP A 1 34 ? 10.084 -4.331 2.782 1.00 0.00 34 ASP A CA 10
ATOM 10289 C C . ASP A 1 34 ? 10.177 -3.298 1.656 1.00 0.00 34 ASP A C 10
ATOM 10290 O O . ASP A 1 34 ? 9.470 -3.401 0.655 1.00 0.00 34 ASP A O 10
ATOM 10299 N N . GLN A 1 35 ? 11.054 -2.326 1.859 1.00 0.00 35 GLN A N 10
ATOM 10300 C CA . GLN A 1 35 ? 11.248 -1.276 0.875 1.00 0.00 35 GLN A CA 10
ATOM 10301 C C . GLN A 1 35 ? 11.324 -1.874 -0.532 1.00 0.00 35 GLN A C 10
ATOM 10302 O O . GLN A 1 35 ? 11.012 -1.202 -1.514 1.00 0.00 35 GLN A O 10
ATOM 10316 N N . GLU A 1 36 ? 11.740 -3.131 -0.584 1.00 0.00 36 GLU A N 10
ATOM 10317 C CA . GLU A 1 36 ? 11.861 -3.827 -1.853 1.00 0.00 36 GLU A CA 10
ATOM 10318 C C . GLU A 1 36 ? 10.482 -4.268 -2.350 1.00 0.00 36 GLU A C 10
ATOM 10319 O O . GLU A 1 36 ? 10.113 -3.994 -3.491 1.00 0.00 36 GLU A O 10
ATOM 10331 N N . ALA A 1 37 ? 9.759 -4.944 -1.469 1.00 0.00 37 ALA A N 10
ATOM 10332 C CA . ALA A 1 37 ? 8.430 -5.425 -1.804 1.00 0.00 37 ALA A CA 10
ATOM 10333 C C . ALA A 1 37 ? 7.550 -4.241 -2.207 1.00 0.00 37 ALA A C 10
ATOM 10334 O O . ALA A 1 37 ? 6.811 -4.318 -3.188 1.00 0.00 37 ALA A O 10
ATOM 10341 N N . ILE A 1 38 ? 7.658 -3.173 -1.431 1.00 0.00 38 ILE A N 10
ATOM 10342 C CA . ILE A 1 38 ? 6.881 -1.974 -1.695 1.00 0.00 38 ILE A CA 10
ATOM 10343 C C . ILE A 1 38 ? 7.258 -1.420 -3.071 1.00 0.00 38 ILE A C 10
ATOM 10344 O O . ILE A 1 38 ? 6.393 -0.971 -3.822 1.00 0.00 38 ILE A O 10
ATOM 10360 N N . HIS A 1 39 ? 8.550 -1.470 -3.360 1.00 0.00 39 HIS A N 10
ATOM 10361 C CA . HIS A 1 39 ? 9.051 -0.979 -4.633 1.00 0.00 39 HIS A CA 10
ATOM 10362 C C . HIS A 1 39 ? 8.419 -1.776 -5.775 1.00 0.00 39 HIS A C 10
ATOM 10363 O O . HIS A 1 39 ? 8.139 -1.226 -6.840 1.00 0.00 39 HIS A O 10
ATOM 10377 N N . THR A 1 40 ? 8.211 -3.059 -5.516 1.00 0.00 40 THR A N 10
ATOM 10378 C CA . THR A 1 40 ? 7.617 -3.937 -6.510 1.00 0.00 40 THR A CA 10
ATOM 10379 C C . THR A 1 40 ? 6.125 -3.635 -6.663 1.00 0.00 40 THR A C 10
ATOM 10380 O O . THR A 1 40 ? 5.572 -3.761 -7.755 1.00 0.00 40 THR A O 10
ATOM 10391 N N . LEU A 1 41 ? 5.516 -3.243 -5.554 1.00 0.00 41 LEU A N 10
ATOM 10392 C CA . LEU A 1 41 ? 4.099 -2.923 -5.552 1.00 0.00 41 LEU A CA 10
ATOM 10393 C C . LEU A 1 41 ? 3.885 -1.568 -6.231 1.00 0.00 41 LEU A C 10
ATOM 10394 O O . LEU A 1 41 ? 2.894 -1.370 -6.932 1.00 0.00 41 LEU A O 10
ATOM 10410 N N . SER A 1 42 ? 4.832 -0.671 -6.000 1.00 0.00 42 SER A N 10
ATOM 10411 C CA . SER A 1 42 ? 4.760 0.659 -6.581 1.00 0.00 42 SER A CA 10
ATOM 10412 C C . SER A 1 42 ? 5.058 0.592 -8.080 1.00 0.00 42 SER A C 10
ATOM 10413 O O . SER A 1 42 ? 4.733 1.517 -8.823 1.00 0.00 42 SER A O 10
ATOM 10421 N N . ALA A 1 43 ? 5.673 -0.511 -8.480 1.00 0.00 43 ALA A N 10
ATOM 10422 C CA . ALA A 1 43 ? 6.018 -0.710 -9.877 1.00 0.00 43 ALA A CA 10
ATOM 10423 C C . ALA A 1 43 ? 4.940 -1.564 -10.548 1.00 0.00 43 ALA A C 10
ATOM 10424 O O . ALA A 1 43 ? 4.204 -1.079 -11.405 1.00 0.00 43 ALA A O 10
ATOM 10431 N N . GLN A 1 44 ? 4.881 -2.821 -10.131 1.00 0.00 44 GLN A N 10
ATOM 10432 C CA . GLN A 1 44 ? 3.905 -3.746 -10.681 1.00 0.00 44 GLN A CA 10
ATOM 10433 C C . GLN A 1 44 ? 2.556 -3.048 -10.863 1.00 0.00 44 GLN A C 10
ATOM 10434 O O . GLN A 1 44 ? 1.888 -3.237 -11.879 1.00 0.00 44 GLN A O 10
ATOM 10448 N N . LEU A 1 45 ? 2.195 -2.257 -9.864 1.00 0.00 45 LEU A N 10
ATOM 10449 C CA . LEU A 1 45 ? 0.938 -1.530 -9.902 1.00 0.00 45 LEU A CA 10
ATOM 10450 C C . LEU A 1 45 ? 1.177 -0.137 -10.488 1.00 0.00 45 LEU A C 10
ATOM 10451 O O . LEU A 1 45 ? 0.289 0.436 -11.118 1.00 0.00 45 LEU A O 10
ATOM 10467 N N . ASP A 1 46 ? 2.380 0.369 -10.259 1.00 0.00 46 ASP A N 10
ATOM 10468 C CA . ASP A 1 46 ? 2.746 1.684 -10.756 1.00 0.00 46 ASP A CA 10
ATOM 10469 C C . ASP A 1 46 ? 2.226 2.752 -9.792 1.00 0.00 46 ASP A C 10
ATOM 10470 O O . ASP A 1 46 ? 2.021 3.900 -10.184 1.00 0.00 46 ASP A O 10
ATOM 10479 N N . LEU A 1 47 ? 2.026 2.336 -8.550 1.00 0.00 47 LEU A N 10
ATOM 10480 C CA . LEU A 1 47 ? 1.533 3.243 -7.527 1.00 0.00 47 LEU A CA 10
ATOM 10481 C C . LEU A 1 47 ? 2.708 3.735 -6.679 1.00 0.00 47 LEU A C 10
ATOM 10482 O O . LEU A 1 47 ? 3.783 3.137 -6.694 1.00 0.00 47 LEU A O 10
ATOM 10498 N N . PRO A 1 48 ? 2.457 4.849 -5.941 1.00 0.00 48 PRO A N 10
ATOM 10499 C CA . PRO A 1 48 ? 3.480 5.428 -5.088 1.00 0.00 48 PRO A CA 10
ATOM 10500 C C . PRO A 1 48 ? 3.678 4.592 -3.822 1.00 0.00 48 PRO A C 10
ATOM 10501 O O . PRO A 1 48 ? 2.820 3.785 -3.467 1.00 0.00 48 PRO A O 10
ATOM 10512 N N . LYS A 1 49 ? 4.813 4.813 -3.176 1.00 0.00 49 LYS A N 10
ATOM 10513 C CA . LYS A 1 49 ? 5.134 4.090 -1.958 1.00 0.00 49 LYS A CA 10
ATOM 10514 C C . LYS A 1 49 ? 4.147 4.487 -0.859 1.00 0.00 49 LYS A C 10
ATOM 10515 O O . LYS A 1 49 ? 3.536 3.626 -0.227 1.00 0.00 49 LYS A O 10
ATOM 10534 N N . HIS A 1 50 ? 4.020 5.791 -0.664 1.00 0.00 50 HIS A N 10
ATOM 10535 C CA . HIS A 1 50 ? 3.117 6.313 0.348 1.00 0.00 50 HIS A CA 10
ATOM 10536 C C . HIS A 1 50 ? 1.747 5.649 0.204 1.00 0.00 50 HIS A C 10
ATOM 10537 O O . HIS A 1 50 ? 1.198 5.131 1.176 1.00 0.00 50 HIS A O 10
ATOM 10551 N N . THR A 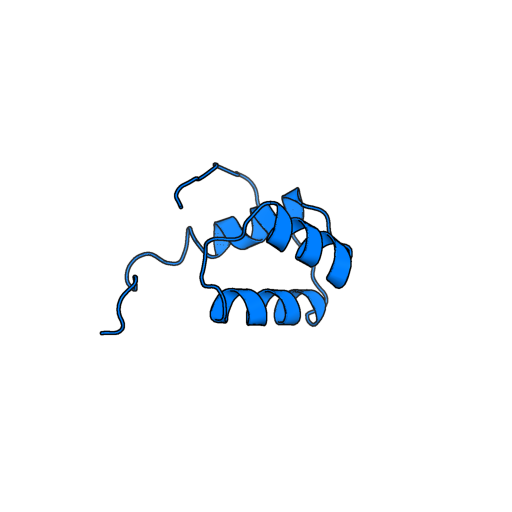1 51 ? 1.232 5.686 -1.017 1.00 0.00 51 THR A N 10
ATOM 10552 C CA . THR A 1 51 ? -0.064 5.094 -1.301 1.00 0.00 51 THR A CA 10
ATOM 10553 C C . THR A 1 51 ? -0.095 3.634 -0.844 1.00 0.00 51 THR A C 10
ATOM 10554 O O . THR A 1 51 ? -0.976 3.237 -0.082 1.00 0.00 51 THR A O 10
ATOM 10565 N N . ILE A 1 52 ? 0.877 2.875 -1.328 1.00 0.00 52 ILE A N 10
ATOM 10566 C CA . ILE A 1 52 ? 0.971 1.468 -0.978 1.00 0.00 52 ILE A CA 10
ATOM 10567 C C . ILE A 1 52 ? 1.127 1.332 0.538 1.00 0.00 52 ILE A C 10
ATOM 10568 O O . ILE A 1 52 ? 0.389 0.585 1.177 1.00 0.00 52 ILE A O 10
ATOM 10584 N N . ILE A 1 53 ? 2.094 2.067 1.069 1.00 0.00 53 ILE A N 10
ATOM 10585 C CA . ILE A 1 53 ? 2.356 2.038 2.498 1.00 0.00 53 ILE A CA 10
ATOM 10586 C C . ILE A 1 53 ? 1.067 2.361 3.255 1.00 0.00 53 ILE A C 10
ATOM 10587 O O . ILE A 1 53 ? 0.586 1.548 4.043 1.00 0.00 53 ILE A O 10
ATOM 10603 N N . LYS A 1 54 ? 0.544 3.549 2.990 1.00 0.00 54 LYS A N 10
ATOM 10604 C CA . LYS A 1 54 ? -0.680 3.989 3.637 1.00 0.00 54 LYS A CA 10
ATOM 10605 C C . LYS A 1 54 ? -1.679 2.830 3.671 1.00 0.00 54 LYS A C 10
ATOM 10606 O O . LYS A 1 54 ? -2.090 2.391 4.744 1.00 0.00 54 LYS A O 10
ATOM 10625 N N . PHE A 1 55 ? -2.040 2.368 2.483 1.00 0.00 55 PHE A N 10
ATOM 10626 C CA . PHE A 1 55 ? -2.983 1.269 2.363 1.00 0.00 55 PHE A CA 10
ATOM 10627 C C . PHE A 1 55 ? -2.670 0.164 3.375 1.00 0.00 55 PHE A C 10
ATOM 10628 O O . PHE A 1 55 ? -3.540 -0.247 4.140 1.00 0.00 55 PHE A O 10
ATOM 10645 N N . PHE A 1 56 ? -1.423 -0.284 3.345 1.00 0.00 56 PHE A N 10
ATOM 10646 C CA . PHE A 1 56 ? -0.984 -1.333 4.250 1.00 0.00 56 PHE A CA 10
ATOM 10647 C C . PHE A 1 56 ? -1.255 -0.950 5.706 1.00 0.00 56 PHE A C 10
ATOM 10648 O O . PHE A 1 56 ? -1.828 -1.733 6.462 1.00 0.00 56 PHE A O 10
ATOM 10665 N N . GLN A 1 57 ? -0.830 0.255 6.056 1.00 0.00 57 GLN A N 10
ATOM 10666 C CA . GLN A 1 57 ? -1.019 0.752 7.409 1.00 0.00 57 GLN A CA 10
ATOM 10667 C C . GLN A 1 57 ? -2.427 0.417 7.905 1.00 0.00 57 GLN A C 10
ATOM 10668 O O . GLN A 1 57 ? -2.635 0.204 9.098 1.00 0.00 57 GLN A O 10
ATOM 10682 N N . ASN A 1 58 ? -3.359 0.382 6.963 1.00 0.00 58 ASN A N 10
ATOM 10683 C CA . ASN A 1 58 ? -4.741 0.076 7.289 1.00 0.00 58 ASN A CA 10
ATOM 10684 C C . ASN A 1 58 ? -4.908 -1.439 7.417 1.00 0.00 58 ASN A C 10
ATOM 10685 O O . ASN A 1 58 ? -5.561 -1.919 8.343 1.00 0.00 58 ASN A O 10
ATOM 10696 N N . GLN A 1 59 ? -4.307 -2.150 6.475 1.00 0.00 59 GLN A N 10
ATOM 10697 C CA . GLN A 1 59 ? -4.381 -3.601 6.470 1.00 0.00 59 GLN A CA 10
ATOM 10698 C C . GLN A 1 59 ? -4.039 -4.154 7.855 1.00 0.00 59 GLN A C 10
ATOM 10699 O O . GLN A 1 59 ? -4.826 -4.895 8.443 1.00 0.00 59 GLN A O 10
ATOM 10713 N N . ARG A 1 60 ? -2.865 -3.774 8.336 1.00 0.00 60 ARG A N 10
ATOM 10714 C CA . ARG A 1 60 ? -2.410 -4.222 9.641 1.00 0.00 60 ARG A CA 10
ATOM 10715 C C . ARG A 1 60 ? -3.576 -4.245 10.631 1.00 0.00 60 ARG A C 10
ATOM 10716 O O . ARG A 1 60 ? -4.008 -5.314 11.063 1.00 0.00 60 ARG A O 10
ATOM 10737 N N . TYR A 1 61 ? -4.054 -3.055 10.962 1.00 0.00 61 TYR A N 10
ATOM 10738 C CA . TYR A 1 61 ? -5.162 -2.925 11.893 1.00 0.00 61 TYR A CA 10
ATOM 10739 C C . TYR A 1 61 ? -6.255 -3.952 11.591 1.00 0.00 61 TYR A C 10
ATOM 10740 O O . TYR A 1 61 ? -6.832 -4.537 12.506 1.00 0.00 61 TYR A O 10
ATOM 10758 N N . HIS A 1 62 ? -6.506 -4.140 10.304 1.00 0.00 62 HIS A N 10
ATOM 10759 C CA . HIS A 1 62 ? -7.520 -5.086 9.869 1.00 0.00 62 HIS A CA 10
ATOM 10760 C C . HIS A 1 62 ? -6.916 -6.491 9.804 1.00 0.00 62 HIS A C 10
ATOM 10761 O O . HIS A 1 62 ? -6.566 -6.970 8.727 1.00 0.00 62 HIS A O 10
ATOM 10775 N N . VAL A 1 63 ? -6.814 -7.110 10.971 1.00 0.00 63 VAL A N 10
ATOM 10776 C CA . VAL A 1 63 ? -6.259 -8.450 11.060 1.00 0.00 63 VAL A CA 10
ATOM 10777 C C . VAL A 1 63 ? -6.814 -9.146 12.305 1.00 0.00 63 VAL A C 10
ATOM 10778 O O . VAL A 1 63 ? -6.804 -8.576 13.395 1.00 0.00 63 VAL A O 10
ATOM 10791 N N . LYS A 1 64 ? -7.286 -10.367 12.100 1.00 0.00 64 LYS A N 10
ATOM 10792 C CA . LYS A 1 64 ? -7.844 -11.146 13.192 1.00 0.00 64 LYS A CA 10
ATOM 10793 C C . LYS A 1 64 ? -9.092 -10.442 13.729 1.00 0.00 64 LYS A C 10
ATOM 10794 O O . LYS A 1 64 ? -9.220 -9.224 13.613 1.00 0.00 64 LYS A O 10
ATOM 10813 N N . HIS A 1 65 ? -9.980 -11.239 14.306 1.00 0.00 65 HIS A N 10
ATOM 10814 C CA . HIS A 1 65 ? -11.213 -10.707 14.862 1.00 0.00 65 HIS A CA 10
ATOM 10815 C C . HIS A 1 65 ? -12.191 -10.390 13.729 1.00 0.00 65 HIS A C 10
ATOM 10816 O O . HIS A 1 65 ? -13.249 -11.010 13.626 1.00 0.00 65 HIS A O 10
ATOM 10830 N N . SER A 1 66 ? -11.804 -9.425 12.908 1.00 0.00 66 SER A N 10
ATOM 10831 C CA . SER A 1 66 ? -12.633 -9.019 11.786 1.00 0.00 66 SER A CA 10
ATOM 10832 C C . SER A 1 66 ? -12.011 -9.499 10.474 1.00 0.00 66 SER A C 10
ATOM 10833 O O . SER A 1 66 ? -11.062 -8.896 9.975 1.00 0.00 66 SER A O 10
ATOM 10841 N N . GLY A 1 67 ? -12.572 -10.580 9.951 1.00 0.00 67 GLY A N 10
ATOM 10842 C CA . GLY A 1 67 ? -12.084 -11.148 8.706 1.00 0.00 67 GLY A CA 10
ATOM 10843 C C . GLY A 1 67 ? -12.249 -10.159 7.550 1.00 0.00 67 GLY A C 10
ATOM 10844 O O . GLY A 1 67 ? -13.305 -9.546 7.399 1.00 0.00 67 GLY A O 10
ATOM 10848 N N . PRO A 1 68 ? -11.162 -10.031 6.743 1.00 0.00 68 PRO A N 10
ATOM 10849 C CA . PRO A 1 68 ? -11.176 -9.128 5.605 1.00 0.00 68 PRO A CA 10
ATOM 10850 C C . PRO A 1 68 ? -12.005 -9.706 4.456 1.00 0.00 68 PRO A C 10
ATOM 10851 O O . PRO A 1 68 ? -11.489 -9.916 3.359 1.00 0.00 68 PRO A O 10
ATOM 10862 N N . SER A 1 69 ? -13.275 -9.945 4.747 1.00 0.00 69 SER A N 10
ATOM 10863 C CA . SER A 1 69 ? -14.180 -10.495 3.752 1.00 0.00 69 SER A CA 10
ATOM 10864 C C . SER A 1 69 ? -13.525 -11.687 3.051 1.00 0.00 69 SER A C 10
ATOM 10865 O O . SER A 1 69 ? -12.932 -11.535 1.983 1.00 0.00 69 SER A O 10
ATOM 10873 N N . SER A 1 70 ? -13.654 -12.846 3.679 1.00 0.00 70 SER A N 10
ATOM 10874 C CA . SER A 1 70 ? -13.082 -14.063 3.129 1.00 0.00 70 SER A CA 10
ATOM 10875 C C . SER A 1 70 ? -14.162 -14.867 2.402 1.00 0.00 70 SER A C 10
ATOM 10876 O O . SER A 1 70 ? -14.960 -15.556 3.037 1.00 0.00 70 SER A O 10
ATOM 10884 N N . GLY A 1 71 ? -14.153 -14.753 1.082 1.00 0.00 71 GLY A N 10
ATOM 10885 C CA . GLY A 1 71 ? -15.122 -15.461 0.263 1.00 0.00 71 GLY A CA 10
ATOM 10886 C C . GLY A 1 71 ? -14.688 -16.909 0.028 1.00 0.00 71 GLY A C 10
ATOM 10887 O O . GLY A 1 71 ? -14.886 -17.768 0.886 1.00 0.00 71 GLY A O 10
ATOM 10891 N N . GLY A 1 1 ? 18.082 10.657 -9.597 1.00 0.00 1 GLY A N 11
ATOM 10892 C CA . GLY A 1 1 ? 17.575 11.509 -10.660 1.00 0.00 1 GLY A CA 11
ATOM 10893 C C . GLY A 1 1 ? 16.050 11.614 -10.598 1.00 0.00 1 GLY A C 11
ATOM 10894 O O . GLY A 1 1 ? 15.512 12.542 -9.997 1.00 0.00 1 GLY A O 11
ATOM 10898 N N . SER A 1 2 ? 15.396 10.650 -11.229 1.00 0.00 2 SER A N 11
ATOM 10899 C CA . SER A 1 2 ? 13.944 10.622 -11.254 1.00 0.00 2 SER A CA 11
ATOM 10900 C C . SER A 1 2 ? 13.403 10.283 -9.864 1.00 0.00 2 SER A C 11
ATOM 10901 O O . SER A 1 2 ? 13.310 9.112 -9.499 1.00 0.00 2 SER A O 11
ATOM 10909 N N . SER A 1 3 ? 13.061 11.328 -9.126 1.00 0.00 3 SER A N 11
ATOM 10910 C CA . SER A 1 3 ? 12.532 11.156 -7.783 1.00 0.00 3 SER A CA 11
ATOM 10911 C C . SER A 1 3 ? 11.948 12.476 -7.277 1.00 0.00 3 SER A C 11
ATOM 10912 O O . SER A 1 3 ? 12.571 13.528 -7.414 1.00 0.00 3 SER A O 11
ATOM 10920 N N . GLY A 1 4 ? 10.758 12.379 -6.703 1.00 0.00 4 GLY A N 11
ATOM 10921 C CA . GLY A 1 4 ? 10.083 13.553 -6.175 1.00 0.00 4 GLY A CA 11
ATOM 10922 C C . GLY A 1 4 ? 8.578 13.487 -6.445 1.00 0.00 4 GLY A C 11
ATOM 10923 O O . GLY A 1 4 ? 7.939 12.472 -6.172 1.00 0.00 4 GLY A O 11
ATOM 10927 N N . SER A 1 5 ? 8.056 14.583 -6.976 1.00 0.00 5 SER A N 11
ATOM 10928 C CA . SER A 1 5 ? 6.639 14.663 -7.285 1.00 0.00 5 SER A CA 11
ATOM 10929 C C . SER A 1 5 ? 5.817 14.568 -5.998 1.00 0.00 5 SER A C 11
ATOM 10930 O O . SER A 1 5 ? 5.756 13.510 -5.373 1.00 0.00 5 SER A O 11
ATOM 10938 N N . SER A 1 6 ? 5.204 15.687 -5.641 1.00 0.00 6 SER A N 11
ATOM 10939 C CA . SER A 1 6 ? 4.388 15.743 -4.440 1.00 0.00 6 SER A CA 11
ATOM 10940 C C . SER A 1 6 ? 2.964 15.283 -4.754 1.00 0.00 6 SER A C 11
ATOM 10941 O O . SER A 1 6 ? 2.513 15.378 -5.895 1.00 0.00 6 SER A O 11
ATOM 10949 N N . GLY A 1 7 ? 2.293 14.792 -3.721 1.00 0.00 7 GLY A N 11
ATOM 10950 C CA . GLY A 1 7 ? 0.929 14.317 -3.872 1.00 0.00 7 GLY A CA 11
ATOM 10951 C C . GLY A 1 7 ? 0.090 15.306 -4.683 1.00 0.00 7 GLY A C 11
ATOM 10952 O O . GLY A 1 7 ? -0.320 16.346 -4.169 1.00 0.00 7 GLY A O 11
ATOM 10956 N N . PRO A 1 8 ? -0.147 14.939 -5.971 1.00 0.00 8 PRO A N 11
ATOM 10957 C CA . PRO A 1 8 ? -0.930 15.783 -6.858 1.00 0.00 8 PRO A CA 11
ATOM 10958 C C . PRO A 1 8 ? -2.421 15.696 -6.522 1.00 0.00 8 PRO A C 11
ATOM 10959 O O . PRO A 1 8 ? -3.105 16.716 -6.454 1.00 0.00 8 PRO A O 11
ATOM 10970 N N . ARG A 1 9 ? -2.880 14.470 -6.322 1.00 0.00 9 ARG A N 11
ATOM 10971 C CA . ARG A 1 9 ? -4.276 14.237 -5.995 1.00 0.00 9 ARG A CA 11
ATOM 10972 C C . ARG A 1 9 ? -4.395 13.179 -4.896 1.00 0.00 9 ARG A C 11
ATOM 10973 O O . ARG A 1 9 ? -4.962 13.441 -3.836 1.00 0.00 9 ARG A O 11
ATOM 10994 N N . SER A 1 10 ? -3.851 12.007 -5.187 1.00 0.00 10 SER A N 11
ATOM 10995 C CA . SER A 1 10 ? -3.889 10.908 -4.236 1.00 0.00 10 SER A CA 11
ATOM 10996 C C . SER A 1 10 ? -5.251 10.865 -3.540 1.00 0.00 10 SER A C 11
ATOM 10997 O O . SER A 1 10 ? -5.420 11.435 -2.463 1.00 0.00 10 SER A O 11
ATOM 11005 N N . ARG A 1 11 ? -6.188 10.184 -4.184 1.00 0.00 11 ARG A N 11
ATOM 11006 C CA . ARG A 1 11 ? -7.530 10.060 -3.640 1.00 0.00 11 ARG A CA 11
ATOM 11007 C C . ARG A 1 11 ? -8.259 8.883 -4.291 1.00 0.00 11 ARG A C 11
ATOM 11008 O O . ARG A 1 11 ? -8.802 8.024 -3.597 1.00 0.00 11 ARG A O 11
ATOM 11029 N N . THR A 1 12 ? -8.249 8.881 -5.616 1.00 0.00 12 THR A N 11
ATOM 11030 C CA . THR A 1 12 ? -8.903 7.824 -6.368 1.00 0.00 12 THR A CA 11
ATOM 11031 C C . THR A 1 12 ? -8.592 6.459 -5.750 1.00 0.00 12 THR A C 11
ATOM 11032 O O . THR A 1 12 ? -7.442 6.167 -5.427 1.00 0.00 12 THR A O 11
ATOM 11043 N N . LYS A 1 13 ? -9.639 5.660 -5.603 1.00 0.00 13 LYS A N 11
ATOM 11044 C CA . LYS A 1 13 ? -9.493 4.333 -5.030 1.00 0.00 13 LYS A CA 11
ATOM 11045 C C . LYS A 1 13 ? -8.951 3.379 -6.095 1.00 0.00 13 LYS A C 11
ATOM 11046 O O . LYS A 1 13 ? -9.139 3.604 -7.290 1.00 0.00 13 LYS A O 11
ATOM 11065 N N . ILE A 1 14 ? -8.289 2.332 -5.624 1.00 0.00 14 ILE A N 11
ATOM 11066 C CA . ILE A 1 14 ? -7.718 1.342 -6.522 1.00 0.00 14 ILE A CA 11
ATOM 11067 C C . ILE A 1 14 ? -8.847 0.604 -7.245 1.00 0.00 14 ILE A C 11
ATOM 11068 O O . ILE A 1 14 ? -9.735 0.042 -6.606 1.00 0.00 14 ILE A O 11
ATOM 11084 N N . SER A 1 15 ? -8.775 0.631 -8.568 1.00 0.00 15 SER A N 11
ATOM 11085 C CA . SER A 1 15 ? -9.780 -0.028 -9.384 1.00 0.00 15 SER A CA 11
ATOM 11086 C C . SER A 1 15 ? -10.124 -1.395 -8.789 1.00 0.00 15 SER A C 11
ATOM 11087 O O . SER A 1 15 ? -11.297 -1.750 -8.676 1.00 0.00 15 SER A O 11
ATOM 11095 N N . LEU A 1 16 ? -9.081 -2.126 -8.425 1.00 0.00 16 LEU A N 11
ATOM 11096 C CA . LEU A 1 16 ? -9.258 -3.446 -7.844 1.00 0.00 16 LEU A CA 11
ATOM 11097 C C . LEU A 1 16 ? -8.011 -4.290 -8.117 1.00 0.00 16 LEU A C 11
ATOM 11098 O O . LEU A 1 16 ? -7.277 -4.637 -7.193 1.00 0.00 16 LEU A O 11
ATOM 11114 N N . GLU A 1 17 ? -7.809 -4.595 -9.391 1.00 0.00 17 GLU A N 11
ATOM 11115 C CA . GLU A 1 17 ? -6.663 -5.391 -9.797 1.00 0.00 17 GLU A CA 11
ATOM 11116 C C . GLU A 1 17 ? -5.445 -5.046 -8.938 1.00 0.00 17 GLU A C 11
ATOM 11117 O O . GLU A 1 17 ? -5.151 -5.738 -7.965 1.00 0.00 17 GLU A O 11
ATOM 11129 N N . ALA A 1 18 ? -4.770 -3.975 -9.330 1.00 0.00 18 ALA A N 11
ATOM 11130 C CA . ALA A 1 18 ? -3.590 -3.529 -8.608 1.00 0.00 18 ALA A CA 11
ATOM 11131 C C . ALA A 1 18 ? -3.719 -3.923 -7.135 1.00 0.00 18 ALA A C 11
ATOM 11132 O O . ALA A 1 18 ? -2.863 -4.626 -6.600 1.00 0.00 18 ALA A O 11
ATOM 11139 N N . LEU A 1 19 ? -4.796 -3.454 -6.522 1.00 0.00 19 LEU A N 11
ATOM 11140 C CA . LEU A 1 19 ? -5.048 -3.749 -5.122 1.00 0.00 19 LEU A CA 11
ATOM 11141 C C . LEU A 1 19 ? -4.970 -5.261 -4.902 1.00 0.00 19 LEU A C 11
ATOM 11142 O O . LEU A 1 19 ? -4.052 -5.750 -4.246 1.00 0.00 19 LEU A O 11
ATOM 11158 N N . GLY A 1 20 ? -5.947 -5.960 -5.463 1.00 0.00 20 GLY A N 11
ATOM 11159 C CA . GLY A 1 20 ? -6.001 -7.406 -5.336 1.00 0.00 20 GLY A CA 11
ATOM 11160 C C . GLY A 1 20 ? -4.626 -8.030 -5.586 1.00 0.00 20 GLY A C 11
ATOM 11161 O O . GLY A 1 20 ? -4.190 -8.902 -4.835 1.00 0.00 20 GLY A O 11
ATOM 11165 N N . ILE A 1 21 ? -3.981 -7.559 -6.643 1.00 0.00 21 ILE A N 11
ATOM 11166 C CA . ILE A 1 21 ? -2.665 -8.060 -7.001 1.00 0.00 21 ILE A CA 11
ATOM 11167 C C . ILE A 1 21 ? -1.766 -8.051 -5.763 1.00 0.00 21 ILE A C 11
ATOM 11168 O O . ILE A 1 21 ? -1.332 -9.104 -5.300 1.00 0.00 21 ILE A O 11
ATOM 11184 N N . LEU A 1 22 ? -1.514 -6.850 -5.263 1.00 0.00 22 LEU A N 11
ATOM 11185 C CA . LEU A 1 22 ? -0.675 -6.690 -4.088 1.00 0.00 22 LEU A CA 11
ATOM 11186 C C . LEU A 1 22 ? -1.323 -7.407 -2.902 1.00 0.00 22 LEU A C 11
ATOM 11187 O O . LEU A 1 22 ? -0.630 -7.983 -2.066 1.00 0.00 22 LEU A O 11
ATOM 11203 N N . GLN A 1 23 ? -2.647 -7.348 -2.867 1.00 0.00 23 GLN A N 11
ATOM 11204 C CA . GLN A 1 23 ? -3.396 -7.985 -1.798 1.00 0.00 23 GLN A CA 11
ATOM 11205 C C . GLN A 1 23 ? -3.074 -9.480 -1.741 1.00 0.00 23 GLN A C 11
ATOM 11206 O O . GLN A 1 23 ? -2.776 -10.014 -0.673 1.00 0.00 23 GLN A O 11
ATOM 11220 N N . SER A 1 24 ? -3.144 -10.113 -2.903 1.00 0.00 24 SER A N 11
ATOM 11221 C CA . SER A 1 24 ? -2.863 -11.535 -2.998 1.00 0.00 24 SER A CA 11
ATOM 11222 C C . SER A 1 24 ? -1.472 -11.833 -2.434 1.00 0.00 24 SER A C 11
ATOM 11223 O O . SER A 1 24 ? -1.287 -12.814 -1.715 1.00 0.00 24 SER A O 11
ATOM 11231 N N . PHE A 1 25 ? -0.530 -10.969 -2.781 1.00 0.00 25 PHE A N 11
ATOM 11232 C CA . PHE A 1 25 ? 0.838 -11.127 -2.319 1.00 0.00 25 PHE A CA 11
ATOM 11233 C C . PHE A 1 25 ? 0.913 -11.051 -0.792 1.00 0.00 25 PHE A C 11
ATOM 11234 O O . PHE A 1 25 ? 1.746 -11.712 -0.174 1.00 0.00 25 PHE A O 11
ATOM 11251 N N . ILE A 1 26 ? 0.031 -10.240 -0.228 1.00 0.00 26 ILE A N 11
ATOM 11252 C CA . ILE A 1 26 ? -0.014 -10.069 1.214 1.00 0.00 26 ILE A CA 11
ATOM 11253 C C . ILE A 1 26 ? -0.422 -11.391 1.867 1.00 0.00 26 ILE A C 11
ATOM 11254 O O . ILE A 1 26 ? 0.167 -11.802 2.866 1.00 0.00 26 ILE A O 11
ATOM 11270 N N . HIS A 1 27 ? -1.428 -12.020 1.277 1.00 0.00 27 HIS A N 11
ATOM 11271 C CA . HIS A 1 27 ? -1.922 -13.287 1.790 1.00 0.00 27 HIS A CA 11
ATOM 11272 C C . HIS A 1 27 ? -0.926 -14.399 1.456 1.00 0.00 27 HIS A C 11
ATOM 11273 O O . HIS A 1 27 ? -1.036 -15.511 1.970 1.00 0.00 27 HIS A O 11
ATOM 11287 N N . ASP A 1 28 ? 0.025 -14.059 0.599 1.00 0.00 28 ASP A N 11
ATOM 11288 C CA . ASP A 1 28 ? 1.041 -15.015 0.191 1.00 0.00 28 ASP A CA 11
ATOM 11289 C C . ASP A 1 28 ? 2.256 -14.887 1.112 1.00 0.00 28 ASP A C 11
ATOM 11290 O O . ASP A 1 28 ? 2.654 -15.854 1.759 1.00 0.00 28 ASP A O 11
ATOM 11299 N N . VAL A 1 29 ? 2.811 -13.684 1.142 1.00 0.00 29 VAL A N 11
ATOM 11300 C CA . VAL A 1 29 ? 3.972 -13.416 1.974 1.00 0.00 29 VAL A CA 11
ATOM 11301 C C . VAL A 1 29 ? 3.511 -13.092 3.396 1.00 0.00 29 VAL A C 11
ATOM 11302 O O . VAL A 1 29 ? 4.018 -13.661 4.362 1.00 0.00 29 VAL A O 11
ATOM 11315 N N . GLY A 1 30 ? 2.556 -12.177 3.481 1.00 0.00 30 GLY A N 11
ATOM 11316 C CA . GLY A 1 30 ? 2.021 -11.770 4.769 1.00 0.00 30 GLY A CA 11
ATOM 11317 C C . GLY A 1 30 ? 1.793 -10.258 4.815 1.00 0.00 30 GLY A C 11
ATOM 11318 O O . GLY A 1 30 ? 1.451 -9.648 3.803 1.00 0.00 30 GLY A O 11
ATOM 11322 N N . LEU A 1 31 ? 1.991 -9.697 5.999 1.00 0.00 31 LEU A N 11
ATOM 11323 C CA . LEU A 1 31 ? 1.811 -8.268 6.189 1.00 0.00 31 LEU A CA 11
ATOM 11324 C C . LEU A 1 31 ? 3.093 -7.670 6.770 1.00 0.00 31 LEU A C 11
ATOM 11325 O O . LEU A 1 31 ? 3.066 -7.039 7.826 1.00 0.00 31 LEU A O 11
ATOM 11341 N N . TYR A 1 32 ? 4.187 -7.889 6.055 1.00 0.00 32 TYR A N 11
ATOM 11342 C CA . TYR A 1 32 ? 5.478 -7.379 6.487 1.00 0.00 32 TYR A CA 11
ATOM 11343 C C . TYR A 1 32 ? 6.448 -7.274 5.308 1.00 0.00 32 TYR A C 11
ATOM 11344 O O . TYR A 1 32 ? 7.479 -7.945 5.287 1.00 0.00 32 TYR A O 11
ATOM 11362 N N . PRO A 1 33 ? 6.073 -6.406 4.331 1.00 0.00 33 PRO A N 11
ATOM 11363 C CA . PRO A 1 33 ? 6.899 -6.205 3.152 1.00 0.00 33 PRO A CA 11
ATOM 11364 C C . PRO A 1 33 ? 8.129 -5.357 3.482 1.00 0.00 33 PRO A C 11
ATOM 11365 O O . PRO A 1 33 ? 8.293 -4.910 4.616 1.00 0.00 33 PRO A O 11
ATOM 11376 N N . ASP A 1 34 ? 8.962 -5.162 2.470 1.00 0.00 34 ASP A N 11
ATOM 11377 C CA . ASP A 1 34 ? 10.172 -4.376 2.638 1.00 0.00 34 ASP A CA 11
ATOM 11378 C C . ASP A 1 34 ? 10.269 -3.348 1.509 1.00 0.00 34 ASP A C 11
ATOM 11379 O O . ASP A 1 34 ? 9.594 -3.477 0.488 1.00 0.00 34 ASP A O 11
ATOM 11388 N N . GLN A 1 35 ? 11.113 -2.351 1.729 1.00 0.00 35 GLN A N 11
ATOM 11389 C CA . GLN A 1 35 ? 11.307 -1.302 0.743 1.00 0.00 35 GLN A CA 11
ATOM 11390 C C . GLN A 1 35 ? 11.362 -1.900 -0.664 1.00 0.00 35 GLN A C 11
ATOM 11391 O O . GLN A 1 35 ? 11.011 -1.237 -1.639 1.00 0.00 35 GLN A O 11
ATOM 11405 N N . GLU A 1 36 ? 11.805 -3.147 -0.726 1.00 0.00 36 GLU A N 11
ATOM 11406 C CA . GLU A 1 36 ? 11.911 -3.842 -1.997 1.00 0.00 36 GLU A CA 11
ATOM 11407 C C . GLU A 1 36 ? 10.529 -4.305 -2.466 1.00 0.00 36 GLU A C 11
ATOM 11408 O O . GLU A 1 36 ? 10.127 -4.026 -3.594 1.00 0.00 36 GLU A O 11
ATOM 11420 N N . ALA A 1 37 ? 9.841 -5.003 -1.575 1.00 0.00 37 ALA A N 11
ATOM 11421 C CA . ALA A 1 37 ? 8.513 -5.507 -1.883 1.00 0.00 37 ALA A CA 11
ATOM 11422 C C . ALA A 1 37 ? 7.603 -4.336 -2.259 1.00 0.00 37 ALA A C 11
ATOM 11423 O O . ALA A 1 37 ? 6.805 -4.439 -3.189 1.00 0.00 37 ALA A O 11
ATOM 11430 N N . ILE A 1 38 ? 7.752 -3.249 -1.515 1.00 0.00 38 ILE A N 11
ATOM 11431 C CA . ILE A 1 38 ? 6.954 -2.060 -1.758 1.00 0.00 38 ILE A CA 11
ATOM 11432 C C . ILE A 1 38 ? 7.288 -1.501 -3.143 1.00 0.00 38 ILE A C 11
ATOM 11433 O O . ILE A 1 38 ? 6.391 -1.155 -3.910 1.00 0.00 38 ILE A O 11
ATOM 11449 N N . HIS A 1 39 ? 8.582 -1.430 -3.421 1.00 0.00 39 HIS A N 11
ATOM 11450 C CA . HIS A 1 39 ? 9.045 -0.918 -4.699 1.00 0.00 39 HIS A CA 11
ATOM 11451 C C . HIS A 1 39 ? 8.370 -1.688 -5.835 1.00 0.00 39 HIS A C 11
ATOM 11452 O O . HIS A 1 39 ? 7.986 -1.101 -6.846 1.00 0.00 39 HIS A O 11
ATOM 11466 N N . THR A 1 40 ? 8.245 -2.991 -5.632 1.00 0.00 40 THR A N 11
ATOM 11467 C CA . THR A 1 40 ? 7.622 -3.848 -6.627 1.00 0.00 40 THR A CA 11
ATOM 11468 C C . THR A 1 40 ? 6.135 -3.516 -6.761 1.00 0.00 40 THR A C 11
ATOM 11469 O O . THR A 1 40 ? 5.583 -3.555 -7.859 1.00 0.00 40 THR A O 11
ATOM 11480 N N . LEU A 1 41 ? 5.528 -3.196 -5.627 1.00 0.00 41 LEU A N 11
ATOM 11481 C CA . LEU A 1 41 ? 4.115 -2.857 -5.604 1.00 0.00 41 LEU A CA 11
ATOM 11482 C C . LEU A 1 41 ? 3.912 -1.492 -6.264 1.00 0.00 41 LEU A C 11
ATOM 11483 O O . LEU A 1 41 ? 2.913 -1.271 -6.947 1.00 0.00 41 LEU A O 11
ATOM 11499 N N . SER A 1 42 ? 4.875 -0.611 -6.036 1.00 0.00 42 SER A N 11
ATOM 11500 C CA . SER A 1 42 ? 4.814 0.727 -6.600 1.00 0.00 42 SER A CA 11
ATOM 11501 C C . SER A 1 42 ? 5.144 0.680 -8.093 1.00 0.00 42 SER A C 11
ATOM 11502 O O . SER A 1 42 ? 4.865 1.630 -8.824 1.00 0.00 42 SER A O 11
ATOM 11510 N N . ALA A 1 43 ? 5.733 -0.434 -8.503 1.00 0.00 43 ALA A N 11
ATOM 11511 C CA . ALA A 1 43 ? 6.103 -0.616 -9.896 1.00 0.00 43 ALA A CA 11
ATOM 11512 C C . ALA A 1 43 ? 5.023 -1.435 -10.603 1.00 0.00 43 ALA A C 11
ATOM 11513 O O . ALA A 1 43 ? 4.328 -0.926 -11.481 1.00 0.00 43 ALA A O 11
ATOM 11520 N N . GLN A 1 44 ? 4.915 -2.691 -10.195 1.00 0.00 44 GLN A N 11
ATOM 11521 C CA . GLN A 1 44 ? 3.931 -3.586 -10.779 1.00 0.00 44 GLN A CA 11
ATOM 11522 C C . GLN A 1 44 ? 2.597 -2.860 -10.966 1.00 0.00 44 GLN A C 11
ATOM 11523 O O . GLN A 1 44 ? 1.954 -2.992 -12.006 1.00 0.00 44 GLN A O 11
ATOM 11537 N N . LEU A 1 45 ? 2.221 -2.107 -9.942 1.00 0.00 45 LEU A N 11
ATOM 11538 C CA . LEU A 1 45 ? 0.976 -1.359 -9.980 1.00 0.00 45 LEU A CA 11
ATOM 11539 C C . LEU A 1 45 ? 1.246 0.045 -10.524 1.00 0.00 45 LEU A C 11
ATOM 11540 O O . LEU A 1 45 ? 0.363 0.667 -11.112 1.00 0.00 45 LEU A O 11
ATOM 11556 N N . ASP A 1 46 ? 2.471 0.503 -10.308 1.00 0.00 46 ASP A N 11
ATOM 11557 C CA . ASP A 1 46 ? 2.868 1.823 -10.769 1.00 0.00 46 ASP A CA 11
ATOM 11558 C C . ASP A 1 46 ? 2.349 2.878 -9.790 1.00 0.00 46 ASP A C 11
ATOM 11559 O O . ASP A 1 46 ? 2.192 4.043 -10.153 1.00 0.00 46 ASP A O 11
ATOM 11568 N N . LEU A 1 47 ? 2.098 2.432 -8.568 1.00 0.00 47 LEU A N 11
ATOM 11569 C CA . LEU A 1 47 ? 1.600 3.324 -7.534 1.00 0.00 47 LEU A CA 11
ATOM 11570 C C . LEU A 1 47 ? 2.771 3.805 -6.675 1.00 0.00 47 LEU A C 11
ATOM 11571 O O . LEU A 1 47 ? 3.850 3.216 -6.704 1.00 0.00 47 LEU A O 11
ATOM 11587 N N . PRO A 1 48 ? 2.511 4.900 -5.911 1.00 0.00 48 PRO A N 11
ATOM 11588 C CA . PRO A 1 48 ? 3.531 5.467 -5.045 1.00 0.00 48 PRO A CA 11
ATOM 11589 C C . PRO A 1 48 ? 3.735 4.603 -3.799 1.00 0.00 48 PRO A C 11
ATOM 11590 O O . PRO A 1 48 ? 2.860 3.820 -3.432 1.00 0.00 48 PRO A O 11
ATOM 11601 N N . LYS A 1 49 ? 4.895 4.775 -3.182 1.00 0.00 49 LYS A N 11
ATOM 11602 C CA . LYS A 1 49 ? 5.225 4.021 -1.985 1.00 0.00 49 LYS A CA 11
ATOM 11603 C C . LYS A 1 49 ? 4.228 4.368 -0.878 1.00 0.00 49 LYS A C 11
ATOM 11604 O O . LYS A 1 49 ? 3.602 3.480 -0.301 1.00 0.00 49 LYS A O 11
ATOM 11623 N N . HIS A 1 50 ? 4.112 5.661 -0.615 1.00 0.00 50 HIS A N 11
ATOM 11624 C CA . HIS A 1 50 ? 3.201 6.137 0.413 1.00 0.00 50 HIS A CA 11
ATOM 11625 C C . HIS A 1 50 ? 1.832 5.478 0.231 1.00 0.00 50 HIS A C 11
ATOM 11626 O O . HIS A 1 50 ? 1.254 4.966 1.188 1.00 0.00 50 HIS A O 11
ATOM 11640 N N . THR A 1 51 ? 1.354 5.513 -1.004 1.00 0.00 51 THR A N 11
ATOM 11641 C CA . THR A 1 51 ? 0.064 4.925 -1.324 1.00 0.00 51 THR A CA 11
ATOM 11642 C C . THR A 1 51 ? 0.005 3.474 -0.844 1.00 0.00 51 THR A C 11
ATOM 11643 O O . THR A 1 51 ? -0.897 3.100 -0.096 1.00 0.00 51 THR A O 11
ATOM 11654 N N . ILE A 1 52 ? 0.979 2.695 -1.293 1.00 0.00 52 ILE A N 11
ATOM 11655 C CA . ILE A 1 52 ? 1.049 1.293 -0.919 1.00 0.00 52 ILE A CA 11
ATOM 11656 C C . ILE A 1 52 ? 1.218 1.183 0.598 1.00 0.00 52 ILE A C 11
ATOM 11657 O O . ILE A 1 52 ? 0.447 0.494 1.264 1.00 0.00 52 ILE A O 11
ATOM 11673 N N . ILE A 1 53 ? 2.233 1.872 1.100 1.00 0.00 53 ILE A N 11
ATOM 11674 C CA . ILE A 1 53 ? 2.513 1.860 2.525 1.00 0.00 53 ILE A CA 11
ATOM 11675 C C . ILE A 1 53 ? 1.231 2.180 3.296 1.00 0.00 53 ILE A C 11
ATOM 11676 O O . ILE A 1 53 ? 0.732 1.347 4.051 1.00 0.00 53 ILE A O 11
ATOM 11692 N N . LYS A 1 54 ? 0.735 3.389 3.079 1.00 0.00 54 LYS A N 11
ATOM 11693 C CA . LYS A 1 54 ? -0.480 3.830 3.744 1.00 0.00 54 LYS A CA 11
ATOM 11694 C C . LYS A 1 54 ? -1.490 2.680 3.766 1.00 0.00 54 LYS A C 11
ATOM 11695 O O . LYS A 1 54 ? -1.835 2.173 4.832 1.00 0.00 54 LYS A O 11
ATOM 11714 N N . PHE A 1 55 ? -1.935 2.303 2.577 1.00 0.00 55 PHE A N 11
ATOM 11715 C CA . PHE A 1 55 ? -2.898 1.223 2.446 1.00 0.00 55 PHE A CA 11
ATOM 11716 C C . PHE A 1 55 ? -2.591 0.093 3.431 1.00 0.00 55 PHE A C 11
ATOM 11717 O O . PHE A 1 55 ? -3.393 -0.197 4.318 1.00 0.00 55 PHE A O 11
ATOM 11734 N N . PHE A 1 56 ? -1.429 -0.515 3.242 1.00 0.00 56 PHE A N 11
ATOM 11735 C CA . PHE A 1 56 ? -1.007 -1.606 4.103 1.00 0.00 56 PHE A CA 11
ATOM 11736 C C . PHE A 1 56 ? -1.351 -1.317 5.565 1.00 0.00 56 PHE A C 11
ATOM 11737 O O . PHE A 1 56 ? -2.061 -2.091 6.205 1.00 0.00 56 PHE A O 11
ATOM 11754 N N . GLN A 1 57 ? -0.832 -0.199 6.052 1.00 0.00 57 GLN A N 11
ATOM 11755 C CA . GLN A 1 57 ? -1.076 0.203 7.427 1.00 0.00 57 GLN A CA 11
ATOM 11756 C C . GLN A 1 57 ? -2.528 -0.084 7.814 1.00 0.00 57 GLN A C 11
ATOM 11757 O O . GLN A 1 57 ? -2.789 -0.688 8.854 1.00 0.00 57 GLN A O 11
ATOM 11771 N N . ASN A 1 58 ? -3.435 0.361 6.957 1.00 0.00 58 ASN A N 11
ATOM 11772 C CA . ASN A 1 58 ? -4.854 0.159 7.197 1.00 0.00 58 ASN A CA 11
ATOM 11773 C C . ASN A 1 58 ? -5.155 -1.341 7.216 1.00 0.00 58 ASN A C 11
ATOM 11774 O O . ASN A 1 58 ? -5.898 -1.818 8.072 1.00 0.00 58 ASN A O 11
ATOM 11785 N N . GLN A 1 59 ? -4.562 -2.043 6.261 1.00 0.00 59 GLN A N 11
ATOM 11786 C CA . GLN A 1 59 ? -4.758 -3.479 6.157 1.00 0.00 59 GLN A CA 11
ATOM 11787 C C . GLN A 1 59 ? -4.596 -4.137 7.529 1.00 0.00 59 GLN A C 11
ATOM 11788 O O . GLN A 1 59 ? -5.491 -4.842 7.993 1.00 0.00 59 GLN A O 11
ATOM 11802 N N . ARG A 1 60 ? -3.447 -3.884 8.139 1.00 0.00 60 ARG A N 11
ATOM 11803 C CA . ARG A 1 60 ? -3.156 -4.444 9.448 1.00 0.00 60 ARG A CA 11
ATOM 11804 C C . ARG A 1 60 ? -4.142 -3.905 10.487 1.00 0.00 60 ARG A C 11
ATOM 11805 O O . ARG A 1 60 ? -4.876 -4.673 11.108 1.00 0.00 60 ARG A O 11
ATOM 11826 N N . TYR A 1 61 ? -4.128 -2.590 10.643 1.00 0.00 61 TYR A N 11
ATOM 11827 C CA . TYR A 1 61 ? -5.012 -1.940 11.596 1.00 0.00 61 TYR A CA 11
ATOM 11828 C C . TYR A 1 61 ? -6.414 -2.550 11.548 1.00 0.00 61 TYR A C 11
ATOM 11829 O O . TYR A 1 61 ? -7.128 -2.554 12.549 1.00 0.00 61 TYR A O 11
ATOM 11847 N N . HIS A 1 62 ? -6.766 -3.051 10.373 1.00 0.00 62 HIS A N 11
ATOM 11848 C CA . HIS A 1 62 ? -8.070 -3.663 10.181 1.00 0.00 62 HIS A CA 11
ATOM 11849 C C . HIS A 1 62 ? -8.016 -5.131 10.609 1.00 0.00 62 HIS A C 11
ATOM 11850 O O . HIS A 1 62 ? -8.730 -5.541 11.523 1.00 0.00 62 HIS A O 11
ATOM 11864 N N . VAL A 1 63 ? -7.163 -5.882 9.929 1.00 0.00 63 VAL A N 11
ATOM 11865 C CA . VAL A 1 63 ? -7.007 -7.295 10.227 1.00 0.00 63 VAL A CA 11
ATOM 11866 C C . VAL A 1 63 ? -6.546 -7.458 11.677 1.00 0.00 63 VAL A C 11
ATOM 11867 O O . VAL A 1 63 ? -6.026 -6.518 12.276 1.00 0.00 63 VAL A O 11
ATOM 11880 N N . LYS A 1 64 ? -6.754 -8.658 12.199 1.00 0.00 64 LYS A N 11
ATOM 11881 C CA . LYS A 1 64 ? -6.366 -8.956 13.568 1.00 0.00 64 LYS A CA 11
ATOM 11882 C C . LYS A 1 64 ? -5.946 -10.424 13.666 1.00 0.00 64 LYS A C 11
ATOM 11883 O O . LYS A 1 64 ? -4.773 -10.724 13.879 1.00 0.00 64 LYS A O 11
ATOM 11902 N N . HIS A 1 65 ? -6.928 -11.299 13.506 1.00 0.00 65 HIS A N 11
ATOM 11903 C CA . HIS A 1 65 ? -6.675 -12.728 13.575 1.00 0.00 65 HIS A CA 11
ATOM 11904 C C . HIS A 1 65 ? -5.868 -13.165 12.350 1.00 0.00 65 HIS A C 11
ATOM 11905 O O . HIS A 1 65 ? -6.387 -13.184 11.235 1.00 0.00 65 HIS A O 11
ATOM 11919 N N . SER A 1 66 ? -4.612 -13.506 12.600 1.00 0.00 66 SER A N 11
ATOM 11920 C CA . SER A 1 66 ? -3.729 -13.942 11.532 1.00 0.00 66 SER A CA 11
ATOM 11921 C C . SER A 1 66 ? -2.725 -14.965 12.067 1.00 0.00 66 SER A C 11
ATOM 11922 O O . SER A 1 66 ? -2.238 -14.833 13.189 1.00 0.00 66 SER A O 11
ATOM 11930 N N . GLY A 1 67 ? -2.447 -15.962 11.240 1.00 0.00 67 GLY A N 11
ATOM 11931 C CA . GLY A 1 67 ? -1.510 -17.007 11.617 1.00 0.00 67 GLY A CA 11
ATOM 11932 C C . GLY A 1 67 ? -2.139 -17.971 12.625 1.00 0.00 67 GLY A C 11
ATOM 11933 O O . GLY A 1 67 ? -2.152 -17.699 13.825 1.00 0.00 67 GLY A O 11
ATOM 11937 N N . PRO A 1 68 ? -2.660 -19.106 12.088 1.00 0.00 68 PRO A N 11
ATOM 11938 C CA . PRO A 1 68 ? -3.290 -20.111 12.927 1.00 0.00 68 PRO A CA 11
ATOM 11939 C C . PRO A 1 68 ? -2.242 -20.916 13.698 1.00 0.00 68 PRO A C 11
ATOM 11940 O O . PRO A 1 68 ? -1.805 -21.971 13.242 1.00 0.00 68 PRO A O 11
ATOM 11951 N N . SER A 1 69 ? -1.869 -20.387 14.854 1.00 0.00 69 SER A N 11
ATOM 11952 C CA . SER A 1 69 ? -0.880 -21.043 15.693 1.00 0.00 69 SER A CA 11
ATOM 11953 C C . SER A 1 69 ? -1.577 -21.923 16.732 1.00 0.00 69 SER A C 11
ATOM 11954 O O . SER A 1 69 ? -1.277 -23.111 16.846 1.00 0.00 69 SER A O 11
ATOM 11962 N N . SER A 1 70 ? -2.495 -21.308 17.463 1.00 0.00 70 SER A N 11
ATOM 11963 C CA . SER A 1 70 ? -3.237 -22.021 18.489 1.00 0.00 70 SER A CA 11
ATOM 11964 C C . SER A 1 70 ? -2.278 -22.839 19.355 1.00 0.00 70 SER A C 11
ATOM 11965 O O . SER A 1 70 ? -2.056 -24.021 19.096 1.00 0.00 70 SER A O 11
ATOM 11973 N N . GLY A 1 71 ? -1.735 -22.178 20.367 1.00 0.00 71 GLY A N 11
ATOM 11974 C CA . GLY A 1 71 ? -0.805 -22.830 21.274 1.00 0.00 71 GLY A CA 11
ATOM 11975 C C . GLY A 1 71 ? -1.502 -23.928 22.078 1.00 0.00 71 GLY A C 11
ATOM 11976 O O . GLY A 1 71 ? -1.247 -25.113 21.868 1.00 0.00 71 GLY A O 11
ATOM 11980 N N . GLY A 1 1 ? -21.007 1.588 4.175 1.00 0.00 1 GLY A N 12
ATOM 11981 C CA . GLY A 1 1 ? -21.803 1.125 3.051 1.00 0.00 1 GLY A CA 12
ATOM 11982 C C . GLY A 1 1 ? -21.462 1.905 1.779 1.00 0.00 1 GLY A C 12
ATOM 11983 O O . GLY A 1 1 ? -22.007 2.982 1.543 1.00 0.00 1 GLY A O 12
ATOM 11987 N N . SER A 1 2 ? -20.562 1.331 0.995 1.00 0.00 2 SER A N 12
ATOM 11988 C CA . SER A 1 2 ? -20.142 1.959 -0.247 1.00 0.00 2 SER A CA 12
ATOM 11989 C C . SER A 1 2 ? -20.712 1.191 -1.441 1.00 0.00 2 SER A C 12
ATOM 11990 O O . SER A 1 2 ? -20.778 -0.037 -1.420 1.00 0.00 2 SER A O 12
ATOM 11998 N N . SER A 1 3 ? -21.110 1.946 -2.454 1.00 0.00 3 SER A N 12
ATOM 11999 C CA . SER A 1 3 ? -2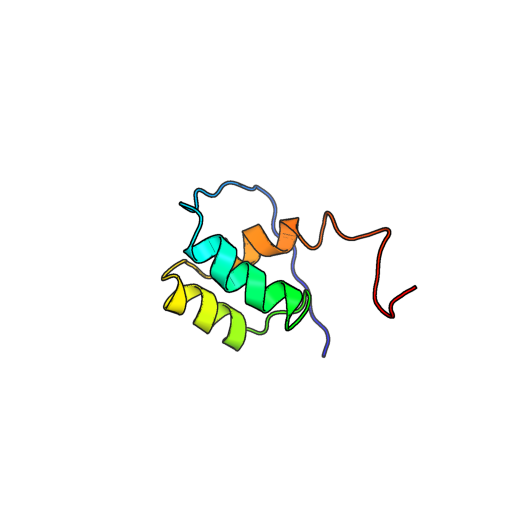1.672 1.352 -3.655 1.00 0.00 3 SER A CA 12
ATOM 12000 C C . SER A 1 3 ? -21.795 2.409 -4.754 1.00 0.00 3 SER A C 12
ATOM 12001 O O . SER A 1 3 ? -22.521 3.390 -4.598 1.00 0.00 3 SER A O 12
ATOM 12009 N N . GLY A 1 4 ? -21.075 2.174 -5.840 1.00 0.00 4 GLY A N 12
ATOM 12010 C CA . GLY A 1 4 ? -21.094 3.094 -6.965 1.00 0.00 4 GLY A CA 12
ATOM 12011 C C . GLY A 1 4 ? -19.975 4.131 -6.844 1.00 0.00 4 GLY A C 12
ATOM 12012 O O . GLY A 1 4 ? -20.239 5.311 -6.617 1.00 0.00 4 GLY A O 12
ATOM 12016 N N . SER A 1 5 ? -18.750 3.653 -7.002 1.00 0.00 5 SER A N 12
ATOM 12017 C CA . SER A 1 5 ? -17.590 4.524 -6.913 1.00 0.00 5 SER A CA 12
ATOM 12018 C C . SER A 1 5 ? -17.110 4.900 -8.316 1.00 0.00 5 SER A C 12
ATOM 12019 O O . SER A 1 5 ? -16.548 4.068 -9.028 1.00 0.00 5 SER A O 12
ATOM 12027 N N . SER A 1 6 ? -17.348 6.153 -8.673 1.00 0.00 6 SER A N 12
ATOM 12028 C CA . SER A 1 6 ? -16.947 6.650 -9.978 1.00 0.00 6 SER A CA 12
ATOM 12029 C C . SER A 1 6 ? -17.125 8.168 -10.038 1.00 0.00 6 SER A C 12
ATOM 12030 O O . SER A 1 6 ? -18.247 8.661 -10.148 1.00 0.00 6 SER A O 12
ATOM 12038 N N . GLY A 1 7 ? -16.002 8.867 -9.964 1.00 0.00 7 GLY A N 12
ATOM 12039 C CA . GLY A 1 7 ? -16.021 10.319 -10.009 1.00 0.00 7 GLY A CA 12
ATOM 12040 C C . GLY A 1 7 ? -14.957 10.852 -10.971 1.00 0.00 7 GLY A C 12
ATOM 12041 O O . GLY A 1 7 ? -14.063 10.115 -11.383 1.00 0.00 7 GLY A O 12
ATOM 12045 N N . PRO A 1 8 ? -15.094 12.161 -11.311 1.00 0.00 8 PRO A N 12
ATOM 12046 C CA . PRO A 1 8 ? -14.156 12.801 -12.218 1.00 0.00 8 PRO A CA 12
ATOM 12047 C C . PRO A 1 8 ? -12.825 13.085 -11.519 1.00 0.00 8 PRO A C 12
ATOM 12048 O O . PRO A 1 8 ? -12.516 14.234 -11.207 1.00 0.00 8 PRO A O 12
ATOM 12059 N N . ARG A 1 9 ? -12.072 12.019 -11.293 1.00 0.00 9 ARG A N 12
ATOM 12060 C CA . ARG A 1 9 ? -10.781 12.139 -10.637 1.00 0.00 9 ARG A CA 12
ATOM 12061 C C . ARG A 1 9 ? -9.809 11.091 -11.182 1.00 0.00 9 ARG A C 12
ATOM 12062 O O . ARG A 1 9 ? -10.022 9.892 -11.009 1.00 0.00 9 ARG A O 12
ATOM 12083 N N . SER A 1 10 ? -8.762 11.581 -11.829 1.00 0.00 10 SER A N 12
ATOM 12084 C CA . SER A 1 10 ? -7.756 10.702 -12.400 1.00 0.00 10 SER A CA 12
ATOM 12085 C C . SER A 1 10 ? -6.795 10.227 -11.309 1.00 0.00 10 SER A C 12
ATOM 12086 O O . SER A 1 10 ? -6.434 10.994 -10.418 1.00 0.00 10 SER A O 12
ATOM 12094 N N . ARG A 1 11 ? -6.409 8.964 -11.414 1.00 0.00 11 ARG A N 12
ATOM 12095 C CA . ARG A 1 11 ? -5.497 8.377 -10.446 1.00 0.00 11 ARG A CA 12
ATOM 12096 C C . ARG A 1 11 ? -6.009 8.612 -9.024 1.00 0.00 11 ARG A C 12
ATOM 12097 O O . ARG A 1 11 ? -5.737 9.651 -8.426 1.00 0.00 11 ARG A O 12
ATOM 12118 N N . THR A 1 12 ? -6.742 7.628 -8.524 1.00 0.00 12 THR A N 12
ATOM 12119 C CA . THR A 1 12 ? -7.295 7.714 -7.183 1.00 0.00 12 THR A CA 12
ATOM 12120 C C . THR A 1 12 ? -8.078 6.443 -6.846 1.00 0.00 12 THR A C 12
ATOM 12121 O O . THR A 1 12 ? -8.917 6.001 -7.630 1.00 0.00 12 THR A O 12
ATOM 12132 N N . LYS A 1 13 ? -7.776 5.892 -5.680 1.00 0.00 13 LYS A N 12
ATOM 12133 C CA . LYS A 1 13 ? -8.442 4.681 -5.230 1.00 0.00 13 LYS A CA 12
ATOM 12134 C C . LYS A 1 13 ? -8.138 3.544 -6.208 1.00 0.00 13 LYS A C 12
ATOM 12135 O O . LYS A 1 13 ? -8.536 3.598 -7.371 1.00 0.00 13 LYS A O 12
ATOM 12154 N N . ILE A 1 14 ? -7.435 2.542 -5.701 1.00 0.00 14 ILE A N 12
ATOM 12155 C CA . ILE A 1 14 ? -7.073 1.394 -6.515 1.00 0.00 14 ILE A CA 12
ATOM 12156 C C . ILE A 1 14 ? -8.305 0.908 -7.280 1.00 0.00 14 ILE A C 12
ATOM 12157 O O . ILE A 1 14 ? -9.252 0.401 -6.680 1.00 0.00 14 ILE A O 12
ATOM 12173 N N . SER A 1 15 ? -8.254 1.080 -8.592 1.00 0.00 15 SER A N 12
ATOM 12174 C CA . SER A 1 15 ? -9.354 0.665 -9.446 1.00 0.00 15 SER A CA 12
ATOM 12175 C C . SER A 1 15 ? -9.924 -0.667 -8.954 1.00 0.00 15 SER A C 12
ATOM 12176 O O . SER A 1 15 ? -11.135 -0.806 -8.790 1.00 0.00 15 SER A O 12
ATOM 12184 N N . LEU A 1 16 ? -9.023 -1.614 -8.733 1.00 0.00 16 LEU A N 12
ATOM 12185 C CA . LEU A 1 16 ? -9.421 -2.930 -8.263 1.00 0.00 16 LEU A CA 12
ATOM 12186 C C . LEU A 1 16 ? -8.290 -3.925 -8.529 1.00 0.00 16 LEU A C 12
ATOM 12187 O O . LEU A 1 16 ? -7.648 -4.404 -7.595 1.00 0.00 16 LEU A O 12
ATOM 12203 N N . GLU A 1 17 ? -8.079 -4.206 -9.806 1.00 0.00 17 GLU A N 12
ATOM 12204 C CA . GLU A 1 17 ? -7.036 -5.136 -10.206 1.00 0.00 17 GLU A CA 12
ATOM 12205 C C . GLU A 1 17 ? -5.816 -4.988 -9.295 1.00 0.00 17 GLU A C 12
ATOM 12206 O O . GLU A 1 17 ? -5.666 -5.732 -8.327 1.00 0.00 17 GLU A O 12
ATOM 12218 N N . ALA A 1 18 ? -4.975 -4.023 -9.637 1.00 0.00 18 ALA A N 12
ATOM 12219 C CA . ALA A 1 18 ? -3.773 -3.768 -8.862 1.00 0.00 18 ALA A CA 12
ATOM 12220 C C . ALA A 1 18 ? -3.984 -4.253 -7.426 1.00 0.00 18 ALA A C 12
ATOM 12221 O O . ALA A 1 18 ? -3.182 -5.025 -6.904 1.00 0.00 18 ALA A O 12
ATOM 12228 N N . LEU A 1 19 ? -5.068 -3.780 -6.829 1.00 0.00 19 LEU A N 12
ATOM 12229 C CA . LEU A 1 19 ? -5.396 -4.156 -5.464 1.00 0.00 19 LEU A CA 12
ATOM 12230 C C . LEU A 1 19 ? -5.090 -5.641 -5.262 1.00 0.00 19 LEU A C 12
ATOM 12231 O O . LEU A 1 19 ? -4.135 -5.994 -4.573 1.00 0.00 19 LEU A O 12
ATOM 12247 N N . GLY A 1 20 ? -5.920 -6.472 -5.876 1.00 0.00 20 GLY A N 12
ATOM 12248 C CA . GLY A 1 20 ? -5.751 -7.911 -5.772 1.00 0.00 20 GLY A CA 12
ATOM 12249 C C . GLY A 1 20 ? -4.306 -8.317 -6.070 1.00 0.00 20 GLY A C 12
ATOM 12250 O O . GLY A 1 20 ? -3.725 -9.130 -5.353 1.00 0.00 20 GLY A O 12
ATOM 12254 N N . ILE A 1 21 ? -3.768 -7.731 -7.130 1.00 0.00 21 ILE A N 12
ATOM 12255 C CA . ILE A 1 21 ? -2.402 -8.021 -7.532 1.00 0.00 21 ILE A CA 12
ATOM 12256 C C . ILE A 1 21 ? -1.473 -7.844 -6.330 1.00 0.00 21 ILE A C 12
ATOM 12257 O O . ILE A 1 21 ? -0.526 -8.610 -6.156 1.00 0.00 21 ILE A O 12
ATOM 12273 N N . LEU A 1 22 ? -1.775 -6.831 -5.532 1.00 0.00 22 LEU A N 12
ATOM 12274 C CA . LEU A 1 22 ? -0.979 -6.544 -4.352 1.00 0.00 22 LEU A CA 12
ATOM 12275 C C . LEU A 1 22 ? -1.489 -7.385 -3.180 1.00 0.00 22 LEU A C 12
ATOM 12276 O O . LEU A 1 22 ? -0.705 -7.837 -2.347 1.00 0.00 22 LEU A O 12
ATOM 12292 N N . GLN A 1 23 ? -2.801 -7.570 -3.154 1.00 0.00 23 GLN A N 12
ATOM 12293 C CA . GLN A 1 23 ? -3.426 -8.349 -2.098 1.00 0.00 23 GLN A CA 12
ATOM 12294 C C . GLN A 1 23 ? -2.875 -9.777 -2.095 1.00 0.00 23 GLN A C 12
ATOM 12295 O O . GLN A 1 23 ? -2.494 -10.297 -1.048 1.00 0.00 23 GLN A O 12
ATOM 12309 N N . SER A 1 24 ? -2.851 -10.370 -3.280 1.00 0.00 24 SER A N 12
ATOM 12310 C CA . SER A 1 24 ? -2.353 -11.728 -3.427 1.00 0.00 24 SER A CA 12
ATOM 12311 C C . SER A 1 24 ? -0.997 -11.866 -2.732 1.00 0.00 24 SER A C 12
ATOM 12312 O O . SER A 1 24 ? -0.756 -12.841 -2.023 1.00 0.00 24 SER A O 12
ATOM 12320 N N . PHE A 1 25 ? -0.147 -10.875 -2.960 1.00 0.00 25 PHE A N 12
ATOM 12321 C CA . PHE A 1 25 ? 1.178 -10.874 -2.365 1.00 0.00 25 PHE A CA 12
ATOM 12322 C C . PHE A 1 25 ? 1.094 -10.786 -0.840 1.00 0.00 25 PHE A C 12
ATOM 12323 O O . PHE A 1 25 ? 1.767 -11.535 -0.134 1.00 0.00 25 PHE A O 12
ATOM 12340 N N . ILE A 1 26 ? 0.262 -9.865 -0.377 1.00 0.00 26 ILE A N 12
ATOM 12341 C CA . ILE A 1 26 ? 0.081 -9.669 1.051 1.00 0.00 26 ILE A CA 12
ATOM 12342 C C . ILE A 1 26 ? -0.279 -11.006 1.703 1.00 0.00 26 ILE A C 12
ATOM 12343 O O . ILE A 1 26 ? 0.033 -11.235 2.871 1.00 0.00 26 ILE A O 12
ATOM 12359 N N . HIS A 1 27 ? -0.929 -11.853 0.920 1.00 0.00 27 HIS A N 12
ATOM 12360 C CA . HIS A 1 27 ? -1.335 -13.161 1.406 1.00 0.00 27 HIS A CA 12
ATOM 12361 C C . HIS A 1 27 ? -0.173 -14.145 1.264 1.00 0.00 27 HIS A C 12
ATOM 12362 O O . HIS A 1 27 ? -0.131 -15.166 1.949 1.00 0.00 27 HIS A O 12
ATOM 12376 N N . ASP A 1 28 ? 0.743 -13.804 0.369 1.00 0.00 28 ASP A N 12
ATOM 12377 C CA . ASP A 1 28 ? 1.903 -14.644 0.127 1.00 0.00 28 ASP A CA 12
ATOM 12378 C C . ASP A 1 28 ? 2.977 -14.337 1.173 1.00 0.00 28 ASP A C 12
ATOM 12379 O O . ASP A 1 28 ? 3.943 -15.086 1.315 1.00 0.00 28 ASP A O 12
ATOM 12388 N N . VAL A 1 29 ? 2.773 -13.234 1.878 1.00 0.00 29 VAL A N 12
ATOM 12389 C CA . VAL A 1 29 ? 3.711 -12.818 2.906 1.00 0.00 29 VAL A CA 12
ATOM 12390 C C . VAL A 1 29 ? 2.952 -12.558 4.209 1.00 0.00 29 VAL A C 12
ATOM 12391 O O . VAL A 1 29 ? 2.789 -13.461 5.028 1.00 0.00 29 VAL A O 12
ATOM 12404 N N . GLY A 1 30 ? 2.507 -11.319 4.360 1.00 0.00 30 GLY A N 12
ATOM 12405 C CA . GLY A 1 30 ? 1.768 -10.929 5.548 1.00 0.00 30 GLY A CA 12
ATOM 12406 C C . GLY A 1 30 ? 1.461 -9.430 5.536 1.00 0.00 30 GLY A C 12
ATOM 12407 O O . GLY A 1 30 ? 0.687 -8.959 4.704 1.00 0.00 30 GLY A O 12
ATOM 12411 N N . LEU A 1 31 ? 2.084 -8.723 6.467 1.00 0.00 31 LEU A N 12
ATOM 12412 C CA . LEU A 1 31 ? 1.887 -7.287 6.573 1.00 0.00 31 LEU A CA 12
ATOM 12413 C C . LEU A 1 31 ? 3.206 -6.624 6.973 1.00 0.00 31 LEU A C 12
ATOM 12414 O O . LEU A 1 31 ? 3.208 -5.576 7.617 1.00 0.00 31 LEU A O 12
ATOM 12430 N N . TYR A 1 32 ? 4.297 -7.262 6.575 1.00 0.00 32 TYR A N 12
ATOM 12431 C CA . TYR A 1 32 ? 5.620 -6.747 6.884 1.00 0.00 32 TYR A CA 12
ATOM 12432 C C . TYR A 1 32 ? 6.569 -6.926 5.697 1.00 0.00 32 TYR A C 12
ATOM 12433 O O . TYR A 1 32 ? 7.569 -7.635 5.799 1.00 0.00 32 TYR A O 12
ATOM 12451 N N . PRO A 1 33 ? 6.212 -6.255 4.569 1.00 0.00 33 PRO A N 12
ATOM 12452 C CA . PRO A 1 33 ? 7.021 -6.334 3.364 1.00 0.00 33 PRO A CA 12
ATOM 12453 C C . PRO A 1 33 ? 8.293 -5.496 3.502 1.00 0.00 33 PRO A C 12
ATOM 12454 O O . PRO A 1 33 ? 8.475 -4.796 4.497 1.00 0.00 33 PRO A O 12
ATOM 12465 N N . ASP A 1 34 ? 9.141 -5.594 2.489 1.00 0.00 34 ASP A N 12
ATOM 12466 C CA . ASP A 1 34 ? 10.391 -4.854 2.484 1.00 0.00 34 ASP A CA 12
ATOM 12467 C C . ASP A 1 34 ? 10.367 -3.827 1.351 1.00 0.00 34 ASP A C 12
ATOM 12468 O O . ASP A 1 34 ? 9.612 -3.975 0.390 1.00 0.00 34 ASP A O 12
ATOM 12477 N N . GLN A 1 35 ? 11.201 -2.809 1.500 1.00 0.00 35 GLN A N 12
ATOM 12478 C CA . GLN A 1 35 ? 11.285 -1.757 0.500 1.00 0.00 35 GLN A CA 12
ATOM 12479 C C . GLN A 1 35 ? 11.255 -2.358 -0.907 1.00 0.00 35 GLN A C 12
ATOM 12480 O O . GLN A 1 35 ? 10.781 -1.723 -1.847 1.00 0.00 35 GLN A O 12
ATOM 12494 N N . GLU A 1 36 ? 11.768 -3.576 -1.006 1.00 0.00 36 GLU A N 12
ATOM 12495 C CA . GLU A 1 36 ? 11.806 -4.270 -2.282 1.00 0.00 36 GLU A CA 12
ATOM 12496 C C . GLU A 1 36 ? 10.396 -4.696 -2.697 1.00 0.00 36 GLU A C 12
ATOM 12497 O O . GLU A 1 36 ? 9.968 -4.431 -3.819 1.00 0.00 36 GLU A O 12
ATOM 12509 N N . ALA A 1 37 ? 9.712 -5.349 -1.769 1.00 0.00 37 ALA A N 12
ATOM 12510 C CA . ALA A 1 37 ? 8.360 -5.814 -2.024 1.00 0.00 37 ALA A CA 12
ATOM 12511 C C . ALA A 1 37 ? 7.464 -4.615 -2.342 1.00 0.00 37 ALA A C 12
ATOM 12512 O O . ALA A 1 37 ? 6.594 -4.699 -3.207 1.00 0.00 37 ALA A O 12
ATOM 12519 N N . ILE A 1 38 ? 7.709 -3.528 -1.626 1.00 0.00 38 ILE A N 12
ATOM 12520 C CA . ILE A 1 38 ? 6.936 -2.313 -1.822 1.00 0.00 38 ILE A CA 12
ATOM 12521 C C . ILE A 1 38 ? 7.238 -1.739 -3.207 1.00 0.00 38 ILE A C 12
ATOM 12522 O O . ILE A 1 38 ? 6.329 -1.314 -3.919 1.00 0.00 38 ILE A O 12
ATOM 12538 N N . HIS A 1 39 ? 8.518 -1.745 -3.549 1.00 0.00 39 HIS A N 12
ATOM 12539 C CA . HIS A 1 39 ? 8.952 -1.229 -4.836 1.00 0.00 39 HIS A CA 12
ATOM 12540 C C . HIS A 1 39 ? 8.217 -1.966 -5.958 1.00 0.00 39 HIS A C 12
ATOM 12541 O O . HIS A 1 39 ? 7.798 -1.353 -6.938 1.00 0.00 39 HIS A O 12
ATOM 12555 N N . THR A 1 40 ? 8.083 -3.272 -5.775 1.00 0.00 40 THR A N 12
ATOM 12556 C CA . THR A 1 40 ? 7.406 -4.099 -6.760 1.00 0.00 40 THR A CA 12
ATOM 12557 C C . THR A 1 40 ? 5.924 -3.729 -6.839 1.00 0.00 40 THR A C 12
ATOM 12558 O O . THR A 1 40 ? 5.326 -3.774 -7.913 1.00 0.00 40 THR A O 12
ATOM 12569 N N . LEU A 1 41 ? 5.374 -3.370 -5.688 1.00 0.00 41 LEU A N 12
ATOM 12570 C CA . LEU A 1 41 ? 3.973 -2.992 -5.614 1.00 0.00 41 LEU A CA 12
ATOM 12571 C C . LEU A 1 41 ? 3.791 -1.602 -6.228 1.00 0.00 41 LEU A C 12
ATOM 12572 O O . LEU A 1 41 ? 2.789 -1.339 -6.890 1.00 0.00 41 LEU A O 12
ATOM 12588 N N . SER A 1 42 ? 4.776 -0.750 -5.985 1.00 0.00 42 SER A N 12
ATOM 12589 C CA . SER A 1 42 ? 4.737 0.606 -6.505 1.00 0.00 42 SER A CA 12
ATOM 12590 C C . SER A 1 42 ? 4.998 0.596 -8.012 1.00 0.00 42 SER A C 12
ATOM 12591 O O . SER A 1 42 ? 4.714 1.574 -8.702 1.00 0.00 42 SER A O 12
ATOM 12599 N N . ALA A 1 43 ? 5.537 -0.521 -8.480 1.00 0.00 43 ALA A N 12
ATOM 12600 C CA . ALA A 1 43 ? 5.839 -0.671 -9.893 1.00 0.00 43 ALA A CA 12
ATOM 12601 C C . ALA A 1 43 ? 4.712 -1.452 -10.571 1.00 0.00 43 ALA A C 12
ATOM 12602 O O . ALA A 1 43 ? 3.974 -0.901 -11.387 1.00 0.00 43 ALA A O 12
ATOM 12609 N N . GLN A 1 44 ? 4.613 -2.722 -10.209 1.00 0.00 44 GLN A N 12
ATOM 12610 C CA . GLN A 1 44 ? 3.588 -3.584 -10.772 1.00 0.00 44 GLN A CA 12
ATOM 12611 C C . GLN A 1 44 ? 2.267 -2.823 -10.900 1.00 0.00 44 GLN A C 12
ATOM 12612 O O . GLN A 1 44 ? 1.587 -2.919 -11.921 1.00 0.00 44 GLN A O 12
ATOM 12626 N N . LEU A 1 45 ? 1.942 -2.085 -9.849 1.00 0.00 45 LEU A N 12
ATOM 12627 C CA . LEU A 1 45 ? 0.714 -1.308 -9.831 1.00 0.00 45 LEU A CA 12
ATOM 12628 C C . LEU A 1 45 ? 0.999 0.101 -10.354 1.00 0.00 45 LEU A C 12
ATOM 12629 O O . LEU A 1 45 ? 0.120 0.744 -10.927 1.00 0.00 45 LEU A O 12
ATOM 12645 N N . ASP A 1 46 ? 2.230 0.540 -10.139 1.00 0.00 46 ASP A N 12
ATOM 12646 C CA . ASP A 1 46 ? 2.642 1.861 -10.582 1.00 0.00 46 ASP A CA 12
ATOM 12647 C C . ASP A 1 46 ? 2.165 2.905 -9.570 1.00 0.00 46 ASP A C 12
ATOM 12648 O O . ASP A 1 46 ? 2.005 4.076 -9.910 1.00 0.00 46 ASP A O 12
ATOM 12657 N N . LEU A 1 47 ? 1.951 2.442 -8.347 1.00 0.00 47 LEU A N 12
ATOM 12658 C CA . LEU A 1 47 ? 1.496 3.322 -7.284 1.00 0.00 47 LEU A CA 12
ATOM 12659 C C . LEU A 1 47 ? 2.696 3.763 -6.444 1.00 0.00 47 LEU A C 12
ATOM 12660 O O . LEU A 1 47 ? 3.757 3.144 -6.497 1.00 0.00 47 LEU A O 12
ATOM 12676 N N . PRO A 1 48 ? 2.482 4.860 -5.668 1.00 0.00 48 PRO A N 12
ATOM 12677 C CA . PRO A 1 48 ? 3.534 5.392 -4.818 1.00 0.00 48 PRO A CA 12
ATOM 12678 C C . PRO A 1 48 ? 3.737 4.513 -3.582 1.00 0.00 48 PRO A C 12
ATOM 12679 O O . PRO A 1 48 ? 2.866 3.719 -3.230 1.00 0.00 48 PRO A O 12
ATOM 12690 N N . LYS A 1 49 ? 4.892 4.685 -2.956 1.00 0.00 49 LYS A N 12
ATOM 12691 C CA . LYS A 1 49 ? 5.221 3.918 -1.767 1.00 0.00 49 LYS A CA 12
ATOM 12692 C C . LYS A 1 49 ? 4.259 4.298 -0.639 1.00 0.00 49 LYS A C 12
ATOM 12693 O O . LYS A 1 49 ? 3.625 3.431 -0.040 1.00 0.00 49 LYS A O 12
ATOM 12712 N N . HIS A 1 50 ? 4.182 5.596 -0.382 1.00 0.00 50 HIS A N 12
ATOM 12713 C CA . HIS A 1 50 ? 3.308 6.101 0.663 1.00 0.00 50 HIS A CA 12
ATOM 12714 C C . HIS A 1 50 ? 1.920 5.475 0.519 1.00 0.00 50 HIS A C 12
ATOM 12715 O O . HIS A 1 50 ? 1.315 5.062 1.508 1.00 0.00 50 HIS A O 12
ATOM 12729 N N . THR A 1 51 ? 1.455 5.423 -0.720 1.00 0.00 51 THR A N 12
ATOM 12730 C CA . THR A 1 51 ? 0.149 4.855 -1.006 1.00 0.00 51 THR A CA 12
ATOM 12731 C C . THR A 1 51 ? 0.102 3.386 -0.581 1.00 0.00 51 THR A C 12
ATOM 12732 O O . THR A 1 51 ? -0.727 3.000 0.242 1.00 0.00 51 THR A O 12
ATOM 12743 N N . ILE A 1 52 ? 1.003 2.606 -1.161 1.00 0.00 52 ILE A N 12
ATOM 12744 C CA . ILE A 1 52 ? 1.075 1.188 -0.852 1.00 0.00 52 ILE A CA 12
ATOM 12745 C C . ILE A 1 52 ? 1.284 1.008 0.653 1.00 0.00 52 ILE A C 12
ATOM 12746 O O . ILE A 1 52 ? 0.640 0.166 1.276 1.00 0.00 52 ILE A O 12
ATOM 12762 N N . ILE A 1 53 ? 2.187 1.813 1.193 1.00 0.00 53 ILE A N 12
ATOM 12763 C CA . ILE A 1 53 ? 2.489 1.753 2.613 1.00 0.00 53 ILE A CA 12
ATOM 12764 C C . ILE A 1 53 ? 1.229 2.090 3.413 1.00 0.00 53 ILE A C 12
ATOM 12765 O O . ILE A 1 53 ? 0.760 1.279 4.210 1.00 0.00 53 ILE A O 12
ATOM 12781 N N . LYS A 1 54 ? 0.716 3.287 3.172 1.00 0.00 54 LYS A N 12
ATOM 12782 C CA . LYS A 1 54 ? -0.481 3.741 3.859 1.00 0.00 54 LYS A CA 12
ATOM 12783 C C . LYS A 1 54 ? -1.512 2.611 3.879 1.00 0.00 54 LYS A C 12
ATOM 12784 O O . LYS A 1 54 ? -1.858 2.099 4.943 1.00 0.00 54 LYS A O 12
ATOM 12803 N N . PHE A 1 55 ? -1.974 2.254 2.689 1.00 0.00 55 PHE A N 12
ATOM 12804 C CA . PHE A 1 55 ? -2.959 1.194 2.556 1.00 0.00 55 PHE A CA 12
ATOM 12805 C C . PHE A 1 55 ? -2.619 0.012 3.467 1.00 0.00 55 PHE A C 12
ATOM 12806 O O . PHE A 1 55 ? -3.448 -0.418 4.268 1.00 0.00 55 PHE A O 12
ATOM 12823 N N . PHE A 1 56 ? -1.398 -0.479 3.314 1.00 0.00 56 PHE A N 12
ATOM 12824 C CA . PHE A 1 56 ? -0.938 -1.603 4.113 1.00 0.00 56 PHE A CA 12
ATOM 12825 C C . PHE A 1 56 ? -1.252 -1.387 5.595 1.00 0.00 56 PHE A C 12
ATOM 12826 O O . PHE A 1 56 ? -1.806 -2.268 6.250 1.00 0.00 56 PHE A O 12
ATOM 12843 N N . GLN A 1 57 ? -0.885 -0.210 6.079 1.00 0.00 57 GLN A N 12
ATOM 12844 C CA . GLN A 1 57 ? -1.120 0.133 7.471 1.00 0.00 57 GLN A CA 12
ATOM 12845 C C . GLN A 1 57 ? -2.587 -0.104 7.836 1.00 0.00 57 GLN A C 12
ATOM 12846 O O . GLN A 1 57 ? -2.900 -0.451 8.974 1.00 0.00 57 GLN A O 12
ATOM 12860 N N . ASN A 1 58 ? -3.448 0.093 6.848 1.00 0.00 58 ASN A N 12
ATOM 12861 C CA . ASN A 1 58 ? -4.875 -0.096 7.050 1.00 0.00 58 ASN A CA 12
ATOM 12862 C C . ASN A 1 58 ? -5.162 -1.582 7.273 1.00 0.00 58 ASN A C 12
ATOM 12863 O O . ASN A 1 58 ? -5.815 -1.952 8.247 1.00 0.00 58 ASN A O 12
ATOM 12874 N N . GLN A 1 59 ? -4.661 -2.393 6.353 1.00 0.00 59 GLN A N 12
ATOM 12875 C CA . GLN A 1 59 ? -4.855 -3.830 6.437 1.00 0.00 59 GLN A CA 12
ATOM 12876 C C . GLN A 1 59 ? -4.637 -4.313 7.872 1.00 0.00 59 GLN A C 12
ATOM 12877 O O . GLN A 1 59 ? -5.517 -4.938 8.461 1.00 0.00 59 GLN A O 12
ATOM 12891 N N . ARG A 1 60 ? -3.458 -4.005 8.393 1.00 0.00 60 ARG A N 12
ATOM 12892 C CA . ARG A 1 60 ? -3.112 -4.399 9.748 1.00 0.00 60 ARG A CA 12
ATOM 12893 C C . ARG A 1 60 ? -4.240 -4.027 10.713 1.00 0.00 60 ARG A C 12
ATOM 12894 O O . ARG A 1 60 ? -4.800 -4.893 11.383 1.00 0.00 60 ARG A O 12
ATOM 12915 N N . TYR A 1 61 ? -4.539 -2.737 10.754 1.00 0.00 61 TYR A N 12
ATOM 12916 C CA . TYR A 1 61 ? -5.589 -2.239 11.626 1.00 0.00 61 TYR A CA 12
ATOM 12917 C C . TYR A 1 61 ? -6.922 -2.931 11.329 1.00 0.00 61 TYR A C 12
ATOM 12918 O O . TYR A 1 61 ? -7.760 -3.079 12.218 1.00 0.00 61 TYR A O 12
ATOM 12936 N N . HIS A 1 62 ? -7.076 -3.337 10.078 1.00 0.00 62 HIS A N 12
ATOM 12937 C CA . HIS A 1 62 ? -8.291 -4.010 9.653 1.00 0.00 62 HIS A CA 12
ATOM 12938 C C . HIS A 1 62 ? -8.009 -5.500 9.449 1.00 0.00 62 HIS A C 12
ATOM 12939 O O . HIS A 1 62 ? -7.923 -5.969 8.315 1.00 0.00 62 HIS A O 12
ATOM 12953 N N . VAL A 1 63 ? -7.873 -6.202 10.564 1.00 0.00 63 VAL A N 12
ATOM 12954 C CA . VAL A 1 63 ? -7.602 -7.629 10.522 1.00 0.00 63 VAL A CA 12
ATOM 12955 C C . VAL A 1 63 ? -8.415 -8.330 11.612 1.00 0.00 63 VAL A C 12
ATOM 12956 O O . VAL A 1 63 ? -8.542 -7.818 12.723 1.00 0.00 63 VAL A O 12
ATOM 12969 N N . LYS A 1 64 ? -8.944 -9.492 11.257 1.00 0.00 64 LYS A N 12
ATOM 12970 C CA . LYS A 1 64 ? -9.740 -10.269 12.191 1.00 0.00 64 LYS A CA 12
ATOM 12971 C C . LYS A 1 64 ? -9.252 -11.719 12.188 1.00 0.00 64 LYS A C 12
ATOM 12972 O O . LYS A 1 64 ? -8.759 -12.213 13.201 1.00 0.00 64 LYS A O 12
ATOM 12991 N N . HIS A 1 65 ? -9.407 -12.359 11.039 1.00 0.00 65 HIS A N 12
ATOM 12992 C CA . HIS A 1 65 ? -8.987 -13.743 10.891 1.00 0.00 65 HIS A CA 12
ATOM 12993 C C . HIS A 1 65 ? -7.459 -13.817 10.873 1.00 0.00 65 HIS A C 12
ATOM 12994 O O . HIS A 1 65 ? -6.811 -13.139 10.077 1.00 0.00 65 HIS A O 12
ATOM 13008 N N . SER A 1 66 ? -6.928 -14.646 11.759 1.00 0.00 66 SER A N 12
ATOM 13009 C CA . SER A 1 66 ? -5.489 -14.818 11.855 1.00 0.00 66 SER A CA 12
ATOM 13010 C C . SER A 1 66 ? -5.018 -15.867 10.845 1.00 0.00 66 SER A C 12
ATOM 13011 O O . SER A 1 66 ? -5.449 -17.018 10.894 1.00 0.00 66 SER A O 12
ATOM 13019 N N . GLY A 1 67 ? -4.141 -15.431 9.953 1.00 0.00 67 GLY A N 12
ATOM 13020 C CA . GLY A 1 67 ? -3.607 -16.318 8.933 1.00 0.00 67 GLY A CA 12
ATOM 13021 C C . GLY A 1 67 ? -4.645 -16.583 7.840 1.00 0.00 67 GLY A C 12
ATOM 13022 O O . GLY A 1 67 ? -5.750 -16.045 7.884 1.00 0.00 67 GLY A O 12
ATOM 13026 N N . PRO A 1 68 ? -4.241 -17.435 6.860 1.00 0.00 68 PRO A N 12
ATOM 13027 C CA . PRO A 1 68 ? -5.123 -17.778 5.757 1.00 0.00 68 PRO A CA 12
ATOM 13028 C C . PRO A 1 68 ? -6.209 -18.757 6.207 1.00 0.00 68 PRO A C 12
ATOM 13029 O O . PRO A 1 68 ? -5.945 -19.946 6.379 1.00 0.00 68 PRO A O 12
ATOM 13040 N N . SER A 1 69 ? -7.407 -18.220 6.386 1.00 0.00 69 SER A N 12
ATOM 13041 C CA . SER A 1 69 ? -8.534 -19.032 6.813 1.00 0.00 69 SER A CA 12
ATOM 13042 C C . SER A 1 69 ? -9.844 -18.283 6.561 1.00 0.00 69 SER A C 12
ATOM 13043 O O . SER A 1 69 ? -9.971 -17.111 6.913 1.00 0.00 69 SER A O 12
ATOM 13051 N N . SER A 1 70 ? -10.785 -18.989 5.953 1.00 0.00 70 SER A N 12
ATOM 13052 C CA . SER A 1 70 ? -12.081 -18.406 5.649 1.00 0.00 70 SER A CA 12
ATOM 13053 C C . SER A 1 70 ? -13.109 -18.841 6.695 1.00 0.00 70 SER A C 12
ATOM 13054 O O . SER A 1 70 ? -12.830 -19.708 7.522 1.00 0.00 70 SER A O 12
ATOM 13062 N N . GLY A 1 71 ? -14.276 -18.218 6.626 1.00 0.00 71 GLY A N 12
ATOM 13063 C CA . GLY A 1 71 ? -15.347 -18.530 7.557 1.00 0.00 71 GLY A CA 12
ATOM 13064 C C . GLY A 1 71 ? -16.509 -17.547 7.405 1.00 0.00 71 GLY A C 12
ATOM 13065 O O . GLY A 1 71 ? -16.307 -16.395 7.022 1.00 0.00 71 GLY A O 12
ATOM 13069 N N . GLY A 1 1 ? 9.055 10.321 0.352 1.00 0.00 1 GLY A N 13
ATOM 13070 C CA . GLY A 1 1 ? 8.751 11.703 0.682 1.00 0.00 1 GLY A CA 13
ATOM 13071 C C . GLY A 1 1 ? 9.133 12.018 2.130 1.00 0.00 1 GLY A C 13
ATOM 13072 O O . GLY A 1 1 ? 10.314 12.034 2.475 1.00 0.00 1 GLY A O 13
ATOM 13076 N N . SER A 1 2 ? 8.112 12.260 2.938 1.00 0.00 2 SER A N 13
ATOM 13077 C CA . SER A 1 2 ? 8.325 12.573 4.341 1.00 0.00 2 SER A CA 13
ATOM 13078 C C . SER A 1 2 ? 6.983 12.651 5.070 1.00 0.00 2 SER A C 13
ATOM 13079 O O . SER A 1 2 ? 6.754 11.926 6.038 1.00 0.00 2 SER A O 13
ATOM 13087 N N . SER A 1 3 ? 6.129 13.537 4.579 1.00 0.00 3 SER A N 13
ATOM 13088 C CA . SER A 1 3 ? 4.815 13.720 5.172 1.00 0.00 3 SER A CA 13
ATOM 13089 C C . SER A 1 3 ? 3.903 14.473 4.201 1.00 0.00 3 SER A C 13
ATOM 13090 O O . SER A 1 3 ? 2.830 13.986 3.848 1.00 0.00 3 SER A O 13
ATOM 13098 N N . GLY A 1 4 ? 4.363 15.648 3.798 1.00 0.00 4 GLY A N 13
ATOM 13099 C CA . GLY A 1 4 ? 3.602 16.473 2.875 1.00 0.00 4 GLY A CA 13
ATOM 13100 C C . GLY A 1 4 ? 4.241 16.472 1.485 1.00 0.00 4 GLY A C 13
ATOM 13101 O O . GLY A 1 4 ? 5.339 15.949 1.302 1.00 0.00 4 GLY A O 13
ATOM 13105 N N . SER A 1 5 ? 3.525 17.064 0.540 1.00 0.00 5 SER A N 13
ATOM 13106 C CA . SER A 1 5 ? 4.007 17.138 -0.829 1.00 0.00 5 SER A CA 13
ATOM 13107 C C . SER A 1 5 ? 3.264 18.239 -1.587 1.00 0.00 5 SER A C 13
ATOM 13108 O O . SER A 1 5 ? 3.882 19.170 -2.101 1.00 0.00 5 SER A O 13
ATOM 13116 N N . SER A 1 6 ? 1.947 18.096 -1.633 1.00 0.00 6 SER A N 13
ATOM 13117 C CA . SER A 1 6 ? 1.113 19.067 -2.320 1.00 0.00 6 SER A CA 13
ATOM 13118 C C . SER A 1 6 ? -0.273 19.117 -1.673 1.00 0.00 6 SER A C 13
ATOM 13119 O O . SER A 1 6 ? -0.703 20.167 -1.198 1.00 0.00 6 SER A O 13
ATOM 13127 N N . GLY A 1 7 ? -0.934 17.968 -1.676 1.00 0.00 7 GLY A N 13
ATOM 13128 C CA . GLY A 1 7 ? -2.262 17.868 -1.095 1.00 0.00 7 GLY A CA 13
ATOM 13129 C C . GLY A 1 7 ? -2.208 17.211 0.286 1.00 0.00 7 GLY A C 13
ATOM 13130 O O . GLY A 1 7 ? -1.178 16.666 0.678 1.00 0.00 7 GLY A O 13
ATOM 13134 N N . PRO A 1 8 ? -3.361 17.288 1.004 1.00 0.00 8 PRO A N 13
ATOM 13135 C CA . PRO A 1 8 ? -3.455 16.708 2.333 1.00 0.00 8 PRO A CA 13
ATOM 13136 C C . PRO A 1 8 ? -3.561 15.183 2.259 1.00 0.00 8 PRO A C 13
ATOM 13137 O O . PRO A 1 8 ? -4.559 14.650 1.776 1.00 0.00 8 PRO A O 13
ATOM 13148 N N . ARG A 1 9 ? -2.519 14.525 2.746 1.00 0.00 9 ARG A N 13
ATOM 13149 C CA . ARG A 1 9 ? -2.483 13.073 2.741 1.00 0.00 9 ARG A CA 13
ATOM 13150 C C . ARG A 1 9 ? -2.342 12.550 1.310 1.00 0.00 9 ARG A C 13
ATOM 13151 O O . ARG A 1 9 ? -1.303 12.003 0.945 1.00 0.00 9 ARG A O 13
ATOM 13172 N N . SER A 1 10 ? -3.403 12.736 0.539 1.00 0.00 10 SER A N 13
ATOM 13173 C CA . SER A 1 10 ? -3.411 12.290 -0.844 1.00 0.00 10 SER A CA 13
ATOM 13174 C C . SER A 1 10 ? -3.592 10.772 -0.903 1.00 0.00 10 SER A C 13
ATOM 13175 O O . SER A 1 10 ? -2.736 10.022 -0.436 1.00 0.00 10 SER A O 13
ATOM 13183 N N . ARG A 1 11 ? -4.712 10.364 -1.481 1.00 0.00 11 ARG A N 13
ATOM 13184 C CA . ARG A 1 11 ? -5.017 8.949 -1.608 1.00 0.00 11 ARG A CA 13
ATOM 13185 C C . ARG A 1 11 ? -5.958 8.711 -2.790 1.00 0.00 11 ARG A C 13
ATOM 13186 O O . ARG A 1 11 ? -7.005 9.348 -2.892 1.00 0.00 11 ARG A O 13
ATOM 13207 N N . THR A 1 12 ? -5.550 7.794 -3.655 1.00 0.00 12 THR A N 13
ATOM 13208 C CA . THR A 1 12 ? -6.344 7.465 -4.826 1.00 0.00 12 THR A CA 13
ATOM 13209 C C . THR A 1 12 ? -7.032 6.111 -4.641 1.00 0.00 12 THR A C 13
ATOM 13210 O O . THR A 1 12 ? -6.608 5.302 -3.818 1.00 0.00 12 THR A O 13
ATOM 13221 N N . LYS A 1 13 ? -8.083 5.905 -5.422 1.00 0.00 13 LYS A N 13
ATOM 13222 C CA . LYS A 1 13 ? -8.834 4.663 -5.355 1.00 0.00 13 LYS A CA 13
ATOM 13223 C C . LYS A 1 13 ? -8.239 3.658 -6.344 1.00 0.00 13 LYS A C 13
ATOM 13224 O O . LYS A 1 13 ? -7.987 3.995 -7.500 1.00 0.00 13 LYS A O 13
ATOM 13243 N N . ILE A 1 14 ? -8.033 2.445 -5.853 1.00 0.00 14 ILE A N 13
ATOM 13244 C CA . ILE A 1 14 ? -7.473 1.389 -6.680 1.00 0.00 14 ILE A CA 13
ATOM 13245 C C . ILE A 1 14 ? -8.606 0.661 -7.407 1.00 0.00 14 ILE A C 13
ATOM 13246 O O . ILE A 1 14 ? -9.491 0.092 -6.771 1.00 0.00 14 ILE A O 13
ATOM 13262 N N . SER A 1 15 ? -8.541 0.704 -8.729 1.00 0.00 15 SER A N 13
ATOM 13263 C CA . SER A 1 15 ? -9.550 0.056 -9.550 1.00 0.00 15 SER A CA 13
ATOM 13264 C C . SER A 1 15 ? -9.948 -1.284 -8.928 1.00 0.00 15 SER A C 13
ATOM 13265 O O . SER A 1 15 ? -11.134 -1.580 -8.789 1.00 0.00 15 SER A O 13
ATOM 13273 N N . LEU A 1 16 ? -8.935 -2.058 -8.569 1.00 0.00 16 LEU A N 13
ATOM 13274 C CA . LEU A 1 16 ? -9.164 -3.359 -7.965 1.00 0.00 16 LEU A CA 13
ATOM 13275 C C . LEU A 1 16 ? -7.950 -4.255 -8.217 1.00 0.00 16 LEU A C 13
ATOM 13276 O O . LEU A 1 16 ? -7.243 -4.627 -7.281 1.00 0.00 16 LEU A O 13
ATOM 13292 N N . GLU A 1 17 ? -7.745 -4.577 -9.486 1.00 0.00 17 GLU A N 13
ATOM 13293 C CA . GLU A 1 17 ? -6.628 -5.422 -9.873 1.00 0.00 17 GLU A CA 13
ATOM 13294 C C . GLU A 1 17 ? -5.407 -5.121 -9.001 1.00 0.00 17 GLU A C 13
ATOM 13295 O O . GLU A 1 17 ? -5.158 -5.813 -8.015 1.00 0.00 17 GLU A O 13
ATOM 13307 N N . ALA A 1 18 ? -4.679 -4.087 -9.395 1.00 0.00 18 ALA A N 13
ATOM 13308 C CA . ALA A 1 18 ? -3.490 -3.686 -8.662 1.00 0.00 18 ALA A CA 13
ATOM 13309 C C . ALA A 1 18 ? -3.654 -4.062 -7.188 1.00 0.00 18 ALA A C 13
ATOM 13310 O O . ALA A 1 18 ? -2.861 -4.832 -6.648 1.00 0.00 18 ALA A O 13
ATOM 13317 N N . LEU A 1 19 ? -4.689 -3.502 -6.579 1.00 0.00 19 LEU A N 13
ATOM 13318 C CA . LEU A 1 19 ? -4.967 -3.770 -5.178 1.00 0.00 19 LEU A CA 13
ATOM 13319 C C . LEU A 1 19 ? -4.913 -5.279 -4.931 1.00 0.00 19 LEU A C 13
ATOM 13320 O O . LEU A 1 19 ? -4.065 -5.758 -4.179 1.00 0.00 19 LEU A O 13
ATOM 13336 N N . GLY A 1 20 ? -5.828 -5.986 -5.578 1.00 0.00 20 GLY A N 13
ATOM 13337 C CA . GLY A 1 20 ? -5.894 -7.430 -5.437 1.00 0.00 20 GLY A CA 13
ATOM 13338 C C . GLY A 1 20 ? -4.521 -8.067 -5.661 1.00 0.00 20 GLY A C 13
ATOM 13339 O O . GLY A 1 20 ? -4.092 -8.917 -4.882 1.00 0.00 20 GLY A O 13
ATOM 13343 N N . ILE A 1 21 ? -3.869 -7.631 -6.729 1.00 0.00 21 ILE A N 13
ATOM 13344 C CA . ILE A 1 21 ? -2.553 -8.148 -7.065 1.00 0.00 21 ILE A CA 13
ATOM 13345 C C . ILE A 1 21 ? -1.668 -8.127 -5.818 1.00 0.00 21 ILE A C 13
ATOM 13346 O O . ILE A 1 21 ? -1.123 -9.156 -5.422 1.00 0.00 21 ILE A O 13
ATOM 13362 N N . LEU A 1 22 ? -1.552 -6.944 -5.233 1.00 0.00 22 LEU A N 13
ATOM 13363 C CA . LEU A 1 22 ? -0.742 -6.775 -4.039 1.00 0.00 22 LEU A CA 13
ATOM 13364 C C . LEU A 1 22 ? -1.425 -7.476 -2.862 1.00 0.00 22 LEU A C 13
ATOM 13365 O O . LEU A 1 22 ? -0.755 -7.978 -1.960 1.00 0.00 22 LEU A O 13
ATOM 13381 N N . GLN A 1 23 ? -2.749 -7.488 -2.909 1.00 0.00 23 GLN A N 13
ATOM 13382 C CA . GLN A 1 23 ? -3.529 -8.119 -1.858 1.00 0.00 23 GLN A CA 13
ATOM 13383 C C . GLN A 1 23 ? -3.227 -9.618 -1.799 1.00 0.00 23 GLN A C 13
ATOM 13384 O O . GLN A 1 23 ? -3.108 -10.188 -0.716 1.00 0.00 23 GLN A O 13
ATOM 13398 N N . SER A 1 24 ? -3.110 -10.212 -2.977 1.00 0.00 24 SER A N 13
ATOM 13399 C CA . SER A 1 24 ? -2.824 -11.633 -3.073 1.00 0.00 24 SER A CA 13
ATOM 13400 C C . SER A 1 24 ? -1.444 -11.930 -2.483 1.00 0.00 24 SER A C 13
ATOM 13401 O O . SER A 1 24 ? -1.262 -12.934 -1.795 1.00 0.00 24 SER A O 13
ATOM 13409 N N . PHE A 1 25 ? -0.507 -11.039 -2.772 1.00 0.00 25 PHE A N 13
ATOM 13410 C CA . PHE A 1 25 ? 0.851 -11.192 -2.278 1.00 0.00 25 PHE A CA 13
ATOM 13411 C C . PHE A 1 25 ? 0.895 -11.081 -0.753 1.00 0.00 25 PHE A C 13
ATOM 13412 O O . PHE A 1 25 ? 1.742 -11.695 -0.106 1.00 0.00 25 PHE A O 13
ATOM 13429 N N . ILE A 1 26 ? -0.028 -10.291 -0.222 1.00 0.00 26 ILE A N 13
ATOM 13430 C CA . ILE A 1 26 ? -0.104 -10.091 1.215 1.00 0.00 26 ILE A CA 13
ATOM 13431 C C . ILE A 1 26 ? -0.454 -11.418 1.893 1.00 0.00 26 ILE A C 13
ATOM 13432 O O . ILE A 1 26 ? 0.092 -11.744 2.945 1.00 0.00 26 ILE A O 13
ATOM 13448 N N . HIS A 1 27 ? -1.362 -12.147 1.261 1.00 0.00 27 HIS A N 13
ATOM 13449 C CA . HIS A 1 27 ? -1.791 -13.431 1.790 1.00 0.00 27 HIS A CA 13
ATOM 13450 C C . HIS A 1 27 ? -0.758 -14.502 1.436 1.00 0.00 27 HIS A C 13
ATOM 13451 O O . HIS A 1 27 ? -0.788 -15.603 1.983 1.00 0.00 27 HIS A O 13
ATOM 13465 N N . ASP A 1 28 ? 0.133 -14.142 0.523 1.00 0.00 28 ASP A N 13
ATOM 13466 C CA . ASP A 1 28 ? 1.173 -15.059 0.090 1.00 0.00 28 ASP A CA 13
ATOM 13467 C C . ASP A 1 28 ? 2.391 -14.910 1.005 1.00 0.00 28 ASP A C 13
ATOM 13468 O O . ASP A 1 28 ? 2.913 -15.899 1.515 1.00 0.00 28 ASP A O 13
ATOM 13477 N N . VAL A 1 29 ? 2.808 -13.665 1.183 1.00 0.00 29 VAL A N 13
ATOM 13478 C CA . VAL A 1 29 ? 3.955 -13.373 2.026 1.00 0.00 29 VAL A CA 13
ATOM 13479 C C . VAL A 1 29 ? 3.471 -13.030 3.437 1.00 0.00 29 VAL A C 13
ATOM 13480 O O . VAL A 1 29 ? 3.979 -13.569 4.419 1.00 0.00 29 VAL A O 13
ATOM 13493 N N . GLY A 1 30 ? 2.494 -12.137 3.492 1.00 0.00 30 GLY A N 13
ATOM 13494 C CA . GLY A 1 30 ? 1.936 -11.715 4.765 1.00 0.00 30 GLY A CA 13
ATOM 13495 C C . GLY A 1 30 ? 1.677 -10.208 4.779 1.00 0.00 30 GLY A C 13
ATOM 13496 O O . GLY A 1 30 ? 1.254 -9.638 3.774 1.00 0.00 30 GLY A O 13
ATOM 13500 N N . LEU A 1 31 ? 1.943 -9.604 5.928 1.00 0.00 31 LEU A N 13
ATOM 13501 C CA . LEU A 1 31 ? 1.744 -8.173 6.086 1.00 0.00 31 LEU A CA 13
ATOM 13502 C C . LEU A 1 31 ? 3.023 -7.543 6.641 1.00 0.00 31 LEU A C 13
ATOM 13503 O O . LEU A 1 31 ? 2.971 -6.747 7.577 1.00 0.00 31 LEU A O 13
ATOM 13519 N N . TYR A 1 32 ? 4.141 -7.923 6.040 1.00 0.00 32 TYR A N 13
ATOM 13520 C CA . TYR A 1 32 ? 5.431 -7.405 6.462 1.00 0.00 32 TYR A CA 13
ATOM 13521 C C . TYR A 1 32 ? 6.389 -7.287 5.275 1.00 0.00 32 TYR A C 13
ATOM 13522 O O . TYR A 1 32 ? 7.418 -7.960 5.234 1.00 0.00 32 TYR A O 13
ATOM 13540 N N . PRO A 1 33 ? 6.008 -6.403 4.314 1.00 0.00 33 PRO A N 13
ATOM 13541 C CA . PRO A 1 33 ? 6.822 -6.188 3.130 1.00 0.00 33 PRO A CA 13
ATOM 13542 C C . PRO A 1 33 ? 8.059 -5.350 3.460 1.00 0.00 33 PRO A C 13
ATOM 13543 O O . PRO A 1 33 ? 8.203 -4.863 4.580 1.00 0.00 33 PRO A O 13
ATOM 13554 N N . ASP A 1 34 ? 8.920 -5.206 2.463 1.00 0.00 34 ASP A N 13
ATOM 13555 C CA . ASP A 1 34 ? 10.139 -4.435 2.633 1.00 0.00 34 ASP A CA 13
ATOM 13556 C C . ASP A 1 34 ? 10.234 -3.387 1.522 1.00 0.00 34 ASP A C 13
ATOM 13557 O O . ASP A 1 34 ? 9.529 -3.477 0.517 1.00 0.00 34 ASP A O 13
ATOM 13566 N N . GLN A 1 35 ? 11.110 -2.417 1.739 1.00 0.00 35 GLN A N 13
ATOM 13567 C CA . GLN A 1 35 ? 11.306 -1.353 0.769 1.00 0.00 35 GLN A CA 13
ATOM 13568 C C . GLN A 1 35 ? 11.357 -1.930 -0.647 1.00 0.00 35 GLN A C 13
ATOM 13569 O O . GLN A 1 35 ? 11.028 -1.243 -1.613 1.00 0.00 35 GLN A O 13
ATOM 13583 N N . GLU A 1 36 ? 11.772 -3.186 -0.726 1.00 0.00 36 GLU A N 13
ATOM 13584 C CA . GLU A 1 36 ? 11.871 -3.862 -2.008 1.00 0.00 36 GLU A CA 13
ATOM 13585 C C . GLU A 1 36 ? 10.485 -4.304 -2.483 1.00 0.00 36 GLU A C 13
ATOM 13586 O O . GLU A 1 36 ? 10.090 -4.013 -3.611 1.00 0.00 36 GLU A O 13
ATOM 13598 N N . ALA A 1 37 ? 9.785 -4.999 -1.599 1.00 0.00 37 ALA A N 13
ATOM 13599 C CA . ALA A 1 37 ? 8.452 -5.483 -1.914 1.00 0.00 37 ALA A CA 13
ATOM 13600 C C . ALA A 1 37 ? 7.558 -4.298 -2.286 1.00 0.00 37 ALA A C 13
ATOM 13601 O O . ALA A 1 37 ? 6.774 -4.380 -3.230 1.00 0.00 37 ALA A O 13
ATOM 13608 N N . ILE A 1 38 ? 7.706 -3.224 -1.524 1.00 0.00 38 ILE A N 13
ATOM 13609 C CA . ILE A 1 38 ? 6.922 -2.024 -1.762 1.00 0.00 38 ILE A CA 13
ATOM 13610 C C . ILE A 1 38 ? 7.273 -1.455 -3.138 1.00 0.00 38 ILE A C 13
ATOM 13611 O O . ILE A 1 38 ? 6.393 -1.011 -3.873 1.00 0.00 38 ILE A O 13
ATOM 13627 N N . HIS A 1 39 ? 8.562 -1.487 -3.444 1.00 0.00 39 HIS A N 13
ATOM 13628 C CA . HIS A 1 39 ? 9.040 -0.980 -4.719 1.00 0.00 39 HIS A CA 13
ATOM 13629 C C . HIS A 1 39 ? 8.366 -1.743 -5.861 1.00 0.00 39 HIS A C 13
ATOM 13630 O O . HIS A 1 39 ? 8.028 -1.158 -6.889 1.00 0.00 39 HIS A O 13
ATOM 13644 N N . THR A 1 40 ? 8.189 -3.037 -5.642 1.00 0.00 40 THR A N 13
ATOM 13645 C CA . THR A 1 40 ? 7.561 -3.886 -6.639 1.00 0.00 40 THR A CA 13
ATOM 13646 C C . THR A 1 40 ? 6.073 -3.553 -6.763 1.00 0.00 40 THR A C 13
ATOM 13647 O O . THR A 1 40 ? 5.509 -3.610 -7.855 1.00 0.00 40 THR A O 13
ATOM 13658 N N . LEU A 1 41 ? 5.479 -3.212 -5.629 1.00 0.00 41 LEU A N 13
ATOM 13659 C CA . LEU A 1 41 ? 4.068 -2.870 -5.596 1.00 0.00 41 LEU A CA 13
ATOM 13660 C C . LEU A 1 41 ? 3.863 -1.507 -6.261 1.00 0.00 41 LEU A C 13
ATOM 13661 O O . LEU A 1 41 ? 2.873 -1.296 -6.960 1.00 0.00 41 LEU A O 13
ATOM 13677 N N . SER A 1 42 ? 4.814 -0.617 -6.018 1.00 0.00 42 SER A N 13
ATOM 13678 C CA . SER A 1 42 ? 4.750 0.720 -6.584 1.00 0.00 42 SER A CA 13
ATOM 13679 C C . SER A 1 42 ? 5.052 0.668 -8.084 1.00 0.00 42 SER A C 13
ATOM 13680 O O . SER A 1 42 ? 4.762 1.616 -8.812 1.00 0.00 42 SER A O 13
ATOM 13688 N N . ALA A 1 43 ? 5.6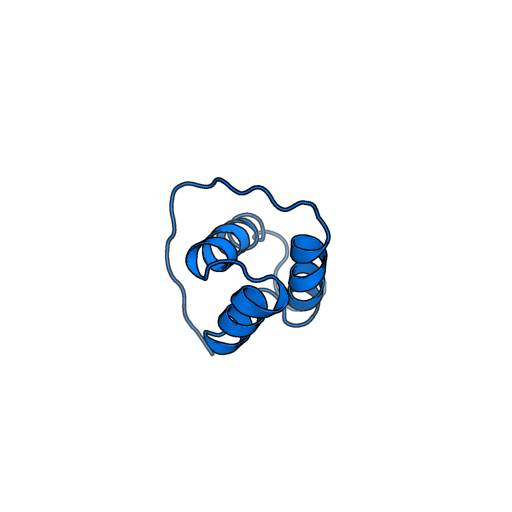29 -0.449 -8.501 1.00 0.00 43 ALA A N 13
ATOM 13689 C CA . ALA A 1 43 ? 5.972 -0.637 -9.900 1.00 0.00 43 ALA A CA 13
ATOM 13690 C C . ALA A 1 43 ? 4.878 -1.460 -10.583 1.00 0.00 43 ALA A C 13
ATOM 13691 O O . ALA A 1 43 ? 4.153 -0.948 -11.435 1.00 0.00 43 ALA A O 13
ATOM 13698 N N . GLN A 1 44 ? 4.793 -2.720 -10.184 1.00 0.00 44 GLN A N 13
ATOM 13699 C CA . GLN A 1 44 ? 3.799 -3.618 -10.747 1.00 0.00 44 GLN A CA 13
ATOM 13700 C C . GLN A 1 44 ? 2.462 -2.893 -10.913 1.00 0.00 44 GLN A C 13
ATOM 13701 O O . GLN A 1 44 ? 1.787 -3.053 -11.929 1.00 0.00 44 GLN A O 13
ATOM 13715 N N . LEU A 1 45 ? 2.119 -2.112 -9.900 1.00 0.00 45 LEU A N 13
ATOM 13716 C CA . LEU A 1 45 ? 0.875 -1.362 -9.920 1.00 0.00 45 LEU A CA 13
ATOM 13717 C C . LEU A 1 45 ? 1.137 0.038 -10.480 1.00 0.00 45 LEU A C 13
ATOM 13718 O O . LEU A 1 45 ? 0.256 0.641 -11.090 1.00 0.00 45 LEU A O 13
ATOM 13734 N N . ASP A 1 46 ? 2.353 0.513 -10.253 1.00 0.00 46 ASP A N 13
ATOM 13735 C CA . ASP A 1 46 ? 2.742 1.830 -10.727 1.00 0.00 46 ASP A CA 13
ATOM 13736 C C . ASP A 1 46 ? 2.241 2.890 -9.744 1.00 0.00 46 ASP A C 13
ATOM 13737 O O . ASP A 1 46 ? 2.064 4.050 -10.113 1.00 0.00 46 ASP A O 13
ATOM 13746 N N . LEU A 1 47 ? 2.027 2.453 -8.511 1.00 0.00 47 LEU A N 13
ATOM 13747 C CA . LEU A 1 47 ? 1.550 3.350 -7.472 1.00 0.00 47 LEU A CA 13
ATOM 13748 C C . LEU A 1 47 ? 2.736 3.824 -6.630 1.00 0.00 47 LEU A C 13
ATOM 13749 O O . LEU A 1 47 ? 3.809 3.225 -6.670 1.00 0.00 47 LEU A O 13
ATOM 13765 N N . PRO A 1 48 ? 2.495 4.923 -5.866 1.00 0.00 48 PRO A N 13
ATOM 13766 C CA . PRO A 1 48 ? 3.531 5.484 -5.015 1.00 0.00 48 PRO A CA 13
ATOM 13767 C C . PRO A 1 48 ? 3.743 4.622 -3.769 1.00 0.00 48 PRO A C 13
ATOM 13768 O O . PRO A 1 48 ? 2.864 3.852 -3.386 1.00 0.00 48 PRO A O 13
ATOM 13779 N N . LYS A 1 49 ? 4.914 4.782 -3.171 1.00 0.00 49 LYS A N 13
ATOM 13780 C CA . LYS A 1 49 ? 5.253 4.028 -1.976 1.00 0.00 49 LYS A CA 13
ATOM 13781 C C . LYS A 1 49 ? 4.270 4.382 -0.859 1.00 0.00 49 LYS A C 13
ATOM 13782 O O . LYS A 1 49 ? 3.641 3.499 -0.278 1.00 0.00 49 LYS A O 13
ATOM 13801 N N . HIS A 1 50 ? 4.169 5.676 -0.591 1.00 0.00 50 HIS A N 13
ATOM 13802 C CA . HIS A 1 50 ? 3.273 6.158 0.446 1.00 0.00 50 HIS A CA 13
ATOM 13803 C C . HIS A 1 50 ? 1.898 5.509 0.279 1.00 0.00 50 HIS A C 13
ATOM 13804 O O . HIS A 1 50 ? 1.332 4.989 1.239 1.00 0.00 50 HIS A O 13
ATOM 13818 N N . THR A 1 51 ? 1.400 5.562 -0.948 1.00 0.00 51 THR A N 13
ATOM 13819 C CA . THR A 1 51 ? 0.102 4.986 -1.254 1.00 0.00 51 THR A CA 13
ATOM 13820 C C . THR A 1 51 ? 0.038 3.532 -0.782 1.00 0.00 51 THR A C 13
ATOM 13821 O O . THR A 1 51 ? -0.839 3.167 -0.001 1.00 0.00 51 THR A O 13
ATOM 13832 N N . ILE A 1 52 ? 0.980 2.742 -1.275 1.00 0.00 52 ILE A N 13
ATOM 13833 C CA . ILE A 1 52 ? 1.043 1.336 -0.913 1.00 0.00 52 ILE A CA 13
ATOM 13834 C C . ILE A 1 52 ? 1.247 1.211 0.598 1.00 0.00 52 ILE A C 13
ATOM 13835 O O . ILE A 1 52 ? 0.554 0.440 1.260 1.00 0.00 52 ILE A O 13
ATOM 13851 N N . ILE A 1 53 ? 2.200 1.981 1.100 1.00 0.00 53 ILE A N 13
ATOM 13852 C CA . ILE A 1 53 ? 2.504 1.967 2.521 1.00 0.00 53 ILE A CA 13
ATOM 13853 C C . ILE A 1 53 ? 1.231 2.270 3.313 1.00 0.00 53 ILE A C 13
ATOM 13854 O O . ILE A 1 53 ? 0.724 1.410 4.032 1.00 0.00 53 ILE A O 13
ATOM 13870 N N . LYS A 1 54 ? 0.751 3.494 3.154 1.00 0.00 54 LYS A N 13
ATOM 13871 C CA . LYS A 1 54 ? -0.454 3.922 3.846 1.00 0.00 54 LYS A CA 13
ATOM 13872 C C . LYS A 1 54 ? -1.473 2.781 3.837 1.00 0.00 54 LYS A C 13
ATOM 13873 O O . LYS A 1 54 ? -1.816 2.241 4.888 1.00 0.00 54 LYS A O 13
ATOM 13892 N N . PHE A 1 55 ? -1.930 2.448 2.639 1.00 0.00 55 PHE A N 13
ATOM 13893 C CA . PHE A 1 55 ? -2.904 1.381 2.479 1.00 0.00 55 PHE A CA 13
ATOM 13894 C C . PHE A 1 55 ? -2.625 0.234 3.452 1.00 0.00 55 PHE A C 13
ATOM 13895 O O . PHE A 1 55 ? -3.456 -0.080 4.303 1.00 0.00 55 PHE A O 13
ATOM 13912 N N . PHE A 1 56 ? -1.451 -0.361 3.294 1.00 0.00 56 PHE A N 13
ATOM 13913 C CA . PHE A 1 56 ? -1.052 -1.467 4.148 1.00 0.00 56 PHE A CA 13
ATOM 13914 C C . PHE A 1 56 ? -1.372 -1.171 5.615 1.00 0.00 56 PHE A C 13
ATOM 13915 O O . PHE A 1 56 ? -2.036 -1.962 6.281 1.00 0.00 56 PHE A O 13
ATOM 13932 N N . GLN A 1 57 ? -0.883 -0.028 6.074 1.00 0.00 57 GLN A N 13
ATOM 13933 C CA . GLN A 1 57 ? -1.108 0.383 7.450 1.00 0.00 57 GLN A CA 13
ATOM 13934 C C . GLN A 1 57 ? -2.534 0.034 7.881 1.00 0.00 57 GLN A C 13
ATOM 13935 O O . GLN A 1 57 ? -2.737 -0.573 8.932 1.00 0.00 57 GLN A O 13
ATOM 13949 N N . ASN A 1 58 ? -3.484 0.432 7.048 1.00 0.00 58 ASN A N 13
ATOM 13950 C CA . ASN A 1 58 ? -4.885 0.169 7.331 1.00 0.00 58 ASN A CA 13
ATOM 13951 C C . ASN A 1 58 ? -5.114 -1.343 7.387 1.00 0.00 58 ASN A C 13
ATOM 13952 O O . ASN A 1 58 ? -5.789 -1.839 8.288 1.00 0.00 58 ASN A O 13
ATOM 13963 N N . GLN A 1 59 ? -4.540 -2.033 6.413 1.00 0.00 59 GLN A N 13
ATOM 13964 C CA . GLN A 1 59 ? -4.673 -3.478 6.340 1.00 0.00 59 GLN A CA 13
ATOM 13965 C C . GLN A 1 59 ? -4.407 -4.105 7.710 1.00 0.00 59 GLN A C 13
ATOM 13966 O O . GLN A 1 59 ? -5.265 -4.794 8.259 1.00 0.00 59 GLN A O 13
ATOM 13980 N N . ARG A 1 60 ? -3.213 -3.844 8.223 1.00 0.00 60 ARG A N 13
ATOM 13981 C CA . ARG A 1 60 ? -2.823 -4.374 9.518 1.00 0.00 60 ARG A CA 13
ATOM 13982 C C . ARG A 1 60 ? -3.982 -4.259 10.510 1.00 0.00 60 ARG A C 13
ATOM 13983 O O . ARG A 1 60 ? -4.330 -5.231 11.179 1.00 0.00 60 ARG A O 13
ATOM 14004 N N . TYR A 1 61 ? -4.547 -3.063 10.574 1.00 0.00 61 TYR A N 13
ATOM 14005 C CA . TYR A 1 61 ? -5.660 -2.808 11.473 1.00 0.00 61 TYR A CA 13
ATOM 14006 C C . TYR A 1 61 ? -6.920 -3.541 11.007 1.00 0.00 61 TYR A C 13
ATOM 14007 O O . TYR A 1 61 ? -7.722 -3.987 11.827 1.00 0.00 61 TYR A O 13
ATOM 14025 N N . HIS A 1 62 ? -7.055 -3.642 9.693 1.00 0.00 62 HIS A N 13
ATOM 14026 C CA . HIS A 1 62 ? -8.204 -4.313 9.109 1.00 0.00 62 HIS A CA 13
ATOM 14027 C C . HIS A 1 62 ? -7.816 -5.737 8.705 1.00 0.00 62 HIS A C 13
ATOM 14028 O O . HIS A 1 62 ? -7.387 -5.971 7.576 1.00 0.00 62 HIS A O 13
ATOM 14042 N N . VAL A 1 63 ? -7.981 -6.652 9.649 1.00 0.00 63 VAL A N 13
ATOM 14043 C CA . VAL A 1 63 ? -7.654 -8.046 9.406 1.00 0.00 63 VAL A CA 13
ATOM 14044 C C . VAL A 1 63 ? -8.453 -8.929 10.367 1.00 0.00 63 VAL A C 13
ATOM 14045 O O . VAL A 1 63 ? -8.723 -8.533 11.500 1.00 0.00 63 VAL A O 13
ATOM 14058 N N . LYS A 1 64 ? -8.810 -10.107 9.878 1.00 0.00 64 LYS A N 13
ATOM 14059 C CA . LYS A 1 64 ? -9.574 -11.049 10.679 1.00 0.00 64 LYS A CA 13
ATOM 14060 C C . LYS A 1 64 ? -8.748 -12.320 10.890 1.00 0.00 64 LYS A C 13
ATOM 14061 O O . LYS A 1 64 ? -8.288 -12.589 11.999 1.00 0.00 64 LYS A O 13
ATOM 14080 N N . HIS A 1 65 ? -8.585 -13.067 9.809 1.00 0.00 65 HIS A N 13
ATOM 14081 C CA . HIS A 1 65 ? -7.823 -14.303 9.861 1.00 0.00 65 HIS A CA 13
ATOM 14082 C C . HIS A 1 65 ? -6.446 -14.084 9.232 1.00 0.00 65 HIS A C 13
ATOM 14083 O O . HIS A 1 65 ? -6.198 -14.515 8.107 1.00 0.00 65 HIS A O 13
ATOM 14097 N N . SER A 1 66 ? -5.587 -13.413 9.985 1.00 0.00 66 SER A N 13
ATOM 14098 C CA . SER A 1 66 ? -4.241 -13.132 9.515 1.00 0.00 66 SER A CA 13
ATOM 14099 C C . SER A 1 66 ? -3.450 -12.399 10.601 1.00 0.00 66 SER A C 13
ATOM 14100 O O . SER A 1 66 ? -4.027 -11.683 11.418 1.00 0.00 66 SER A O 13
ATOM 14108 N N . GLY A 1 67 ? -2.141 -12.604 10.575 1.00 0.00 67 GLY A N 13
ATOM 14109 C CA . GLY A 1 67 ? -1.266 -11.972 11.547 1.00 0.00 67 GLY A CA 13
ATOM 14110 C C . GLY A 1 67 ? -0.164 -12.933 11.999 1.00 0.00 67 GLY A C 13
ATOM 14111 O O . GLY A 1 67 ? 0.659 -13.363 11.193 1.00 0.00 67 GLY A O 13
ATOM 14115 N N . PRO A 1 68 ? -0.185 -13.250 13.322 1.00 0.00 68 PRO A N 13
ATOM 14116 C CA . PRO A 1 68 ? 0.801 -14.152 13.891 1.00 0.00 68 PRO A CA 13
ATOM 14117 C C . PRO A 1 68 ? 0.506 -15.602 13.503 1.00 0.00 68 PRO A C 13
ATOM 14118 O O . PRO A 1 68 ? -0.632 -16.057 13.607 1.00 0.00 68 PRO A O 13
ATOM 14129 N N . SER A 1 69 ? 1.552 -16.289 13.065 1.00 0.00 69 SER A N 13
ATOM 14130 C CA . SER A 1 69 ? 1.419 -17.678 12.662 1.00 0.00 69 SER A CA 13
ATOM 14131 C C . SER A 1 69 ? 2.422 -18.544 13.427 1.00 0.00 69 SER A C 13
ATOM 14132 O O . SER A 1 69 ? 3.627 -18.448 13.203 1.00 0.00 69 SER A O 13
ATOM 14140 N N . SER A 1 70 ? 1.887 -19.369 14.315 1.00 0.00 70 SER A N 13
ATOM 14141 C CA . SER A 1 70 ? 2.720 -20.251 15.114 1.00 0.00 70 SER A CA 13
ATOM 14142 C C . SER A 1 70 ? 3.699 -19.427 15.953 1.00 0.00 70 SER A C 13
ATOM 14143 O O . SER A 1 70 ? 4.065 -18.316 15.573 1.00 0.00 70 SER A O 13
ATOM 14151 N N . GLY A 1 71 ? 4.096 -20.004 17.078 1.00 0.00 71 GLY A N 13
ATOM 14152 C CA . GLY A 1 71 ? 5.026 -19.337 17.973 1.00 0.00 71 GLY A CA 13
ATOM 14153 C C . GLY A 1 71 ? 4.295 -18.742 19.179 1.00 0.00 71 GLY A C 13
ATOM 14154 O O . GLY A 1 71 ? 4.408 -19.253 20.292 1.00 0.00 71 GLY A O 13
ATOM 14158 N N . GLY A 1 1 ? -23.576 8.410 23.038 1.00 0.00 1 GLY A N 14
ATOM 14159 C CA . GLY A 1 1 ? -22.399 7.994 23.782 1.00 0.00 1 GLY A CA 14
ATOM 14160 C C . GLY A 1 1 ? -21.147 8.054 22.905 1.00 0.00 1 GLY A C 14
ATOM 14161 O O . GLY A 1 1 ? -21.039 8.911 22.029 1.00 0.00 1 GLY A O 14
ATOM 14165 N N . SER A 1 2 ? -20.233 7.132 23.171 1.00 0.00 2 SER A N 14
ATOM 14166 C CA . SER A 1 2 ? -18.992 7.069 22.417 1.00 0.00 2 SER A CA 14
ATOM 14167 C C . SER A 1 2 ? -19.267 6.564 20.999 1.00 0.00 2 SER A C 14
ATOM 14168 O O . SER A 1 2 ? -19.611 5.398 20.808 1.00 0.00 2 SER A O 14
ATOM 14176 N N . SER A 1 3 ? -19.104 7.465 20.041 1.00 0.00 3 SER A N 14
ATOM 14177 C CA . SER A 1 3 ? -19.330 7.124 18.647 1.00 0.00 3 SER A CA 14
ATOM 14178 C C . SER A 1 3 ? -18.017 7.214 17.867 1.00 0.00 3 SER A C 14
ATOM 14179 O O . SER A 1 3 ? -17.553 8.308 17.548 1.00 0.00 3 SER A O 14
ATOM 14187 N N . GLY A 1 4 ? -17.453 6.049 17.583 1.00 0.00 4 GLY A N 14
ATOM 14188 C CA . GLY A 1 4 ? -16.203 5.982 16.847 1.00 0.00 4 GLY A CA 14
ATOM 14189 C C . GLY A 1 4 ? -16.440 6.161 15.346 1.00 0.00 4 GLY A C 14
ATOM 14190 O O . GLY A 1 4 ? -17.177 7.055 14.932 1.00 0.00 4 GLY A O 14
ATOM 14194 N N . SER A 1 5 ? -15.801 5.297 14.571 1.00 0.00 5 SER A N 14
ATOM 14195 C CA . SER A 1 5 ? -15.933 5.349 13.125 1.00 0.00 5 SER A CA 14
ATOM 14196 C C . SER A 1 5 ? -16.669 4.105 12.622 1.00 0.00 5 SER A C 14
ATOM 14197 O O . SER A 1 5 ? -16.124 3.003 12.649 1.00 0.00 5 SER A O 14
ATOM 14205 N N . SER A 1 6 ? -17.897 4.324 12.174 1.00 0.00 6 SER A N 14
ATOM 14206 C CA . SER A 1 6 ? -18.713 3.235 11.665 1.00 0.00 6 SER A CA 14
ATOM 14207 C C . SER A 1 6 ? -20.050 3.777 11.155 1.00 0.00 6 SER A C 14
ATOM 14208 O O . SER A 1 6 ? -20.813 4.372 11.914 1.00 0.00 6 SER A O 14
ATOM 14216 N N . GLY A 1 7 ? -20.292 3.552 9.872 1.00 0.00 7 GLY A N 14
ATOM 14217 C CA . GLY A 1 7 ? -21.522 4.011 9.250 1.00 0.00 7 GLY A CA 14
ATOM 14218 C C . GLY A 1 7 ? -21.413 3.975 7.725 1.00 0.00 7 GLY A C 14
ATOM 14219 O O . GLY A 1 7 ? -21.125 2.930 7.143 1.00 0.00 7 GLY A O 14
ATOM 14223 N N . PRO A 1 8 ? -21.655 5.161 7.103 1.00 0.00 8 PRO A N 14
ATOM 14224 C CA . PRO A 1 8 ? -21.587 5.275 5.657 1.00 0.00 8 PRO A CA 14
ATOM 14225 C C . PRO A 1 8 ? -20.134 5.280 5.175 1.00 0.00 8 PRO A C 14
ATOM 14226 O O . PRO A 1 8 ? -19.465 6.311 5.220 1.00 0.00 8 PRO A O 14
ATOM 14237 N N . ARG A 1 9 ? -19.690 4.115 4.726 1.00 0.00 9 ARG A N 14
ATOM 14238 C CA . ARG A 1 9 ? -18.329 3.972 4.236 1.00 0.00 9 ARG A CA 14
ATOM 14239 C C . ARG A 1 9 ? -18.322 3.869 2.710 1.00 0.00 9 ARG A C 14
ATOM 14240 O O . ARG A 1 9 ? -18.493 2.783 2.157 1.00 0.00 9 ARG A O 14
ATOM 14261 N N . SER A 1 10 ? -18.123 5.013 2.072 1.00 0.00 10 SER A N 14
ATOM 14262 C CA . SER A 1 10 ? -18.092 5.065 0.620 1.00 0.00 10 SER A CA 14
ATOM 14263 C C . SER A 1 10 ? -16.861 5.844 0.151 1.00 0.00 10 SER A C 14
ATOM 14264 O O . SER A 1 10 ? -16.920 7.060 -0.021 1.00 0.00 10 SER A O 14
ATOM 14272 N N . ARG A 1 11 ? -15.775 5.110 -0.043 1.00 0.00 11 ARG A N 14
ATOM 14273 C CA . ARG A 1 11 ? -14.532 5.717 -0.489 1.00 0.00 11 ARG A CA 14
ATOM 14274 C C . ARG A 1 11 ? -13.783 4.765 -1.424 1.00 0.00 11 ARG A C 14
ATOM 14275 O O . ARG A 1 11 ? -13.138 3.822 -0.969 1.00 0.00 11 ARG A O 14
ATOM 14296 N N . THR A 1 12 ? -13.893 5.046 -2.714 1.00 0.00 12 THR A N 14
ATOM 14297 C CA . THR A 1 12 ? -13.233 4.227 -3.717 1.00 0.00 12 THR A CA 14
ATOM 14298 C C . THR A 1 12 ? -11.714 4.317 -3.564 1.00 0.00 12 THR A C 14
ATOM 14299 O O . THR A 1 12 ? -11.171 5.399 -3.346 1.00 0.00 12 THR A O 14
ATOM 14310 N N . LYS A 1 13 ? -11.070 3.165 -3.683 1.00 0.00 13 LYS A N 14
ATOM 14311 C CA . LYS A 1 13 ? -9.624 3.099 -3.561 1.00 0.00 13 LYS A CA 14
ATOM 14312 C C . LYS A 1 13 ? -9.092 1.970 -4.446 1.00 0.00 13 LYS A C 14
ATOM 14313 O O . LYS A 1 13 ? -9.420 0.804 -4.235 1.00 0.00 13 LYS A O 14
ATOM 14332 N N . ILE A 1 14 ? -8.280 2.357 -5.419 1.00 0.00 14 ILE A N 14
ATOM 14333 C CA . ILE A 1 14 ? -7.700 1.392 -6.338 1.00 0.00 14 ILE A CA 14
ATOM 14334 C C . ILE A 1 14 ? -8.820 0.685 -7.102 1.00 0.00 14 ILE A C 14
ATOM 14335 O O . ILE A 1 14 ? -9.682 0.047 -6.499 1.00 0.00 14 ILE A O 14
ATOM 14351 N N . SER A 1 15 ? -8.772 0.821 -8.419 1.00 0.00 15 SER A N 14
ATOM 14352 C CA . SER A 1 15 ? -9.772 0.202 -9.273 1.00 0.00 15 SER A CA 14
ATOM 14353 C C . SER A 1 15 ? -10.138 -1.181 -8.732 1.00 0.00 15 SER A C 14
ATOM 14354 O O . SER A 1 15 ? -11.316 -1.513 -8.611 1.00 0.00 15 SER A O 14
ATOM 14362 N N . LEU A 1 16 ? -9.106 -1.952 -8.422 1.00 0.00 16 LEU A N 14
ATOM 14363 C CA . LEU A 1 16 ? -9.304 -3.293 -7.897 1.00 0.00 16 LEU A CA 14
ATOM 14364 C C . LEU A 1 16 ? -8.076 -4.148 -8.218 1.00 0.00 16 LEU A C 14
ATOM 14365 O O . LEU A 1 16 ? -7.352 -4.563 -7.315 1.00 0.00 16 LEU A O 14
ATOM 14381 N N . GLU A 1 17 ? -7.881 -4.385 -9.507 1.00 0.00 17 GLU A N 14
ATOM 14382 C CA . GLU A 1 17 ? -6.753 -5.183 -9.957 1.00 0.00 17 GLU A CA 14
ATOM 14383 C C . GLU A 1 17 ? -5.528 -4.915 -9.081 1.00 0.00 17 GLU A C 14
ATOM 14384 O O . GLU A 1 17 ? -5.257 -5.661 -8.141 1.00 0.00 17 GLU A O 14
ATOM 14396 N N . ALA A 1 18 ? -4.821 -3.847 -9.419 1.00 0.00 18 ALA A N 14
ATOM 14397 C CA . ALA A 1 18 ? -3.631 -3.471 -8.674 1.00 0.00 18 ALA A CA 14
ATOM 14398 C C . ALA A 1 18 ? -3.767 -3.951 -7.228 1.00 0.00 18 ALA A C 14
ATOM 14399 O O . ALA A 1 18 ? -2.958 -4.749 -6.757 1.00 0.00 18 ALA A O 14
ATOM 14406 N N . LEU A 1 19 ? -4.796 -3.446 -6.564 1.00 0.00 19 LEU A N 14
ATOM 14407 C CA . LEU A 1 19 ? -5.048 -3.813 -5.181 1.00 0.00 19 LEU A CA 14
ATOM 14408 C C . LEU A 1 19 ? -4.972 -5.335 -5.040 1.00 0.00 19 LEU A C 14
ATOM 14409 O O . LEU A 1 19 ? -4.116 -5.853 -4.325 1.00 0.00 19 LEU A O 14
ATOM 14425 N N . GLY A 1 20 ? -5.877 -6.008 -5.735 1.00 0.00 20 GLY A N 14
ATOM 14426 C CA . GLY A 1 20 ? -5.923 -7.459 -5.696 1.00 0.00 20 GLY A CA 14
ATOM 14427 C C . GLY A 1 20 ? -4.540 -8.059 -5.958 1.00 0.00 20 GLY A C 14
ATOM 14428 O O . GLY A 1 20 ? -4.084 -8.925 -5.214 1.00 0.00 20 GLY A O 14
ATOM 14432 N N . ILE A 1 21 ? -3.912 -7.573 -7.019 1.00 0.00 21 ILE A N 14
ATOM 14433 C CA . ILE A 1 21 ? -2.590 -8.050 -7.389 1.00 0.00 21 ILE A CA 14
ATOM 14434 C C . ILE A 1 21 ? -1.706 -8.109 -6.141 1.00 0.00 21 ILE A C 14
ATOM 14435 O O . ILE A 1 21 ? -1.216 -9.175 -5.772 1.00 0.00 21 ILE A O 14
ATOM 14451 N N . LEU A 1 22 ? -1.529 -6.949 -5.525 1.00 0.00 22 LEU A N 14
ATOM 14452 C CA . LEU A 1 22 ? -0.713 -6.855 -4.327 1.00 0.00 22 LEU A CA 14
ATOM 14453 C C . LEU A 1 22 ? -1.360 -7.674 -3.209 1.00 0.00 22 LEU A C 14
ATOM 14454 O O . LEU A 1 22 ? -0.665 -8.323 -2.428 1.00 0.00 22 LEU A O 14
ATOM 14470 N N . GLN A 1 23 ? -2.683 -7.618 -3.167 1.00 0.00 23 GLN A N 14
ATOM 14471 C CA . GLN A 1 23 ? -3.431 -8.347 -2.157 1.00 0.00 23 GLN A CA 14
ATOM 14472 C C . GLN A 1 23 ? -3.001 -9.815 -2.134 1.00 0.00 23 GLN A C 14
ATOM 14473 O O . GLN A 1 23 ? -2.946 -10.432 -1.071 1.00 0.00 23 GLN A O 14
ATOM 14487 N N . SER A 1 24 ? -2.706 -10.331 -3.318 1.00 0.00 24 SER A N 14
ATOM 14488 C CA . SER A 1 24 ? -2.282 -11.714 -3.446 1.00 0.00 24 SER A CA 14
ATOM 14489 C C . SER A 1 24 ? -0.930 -11.914 -2.758 1.00 0.00 24 SER A C 14
ATOM 14490 O O . SER A 1 24 ? -0.695 -12.946 -2.131 1.00 0.00 24 SER A O 14
ATOM 14498 N N . PHE A 1 25 ? -0.077 -10.909 -2.898 1.00 0.00 25 PHE A N 14
ATOM 14499 C CA . PHE A 1 25 ? 1.245 -10.961 -2.297 1.00 0.00 25 PHE A CA 14
ATOM 14500 C C . PHE A 1 25 ? 1.159 -10.860 -0.773 1.00 0.00 25 PHE A C 14
ATOM 14501 O O . PHE A 1 25 ? 1.995 -11.415 -0.062 1.00 0.00 25 PHE A O 14
ATOM 14518 N N . ILE A 1 26 ? 0.140 -10.147 -0.315 1.00 0.00 26 ILE A N 14
ATOM 14519 C CA . ILE A 1 26 ? -0.067 -9.966 1.111 1.00 0.00 26 ILE A CA 14
ATOM 14520 C C . ILE A 1 26 ? -0.429 -11.311 1.745 1.00 0.00 26 ILE A C 14
ATOM 14521 O O . ILE A 1 26 ? 0.024 -11.626 2.844 1.00 0.00 26 ILE A O 14
ATOM 14537 N N . HIS A 1 27 ? -1.244 -12.068 1.024 1.00 0.00 27 HIS A N 14
ATOM 14538 C CA . HIS A 1 27 ? -1.672 -13.371 1.502 1.00 0.00 27 HIS A CA 14
ATOM 14539 C C . HIS A 1 27 ? -0.555 -14.392 1.280 1.00 0.00 27 HIS A C 14
ATOM 14540 O O . HIS A 1 27 ? -0.597 -15.493 1.827 1.00 0.00 27 HIS A O 14
ATOM 14554 N N . ASP A 1 28 ? 0.420 -13.990 0.477 1.00 0.00 28 ASP A N 14
ATOM 14555 C CA . ASP A 1 28 ? 1.547 -14.856 0.177 1.00 0.00 28 ASP A CA 14
ATOM 14556 C C . ASP A 1 28 ? 2.663 -14.605 1.193 1.00 0.00 28 ASP A C 14
ATOM 14557 O O . ASP A 1 28 ? 3.164 -15.541 1.814 1.00 0.00 28 ASP A O 14
ATOM 14566 N N . VAL A 1 29 ? 3.019 -13.336 1.332 1.00 0.00 29 VAL A N 14
ATOM 14567 C CA . VAL A 1 29 ? 4.066 -12.950 2.262 1.00 0.00 29 VAL A CA 14
ATOM 14568 C C . VAL A 1 29 ? 3.474 -12.829 3.668 1.00 0.00 29 VAL A C 14
ATOM 14569 O O . VAL A 1 29 ? 4.034 -13.354 4.629 1.00 0.00 29 VAL A O 14
ATOM 14582 N N . GLY A 1 30 ? 2.349 -12.132 3.743 1.00 0.00 30 GLY A N 14
ATOM 14583 C CA . GLY A 1 30 ? 1.675 -11.935 5.015 1.00 0.00 30 GLY A CA 14
ATOM 14584 C C . GLY A 1 30 ? 1.152 -10.503 5.141 1.00 0.00 30 GLY A C 14
ATOM 14585 O O . GLY A 1 30 ? 0.006 -10.224 4.792 1.00 0.00 30 GLY A O 14
ATOM 14589 N N . LEU A 1 31 ? 2.016 -9.632 5.642 1.00 0.00 31 LEU A N 14
ATOM 14590 C CA . LEU A 1 31 ? 1.656 -8.236 5.819 1.00 0.00 31 LEU A CA 14
ATOM 14591 C C . LEU A 1 31 ? 2.913 -7.371 5.714 1.00 0.00 31 LEU A C 14
ATOM 14592 O O . LEU A 1 31 ? 3.242 -6.875 4.637 1.00 0.00 31 LEU A O 14
ATOM 14608 N N . TYR A 1 32 ? 3.583 -7.217 6.847 1.00 0.00 32 TYR A N 14
ATOM 14609 C CA . TYR A 1 32 ? 4.798 -6.421 6.896 1.00 0.00 32 TYR A CA 14
ATOM 14610 C C . TYR A 1 32 ? 5.628 -6.610 5.625 1.00 0.00 32 TYR A C 14
ATOM 14611 O O . TYR A 1 32 ? 6.376 -7.580 5.505 1.00 0.00 32 TYR A O 14
ATOM 14629 N N . PRO A 1 33 ? 5.466 -5.642 4.683 1.00 0.00 33 PRO A N 14
ATOM 14630 C CA . PRO A 1 33 ? 6.192 -5.692 3.425 1.00 0.00 33 PRO A CA 14
ATOM 14631 C C . PRO A 1 33 ? 7.658 -5.302 3.623 1.00 0.00 33 PRO A C 14
ATOM 14632 O O . PRO A 1 33 ? 8.150 -5.272 4.750 1.00 0.00 33 PRO A O 14
ATOM 14643 N N . ASP A 1 34 ? 8.316 -5.013 2.510 1.00 0.00 34 ASP A N 14
ATOM 14644 C CA . ASP A 1 34 ? 9.716 -4.626 2.546 1.00 0.00 34 ASP A CA 14
ATOM 14645 C C . ASP A 1 34 ? 9.978 -3.572 1.469 1.00 0.00 34 ASP A C 14
ATOM 14646 O O . ASP A 1 34 ? 9.336 -3.580 0.419 1.00 0.00 34 ASP A O 14
ATOM 14655 N N . GLN A 1 35 ? 10.921 -2.691 1.765 1.00 0.00 35 GLN A N 14
ATOM 14656 C CA . GLN A 1 35 ? 11.276 -1.633 0.834 1.00 0.00 35 GLN A CA 14
ATOM 14657 C C . GLN A 1 35 ? 11.361 -2.185 -0.590 1.00 0.00 35 GLN A C 14
ATOM 14658 O O . GLN A 1 35 ? 11.154 -1.453 -1.557 1.00 0.00 35 GLN A O 14
ATOM 14672 N N . GLU A 1 36 ? 11.664 -3.472 -0.675 1.00 0.00 36 GLU A N 14
ATOM 14673 C CA . GLU A 1 36 ? 11.779 -4.131 -1.965 1.00 0.00 36 GLU A CA 14
ATOM 14674 C C . GLU A 1 36 ? 10.396 -4.532 -2.480 1.00 0.00 36 GLU A C 14
ATOM 14675 O O . GLU A 1 36 ? 10.092 -4.351 -3.658 1.00 0.00 36 GLU A O 14
ATOM 14687 N N . ALA A 1 37 ? 9.594 -5.070 -1.572 1.00 0.00 37 ALA A N 14
ATOM 14688 C CA . ALA A 1 37 ? 8.250 -5.499 -1.921 1.00 0.00 37 ALA A CA 14
ATOM 14689 C C . ALA A 1 37 ? 7.413 -4.278 -2.305 1.00 0.00 37 ALA A C 14
ATOM 14690 O O . ALA A 1 37 ? 6.654 -4.320 -3.272 1.00 0.00 37 ALA A O 14
ATOM 14697 N N . ILE A 1 38 ? 7.580 -3.217 -1.528 1.00 0.00 38 ILE A N 14
ATOM 14698 C CA . ILE A 1 38 ? 6.849 -1.986 -1.775 1.00 0.00 38 ILE A CA 14
ATOM 14699 C C . ILE A 1 38 ? 7.221 -1.447 -3.158 1.00 0.00 38 ILE A C 14
ATOM 14700 O O . ILE A 1 38 ? 6.358 -0.973 -3.896 1.00 0.00 38 ILE A O 14
ATOM 14716 N N . HIS A 1 39 ? 8.506 -1.537 -3.468 1.00 0.00 39 HIS A N 14
ATOM 14717 C CA . HIS A 1 39 ? 9.001 -1.064 -4.749 1.00 0.00 39 HIS A CA 14
ATOM 14718 C C . HIS A 1 39 ? 8.308 -1.825 -5.881 1.00 0.00 39 HIS A C 14
ATOM 14719 O O . HIS A 1 39 ? 7.907 -1.230 -6.880 1.00 0.00 39 HIS A O 14
ATOM 14733 N N . THR A 1 40 ? 8.187 -3.130 -5.686 1.00 0.00 40 THR A N 14
ATOM 14734 C CA . THR A 1 40 ? 7.549 -3.979 -6.677 1.00 0.00 40 THR A CA 14
ATOM 14735 C C . THR A 1 40 ? 6.069 -3.618 -6.816 1.00 0.00 40 THR A C 14
ATOM 14736 O O . THR A 1 40 ? 5.527 -3.619 -7.920 1.00 0.00 40 THR A O 14
ATOM 14747 N N . LEU A 1 41 ? 5.458 -3.317 -5.679 1.00 0.00 41 LEU A N 14
ATOM 14748 C CA . LEU A 1 41 ? 4.051 -2.954 -5.660 1.00 0.00 41 LEU A CA 14
ATOM 14749 C C . LEU A 1 41 ? 3.872 -1.586 -6.321 1.00 0.00 41 LEU A C 14
ATOM 14750 O O . LEU A 1 41 ? 2.906 -1.367 -7.051 1.00 0.00 41 LEU A O 14
ATOM 14766 N N . SER A 1 42 ? 4.818 -0.702 -6.043 1.00 0.00 42 SER A N 14
ATOM 14767 C CA . SER A 1 42 ? 4.777 0.639 -6.601 1.00 0.00 42 SER A CA 14
ATOM 14768 C C . SER A 1 42 ? 5.093 0.592 -8.097 1.00 0.00 42 SER A C 14
ATOM 14769 O O . SER A 1 42 ? 4.816 1.545 -8.824 1.00 0.00 42 SER A O 14
ATOM 14777 N N . ALA A 1 43 ? 5.670 -0.526 -8.513 1.00 0.00 43 ALA A N 14
ATOM 14778 C CA . ALA A 1 43 ? 6.027 -0.710 -9.910 1.00 0.00 43 ALA A CA 14
ATOM 14779 C C . ALA A 1 43 ? 4.932 -1.518 -10.610 1.00 0.00 43 ALA A C 14
ATOM 14780 O O . ALA A 1 43 ? 4.215 -0.992 -11.460 1.00 0.00 43 ALA A O 14
ATOM 14787 N N . GLN A 1 44 ? 4.838 -2.782 -10.226 1.00 0.00 44 GLN A N 14
ATOM 14788 C CA . GLN A 1 44 ? 3.843 -3.668 -10.806 1.00 0.00 44 GLN A CA 14
ATOM 14789 C C . GLN A 1 44 ? 2.513 -2.931 -10.980 1.00 0.00 44 GLN A C 14
ATOM 14790 O O . GLN A 1 44 ? 1.868 -3.044 -12.021 1.00 0.00 44 GLN A O 14
ATOM 14804 N N . LEU A 1 45 ? 2.143 -2.193 -9.944 1.00 0.00 45 LEU A N 14
ATOM 14805 C CA . LEU A 1 45 ? 0.901 -1.438 -9.968 1.00 0.00 45 LEU A CA 14
ATOM 14806 C C . LEU A 1 45 ? 1.174 -0.035 -10.514 1.00 0.00 45 LEU A C 14
ATOM 14807 O O . LEU A 1 45 ? 0.297 0.580 -11.119 1.00 0.00 45 LEU A O 14
ATOM 14823 N N . ASP A 1 46 ? 2.392 0.430 -10.281 1.00 0.00 46 ASP A N 14
ATOM 14824 C CA . ASP A 1 46 ? 2.791 1.749 -10.742 1.00 0.00 46 ASP A CA 14
ATOM 14825 C C . ASP A 1 46 ? 2.288 2.803 -9.755 1.00 0.00 46 ASP A C 14
ATOM 14826 O O . ASP A 1 46 ? 2.137 3.971 -10.111 1.00 0.00 46 ASP A O 14
ATOM 14835 N N . LEU A 1 47 ? 2.042 2.354 -8.533 1.00 0.00 47 LEU A N 14
ATOM 14836 C CA . LEU A 1 47 ? 1.559 3.244 -7.491 1.00 0.00 47 LEU A CA 14
ATOM 14837 C C . LEU A 1 47 ? 2.743 3.737 -6.658 1.00 0.00 47 LEU A C 14
ATOM 14838 O O . LEU A 1 47 ? 3.825 3.153 -6.703 1.00 0.00 47 LEU A O 14
ATOM 14854 N N . PRO A 1 48 ? 2.493 4.836 -5.896 1.00 0.00 48 PRO A N 14
ATOM 14855 C CA . PRO A 1 48 ? 3.526 5.414 -5.054 1.00 0.00 48 PRO A CA 14
ATOM 14856 C C . PRO A 1 48 ? 3.758 4.560 -3.806 1.00 0.00 48 PRO A C 14
ATOM 14857 O O . PRO A 1 48 ? 2.905 3.755 -3.433 1.00 0.00 48 PRO A O 14
ATOM 14868 N N . LYS A 1 49 ? 4.916 4.763 -3.195 1.00 0.00 49 LYS A N 14
ATOM 14869 C CA . LYS A 1 49 ? 5.271 4.022 -1.997 1.00 0.00 49 LYS A CA 14
ATOM 14870 C C . LYS A 1 49 ? 4.307 4.393 -0.869 1.00 0.00 49 LYS A C 14
ATOM 14871 O O . LYS A 1 49 ? 3.715 3.517 -0.240 1.00 0.00 49 LYS A O 14
ATOM 14890 N N . HIS A 1 50 ? 4.178 5.693 -0.647 1.00 0.00 50 HIS A N 14
ATOM 14891 C CA . HIS A 1 50 ? 3.296 6.190 0.395 1.00 0.00 50 HIS A CA 14
ATOM 14892 C C . HIS A 1 50 ? 1.922 5.529 0.263 1.00 0.00 50 HIS A C 14
ATOM 14893 O O . HIS A 1 50 ? 1.334 5.106 1.257 1.00 0.00 50 HIS A O 14
ATOM 14907 N N . THR A 1 51 ? 1.450 5.462 -0.973 1.00 0.00 51 THR A N 14
ATOM 14908 C CA . THR A 1 51 ? 0.156 4.860 -1.248 1.00 0.00 51 THR A CA 14
ATOM 14909 C C . THR A 1 51 ? 0.123 3.415 -0.748 1.00 0.00 51 THR A C 14
ATOM 14910 O O . THR A 1 51 ? -0.712 3.060 0.083 1.00 0.00 51 THR A O 14
ATOM 14921 N N . ILE A 1 52 ? 1.042 2.619 -1.275 1.00 0.00 52 ILE A N 14
ATOM 14922 C CA . ILE A 1 52 ? 1.129 1.220 -0.893 1.00 0.00 52 ILE A CA 14
ATOM 14923 C C . ILE A 1 52 ? 1.328 1.121 0.621 1.00 0.00 52 ILE A C 14
ATOM 14924 O O . ILE A 1 52 ? 0.715 0.281 1.278 1.00 0.00 52 ILE A O 14
ATOM 14940 N N . ILE A 1 53 ? 2.189 1.990 1.130 1.00 0.00 53 ILE A N 14
ATOM 14941 C CA . ILE A 1 53 ? 2.477 2.011 2.554 1.00 0.00 53 ILE A CA 14
ATOM 14942 C C . ILE A 1 53 ? 1.186 2.289 3.327 1.00 0.00 53 ILE A C 14
ATOM 14943 O O . ILE A 1 53 ? 0.724 1.446 4.094 1.00 0.00 53 ILE A O 14
ATOM 14959 N N . LYS A 1 54 ? 0.640 3.475 3.099 1.00 0.00 54 LYS A N 14
ATOM 14960 C CA . LYS A 1 54 ? -0.588 3.874 3.764 1.00 0.00 54 LYS A CA 14
ATOM 14961 C C . LYS A 1 54 ? -1.549 2.684 3.809 1.00 0.00 54 LYS A C 14
ATOM 14962 O O . LYS A 1 54 ? -1.958 2.253 4.886 1.00 0.00 54 LYS A O 14
ATOM 14981 N N . PHE A 1 55 ? -1.881 2.188 2.626 1.00 0.00 55 PHE A N 14
ATOM 14982 C CA . PHE A 1 55 ? -2.786 1.057 2.517 1.00 0.00 55 PHE A CA 14
ATOM 14983 C C . PHE A 1 55 ? -2.394 -0.055 3.492 1.00 0.00 55 PHE A C 14
ATOM 14984 O O . PHE A 1 55 ? -3.197 -0.463 4.330 1.00 0.00 55 PHE A O 14
ATOM 15001 N N . PHE A 1 56 ? -1.159 -0.515 3.351 1.00 0.00 56 PHE A N 14
ATOM 15002 C CA . PHE A 1 56 ? -0.651 -1.571 4.209 1.00 0.00 56 PHE A CA 14
ATOM 15003 C C . PHE A 1 56 ? -0.943 -1.271 5.680 1.00 0.00 56 PHE A C 14
ATOM 15004 O O . PHE A 1 56 ? -1.424 -2.136 6.410 1.00 0.00 56 PHE A O 14
ATOM 15021 N N . GLN A 1 57 ? -0.641 -0.042 6.071 1.00 0.00 57 GLN A N 14
ATOM 15022 C CA . GLN A 1 57 ? -0.865 0.383 7.443 1.00 0.00 57 GLN A CA 14
ATOM 15023 C C . GLN A 1 57 ? -2.341 0.224 7.813 1.00 0.00 57 GLN A C 14
ATOM 15024 O O . GLN A 1 57 ? -2.676 0.059 8.985 1.00 0.00 57 GLN A O 14
ATOM 15038 N N . ASN A 1 58 ? -3.183 0.280 6.792 1.00 0.00 58 ASN A N 14
ATOM 15039 C CA . ASN A 1 58 ? -4.616 0.144 6.996 1.00 0.00 58 ASN A CA 14
ATOM 15040 C C . ASN A 1 58 ? -5.013 -1.324 6.831 1.00 0.00 58 ASN A C 14
ATOM 15041 O O . ASN A 1 58 ? -6.149 -1.627 6.469 1.00 0.00 58 ASN A O 14
ATOM 15052 N N . GLN A 1 59 ? -4.055 -2.198 7.104 1.00 0.00 59 GLN A N 14
ATOM 15053 C CA . GLN A 1 59 ? -4.291 -3.627 6.990 1.00 0.00 59 GLN A CA 14
ATOM 15054 C C . GLN A 1 59 ? -4.225 -4.287 8.369 1.00 0.00 59 GLN A C 14
ATOM 15055 O O . GLN A 1 59 ? -5.173 -4.948 8.790 1.00 0.00 59 GLN A O 14
ATOM 15069 N N . ARG A 1 60 ? -3.097 -4.086 9.033 1.00 0.00 60 ARG A N 14
ATOM 15070 C CA . ARG A 1 60 ? -2.895 -4.653 10.356 1.00 0.00 60 ARG A CA 14
ATOM 15071 C C . ARG A 1 60 ? -3.998 -4.185 11.308 1.00 0.00 60 ARG A C 14
ATOM 15072 O O . ARG A 1 60 ? -4.199 -4.774 12.369 1.00 0.00 60 ARG A O 14
ATOM 15093 N N . TYR A 1 61 ? -4.683 -3.129 10.895 1.00 0.00 61 TYR A N 14
ATOM 15094 C CA . TYR A 1 61 ? -5.760 -2.575 11.697 1.00 0.00 61 TYR A CA 14
ATOM 15095 C C . TYR A 1 61 ? -7.063 -3.345 11.474 1.00 0.00 61 TYR A C 14
ATOM 15096 O O . TYR A 1 61 ? -7.956 -3.320 12.319 1.00 0.00 61 TYR A O 14
ATOM 15114 N N . HIS A 1 62 ? -7.130 -4.012 10.331 1.00 0.00 62 HIS A N 14
ATOM 15115 C CA . HIS A 1 62 ? -8.309 -4.788 9.985 1.00 0.00 62 HIS A CA 14
ATOM 15116 C C . HIS A 1 62 ? -7.940 -6.270 9.899 1.00 0.00 62 HIS A C 14
ATOM 15117 O O . HIS A 1 62 ? -8.777 -7.103 9.553 1.00 0.00 62 HIS A O 14
ATOM 15131 N N . VAL A 1 63 ? -6.687 -6.555 10.220 1.00 0.00 63 VAL A N 14
ATOM 15132 C CA . VAL A 1 63 ? -6.197 -7.922 10.182 1.00 0.00 63 VAL A CA 14
ATOM 15133 C C . VAL A 1 63 ? -7.272 -8.860 10.734 1.00 0.00 63 VAL A C 14
ATOM 15134 O O . VAL A 1 63 ? -8.122 -8.443 11.519 1.00 0.00 63 VAL A O 14
ATOM 15147 N N . LYS A 1 64 ? -7.201 -10.110 10.301 1.00 0.00 64 LYS A N 14
ATOM 15148 C CA . LYS A 1 64 ? -8.158 -11.111 10.741 1.00 0.00 64 LYS A CA 14
ATOM 15149 C C . LYS A 1 64 ? -8.435 -10.923 12.234 1.00 0.00 64 LYS A C 14
ATOM 15150 O O . LYS A 1 64 ? -9.548 -10.574 12.624 1.00 0.00 64 LYS A O 14
ATOM 15169 N N . HIS A 1 65 ? -7.403 -11.163 13.029 1.00 0.00 65 HIS A N 14
ATOM 15170 C CA . HIS A 1 65 ? -7.521 -11.025 14.471 1.00 0.00 65 HIS A CA 14
ATOM 15171 C C . HIS A 1 65 ? -8.143 -9.669 14.807 1.00 0.00 65 HIS A C 14
ATOM 15172 O O . HIS A 1 65 ? -8.037 -8.723 14.029 1.00 0.00 65 HIS A O 14
ATOM 15186 N N . SER A 1 66 ? -8.779 -9.617 15.968 1.00 0.00 66 SER A N 14
ATOM 15187 C CA . SER A 1 66 ? -9.419 -8.392 16.418 1.00 0.00 66 SER A CA 14
ATOM 15188 C C . SER A 1 66 ? -10.030 -8.599 17.805 1.00 0.00 66 SER A C 14
ATOM 15189 O O . SER A 1 66 ? -10.729 -9.584 18.039 1.00 0.00 66 SER A O 14
ATOM 15197 N N . GLY A 1 67 ? -9.744 -7.655 18.689 1.00 0.00 67 GLY A N 14
ATOM 15198 C CA . GLY A 1 67 ? -10.256 -7.721 20.047 1.00 0.00 67 GLY A CA 14
ATOM 15199 C C . GLY A 1 67 ? -11.082 -6.478 20.383 1.00 0.00 67 GLY A C 14
ATOM 15200 O O . GLY A 1 67 ? -10.592 -5.562 21.042 1.00 0.00 67 GLY A O 14
ATOM 15204 N N . PRO A 1 68 ? -12.354 -6.486 19.903 1.00 0.00 68 PRO A N 14
ATOM 15205 C CA . PRO A 1 68 ? -13.253 -5.370 20.145 1.00 0.00 68 PRO A CA 14
ATOM 15206 C C . PRO A 1 68 ? -13.761 -5.379 21.588 1.00 0.00 68 PRO A C 14
ATOM 15207 O O . PRO A 1 68 ? -14.719 -6.080 21.908 1.00 0.00 68 PRO A O 14
ATOM 15218 N N . SER A 1 69 ? -13.096 -4.591 22.421 1.00 0.00 69 SER A N 14
ATOM 15219 C CA . SER A 1 69 ? -13.468 -4.499 23.822 1.00 0.00 69 SER A CA 14
ATOM 15220 C C . SER A 1 69 ? -14.259 -3.213 24.071 1.00 0.00 69 SER A C 14
ATOM 15221 O O . SER A 1 69 ? -15.421 -3.262 24.469 1.00 0.00 69 SER A O 14
ATOM 15229 N N . SER A 1 70 ? -13.596 -2.093 23.825 1.00 0.00 70 SER A N 14
ATOM 15230 C CA . SER A 1 70 ? -14.223 -0.796 24.017 1.00 0.00 70 SER A CA 14
ATOM 15231 C C . SER A 1 70 ? -14.872 -0.728 25.400 1.00 0.00 70 SER A C 14
ATOM 15232 O O . SER A 1 70 ? -16.087 -0.875 25.528 1.00 0.00 70 SER A O 14
ATOM 15240 N N . GLY A 1 71 ? -14.034 -0.505 26.402 1.00 0.00 71 GLY A N 14
ATOM 15241 C CA . GLY A 1 71 ? -14.512 -0.416 27.771 1.00 0.00 71 GLY A CA 14
ATOM 15242 C C . GLY A 1 71 ? -14.398 1.015 28.300 1.00 0.00 71 GLY A C 14
ATOM 15243 O O . GLY A 1 71 ? -13.954 1.231 29.427 1.00 0.00 71 GLY A O 14
ATOM 15247 N N . GLY A 1 1 ? -13.376 -9.068 22.172 1.00 0.00 1 GLY A N 15
ATOM 15248 C CA . GLY A 1 1 ? -14.699 -8.688 21.707 1.00 0.00 1 GLY A CA 15
ATOM 15249 C C . GLY A 1 1 ? -15.246 -7.509 22.513 1.00 0.00 1 GLY A C 15
ATOM 15250 O O . GLY A 1 1 ? -14.898 -7.335 23.680 1.00 0.00 1 GLY A O 15
ATOM 15254 N N . SER A 1 2 ? -16.094 -6.729 21.859 1.00 0.00 2 SER A N 15
ATOM 15255 C CA . SER A 1 2 ? -16.692 -5.570 22.501 1.00 0.00 2 SER A CA 15
ATOM 15256 C C . SER A 1 2 ? -17.867 -5.058 21.665 1.00 0.00 2 SER A C 15
ATOM 15257 O O . SER A 1 2 ? -17.976 -5.374 20.481 1.00 0.00 2 SER A O 15
ATOM 15265 N N . SER A 1 3 ? -18.717 -4.276 22.314 1.00 0.00 3 SER A N 15
ATOM 15266 C CA . SER A 1 3 ? -19.880 -3.717 21.646 1.00 0.00 3 SER A CA 15
ATOM 15267 C C . SER A 1 3 ? -19.475 -2.485 20.834 1.00 0.00 3 SER A C 15
ATOM 15268 O O . SER A 1 3 ? -19.623 -1.356 21.297 1.00 0.00 3 SER A O 15
ATOM 15276 N N . GLY A 1 4 ? -18.971 -2.745 19.636 1.00 0.00 4 GLY A N 15
ATOM 15277 C CA . GLY A 1 4 ? -18.544 -1.671 18.755 1.00 0.00 4 GLY A CA 15
ATOM 15278 C C . GLY A 1 4 ? -19.706 -0.729 18.435 1.00 0.00 4 GLY A C 15
ATOM 15279 O O . GLY A 1 4 ? -20.860 -1.038 18.731 1.00 0.00 4 GLY A O 15
ATOM 15283 N N . SER A 1 5 ? -19.362 0.400 17.833 1.00 0.00 5 SER A N 15
ATOM 15284 C CA . SER A 1 5 ? -20.362 1.389 17.470 1.00 0.00 5 SER A CA 15
ATOM 15285 C C . SER A 1 5 ? -19.770 2.394 16.479 1.00 0.00 5 SER A C 15
ATOM 15286 O O . SER A 1 5 ? -18.738 3.005 16.752 1.00 0.00 5 SER A O 15
ATOM 15294 N N . SER A 1 6 ? -20.448 2.533 15.350 1.00 0.00 6 SER A N 15
ATOM 15295 C CA . SER A 1 6 ? -20.001 3.453 14.317 1.00 0.00 6 SER A CA 15
ATOM 15296 C C . SER A 1 6 ? -18.624 3.030 13.800 1.00 0.00 6 SER A C 15
ATOM 15297 O O . SER A 1 6 ? -17.995 2.134 14.360 1.00 0.00 6 SER A O 15
ATOM 15305 N N . GLY A 1 7 ? -18.197 3.695 12.736 1.00 0.00 7 GLY A N 15
ATOM 15306 C CA . GLY A 1 7 ? -16.907 3.399 12.137 1.00 0.00 7 GLY A CA 15
ATOM 15307 C C . GLY A 1 7 ? -16.872 3.833 10.670 1.00 0.00 7 GLY A C 15
ATOM 15308 O O . GLY A 1 7 ? -17.846 4.382 10.158 1.00 0.00 7 GLY A O 15
ATOM 15312 N N . PRO A 1 8 ? -15.708 3.565 10.020 1.00 0.00 8 PRO A N 15
ATOM 15313 C CA . PRO A 1 8 ? -15.532 3.921 8.622 1.00 0.00 8 PRO A CA 15
ATOM 15314 C C . PRO A 1 8 ? -16.303 2.964 7.711 1.00 0.00 8 PRO A C 15
ATOM 15315 O O . PRO A 1 8 ? -16.574 1.825 8.088 1.00 0.00 8 PRO A O 15
ATOM 15326 N N . ARG A 1 9 ? -16.636 3.461 6.529 1.00 0.00 9 ARG A N 15
ATOM 15327 C CA . ARG A 1 9 ? -17.370 2.665 5.561 1.00 0.00 9 ARG A CA 15
ATOM 15328 C C . ARG A 1 9 ? -17.282 3.301 4.173 1.00 0.00 9 ARG A C 15
ATOM 15329 O O . ARG A 1 9 ? -17.270 4.525 4.047 1.00 0.00 9 ARG A O 15
ATOM 15350 N N . SER A 1 10 ? -17.222 2.442 3.166 1.00 0.00 10 SER A N 15
ATOM 15351 C CA . SER A 1 10 ? -17.135 2.906 1.791 1.00 0.00 10 SER A CA 15
ATOM 15352 C C . SER A 1 10 ? -15.830 3.676 1.580 1.00 0.00 10 SER A C 15
ATOM 15353 O O . SER A 1 10 ? -15.671 4.786 2.086 1.00 0.00 10 SER A O 15
ATOM 15361 N N . ARG A 1 11 ? -14.928 3.056 0.833 1.00 0.00 11 ARG A N 15
ATOM 15362 C CA . ARG A 1 11 ? -13.642 3.670 0.549 1.00 0.00 11 ARG A CA 15
ATOM 15363 C C . ARG A 1 11 ? -13.072 3.124 -0.762 1.00 0.00 11 ARG A C 15
ATOM 15364 O O . ARG A 1 11 ? -12.848 1.922 -0.893 1.00 0.00 11 ARG A O 15
ATOM 15385 N N . THR A 1 12 ? -12.853 4.035 -1.699 1.00 0.00 12 THR A N 15
ATOM 15386 C CA . THR A 1 12 ? -12.313 3.661 -2.995 1.00 0.00 12 THR A CA 15
ATOM 15387 C C . THR A 1 12 ? -10.902 4.227 -3.169 1.00 0.00 12 THR A C 15
ATOM 15388 O O . THR A 1 12 ? -10.509 5.152 -2.460 1.00 0.00 12 THR A O 15
ATOM 15399 N N . LYS A 1 13 ? -10.180 3.648 -4.117 1.00 0.00 13 LYS A N 15
ATOM 15400 C CA . LYS A 1 13 ? -8.821 4.084 -4.393 1.00 0.00 13 LYS A CA 15
ATOM 15401 C C . LYS A 1 13 ? -8.280 3.318 -5.602 1.00 0.00 13 LYS A C 15
ATOM 15402 O O . LYS A 1 13 ? -8.233 3.851 -6.709 1.00 0.00 13 LYS A O 15
ATOM 15421 N N . ILE A 1 14 ? -7.886 2.079 -5.349 1.00 0.00 14 ILE A N 15
ATOM 15422 C CA . ILE A 1 14 ? -7.350 1.234 -6.403 1.00 0.00 14 ILE A CA 15
ATOM 15423 C C . ILE A 1 14 ? -8.506 0.610 -7.187 1.00 0.00 14 ILE A C 15
ATOM 15424 O O . ILE A 1 14 ? -9.406 0.010 -6.601 1.00 0.00 14 ILE A O 15
ATOM 15440 N N . SER A 1 15 ? -8.444 0.772 -8.500 1.00 0.00 15 SER A N 15
ATOM 15441 C CA . SER A 1 15 ? -9.474 0.232 -9.371 1.00 0.00 15 SER A CA 15
ATOM 15442 C C . SER A 1 15 ? -9.912 -1.146 -8.872 1.00 0.00 15 SER A C 15
ATOM 15443 O O . SER A 1 15 ? -11.105 -1.440 -8.814 1.00 0.00 15 SER A O 15
ATOM 15451 N N . LEU A 1 16 ? -8.922 -1.956 -8.522 1.00 0.00 16 LEU A N 15
ATOM 15452 C CA . LEU A 1 16 ? -9.190 -3.296 -8.030 1.00 0.00 16 LEU A CA 15
ATOM 15453 C C . LEU A 1 16 ? -7.971 -4.183 -8.288 1.00 0.00 16 LEU A C 15
ATOM 15454 O O . LEU A 1 16 ? -7.256 -4.548 -7.356 1.00 0.00 16 LEU A O 15
ATOM 15470 N N . GLU A 1 17 ? -7.770 -4.504 -9.558 1.00 0.00 17 GLU A N 15
ATOM 15471 C CA . GLU A 1 17 ? -6.649 -5.341 -9.950 1.00 0.00 17 GLU A CA 15
ATOM 15472 C C . GLU A 1 17 ? -5.431 -5.041 -9.075 1.00 0.00 17 GLU A C 15
ATOM 15473 O O . GLU A 1 17 ? -5.172 -5.748 -8.102 1.00 0.00 17 GLU A O 15
ATOM 15485 N N . ALA A 1 18 ? -4.715 -3.992 -9.452 1.00 0.00 18 ALA A N 15
ATOM 15486 C CA . ALA A 1 18 ? -3.530 -3.590 -8.713 1.00 0.00 18 ALA A CA 15
ATOM 15487 C C . ALA A 1 18 ? -3.691 -3.986 -7.244 1.00 0.00 18 ALA A C 15
ATOM 15488 O O . ALA A 1 18 ? -2.802 -4.606 -6.663 1.00 0.00 18 ALA A O 15
ATOM 15495 N N . LEU A 1 19 ? -4.833 -3.611 -6.685 1.00 0.00 19 LEU A N 15
ATOM 15496 C CA . LEU A 1 19 ? -5.122 -3.920 -5.295 1.00 0.00 19 LEU A CA 15
ATOM 15497 C C . LEU A 1 19 ? -5.037 -5.433 -5.084 1.00 0.00 19 LEU A C 15
ATOM 15498 O O . LEU A 1 19 ? -4.085 -5.926 -4.482 1.00 0.00 19 LEU A O 15
ATOM 15514 N N . GLY A 1 20 ? -6.045 -6.126 -5.592 1.00 0.00 20 GLY A N 15
ATOM 15515 C CA . GLY A 1 20 ? -6.096 -7.573 -5.467 1.00 0.00 20 GLY A CA 15
ATOM 15516 C C . GLY A 1 20 ? -4.725 -8.195 -5.736 1.00 0.00 20 GLY A C 15
ATOM 15517 O O . GLY A 1 20 ? -4.354 -9.186 -5.108 1.00 0.00 20 GLY A O 15
ATOM 15521 N N . ILE A 1 21 ? -4.009 -7.589 -6.672 1.00 0.00 21 ILE A N 15
ATOM 15522 C CA . ILE A 1 21 ? -2.687 -8.071 -7.032 1.00 0.00 21 ILE A CA 15
ATOM 15523 C C . ILE A 1 21 ? -1.784 -8.043 -5.797 1.00 0.00 21 ILE A C 15
ATOM 15524 O O . ILE A 1 21 ? -1.175 -9.052 -5.446 1.00 0.00 21 ILE A O 15
ATOM 15540 N N . LEU A 1 22 ? -1.726 -6.876 -5.173 1.00 0.00 22 LEU A N 15
ATOM 15541 C CA . LEU A 1 22 ? -0.908 -6.703 -3.985 1.00 0.00 22 LEU A CA 15
ATOM 15542 C C . LEU A 1 22 ? -1.583 -7.396 -2.800 1.00 0.00 22 LEU A C 15
ATOM 15543 O O . LEU A 1 22 ? -0.910 -7.974 -1.948 1.00 0.00 22 LEU A O 15
ATOM 15559 N N . GLN A 1 23 ? -2.906 -7.316 -2.784 1.00 0.00 23 GLN A N 15
ATOM 15560 C CA . GLN A 1 23 ? -3.680 -7.929 -1.718 1.00 0.00 23 GLN A CA 15
ATOM 15561 C C . GLN A 1 23 ? -3.377 -9.426 -1.635 1.00 0.00 23 GLN A C 15
ATOM 15562 O O . GLN A 1 23 ? -3.237 -9.975 -0.544 1.00 0.00 23 GLN A O 15
ATOM 15576 N N . SER A 1 24 ? -3.284 -10.044 -2.804 1.00 0.00 24 SER A N 15
ATOM 15577 C CA . SER A 1 24 ? -3.001 -11.467 -2.877 1.00 0.00 24 SER A CA 15
ATOM 15578 C C . SER A 1 24 ? -1.613 -11.755 -2.299 1.00 0.00 24 SER A C 15
ATOM 15579 O O . SER A 1 24 ? -1.459 -12.635 -1.454 1.00 0.00 24 SER A O 15
ATOM 15587 N N . PHE A 1 25 ? -0.639 -10.995 -2.778 1.00 0.00 25 PHE A N 15
ATOM 15588 C CA . PHE A 1 25 ? 0.730 -11.157 -2.319 1.00 0.00 25 PHE A CA 15
ATOM 15589 C C . PHE A 1 25 ? 0.809 -11.090 -0.793 1.00 0.00 25 PHE A C 15
ATOM 15590 O O . PHE A 1 25 ? 1.597 -11.805 -0.176 1.00 0.00 25 PHE A O 15
ATOM 15607 N N . ILE A 1 26 ? -0.020 -10.225 -0.227 1.00 0.00 26 ILE A N 15
ATOM 15608 C CA . ILE A 1 26 ? -0.054 -10.055 1.216 1.00 0.00 26 ILE A CA 15
ATOM 15609 C C . ILE A 1 26 ? -0.452 -11.379 1.871 1.00 0.00 26 ILE A C 15
ATOM 15610 O O . ILE A 1 26 ? 0.190 -11.822 2.823 1.00 0.00 26 ILE A O 15
ATOM 15626 N N . HIS A 1 27 ? -1.509 -11.973 1.337 1.00 0.00 27 HIS A N 15
ATOM 15627 C CA . HIS A 1 27 ? -2.000 -13.237 1.858 1.00 0.00 27 HIS A CA 15
ATOM 15628 C C . HIS A 1 27 ? -1.029 -14.359 1.483 1.00 0.00 27 HIS A C 15
ATOM 15629 O O . HIS A 1 27 ? -1.155 -15.482 1.970 1.00 0.00 27 HIS A O 15
ATOM 15643 N N . ASP A 1 28 ? -0.083 -14.016 0.621 1.00 0.00 28 ASP A N 15
ATOM 15644 C CA . ASP A 1 28 ? 0.908 -14.980 0.175 1.00 0.00 28 ASP A CA 15
ATOM 15645 C C . ASP A 1 28 ? 2.159 -14.860 1.049 1.00 0.00 28 ASP A C 15
ATOM 15646 O O . ASP A 1 28 ? 2.563 -15.825 1.695 1.00 0.00 28 ASP A O 15
ATOM 15655 N N . VAL A 1 29 ? 2.736 -13.667 1.039 1.00 0.00 29 VAL A N 15
ATOM 15656 C CA . VAL A 1 29 ? 3.932 -13.409 1.823 1.00 0.00 29 VAL A CA 15
ATOM 15657 C C . VAL A 1 29 ? 3.534 -13.099 3.267 1.00 0.00 29 VAL A C 15
ATOM 15658 O O . VAL A 1 29 ? 4.078 -13.683 4.203 1.00 0.00 29 VAL A O 15
ATOM 15671 N N . GLY A 1 30 ? 2.587 -12.182 3.403 1.00 0.00 30 GLY A N 15
ATOM 15672 C CA . GLY A 1 30 ? 2.110 -11.788 4.717 1.00 0.00 30 GLY A CA 15
ATOM 15673 C C . GLY A 1 30 ? 1.795 -10.292 4.761 1.00 0.00 30 GLY A C 15
ATOM 15674 O O . GLY A 1 30 ? 1.394 -9.709 3.754 1.00 0.00 30 GLY A O 15
ATOM 15678 N N . LEU A 1 31 ? 1.988 -9.712 5.936 1.00 0.00 31 LEU A N 15
ATOM 15679 C CA . LEU A 1 31 ? 1.730 -8.295 6.124 1.00 0.00 31 LEU A CA 15
ATOM 15680 C C . LEU A 1 31 ? 2.965 -7.633 6.738 1.00 0.00 31 LEU A C 15
ATOM 15681 O O . LEU A 1 31 ? 2.884 -7.029 7.806 1.00 0.00 31 LEU A O 15
ATOM 15697 N N . TYR A 1 32 ? 4.081 -7.768 6.035 1.00 0.00 32 TYR A N 15
ATOM 15698 C CA . TYR A 1 32 ? 5.331 -7.191 6.497 1.00 0.00 32 TYR A CA 15
ATOM 15699 C C . TYR A 1 32 ? 6.357 -7.126 5.364 1.00 0.00 32 TYR A C 15
ATOM 15700 O O . TYR A 1 32 ? 7.404 -7.768 5.432 1.00 0.00 32 TYR A O 15
ATOM 15718 N N . PRO A 1 33 ? 6.012 -6.323 4.322 1.00 0.00 33 PRO A N 15
ATOM 15719 C CA . PRO A 1 33 ? 6.891 -6.165 3.176 1.00 0.00 33 PRO A CA 15
ATOM 15720 C C . PRO A 1 33 ? 8.082 -5.268 3.518 1.00 0.00 33 PRO A C 15
ATOM 15721 O O . PRO A 1 33 ? 8.145 -4.702 4.608 1.00 0.00 33 PRO A O 15
ATOM 15732 N N . ASP A 1 34 ? 8.998 -5.167 2.566 1.00 0.00 34 ASP A N 15
ATOM 15733 C CA . ASP A 1 34 ? 10.184 -4.349 2.752 1.00 0.00 34 ASP A CA 15
ATOM 15734 C C . ASP A 1 34 ? 10.252 -3.296 1.643 1.00 0.00 34 ASP A C 15
ATOM 15735 O O . ASP A 1 34 ? 9.511 -3.372 0.664 1.00 0.00 34 ASP A O 15
ATOM 15744 N N . GLN A 1 35 ? 11.147 -2.339 1.834 1.00 0.00 35 GLN A N 15
ATOM 15745 C CA . GLN A 1 35 ? 11.321 -1.273 0.862 1.00 0.00 35 GLN A CA 15
ATOM 15746 C C . GLN A 1 35 ? 11.415 -1.852 -0.550 1.00 0.00 35 GLN A C 15
ATOM 15747 O O . GLN A 1 35 ? 11.128 -1.163 -1.528 1.00 0.00 35 GLN A O 15
ATOM 15761 N N . GLU A 1 36 ? 11.817 -3.113 -0.613 1.00 0.00 36 GLU A N 15
ATOM 15762 C CA . GLU A 1 36 ? 11.952 -3.793 -1.890 1.00 0.00 36 GLU A CA 15
ATOM 15763 C C . GLU A 1 36 ? 10.584 -4.262 -2.389 1.00 0.00 36 GLU A C 15
ATOM 15764 O O . GLU A 1 36 ? 10.202 -3.979 -3.523 1.00 0.00 36 GLU A O 15
ATOM 15776 N N . ALA A 1 37 ? 9.884 -4.972 -1.516 1.00 0.00 37 ALA A N 15
ATOM 15777 C CA . ALA A 1 37 ? 8.566 -5.484 -1.854 1.00 0.00 37 ALA A CA 15
ATOM 15778 C C . ALA A 1 37 ? 7.653 -4.317 -2.235 1.00 0.00 37 ALA A C 15
ATOM 15779 O O . ALA A 1 37 ? 6.865 -4.422 -3.174 1.00 0.00 37 ALA A O 15
ATOM 15786 N N . ILE A 1 38 ? 7.790 -3.231 -1.488 1.00 0.00 38 ILE A N 15
ATOM 15787 C CA . ILE A 1 38 ? 6.987 -2.046 -1.736 1.00 0.00 38 ILE A CA 15
ATOM 15788 C C . ILE A 1 38 ? 7.328 -1.484 -3.117 1.00 0.00 38 ILE A C 15
ATOM 15789 O O . ILE A 1 38 ? 6.435 -1.120 -3.881 1.00 0.00 38 ILE A O 15
ATOM 15805 N N . HIS A 1 39 ? 8.622 -1.431 -3.396 1.00 0.00 39 HIS A N 15
ATOM 15806 C CA . HIS A 1 39 ? 9.092 -0.920 -4.673 1.00 0.00 39 HIS A CA 15
ATOM 15807 C C . HIS A 1 39 ? 8.435 -1.702 -5.812 1.00 0.00 39 HIS A C 15
ATOM 15808 O O . HIS A 1 39 ? 8.058 -1.123 -6.830 1.00 0.00 39 HIS A O 15
ATOM 15822 N N . THR A 1 40 ? 8.319 -3.005 -5.602 1.00 0.00 40 THR A N 15
ATOM 15823 C CA . THR A 1 40 ? 7.714 -3.872 -6.599 1.00 0.00 40 THR A CA 15
ATOM 15824 C C . THR A 1 40 ? 6.223 -3.561 -6.742 1.00 0.00 40 THR A C 15
ATOM 15825 O O . THR A 1 40 ? 5.669 -3.650 -7.837 1.00 0.00 40 THR A O 15
ATOM 15836 N N . LEU A 1 41 ? 5.615 -3.203 -5.621 1.00 0.00 41 LEU A N 15
ATOM 15837 C CA . LEU A 1 41 ? 4.199 -2.878 -5.608 1.00 0.00 41 LEU A CA 15
ATOM 15838 C C . LEU A 1 41 ? 3.987 -1.516 -6.270 1.00 0.00 41 LEU A C 15
ATOM 15839 O O . LEU A 1 41 ? 2.985 -1.303 -6.952 1.00 0.00 41 LEU A O 15
ATOM 15855 N N . SER A 1 42 ? 4.945 -0.629 -6.047 1.00 0.00 42 SER A N 15
ATOM 15856 C CA . SER A 1 42 ? 4.875 0.707 -6.614 1.00 0.00 42 SER A CA 15
ATOM 15857 C C . SER A 1 42 ? 5.201 0.660 -8.108 1.00 0.00 42 SER A C 15
ATOM 15858 O O . SER A 1 42 ? 4.920 1.608 -8.839 1.00 0.00 42 SER A O 15
ATOM 15866 N N . ALA A 1 43 ? 5.788 -0.455 -8.517 1.00 0.00 43 ALA A N 15
ATOM 15867 C CA . ALA A 1 43 ? 6.155 -0.639 -9.911 1.00 0.00 43 ALA A CA 15
ATOM 15868 C C . ALA A 1 43 ? 5.083 -1.477 -10.610 1.00 0.00 43 ALA A C 15
ATOM 15869 O O . ALA A 1 43 ? 4.374 -0.980 -11.484 1.00 0.00 43 ALA A O 15
ATOM 15876 N N . GLN A 1 44 ? 4.998 -2.734 -10.199 1.00 0.00 44 GLN A N 15
ATOM 15877 C CA . GLN A 1 44 ? 4.024 -3.645 -10.775 1.00 0.00 44 GLN A CA 15
ATOM 15878 C C . GLN A 1 44 ? 2.683 -2.935 -10.971 1.00 0.00 44 GLN A C 15
ATOM 15879 O O . GLN A 1 44 ? 2.037 -3.094 -12.005 1.00 0.00 44 GLN A O 15
ATOM 15893 N N . LEU A 1 45 ? 2.304 -2.165 -9.961 1.00 0.00 45 LEU A N 15
ATOM 15894 C CA . LEU A 1 45 ? 1.052 -1.429 -10.009 1.00 0.00 45 LEU A CA 15
ATOM 15895 C C . LEU A 1 45 ? 1.310 -0.027 -10.565 1.00 0.00 45 LEU A C 15
ATOM 15896 O O . LEU A 1 45 ? 0.437 0.564 -11.197 1.00 0.00 45 LEU A O 15
ATOM 15912 N N . ASP A 1 46 ? 2.514 0.464 -10.309 1.00 0.00 46 ASP A N 15
ATOM 15913 C CA . ASP A 1 46 ? 2.898 1.785 -10.775 1.00 0.00 46 ASP A CA 15
ATOM 15914 C C . ASP A 1 46 ? 2.363 2.840 -9.804 1.00 0.00 46 ASP A C 15
ATOM 15915 O O . ASP A 1 46 ? 2.213 4.005 -10.168 1.00 0.00 46 ASP A O 15
ATOM 15924 N N . LEU A 1 47 ? 2.090 2.393 -8.587 1.00 0.00 47 LEU A N 15
ATOM 15925 C CA . LEU A 1 47 ? 1.575 3.283 -7.561 1.00 0.00 47 LEU A CA 15
ATOM 15926 C C . LEU A 1 47 ? 2.733 3.770 -6.686 1.00 0.00 47 LEU A C 15
ATOM 15927 O O . LEU A 1 47 ? 3.814 3.183 -6.698 1.00 0.00 47 LEU A O 15
ATOM 15943 N N . PRO A 1 48 ? 2.460 4.866 -5.928 1.00 0.00 48 PRO A N 15
ATOM 15944 C CA . PRO A 1 48 ? 3.466 5.437 -5.050 1.00 0.00 48 PRO A CA 15
ATOM 15945 C C . PRO A 1 48 ? 3.654 4.577 -3.799 1.00 0.00 48 PRO A C 15
ATOM 15946 O O . PRO A 1 48 ? 2.803 3.749 -3.477 1.00 0.00 48 PRO A O 15
ATOM 15957 N N . LYS A 1 49 ? 4.774 4.802 -3.128 1.00 0.00 49 LYS A N 15
ATOM 15958 C CA . LYS A 1 49 ? 5.085 4.057 -1.919 1.00 0.00 49 LYS A CA 15
ATOM 15959 C C . LYS A 1 49 ? 4.070 4.412 -0.831 1.00 0.00 49 LYS A C 15
ATOM 15960 O O . LYS A 1 49 ? 3.460 3.527 -0.234 1.00 0.00 49 LYS A O 15
ATOM 15979 N N . HIS A 1 50 ? 3.920 5.709 -0.607 1.00 0.00 50 HIS A N 15
ATOM 15980 C CA . HIS A 1 50 ? 2.989 6.193 0.399 1.00 0.00 50 HIS A CA 15
ATOM 15981 C C . HIS A 1 50 ? 1.634 5.507 0.215 1.00 0.00 50 HIS A C 15
ATOM 15982 O O . HIS A 1 50 ? 1.087 4.941 1.160 1.00 0.00 50 HIS A O 15
ATOM 15996 N N . THR A 1 51 ? 1.130 5.582 -1.008 1.00 0.00 51 THR A N 15
ATOM 15997 C CA . THR A 1 51 ? -0.151 4.975 -1.329 1.00 0.00 51 THR A CA 15
ATOM 15998 C C . THR A 1 51 ? -0.165 3.504 -0.909 1.00 0.00 51 THR A C 15
ATOM 15999 O O . THR A 1 51 ? -1.092 3.055 -0.236 1.00 0.00 51 THR A O 15
ATOM 16010 N N . ILE A 1 52 ? 0.875 2.794 -1.323 1.00 0.00 52 ILE A N 15
ATOM 16011 C CA . ILE A 1 52 ? 0.994 1.383 -0.999 1.00 0.00 52 ILE A CA 15
ATOM 16012 C C . ILE A 1 52 ? 1.109 1.221 0.519 1.00 0.00 52 ILE A C 15
ATOM 16013 O O . ILE A 1 52 ? 0.350 0.466 1.125 1.00 0.00 52 ILE A O 15
ATOM 16029 N N . ILE A 1 53 ? 2.064 1.941 1.088 1.00 0.00 53 ILE A N 15
ATOM 16030 C CA . ILE A 1 53 ? 2.288 1.887 2.522 1.00 0.00 53 ILE A CA 15
ATOM 16031 C C . ILE A 1 53 ? 0.974 2.178 3.251 1.00 0.00 53 ILE A C 15
ATOM 16032 O O . ILE A 1 53 ? 0.492 1.350 4.023 1.00 0.00 53 ILE A O 15
ATOM 16048 N N . LYS A 1 54 ? 0.432 3.356 2.980 1.00 0.00 54 LYS A N 15
ATOM 16049 C CA . LYS A 1 54 ? -0.816 3.766 3.599 1.00 0.00 54 LYS A CA 15
ATOM 16050 C C . LYS A 1 54 ? -1.769 2.571 3.657 1.00 0.00 54 LYS A C 15
ATOM 16051 O O . LYS A 1 54 ? -2.118 2.102 4.739 1.00 0.00 54 LYS A O 15
ATOM 16070 N N . PHE A 1 55 ? -2.163 2.111 2.478 1.00 0.00 55 PHE A N 15
ATOM 16071 C CA . PHE A 1 55 ? -3.069 0.979 2.381 1.00 0.00 55 PHE A CA 15
ATOM 16072 C C . PHE A 1 55 ? -2.659 -0.135 3.346 1.00 0.00 55 PHE A C 15
ATOM 16073 O O . PHE A 1 55 ? -3.478 -0.617 4.127 1.00 0.00 55 PHE A O 15
ATOM 16090 N N . PHE A 1 56 ? -1.392 -0.513 3.259 1.00 0.00 56 PHE A N 15
ATOM 16091 C CA . PHE A 1 56 ? -0.864 -1.561 4.115 1.00 0.00 56 PHE A CA 15
ATOM 16092 C C . PHE A 1 56 ? -1.092 -1.231 5.592 1.00 0.00 56 PHE A C 15
ATOM 16093 O O . PHE A 1 56 ? -1.657 -2.035 6.331 1.00 0.00 56 PHE A O 15
ATOM 16110 N N . GLN A 1 57 ? -0.640 -0.046 5.976 1.00 0.00 57 GLN A N 15
ATOM 16111 C CA . GLN A 1 57 ? -0.788 0.400 7.351 1.00 0.00 57 GLN A CA 15
ATOM 16112 C C . GLN A 1 57 ? -2.170 0.021 7.887 1.00 0.00 57 GLN A C 15
ATOM 16113 O O . GLN A 1 57 ? -2.286 -0.530 8.980 1.00 0.00 57 GLN A O 15
ATOM 16127 N N . ASN A 1 58 ? -3.183 0.333 7.092 1.00 0.00 58 ASN A N 15
ATOM 16128 C CA . ASN A 1 58 ? -4.553 0.032 7.473 1.00 0.00 58 ASN A CA 15
ATOM 16129 C C . ASN A 1 58 ? -4.741 -1.485 7.527 1.00 0.00 58 ASN A C 15
ATOM 16130 O O . ASN A 1 58 ? -5.270 -2.014 8.503 1.00 0.00 58 ASN A O 15
ATOM 16141 N N . GLN A 1 59 ? -4.297 -2.143 6.465 1.00 0.00 59 GLN A N 15
ATOM 16142 C CA . GLN A 1 59 ? -4.410 -3.589 6.380 1.00 0.00 59 GLN A CA 15
ATOM 16143 C C . GLN A 1 59 ? -4.104 -4.227 7.736 1.00 0.00 59 GLN A C 15
ATOM 16144 O O . GLN A 1 59 ? -4.913 -4.987 8.266 1.00 0.00 59 GLN A O 15
ATOM 16158 N N . ARG A 1 60 ? -2.933 -3.894 8.260 1.00 0.00 60 ARG A N 15
ATOM 16159 C CA . ARG A 1 60 ? -2.510 -4.424 9.545 1.00 0.00 60 ARG A CA 15
ATOM 16160 C C . ARG A 1 60 ? -3.659 -4.354 10.553 1.00 0.00 60 ARG A C 15
ATOM 16161 O O . ARG A 1 60 ? -4.096 -5.380 11.073 1.00 0.00 60 ARG A O 15
ATOM 16182 N N . TYR A 1 61 ? -4.115 -3.135 10.798 1.00 0.00 61 TYR A N 15
ATOM 16183 C CA . TYR A 1 61 ? -5.205 -2.918 11.734 1.00 0.00 61 TYR A CA 15
ATOM 16184 C C . TYR A 1 61 ? -6.414 -3.787 11.380 1.00 0.00 61 TYR A C 15
ATOM 16185 O O . TYR A 1 61 ? -7.128 -4.254 12.265 1.00 0.00 61 TYR A O 15
ATOM 16203 N N . HIS A 1 62 ? -6.605 -3.978 10.082 1.00 0.00 62 HIS A N 15
ATOM 16204 C CA . HIS A 1 62 ? -7.714 -4.782 9.600 1.00 0.00 62 HIS A CA 15
ATOM 16205 C C . HIS A 1 62 ? -7.204 -6.163 9.182 1.00 0.00 62 HIS A C 15
ATOM 16206 O O . HIS A 1 62 ? -6.865 -6.377 8.020 1.00 0.00 62 HIS A O 15
ATOM 16220 N N . VAL A 1 63 ? -7.166 -7.063 10.154 1.00 0.00 63 VAL A N 15
ATOM 16221 C CA . VAL A 1 63 ? -6.702 -8.417 9.902 1.00 0.00 63 VAL A CA 15
ATOM 16222 C C . VAL A 1 63 ? -7.392 -9.376 10.873 1.00 0.00 63 VAL A C 15
ATOM 16223 O O . VAL A 1 63 ? -7.436 -9.122 12.076 1.00 0.00 63 VAL A O 15
ATOM 16236 N N . LYS A 1 64 ? -7.913 -10.459 10.315 1.00 0.00 64 LYS A N 15
ATOM 16237 C CA . LYS A 1 64 ? -8.599 -11.458 11.117 1.00 0.00 64 LYS A CA 15
ATOM 16238 C C . LYS A 1 64 ? -7.928 -12.818 10.913 1.00 0.00 64 LYS A C 15
ATOM 16239 O O . LYS A 1 64 ? -8.305 -13.571 10.016 1.00 0.00 64 LYS A O 15
ATOM 16258 N N . HIS A 1 65 ? -6.946 -13.092 11.759 1.00 0.00 65 HIS A N 15
ATOM 16259 C CA . HIS A 1 65 ? -6.220 -14.348 11.682 1.00 0.00 65 HIS A CA 15
ATOM 16260 C C . HIS A 1 65 ? -5.849 -14.638 10.226 1.00 0.00 65 HIS A C 15
ATOM 16261 O O . HIS A 1 65 ? -6.541 -15.391 9.544 1.00 0.00 65 HIS A O 15
ATOM 16275 N N . SER A 1 66 ? -4.757 -14.024 9.795 1.00 0.00 66 SER A N 15
ATOM 16276 C CA . SER A 1 66 ? -4.285 -14.207 8.433 1.00 0.00 66 SER A CA 15
ATOM 16277 C C . SER A 1 66 ? -3.203 -15.288 8.394 1.00 0.00 66 SER A C 15
ATOM 16278 O O . SER A 1 66 ? -2.271 -15.268 9.197 1.00 0.00 66 SER A O 15
ATOM 16286 N N . GLY A 1 67 ? -3.361 -16.206 7.452 1.00 0.00 67 GLY A N 15
ATOM 16287 C CA . GLY A 1 67 ? -2.410 -17.293 7.298 1.00 0.00 67 GLY A CA 15
ATOM 16288 C C . GLY A 1 67 ? -2.431 -18.217 8.517 1.00 0.00 67 GLY A C 15
ATOM 16289 O O . GLY A 1 67 ? -3.481 -18.426 9.123 1.00 0.00 67 GLY A O 15
ATOM 16293 N N . PRO A 1 68 ? -1.229 -18.760 8.848 1.00 0.00 68 PRO A N 15
ATOM 16294 C CA . PRO A 1 68 ? -1.101 -19.658 9.984 1.00 0.00 68 PRO A CA 15
ATOM 16295 C C . PRO A 1 68 ? -1.154 -18.884 11.303 1.00 0.00 68 PRO A C 15
ATOM 16296 O O . PRO A 1 68 ? -0.178 -18.859 12.052 1.00 0.00 68 PRO A O 15
ATOM 16307 N N . SER A 1 69 ? -2.303 -18.271 11.547 1.00 0.00 69 SER A N 15
ATOM 16308 C CA . SER A 1 69 ? -2.495 -17.499 12.762 1.00 0.00 69 SER A CA 15
ATOM 16309 C C . SER A 1 69 ? -3.332 -18.298 13.763 1.00 0.00 69 SER A C 15
ATOM 16310 O O . SER A 1 69 ? -4.561 -18.268 13.714 1.00 0.00 69 SER A O 15
ATOM 16318 N N . SER A 1 70 ? -2.633 -18.994 14.648 1.00 0.00 70 SER A N 15
ATOM 16319 C CA . SER A 1 70 ? -3.297 -19.800 15.659 1.00 0.00 70 SER A CA 15
ATOM 16320 C C . SER A 1 70 ? -2.664 -19.545 17.028 1.00 0.00 70 SER A C 15
ATOM 16321 O O . SER A 1 70 ? -1.530 -19.950 17.277 1.00 0.00 70 SER A O 15
ATOM 16329 N N . GLY A 1 71 ? -3.426 -18.876 17.881 1.00 0.00 71 GLY A N 15
ATOM 16330 C CA . GLY A 1 71 ? -2.955 -18.563 19.219 1.00 0.00 71 GLY A CA 15
ATOM 16331 C C . GLY A 1 71 ? -1.782 -17.582 19.172 1.00 0.00 71 GLY A C 15
ATOM 16332 O O . GLY A 1 71 ? -1.959 -16.386 19.398 1.00 0.00 71 GLY A O 15
ATOM 16336 N N . GLY A 1 1 ? -5.270 8.263 24.723 1.00 0.00 1 GLY A N 16
ATOM 16337 C CA . GLY A 1 1 ? -6.322 8.142 23.728 1.00 0.00 1 GLY A CA 16
ATOM 16338 C C . GLY A 1 1 ? -7.380 7.129 24.169 1.00 0.00 1 GLY A C 16
ATOM 16339 O O . GLY A 1 1 ? -7.055 5.990 24.499 1.00 0.00 1 GLY A O 16
ATOM 16343 N N . SER A 1 2 ? -8.626 7.581 24.159 1.00 0.00 2 SER A N 16
ATOM 16344 C CA . SER A 1 2 ? -9.734 6.728 24.555 1.00 0.00 2 SER A CA 16
ATOM 16345 C C . SER A 1 2 ? -10.888 6.876 23.561 1.00 0.00 2 SER A C 16
ATOM 16346 O O . SER A 1 2 ? -11.316 5.897 22.951 1.00 0.00 2 SER A O 16
ATOM 16354 N N . SER A 1 3 ? -11.359 8.107 23.429 1.00 0.00 3 SER A N 16
ATOM 16355 C CA . SER A 1 3 ? -12.456 8.396 22.520 1.00 0.00 3 SER A CA 16
ATOM 16356 C C . SER A 1 3 ? -11.908 8.759 21.139 1.00 0.00 3 SER A C 16
ATOM 16357 O O . SER A 1 3 ? -10.975 9.552 21.026 1.00 0.00 3 SER A O 16
ATOM 16365 N N . GLY A 1 4 ? -12.512 8.161 20.122 1.00 0.00 4 GLY A N 16
ATOM 16366 C CA . GLY A 1 4 ? -12.096 8.411 18.753 1.00 0.00 4 GLY A CA 16
ATOM 16367 C C . GLY A 1 4 ? -12.807 9.639 18.180 1.00 0.00 4 GLY A C 16
ATOM 16368 O O . GLY A 1 4 ? -13.851 10.048 18.684 1.00 0.00 4 GLY A O 16
ATOM 16372 N N . SER A 1 5 ? -12.211 10.193 17.134 1.00 0.00 5 SER A N 16
ATOM 16373 C CA . SER A 1 5 ? -12.774 11.366 16.487 1.00 0.00 5 SER A CA 16
ATOM 16374 C C . SER A 1 5 ? -13.958 10.961 15.607 1.00 0.00 5 SER A C 16
ATOM 16375 O O . SER A 1 5 ? -15.078 11.425 15.814 1.00 0.00 5 SER A O 16
ATOM 16383 N N . SER A 1 6 ? -13.670 10.100 14.642 1.00 0.00 6 SER A N 16
ATOM 16384 C CA . SER A 1 6 ? -14.697 9.627 13.730 1.00 0.00 6 SER A CA 16
ATOM 16385 C C . SER A 1 6 ? -14.327 8.240 13.199 1.00 0.00 6 SER A C 16
ATOM 16386 O O . SER A 1 6 ? -15.060 7.275 13.409 1.00 0.00 6 SER A O 16
ATOM 16394 N N . GLY A 1 7 ? -13.190 8.185 12.521 1.00 0.00 7 GLY A N 16
ATOM 16395 C CA . GLY A 1 7 ? -12.714 6.933 11.959 1.00 0.00 7 GLY A CA 16
ATOM 16396 C C . GLY A 1 7 ? -11.483 7.159 11.079 1.00 0.00 7 GLY A C 16
ATOM 16397 O O . GLY A 1 7 ? -10.971 8.275 10.997 1.00 0.00 7 GLY A O 16
ATOM 16401 N N . PRO A 1 8 ? -11.031 6.055 10.427 1.00 0.00 8 PRO A N 16
ATOM 16402 C CA . PRO A 1 8 ? -9.869 6.122 9.557 1.00 0.00 8 PRO A CA 16
ATOM 16403 C C . PRO A 1 8 ? -10.216 6.805 8.232 1.00 0.00 8 PRO A C 16
ATOM 16404 O O . PRO A 1 8 ? -11.266 6.540 7.649 1.00 0.00 8 PRO A O 16
ATOM 16415 N N . ARG A 1 9 ? -9.313 7.671 7.795 1.00 0.00 9 ARG A N 16
ATOM 16416 C CA . ARG A 1 9 ? -9.510 8.393 6.550 1.00 0.00 9 ARG A CA 16
ATOM 16417 C C . ARG A 1 9 ? -8.661 7.775 5.438 1.00 0.00 9 ARG A C 16
ATOM 16418 O O . ARG A 1 9 ? -7.441 7.681 5.562 1.00 0.00 9 ARG A O 16
ATOM 16439 N N . SER A 1 10 ? -9.340 7.369 4.375 1.00 0.00 10 SER A N 16
ATOM 16440 C CA . SER A 1 10 ? -8.663 6.763 3.241 1.00 0.00 10 SER A CA 16
ATOM 16441 C C . SER A 1 10 ? -8.706 7.708 2.039 1.00 0.00 10 SER A C 16
ATOM 16442 O O . SER A 1 10 ? -9.441 8.695 2.046 1.00 0.00 10 SER A O 16
ATOM 16450 N N . ARG A 1 11 ? -7.908 7.374 1.035 1.00 0.00 11 ARG A N 16
ATOM 16451 C CA . ARG A 1 11 ? -7.846 8.181 -0.171 1.00 0.00 11 ARG A CA 16
ATOM 16452 C C . ARG A 1 11 ? -7.729 7.284 -1.405 1.00 0.00 11 ARG A C 16
ATOM 16453 O O . ARG A 1 11 ? -7.376 6.111 -1.292 1.00 0.00 11 ARG A O 16
ATOM 16474 N N . THR A 1 12 ? -8.032 7.869 -2.554 1.00 0.00 12 THR A N 16
ATOM 16475 C CA . THR A 1 12 ? -7.966 7.137 -3.808 1.00 0.00 12 THR A CA 16
ATOM 16476 C C . THR A 1 12 ? -8.800 5.858 -3.723 1.00 0.00 12 THR A C 16
ATOM 16477 O O . THR A 1 12 ? -9.186 5.435 -2.634 1.00 0.00 12 THR A O 16
ATOM 16488 N N . LYS A 1 13 ? -9.055 5.277 -4.886 1.00 0.00 13 LYS A N 16
ATOM 16489 C CA . LYS A 1 13 ? -9.837 4.054 -4.957 1.00 0.00 13 LYS A CA 16
ATOM 16490 C C . LYS A 1 13 ? -9.260 3.148 -6.046 1.00 0.00 13 LYS A C 16
ATOM 16491 O O . LYS A 1 13 ? -9.589 3.298 -7.222 1.00 0.00 13 LYS A O 16
ATOM 16510 N N . ILE A 1 14 ? -8.410 2.227 -5.617 1.00 0.00 14 ILE A N 16
ATOM 16511 C CA . ILE A 1 14 ? -7.785 1.296 -6.541 1.00 0.00 14 ILE A CA 16
ATOM 16512 C C . ILE A 1 14 ? -8.870 0.555 -7.325 1.00 0.00 14 ILE A C 16
ATOM 16513 O O . ILE A 1 14 ? -9.741 -0.083 -6.734 1.00 0.00 14 ILE A O 16
ATOM 16529 N N . SER A 1 15 ? -8.783 0.665 -8.642 1.00 0.00 15 SER A N 16
ATOM 16530 C CA . SER A 1 15 ? -9.747 0.013 -9.512 1.00 0.00 15 SER A CA 16
ATOM 16531 C C . SER A 1 15 ? -10.103 -1.368 -8.958 1.00 0.00 15 SER A C 16
ATOM 16532 O O . SER A 1 15 ? -11.277 -1.728 -8.884 1.00 0.00 15 SER A O 16
ATOM 16540 N N . LEU A 1 16 ? -9.067 -2.105 -8.584 1.00 0.00 16 LEU A N 16
ATOM 16541 C CA . LEU A 1 16 ? -9.255 -3.439 -8.039 1.00 0.00 16 LEU A CA 16
ATOM 16542 C C . LEU A 1 16 ? -8.002 -4.275 -8.306 1.00 0.00 16 LEU A C 16
ATOM 16543 O O . LEU A 1 16 ? -7.295 -4.654 -7.374 1.00 0.00 16 LEU A O 16
ATOM 16559 N N . GLU A 1 17 ? -7.766 -4.539 -9.582 1.00 0.00 17 GLU A N 16
ATOM 16560 C CA . GLU A 1 17 ? -6.611 -5.324 -9.983 1.00 0.00 17 GLU A CA 16
ATOM 16561 C C . GLU A 1 17 ? -5.416 -5.007 -9.082 1.00 0.00 17 GLU A C 16
ATOM 16562 O O . GLU A 1 17 ? -5.149 -5.729 -8.122 1.00 0.00 17 GLU A O 16
ATOM 16574 N N . ALA A 1 18 ? -4.728 -3.928 -9.424 1.00 0.00 18 ALA A N 16
ATOM 16575 C CA . ALA A 1 18 ? -3.567 -3.507 -8.658 1.00 0.00 18 ALA A CA 16
ATOM 16576 C C . ALA A 1 18 ? -3.733 -3.951 -7.203 1.00 0.00 18 ALA A C 16
ATOM 16577 O O . ALA A 1 18 ? -2.897 -4.680 -6.673 1.00 0.00 18 ALA A O 16
ATOM 16584 N N . LEU A 1 19 ? -4.819 -3.491 -6.598 1.00 0.00 19 LEU A N 16
ATOM 16585 C CA . LEU A 1 19 ? -5.106 -3.832 -5.215 1.00 0.00 19 LEU A CA 16
ATOM 16586 C C . LEU A 1 19 ? -5.035 -5.350 -5.043 1.00 0.00 19 LEU A C 16
ATOM 16587 O O . LEU A 1 19 ? -4.144 -5.861 -4.365 1.00 0.00 19 LEU A O 16
ATOM 16603 N N . GLY A 1 20 ? -5.985 -6.030 -5.667 1.00 0.00 20 GLY A N 16
ATOM 16604 C CA . GLY A 1 20 ? -6.042 -7.480 -5.592 1.00 0.00 20 GLY A CA 16
ATOM 16605 C C . GLY A 1 20 ? -4.666 -8.096 -5.852 1.00 0.00 20 GLY A C 16
ATOM 16606 O O . GLY A 1 20 ? -4.256 -9.024 -5.155 1.00 0.00 20 GLY A O 16
ATOM 16610 N N . ILE A 1 21 ? -3.992 -7.557 -6.856 1.00 0.00 21 ILE A N 16
ATOM 16611 C CA . ILE A 1 21 ? -2.671 -8.042 -7.217 1.00 0.00 21 ILE A CA 16
ATOM 16612 C C . ILE A 1 21 ? -1.779 -8.053 -5.974 1.00 0.00 21 ILE A C 16
ATOM 16613 O O . ILE A 1 21 ? -1.305 -9.108 -5.555 1.00 0.00 21 ILE A O 16
ATOM 16629 N N . LEU A 1 22 ? -1.577 -6.867 -5.420 1.00 0.00 22 LEU A N 16
ATOM 16630 C CA . LEU A 1 22 ? -0.750 -6.727 -4.233 1.00 0.00 22 LEU A CA 16
ATOM 16631 C C . LEU A 1 22 ? -1.393 -7.493 -3.075 1.00 0.00 22 LEU A C 16
ATOM 16632 O O . LEU A 1 22 ? -0.694 -8.086 -2.255 1.00 0.00 22 LEU A O 16
ATOM 16648 N N . GLN A 1 23 ? -2.717 -7.456 -3.046 1.00 0.00 23 GLN A N 16
ATOM 16649 C CA . GLN A 1 23 ? -3.462 -8.140 -2.003 1.00 0.00 23 GLN A CA 16
ATOM 16650 C C . GLN A 1 23 ? -3.053 -9.613 -1.937 1.00 0.00 23 GLN A C 16
ATOM 16651 O O . GLN A 1 23 ? -2.900 -10.171 -0.852 1.00 0.00 23 GLN A O 16
ATOM 16665 N N . SER A 1 24 ? -2.889 -10.201 -3.113 1.00 0.00 24 SER A N 16
ATOM 16666 C CA . SER A 1 24 ? -2.501 -11.599 -3.203 1.00 0.00 24 SER A CA 16
ATOM 16667 C C . SER A 1 24 ? -1.134 -11.806 -2.549 1.00 0.00 24 SER A C 16
ATOM 16668 O O . SER A 1 24 ? -0.912 -12.808 -1.871 1.00 0.00 24 SER A O 16
ATOM 16676 N N . PHE A 1 25 ? -0.254 -10.842 -2.774 1.00 0.00 25 PHE A N 16
ATOM 16677 C CA . PHE A 1 25 ? 1.086 -10.906 -2.214 1.00 0.00 25 PHE A CA 16
ATOM 16678 C C . PHE A 1 25 ? 1.053 -10.738 -0.694 1.00 0.00 25 PHE A C 16
ATOM 16679 O O . PHE A 1 25 ? 1.930 -11.239 0.008 1.00 0.00 25 PHE A O 16
ATOM 16696 N N . ILE A 1 26 ? 0.033 -10.032 -0.230 1.00 0.00 26 ILE A N 16
ATOM 16697 C CA . ILE A 1 26 ? -0.125 -9.792 1.194 1.00 0.00 26 ILE A CA 16
ATOM 16698 C C . ILE A 1 26 ? -0.491 -11.104 1.891 1.00 0.00 26 ILE A C 16
ATOM 16699 O O . ILE A 1 26 ? 0.024 -11.405 2.967 1.00 0.00 26 ILE A O 16
ATOM 16715 N N . HIS A 1 27 ? -1.377 -11.851 1.248 1.00 0.00 27 HIS A N 16
ATOM 16716 C CA . HIS A 1 27 ? -1.817 -13.125 1.793 1.00 0.00 27 HIS A CA 16
ATOM 16717 C C . HIS A 1 27 ? -0.731 -14.179 1.575 1.00 0.00 27 HIS A C 16
ATOM 16718 O O . HIS A 1 27 ? -0.786 -15.262 2.155 1.00 0.00 27 HIS A O 16
ATOM 16732 N N . ASP A 1 28 ? 0.233 -13.825 0.736 1.00 0.00 28 ASP A N 16
ATOM 16733 C CA . ASP A 1 28 ? 1.331 -14.728 0.435 1.00 0.00 28 ASP A CA 16
ATOM 16734 C C . ASP A 1 28 ? 2.487 -14.459 1.400 1.00 0.00 28 ASP A C 16
ATOM 16735 O O . ASP A 1 28 ? 2.973 -15.374 2.063 1.00 0.00 28 ASP A O 16
ATOM 16744 N N . VAL A 1 29 ? 2.893 -13.198 1.450 1.00 0.00 29 VAL A N 16
ATOM 16745 C CA . VAL A 1 29 ? 3.982 -12.797 2.323 1.00 0.00 29 VAL A CA 16
ATOM 16746 C C . VAL A 1 29 ? 3.447 -12.606 3.744 1.00 0.00 29 VAL A C 16
ATOM 16747 O O . VAL A 1 29 ? 4.057 -13.068 4.708 1.00 0.00 29 VAL A O 16
ATOM 16760 N N . GLY A 1 30 ? 2.314 -11.925 3.829 1.00 0.00 30 GLY A N 16
ATOM 16761 C CA . GLY A 1 30 ? 1.690 -11.667 5.115 1.00 0.00 30 GLY A CA 16
ATOM 16762 C C . GLY A 1 30 ? 1.396 -10.177 5.293 1.00 0.00 30 GLY A C 16
ATOM 16763 O O . GLY A 1 30 ? 0.571 -9.613 4.576 1.00 0.00 30 GLY A O 16
ATOM 16767 N N . LEU A 1 31 ? 2.086 -9.580 6.254 1.00 0.00 31 LEU A N 16
ATOM 16768 C CA . LEU A 1 31 ? 1.909 -8.166 6.535 1.00 0.00 31 LEU A CA 16
ATOM 16769 C C . LEU A 1 31 ? 3.256 -7.556 6.930 1.00 0.00 31 LEU A C 16
ATOM 16770 O O . LEU A 1 31 ? 3.354 -6.861 7.940 1.00 0.00 31 LEU A O 16
ATOM 16786 N N . TYR A 1 32 ? 4.260 -7.839 6.113 1.00 0.00 32 TYR A N 16
ATOM 16787 C CA . TYR A 1 32 ? 5.596 -7.327 6.364 1.00 0.00 32 TYR A CA 16
ATOM 16788 C C . TYR A 1 32 ? 6.358 -7.119 5.054 1.00 0.00 32 TYR A C 16
ATOM 16789 O O . TYR A 1 32 ? 7.328 -7.823 4.777 1.00 0.00 32 TYR A O 16
ATOM 16807 N N . PRO A 1 33 ? 5.879 -6.122 4.262 1.00 0.00 33 PRO A N 16
ATOM 16808 C CA . PRO A 1 33 ? 6.504 -5.812 2.988 1.00 0.00 33 PRO A CA 16
ATOM 16809 C C . PRO A 1 33 ? 7.822 -5.062 3.192 1.00 0.00 33 PRO A C 16
ATOM 16810 O O . PRO A 1 33 ? 7.909 -4.171 4.036 1.00 0.00 33 PRO A O 16
ATOM 16821 N N . ASP A 1 34 ? 8.815 -5.451 2.406 1.00 0.00 34 ASP A N 16
ATOM 16822 C CA . ASP A 1 34 ? 10.125 -4.826 2.490 1.00 0.00 34 ASP A CA 16
ATOM 16823 C C . ASP A 1 34 ? 10.238 -3.743 1.416 1.00 0.00 34 ASP A C 16
ATOM 16824 O O . ASP A 1 34 ? 9.542 -3.792 0.403 1.00 0.00 34 ASP A O 16
ATOM 16833 N N . GLN A 1 35 ? 11.121 -2.789 1.674 1.00 0.00 35 GLN A N 16
ATOM 16834 C CA . GLN A 1 35 ? 11.335 -1.696 0.741 1.00 0.00 35 GLN A CA 16
ATOM 16835 C C . GLN A 1 35 ? 11.389 -2.224 -0.693 1.00 0.00 35 GLN A C 16
ATOM 16836 O O . GLN A 1 35 ? 11.073 -1.501 -1.637 1.00 0.00 35 GLN A O 16
ATOM 16850 N N . GLU A 1 36 ? 11.790 -3.481 -0.813 1.00 0.00 36 GLU A N 16
ATOM 16851 C CA . GLU A 1 36 ? 11.889 -4.114 -2.117 1.00 0.00 36 GLU A CA 16
ATOM 16852 C C . GLU A 1 36 ? 10.503 -4.536 -2.609 1.00 0.00 36 GLU A C 16
ATOM 16853 O O . GLU A 1 36 ? 10.159 -4.318 -3.769 1.00 0.00 36 GLU A O 16
ATOM 16865 N N . ALA A 1 37 ? 9.744 -5.132 -1.701 1.00 0.00 37 ALA A N 16
ATOM 16866 C CA . ALA A 1 37 ? 8.403 -5.586 -2.028 1.00 0.00 37 ALA A CA 16
ATOM 16867 C C . ALA A 1 37 ? 7.538 -4.380 -2.403 1.00 0.00 37 ALA A C 16
ATOM 16868 O O . ALA A 1 37 ? 6.775 -4.435 -3.366 1.00 0.00 37 ALA A O 16
ATOM 16875 N N . ILE A 1 38 ? 7.687 -3.320 -1.622 1.00 0.00 38 ILE A N 16
ATOM 16876 C CA . ILE A 1 38 ? 6.929 -2.103 -1.861 1.00 0.00 38 ILE A CA 16
ATOM 16877 C C . ILE A 1 38 ? 7.306 -1.533 -3.229 1.00 0.00 38 ILE A C 16
ATOM 16878 O O . ILE A 1 38 ? 6.438 -1.101 -3.986 1.00 0.00 38 ILE A O 16
ATOM 16894 N N . HIS A 1 39 ? 8.602 -1.549 -3.505 1.00 0.00 39 HIS A N 16
ATOM 16895 C CA . HIS A 1 39 ? 9.105 -1.039 -4.769 1.00 0.00 39 HIS A CA 16
ATOM 16896 C C . HIS A 1 39 ? 8.451 -1.797 -5.925 1.00 0.00 39 HIS A C 16
ATOM 16897 O O . HIS A 1 39 ? 8.169 -1.217 -6.973 1.00 0.00 39 HIS A O 16
ATOM 16911 N N . THR A 1 40 ? 8.228 -3.083 -5.697 1.00 0.00 40 THR A N 16
ATOM 16912 C CA . THR A 1 40 ? 7.612 -3.927 -6.706 1.00 0.00 40 THR A CA 16
ATOM 16913 C C . THR A 1 40 ? 6.124 -3.598 -6.842 1.00 0.00 40 THR A C 16
ATOM 16914 O O . THR A 1 40 ? 5.565 -3.674 -7.935 1.00 0.00 40 THR A O 16
ATOM 16925 N N . LEU A 1 41 ? 5.526 -3.238 -5.716 1.00 0.00 41 LEU A N 16
ATOM 16926 C CA . LEU A 1 41 ? 4.113 -2.896 -5.695 1.00 0.00 41 LEU A CA 16
ATOM 16927 C C . LEU A 1 41 ? 3.920 -1.509 -6.311 1.00 0.00 41 LEU A C 16
ATOM 16928 O O . LEU A 1 41 ? 2.911 -1.253 -6.968 1.00 0.00 41 LEU A O 16
ATOM 16944 N N . SER A 1 42 ? 4.901 -0.650 -6.077 1.00 0.00 42 SER A N 16
ATOM 16945 C CA . SER A 1 42 ? 4.851 0.704 -6.601 1.00 0.00 42 SER A CA 16
ATOM 16946 C C . SER A 1 42 ? 5.167 0.699 -8.098 1.00 0.00 42 SER A C 16
ATOM 16947 O O . SER A 1 42 ? 4.917 1.682 -8.792 1.00 0.00 42 SER A O 16
ATOM 16955 N N . ALA A 1 43 ? 5.713 -0.421 -8.551 1.00 0.00 43 ALA A N 16
ATOM 16956 C CA . ALA A 1 43 ? 6.066 -0.567 -9.952 1.00 0.00 43 ALA A CA 16
ATOM 16957 C C . ALA A 1 43 ? 4.984 -1.381 -10.664 1.00 0.00 43 ALA A C 16
ATOM 16958 O O . ALA A 1 43 ? 4.266 -0.857 -11.514 1.00 0.00 43 ALA A O 16
ATOM 16965 N N . GLN A 1 44 ? 4.901 -2.650 -10.291 1.00 0.00 44 GLN A N 16
ATOM 16966 C CA . GLN A 1 44 ? 3.919 -3.542 -10.882 1.00 0.00 44 GLN A CA 16
ATOM 16967 C C . GLN A 1 44 ? 2.583 -2.817 -11.060 1.00 0.00 44 GLN A C 16
ATOM 16968 O O . GLN A 1 44 ? 1.921 -2.971 -12.085 1.00 0.00 44 GLN A O 16
ATOM 16982 N N . LEU A 1 45 ? 2.227 -2.042 -10.046 1.00 0.00 45 LEU A N 16
ATOM 16983 C CA . LEU A 1 45 ? 0.982 -1.293 -10.078 1.00 0.00 45 LEU A CA 16
ATOM 16984 C C . LEU A 1 45 ? 1.258 0.125 -10.581 1.00 0.00 45 LEU A C 16
ATOM 16985 O O . LEU A 1 45 ? 0.394 0.749 -11.194 1.00 0.00 45 LEU A O 16
ATOM 17001 N N . ASP A 1 46 ? 2.466 0.593 -10.303 1.00 0.00 46 ASP A N 16
ATOM 17002 C CA . ASP A 1 46 ? 2.867 1.926 -10.719 1.00 0.00 46 ASP A CA 16
ATOM 17003 C C . ASP A 1 46 ? 2.343 2.950 -9.711 1.00 0.00 46 ASP A C 16
ATOM 17004 O O . ASP A 1 46 ? 2.211 4.130 -10.030 1.00 0.00 46 ASP A O 16
ATOM 17013 N N . LEU A 1 47 ? 2.058 2.460 -8.513 1.00 0.00 47 LEU A N 16
ATOM 17014 C CA . LEU A 1 47 ? 1.551 3.318 -7.455 1.00 0.00 47 LEU A CA 16
ATOM 17015 C C . LEU A 1 47 ? 2.718 3.794 -6.588 1.00 0.00 47 LEU A C 16
ATOM 17016 O O . LEU A 1 47 ? 3.801 3.213 -6.625 1.00 0.00 47 LEU A O 16
ATOM 17032 N N . PRO A 1 48 ? 2.450 4.874 -5.806 1.00 0.00 48 PRO A N 16
ATOM 17033 C CA . PRO A 1 48 ? 3.465 5.435 -4.930 1.00 0.00 48 PRO A CA 16
ATOM 17034 C C . PRO A 1 48 ? 3.674 4.553 -3.698 1.00 0.00 48 PRO A C 16
ATOM 17035 O O . PRO A 1 48 ? 2.808 3.753 -3.348 1.00 0.00 48 PRO A O 16
ATOM 17046 N N . LYS A 1 49 ? 4.830 4.727 -3.075 1.00 0.00 49 LYS A N 16
ATOM 17047 C CA . LYS A 1 49 ? 5.165 3.957 -1.889 1.00 0.00 49 LYS A CA 16
ATOM 17048 C C . LYS A 1 49 ? 4.184 4.304 -0.767 1.00 0.00 49 LYS A C 16
ATOM 17049 O O . LYS A 1 49 ? 3.576 3.415 -0.173 1.00 0.00 49 LYS A O 16
ATOM 17068 N N . HIS A 1 50 ? 4.062 5.598 -0.511 1.00 0.00 50 HIS A N 16
ATOM 17069 C CA . HIS A 1 50 ? 3.165 6.073 0.529 1.00 0.00 50 HIS A CA 16
ATOM 17070 C C . HIS A 1 50 ? 1.793 5.417 0.364 1.00 0.00 50 HIS A C 16
ATOM 17071 O O . HIS A 1 50 ? 1.228 4.901 1.327 1.00 0.00 50 HIS A O 16
ATOM 17085 N N . THR A 1 51 ? 1.297 5.459 -0.864 1.00 0.00 51 THR A N 16
ATOM 17086 C CA . THR A 1 51 ? 0.002 4.875 -1.168 1.00 0.00 51 THR A CA 16
ATOM 17087 C C . THR A 1 51 ? -0.035 3.407 -0.739 1.00 0.00 51 THR A C 16
ATOM 17088 O O . THR A 1 51 ? -0.935 2.991 -0.012 1.00 0.00 51 THR A O 16
ATOM 17099 N N . ILE A 1 52 ? 0.955 2.661 -1.209 1.00 0.00 52 ILE A N 16
ATOM 17100 C CA . ILE A 1 52 ? 1.047 1.248 -0.884 1.00 0.00 52 ILE A CA 16
ATOM 17101 C C . ILE A 1 52 ? 1.239 1.088 0.626 1.00 0.00 52 ILE A C 16
ATOM 17102 O O . ILE A 1 52 ? 0.564 0.278 1.259 1.00 0.00 52 ILE A O 16
ATOM 17118 N N . ILE A 1 53 ? 2.163 1.874 1.159 1.00 0.00 53 ILE A N 16
ATOM 17119 C CA . ILE A 1 53 ? 2.453 1.830 2.582 1.00 0.00 53 ILE A CA 16
ATOM 17120 C C . ILE A 1 53 ? 1.172 2.117 3.368 1.00 0.00 53 ILE A C 16
ATOM 17121 O O . ILE A 1 53 ? 0.692 1.264 4.113 1.00 0.00 53 ILE A O 16
ATOM 17137 N N . LYS A 1 54 ? 0.655 3.322 3.175 1.00 0.00 54 LYS A N 16
ATOM 17138 C CA . LYS A 1 54 ? -0.561 3.733 3.856 1.00 0.00 54 LYS A CA 16
ATOM 17139 C C . LYS A 1 54 ? -1.559 2.573 3.853 1.00 0.00 54 LYS A C 16
ATOM 17140 O O . LYS A 1 54 ? -1.843 1.991 4.898 1.00 0.00 54 LYS A O 16
ATOM 17159 N N . PHE A 1 55 ? -2.063 2.272 2.665 1.00 0.00 55 PHE A N 16
ATOM 17160 C CA . PHE A 1 55 ? -3.024 1.192 2.512 1.00 0.00 55 PHE A CA 16
ATOM 17161 C C . PHE A 1 55 ? -2.683 0.020 3.435 1.00 0.00 55 PHE A C 16
ATOM 17162 O O . PHE A 1 55 ? -3.508 -0.396 4.246 1.00 0.00 55 PHE A O 16
ATOM 17179 N N . PHE A 1 56 ? -1.465 -0.478 3.281 1.00 0.00 56 PHE A N 16
ATOM 17180 C CA . PHE A 1 56 ? -1.005 -1.594 4.090 1.00 0.00 56 PHE A CA 16
ATOM 17181 C C . PHE A 1 56 ? -1.275 -1.342 5.575 1.00 0.00 56 PHE A C 16
ATOM 17182 O O . PHE A 1 56 ? -1.942 -2.140 6.232 1.00 0.00 56 PHE A O 16
ATOM 17199 N N . GLN A 1 57 ? -0.744 -0.230 6.060 1.00 0.00 57 GLN A N 16
ATOM 17200 C CA . GLN A 1 57 ? -0.919 0.137 7.455 1.00 0.00 57 GLN A CA 16
ATOM 17201 C C . GLN A 1 57 ? -2.359 -0.133 7.898 1.00 0.00 57 GLN A C 16
ATOM 17202 O O . GLN A 1 57 ? -2.589 -0.650 8.990 1.00 0.00 57 GLN A O 16
ATOM 17216 N N . ASN A 1 58 ? -3.290 0.228 7.027 1.00 0.00 58 ASN A N 16
ATOM 17217 C CA . ASN A 1 58 ? -4.700 0.031 7.314 1.00 0.00 58 ASN A CA 16
ATOM 17218 C C . ASN A 1 58 ? -4.988 -1.467 7.431 1.00 0.00 58 ASN A C 16
ATOM 17219 O O . ASN A 1 58 ? -5.635 -1.906 8.381 1.00 0.00 58 ASN A O 16
ATOM 17230 N N . GLN A 1 59 ? -4.493 -2.210 6.453 1.00 0.00 59 GLN A N 16
ATOM 17231 C CA . GLN A 1 59 ? -4.689 -3.650 6.434 1.00 0.00 59 GLN A CA 16
ATOM 17232 C C . GLN A 1 59 ? -4.497 -4.230 7.837 1.00 0.00 59 GLN A C 16
ATOM 17233 O O . GLN A 1 59 ? -5.348 -4.971 8.327 1.00 0.00 59 GLN A O 16
ATOM 17247 N N . ARG A 1 60 ? -3.375 -3.871 8.442 1.00 0.00 60 ARG A N 16
ATOM 17248 C CA . ARG A 1 60 ? -3.061 -4.347 9.779 1.00 0.00 60 ARG A CA 16
ATOM 17249 C C . ARG A 1 60 ? -4.207 -4.024 10.740 1.00 0.00 60 ARG A C 16
ATOM 17250 O O . ARG A 1 60 ? -4.820 -4.928 11.306 1.00 0.00 60 ARG A O 16
ATOM 17271 N N . TYR A 1 61 ? -4.460 -2.733 10.896 1.00 0.00 61 TYR A N 16
ATOM 17272 C CA . TYR A 1 61 ? -5.521 -2.280 11.779 1.00 0.00 61 TYR A CA 16
ATOM 17273 C C . TYR A 1 61 ? -6.748 -3.188 11.673 1.00 0.00 61 TYR A C 16
ATOM 17274 O O . TYR A 1 61 ? -7.167 -3.788 12.661 1.00 0.00 61 TYR A O 16
ATOM 17292 N N . HIS A 1 62 ? -7.289 -3.260 10.466 1.00 0.00 62 HIS A N 16
ATOM 17293 C CA . HIS A 1 62 ? -8.459 -4.085 10.218 1.00 0.00 62 HIS A CA 16
ATOM 17294 C C . HIS A 1 62 ? -8.021 -5.447 9.674 1.00 0.00 62 HIS A C 16
ATOM 17295 O O . HIS A 1 62 ? -7.736 -5.581 8.485 1.00 0.00 62 HIS A O 16
ATOM 17309 N N . VAL A 1 63 ? -7.982 -6.422 10.570 1.00 0.00 63 VAL A N 16
ATOM 17310 C CA . VAL A 1 63 ? -7.584 -7.768 10.195 1.00 0.00 63 VAL A CA 16
ATOM 17311 C C . VAL A 1 63 ? -8.442 -8.780 10.958 1.00 0.00 63 VAL A C 16
ATOM 17312 O O . VAL A 1 63 ? -8.850 -8.525 12.090 1.00 0.00 63 VAL A O 16
ATOM 17325 N N . LYS A 1 64 ? -8.690 -9.906 10.306 1.00 0.00 64 LYS A N 16
ATOM 17326 C CA . LYS A 1 64 ? -9.492 -10.958 10.909 1.00 0.00 64 LYS A CA 16
ATOM 17327 C C . LYS A 1 64 ? -8.734 -11.554 12.096 1.00 0.00 64 LYS A C 16
ATOM 17328 O O . LYS A 1 64 ? -7.511 -11.449 12.173 1.00 0.00 64 LYS A O 16
ATOM 17347 N N . HIS A 1 65 ? -9.492 -12.167 12.994 1.00 0.00 65 HIS A N 16
ATOM 17348 C CA . HIS A 1 65 ? -8.908 -12.780 14.174 1.00 0.00 65 HIS A CA 16
ATOM 17349 C C . HIS A 1 65 ? -8.357 -11.692 15.098 1.00 0.00 65 HIS A C 16
ATOM 17350 O O . HIS A 1 65 ? -8.218 -10.540 14.692 1.00 0.00 65 HIS A O 16
ATOM 17364 N N . SER A 1 66 ? -8.059 -12.097 16.324 1.00 0.00 66 SER A N 16
ATOM 17365 C CA . SER A 1 66 ? -7.527 -11.171 17.309 1.00 0.00 66 SER A CA 16
ATOM 17366 C C . SER A 1 66 ? -8.563 -10.089 17.623 1.00 0.00 66 SER A C 16
ATOM 17367 O O . SER A 1 66 ? -9.523 -9.909 16.876 1.00 0.00 66 SER A O 16
ATOM 17375 N N . GLY A 1 67 ? -8.332 -9.398 18.730 1.00 0.00 67 GLY A N 16
ATOM 17376 C CA . GLY A 1 67 ? -9.233 -8.339 19.152 1.00 0.00 67 GLY A CA 16
ATOM 17377 C C . GLY A 1 67 ? -8.481 -7.019 19.334 1.00 0.00 67 GLY A C 16
ATOM 17378 O O . GLY A 1 67 ? -7.537 -6.941 20.119 1.00 0.00 67 GLY A O 16
ATOM 17382 N N . PRO A 1 68 ? -8.939 -5.988 18.575 1.00 0.00 68 PRO A N 16
ATOM 17383 C CA . PRO A 1 68 ? -8.320 -4.675 18.644 1.00 0.00 68 PRO A CA 16
ATOM 17384 C C . PRO A 1 68 ? -8.716 -3.949 19.931 1.00 0.00 68 PRO A C 16
ATOM 17385 O O . PRO A 1 68 ? -7.857 -3.443 20.652 1.00 0.00 68 PRO A O 16
ATOM 17396 N N . SER A 1 69 ? -10.017 -3.922 20.181 1.00 0.00 69 SER A N 16
ATOM 17397 C CA . SER A 1 69 ? -10.537 -3.267 21.369 1.00 0.00 69 SER A CA 16
ATOM 17398 C C . SER A 1 69 ? -11.844 -3.933 21.804 1.00 0.00 69 SER A C 16
ATOM 17399 O O . SER A 1 69 ? -12.570 -4.483 20.977 1.00 0.00 69 SER A O 16
ATOM 17407 N N . SER A 1 70 ? -12.104 -3.861 23.101 1.00 0.00 70 SER A N 16
ATOM 17408 C CA . SER A 1 70 ? -13.311 -4.451 23.656 1.00 0.00 70 SER A CA 16
ATOM 17409 C C . SER A 1 70 ? -14.546 -3.762 23.072 1.00 0.00 70 SER A C 16
ATOM 17410 O O . SER A 1 70 ? -14.446 -2.672 22.511 1.00 0.00 70 SER A O 16
ATOM 17418 N N . GLY A 1 71 ? -15.682 -4.427 23.223 1.00 0.00 71 GLY A N 16
ATOM 17419 C CA . GLY A 1 71 ? -16.935 -3.893 22.718 1.00 0.00 71 GLY A CA 16
ATOM 17420 C C . GLY A 1 71 ? -17.828 -5.010 22.175 1.00 0.00 71 GLY A C 16
ATOM 17421 O O . GLY A 1 71 ? -18.918 -4.748 21.668 1.00 0.00 71 GLY A O 16
ATOM 17425 N N . GLY A 1 1 ? 18.588 3.176 7.921 1.00 0.00 1 GLY A N 17
ATOM 17426 C CA . GLY A 1 1 ? 17.229 2.691 8.087 1.00 0.00 1 GLY A CA 17
ATOM 17427 C C . GLY A 1 1 ? 16.361 3.070 6.885 1.00 0.00 1 GLY A C 17
ATOM 17428 O O . GLY A 1 1 ? 16.674 4.014 6.162 1.00 0.00 1 GLY A O 17
ATOM 17432 N N . SER A 1 2 ? 15.287 2.314 6.710 1.00 0.00 2 SER A N 17
ATOM 17433 C CA . SER A 1 2 ? 14.371 2.559 5.608 1.00 0.00 2 SER A CA 17
ATOM 17434 C C . SER A 1 2 ? 13.726 3.938 5.761 1.00 0.00 2 SER A C 17
ATOM 17435 O O . SER A 1 2 ? 13.360 4.337 6.865 1.00 0.00 2 SER A O 17
ATOM 17443 N N . SER A 1 3 ? 13.607 4.627 4.636 1.00 0.00 3 SER A N 17
ATOM 17444 C CA . SER A 1 3 ? 13.012 5.953 4.630 1.00 0.00 3 SER A CA 17
ATOM 17445 C C . SER A 1 3 ? 12.411 6.251 3.255 1.00 0.00 3 SER A C 17
ATOM 17446 O O . SER A 1 3 ? 12.786 5.630 2.262 1.00 0.00 3 SER A O 17
ATOM 17454 N N . GLY A 1 4 ? 11.488 7.202 3.242 1.00 0.00 4 GLY A N 17
ATOM 17455 C CA . GLY A 1 4 ? 10.832 7.590 2.006 1.00 0.00 4 GLY A CA 17
ATOM 17456 C C . GLY A 1 4 ? 9.524 8.333 2.289 1.00 0.00 4 GLY A C 17
ATOM 17457 O O . GLY A 1 4 ? 8.459 7.721 2.349 1.00 0.00 4 GLY A O 17
ATOM 17461 N N . SER A 1 5 ? 9.649 9.642 2.456 1.00 0.00 5 SER A N 17
ATOM 17462 C CA . SER A 1 5 ? 8.490 10.474 2.731 1.00 0.00 5 SER A CA 17
ATOM 17463 C C . SER A 1 5 ? 8.562 11.761 1.906 1.00 0.00 5 SER A C 17
ATOM 17464 O O . SER A 1 5 ? 9.180 12.738 2.325 1.00 0.00 5 SER A O 17
ATOM 17472 N N . SER A 1 6 ? 7.921 11.719 0.747 1.00 0.00 6 SER A N 17
ATOM 17473 C CA . SER A 1 6 ? 7.904 12.869 -0.141 1.00 0.00 6 SER A CA 17
ATOM 17474 C C . SER A 1 6 ? 6.487 13.104 -0.667 1.00 0.00 6 SER A C 17
ATOM 17475 O O . SER A 1 6 ? 5.707 12.162 -0.802 1.00 0.00 6 SER A O 17
ATOM 17483 N N . GLY A 1 7 ? 6.196 14.365 -0.949 1.00 0.00 7 GLY A N 17
ATOM 17484 C CA . GLY A 1 7 ? 4.886 14.736 -1.457 1.00 0.00 7 GLY A CA 17
ATOM 17485 C C . GLY A 1 7 ? 3.841 14.722 -0.340 1.00 0.00 7 GLY A C 17
ATOM 17486 O O . GLY A 1 7 ? 4.106 14.234 0.758 1.00 0.00 7 GLY A O 17
ATOM 17490 N N . PRO A 1 8 ? 2.643 15.276 -0.667 1.00 0.00 8 PRO A N 17
ATOM 17491 C CA . PRO A 1 8 ? 1.556 15.332 0.296 1.00 0.00 8 PRO A CA 17
ATOM 17492 C C . PRO A 1 8 ? 0.910 13.956 0.474 1.00 0.00 8 PRO A C 17
ATOM 17493 O O . PRO A 1 8 ? 1.415 12.958 -0.039 1.00 0.00 8 PRO A O 17
ATOM 17504 N N . ARG A 1 9 ? -0.197 13.947 1.202 1.00 0.00 9 ARG A N 17
ATOM 17505 C CA . ARG A 1 9 ? -0.917 12.711 1.453 1.00 0.00 9 ARG A CA 17
ATOM 17506 C C . ARG A 1 9 ? -2.269 12.728 0.736 1.00 0.00 9 ARG A C 17
ATOM 17507 O O . ARG A 1 9 ? -2.947 13.755 0.707 1.00 0.00 9 ARG A O 17
ATOM 17528 N N . SER A 1 10 ? -2.621 11.581 0.176 1.00 0.00 10 SER A N 17
ATOM 17529 C CA . SER A 1 10 ? -3.879 11.451 -0.539 1.00 0.00 10 SER A CA 17
ATOM 17530 C C . SER A 1 10 ? -4.592 10.166 -0.115 1.00 0.00 10 SER A C 17
ATOM 17531 O O . SER A 1 10 ? -3.947 9.192 0.271 1.00 0.00 10 SER A O 17
ATOM 17539 N N . ARG A 1 11 ? -5.914 10.204 -0.201 1.00 0.00 11 ARG A N 17
ATOM 17540 C CA . ARG A 1 11 ? -6.722 9.055 0.169 1.00 0.00 11 ARG A CA 17
ATOM 17541 C C . ARG A 1 11 ? -6.466 7.894 -0.794 1.00 0.00 11 ARG A C 17
ATOM 17542 O O . ARG A 1 11 ? -6.436 8.086 -2.009 1.00 0.00 11 ARG A O 17
ATOM 17563 N N . THR A 1 12 ? -6.288 6.715 -0.216 1.00 0.00 12 THR A N 17
ATOM 17564 C CA . THR A 1 12 ? -6.037 5.524 -1.009 1.00 0.00 12 THR A CA 17
ATOM 17565 C C . THR A 1 12 ? -7.254 5.192 -1.874 1.00 0.00 12 THR A C 17
ATOM 17566 O O . THR A 1 12 ? -8.386 5.499 -1.504 1.00 0.00 12 THR A O 17
ATOM 17577 N N . LYS A 1 13 ? -6.979 4.568 -3.011 1.00 0.00 13 LYS A N 17
ATOM 17578 C CA . LYS A 1 13 ? -8.038 4.191 -3.932 1.00 0.00 13 LYS A CA 17
ATOM 17579 C C . LYS A 1 13 ? -7.442 3.372 -5.079 1.00 0.00 13 LYS A C 17
ATOM 17580 O O . LYS A 1 13 ? -6.624 3.876 -5.847 1.00 0.00 13 LYS A O 17
ATOM 17599 N N . ILE A 1 14 ? -7.875 2.123 -5.159 1.00 0.00 14 ILE A N 17
ATOM 17600 C CA . ILE A 1 14 ? -7.395 1.229 -6.199 1.00 0.00 14 ILE A CA 17
ATOM 17601 C C . ILE A 1 14 ? -8.591 0.591 -6.909 1.00 0.00 14 ILE A C 17
ATOM 17602 O O . ILE A 1 14 ? -9.431 -0.041 -6.271 1.00 0.00 14 ILE A O 17
ATOM 17618 N N . SER A 1 15 ? -8.629 0.779 -8.220 1.00 0.00 15 SER A N 17
ATOM 17619 C CA . SER A 1 15 ? -9.708 0.230 -9.024 1.00 0.00 15 SER A CA 17
ATOM 17620 C C . SER A 1 15 ? -10.074 -1.168 -8.523 1.00 0.00 15 SER A C 17
ATOM 17621 O O . SER A 1 15 ? -11.251 -1.485 -8.362 1.00 0.00 15 SER A O 17
ATOM 17629 N N . LEU A 1 16 ? -9.043 -1.967 -8.290 1.00 0.00 16 LEU A N 17
ATOM 17630 C CA . LEU A 1 16 ? -9.242 -3.325 -7.811 1.00 0.00 16 LEU A CA 17
ATOM 17631 C C . LEU A 1 16 ? -7.997 -4.158 -8.123 1.00 0.00 16 LEU A C 17
ATOM 17632 O O . LEU A 1 16 ? -7.246 -4.521 -7.219 1.00 0.00 16 LEU A O 17
ATOM 17648 N N . GLU A 1 17 ? -7.818 -4.438 -9.405 1.00 0.00 17 GLU A N 17
ATOM 17649 C CA . GLU A 1 17 ? -6.677 -5.222 -9.848 1.00 0.00 17 GLU A CA 17
ATOM 17650 C C . GLU A 1 17 ? -5.445 -4.889 -9.004 1.00 0.00 17 GLU A C 17
ATOM 17651 O O . GLU A 1 17 ? -5.135 -5.594 -8.045 1.00 0.00 17 GLU A O 17
ATOM 17663 N N . ALA A 1 18 ? -4.774 -3.814 -9.392 1.00 0.00 18 ALA A N 17
ATOM 17664 C CA . ALA A 1 18 ? -3.583 -3.379 -8.684 1.00 0.00 18 ALA A CA 17
ATOM 17665 C C . ALA A 1 18 ? -3.672 -3.824 -7.223 1.00 0.00 18 ALA A C 17
ATOM 17666 O O . ALA A 1 18 ? -2.720 -4.385 -6.682 1.00 0.00 18 ALA A O 17
ATOM 17673 N N . LEU A 1 19 ? -4.824 -3.559 -6.626 1.00 0.00 19 LEU A N 17
ATOM 17674 C CA . LEU A 1 19 ? -5.050 -3.925 -5.238 1.00 0.00 19 LEU A CA 17
ATOM 17675 C C . LEU A 1 19 ? -4.956 -5.446 -5.095 1.00 0.00 19 LEU A C 17
ATOM 17676 O O . LEU A 1 19 ? -3.959 -5.965 -4.594 1.00 0.00 19 LEU A O 17
ATOM 17692 N N . GLY A 1 20 ? -6.006 -6.117 -5.544 1.00 0.00 20 GLY A N 17
ATOM 17693 C CA . GLY A 1 20 ? -6.054 -7.567 -5.473 1.00 0.00 20 GLY A CA 17
ATOM 17694 C C . GLY A 1 20 ? -4.703 -8.180 -5.846 1.00 0.00 20 GLY A C 17
ATOM 17695 O O . GLY A 1 20 ? -4.372 -9.278 -5.404 1.00 0.00 20 GLY A O 17
ATOM 17699 N N . ILE A 1 21 ? -3.959 -7.442 -6.657 1.00 0.00 21 ILE A N 17
ATOM 17700 C CA . ILE A 1 21 ? -2.651 -7.899 -7.096 1.00 0.00 21 ILE A CA 17
ATOM 17701 C C . ILE A 1 21 ? -1.697 -7.925 -5.899 1.00 0.00 21 ILE A C 17
ATOM 17702 O O . ILE A 1 21 ? -1.222 -8.988 -5.503 1.00 0.00 21 ILE A O 17
ATOM 17718 N N . LEU A 1 22 ? -1.445 -6.742 -5.358 1.00 0.00 22 LEU A N 17
ATOM 17719 C CA . LEU A 1 22 ? -0.557 -6.616 -4.215 1.00 0.00 22 LEU A CA 17
ATOM 17720 C C . LEU A 1 22 ? -1.238 -7.204 -2.978 1.00 0.00 22 LEU A C 17
ATOM 17721 O O . LEU A 1 22 ? -0.575 -7.523 -1.993 1.00 0.00 22 LEU A O 17
ATOM 17737 N N . GLN A 1 23 ? -2.554 -7.330 -3.070 1.00 0.00 23 GLN A N 17
ATOM 17738 C CA . GLN A 1 23 ? -3.332 -7.874 -1.970 1.00 0.00 23 GLN A CA 17
ATOM 17739 C C . GLN A 1 23 ? -3.128 -9.387 -1.874 1.00 0.00 23 GLN A C 17
ATOM 17740 O O . GLN A 1 23 ? -3.098 -9.945 -0.777 1.00 0.00 23 GLN A O 17
ATOM 17754 N N . SER A 1 24 ? -2.994 -10.010 -3.036 1.00 0.00 24 SER A N 17
ATOM 17755 C CA . SER A 1 24 ? -2.794 -11.447 -3.096 1.00 0.00 24 SER A CA 17
ATOM 17756 C C . SER A 1 24 ? -1.416 -11.808 -2.537 1.00 0.00 24 SER A C 17
ATOM 17757 O O . SER A 1 24 ? -1.250 -12.856 -1.914 1.00 0.00 24 SER A O 17
ATOM 17765 N N . PHE A 1 25 ? -0.463 -10.920 -2.779 1.00 0.00 25 PHE A N 17
ATOM 17766 C CA . PHE A 1 25 ? 0.895 -11.131 -2.307 1.00 0.00 25 PHE A CA 17
ATOM 17767 C C . PHE A 1 25 ? 0.988 -10.924 -0.794 1.00 0.00 25 PHE A C 17
ATOM 17768 O O . PHE A 1 25 ? 1.846 -11.509 -0.136 1.00 0.00 25 PHE A O 17
ATOM 17785 N N . ILE A 1 26 ? 0.092 -10.090 -0.287 1.00 0.00 26 ILE A N 17
ATOM 17786 C CA . ILE A 1 26 ? 0.063 -9.798 1.136 1.00 0.00 26 ILE A CA 17
ATOM 17787 C C . ILE A 1 26 ? -0.387 -11.046 1.899 1.00 0.00 26 ILE A C 17
ATOM 17788 O O . ILE A 1 26 ? 0.205 -11.403 2.916 1.00 0.00 26 ILE A O 17
ATOM 17804 N N . HIS A 1 27 ? -1.431 -11.674 1.378 1.00 0.00 27 HIS A N 17
ATOM 17805 C CA . HIS A 1 27 ? -1.967 -12.874 1.997 1.00 0.00 27 HIS A CA 17
ATOM 17806 C C . HIS A 1 27 ? -1.019 -14.049 1.747 1.00 0.00 27 HIS A C 17
ATOM 17807 O O . HIS A 1 27 ? -1.142 -15.097 2.379 1.00 0.00 27 HIS A O 17
ATOM 17821 N N . ASP A 1 28 ? -0.094 -13.834 0.823 1.00 0.00 28 ASP A N 17
ATOM 17822 C CA . ASP A 1 28 ? 0.875 -14.861 0.481 1.00 0.00 28 ASP A CA 17
ATOM 17823 C C . ASP A 1 28 ? 2.130 -14.678 1.337 1.00 0.00 28 ASP A C 17
ATOM 17824 O O . ASP A 1 28 ? 2.550 -15.600 2.034 1.00 0.00 28 ASP A O 17
ATOM 17833 N N . VAL A 1 29 ? 2.694 -13.482 1.256 1.00 0.00 29 VAL A N 17
ATOM 17834 C CA . VAL A 1 29 ? 3.892 -13.166 2.014 1.00 0.00 29 VAL A CA 17
ATOM 17835 C C . VAL A 1 29 ? 3.514 -12.917 3.476 1.00 0.00 29 VAL A C 17
ATOM 17836 O O . VAL A 1 29 ? 4.149 -13.450 4.384 1.00 0.00 29 VAL A O 17
ATOM 17849 N N . GLY A 1 30 ? 2.482 -12.106 3.657 1.00 0.00 30 GLY A N 17
ATOM 17850 C CA . GLY A 1 30 ? 2.012 -11.780 4.992 1.00 0.00 30 GLY A CA 17
ATOM 17851 C C . GLY A 1 30 ? 1.767 -10.276 5.135 1.00 0.00 30 GLY A C 17
ATOM 17852 O O . GLY A 1 30 ? 1.271 -9.634 4.211 1.00 0.00 30 GLY A O 17
ATOM 17856 N N . LEU A 1 31 ? 2.126 -9.759 6.301 1.00 0.00 31 LEU A N 17
ATOM 17857 C CA . LEU A 1 31 ? 1.951 -8.343 6.576 1.00 0.00 31 LEU A CA 17
ATOM 17858 C C . LEU A 1 31 ? 3.267 -7.763 7.101 1.00 0.00 31 LEU A C 17
ATOM 17859 O O . LEU A 1 31 ? 3.309 -7.196 8.191 1.00 0.00 31 LEU A O 17
ATOM 17875 N N . TYR A 1 32 ? 4.309 -7.927 6.299 1.00 0.00 32 TYR A N 17
ATOM 17876 C CA . TYR A 1 32 ? 5.623 -7.427 6.669 1.00 0.00 32 TYR A CA 17
ATOM 17877 C C . TYR A 1 32 ? 6.540 -7.339 5.447 1.00 0.00 32 TYR A C 17
ATOM 17878 O O . TYR A 1 32 ? 7.560 -8.023 5.381 1.00 0.00 32 TYR A O 17
ATOM 17896 N N . PRO A 1 33 ? 6.133 -6.469 4.484 1.00 0.00 33 PRO A N 17
ATOM 17897 C CA . PRO A 1 33 ? 6.906 -6.283 3.268 1.00 0.00 33 PRO A CA 17
ATOM 17898 C C . PRO A 1 33 ? 8.161 -5.451 3.539 1.00 0.00 33 PRO A C 17
ATOM 17899 O O . PRO A 1 33 ? 8.342 -4.932 4.640 1.00 0.00 33 PRO A O 17
ATOM 17910 N N . ASP A 1 34 ? 8.997 -5.349 2.516 1.00 0.00 34 ASP A N 17
ATOM 17911 C CA . ASP A 1 34 ? 10.230 -4.589 2.629 1.00 0.00 34 ASP A CA 17
ATOM 17912 C C . ASP A 1 34 ? 10.276 -3.531 1.525 1.00 0.00 34 ASP A C 17
ATOM 17913 O O . ASP A 1 34 ? 9.532 -3.615 0.549 1.00 0.00 34 ASP A O 17
ATOM 17922 N N . GLN A 1 35 ? 11.156 -2.560 1.716 1.00 0.00 35 GLN A N 17
ATOM 17923 C CA . GLN A 1 35 ? 11.308 -1.487 0.749 1.00 0.00 35 GLN A CA 17
ATOM 17924 C C . GLN A 1 35 ? 11.386 -2.057 -0.669 1.00 0.00 35 GLN A C 17
ATOM 17925 O O . GLN A 1 35 ? 11.072 -1.367 -1.638 1.00 0.00 35 GLN A O 17
ATOM 17939 N N . GLU A 1 36 ? 11.807 -3.311 -0.745 1.00 0.00 36 GLU A N 17
ATOM 17940 C CA . GLU A 1 36 ? 11.930 -3.982 -2.028 1.00 0.00 36 GLU A CA 17
ATOM 17941 C C . GLU A 1 36 ? 10.554 -4.429 -2.528 1.00 0.00 36 GLU A C 17
ATOM 17942 O O . GLU A 1 36 ? 10.186 -4.156 -3.670 1.00 0.00 36 GLU A O 17
ATOM 17954 N N . ALA A 1 37 ? 9.833 -5.108 -1.648 1.00 0.00 37 ALA A N 17
ATOM 17955 C CA . ALA A 1 37 ? 8.506 -5.595 -1.986 1.00 0.00 37 ALA A CA 17
ATOM 17956 C C . ALA A 1 37 ? 7.613 -4.411 -2.361 1.00 0.00 37 ALA A C 17
ATOM 17957 O O . ALA A 1 37 ? 6.901 -4.459 -3.363 1.00 0.00 37 ALA A O 17
ATOM 17964 N N . ILE A 1 38 ? 7.679 -3.376 -1.537 1.00 0.00 38 ILE A N 17
ATOM 17965 C CA . ILE A 1 38 ? 6.885 -2.182 -1.769 1.00 0.00 38 ILE A CA 17
ATOM 17966 C C . ILE A 1 38 ? 7.222 -1.612 -3.149 1.00 0.00 38 ILE A C 17
ATOM 17967 O O . ILE A 1 38 ? 6.325 -1.292 -3.928 1.00 0.00 38 ILE A O 17
ATOM 17983 N N . HIS A 1 39 ? 8.516 -1.502 -3.409 1.00 0.00 39 HIS A N 17
ATOM 17984 C CA . HIS A 1 39 ? 8.982 -0.976 -4.680 1.00 0.00 39 HIS A CA 17
ATOM 17985 C C . HIS A 1 39 ? 8.303 -1.728 -5.827 1.00 0.00 39 HIS A C 17
ATOM 17986 O O . HIS A 1 39 ? 7.857 -1.117 -6.797 1.00 0.00 39 HIS A O 17
ATOM 18000 N N . THR A 1 40 ? 8.246 -3.043 -5.677 1.00 0.00 40 THR A N 17
ATOM 18001 C CA . THR A 1 40 ? 7.628 -3.885 -6.687 1.00 0.00 40 THR A CA 17
ATOM 18002 C C . THR A 1 40 ? 6.141 -3.552 -6.823 1.00 0.00 40 THR A C 17
ATOM 18003 O O . THR A 1 40 ? 5.591 -3.592 -7.923 1.00 0.00 40 THR A O 17
ATOM 18014 N N . LEU A 1 41 ? 5.533 -3.231 -5.691 1.00 0.00 41 LEU A N 17
ATOM 18015 C CA . LEU A 1 41 ? 4.121 -2.891 -5.670 1.00 0.00 41 LEU A CA 17
ATOM 18016 C C . LEU A 1 41 ? 3.924 -1.508 -6.294 1.00 0.00 41 LEU A C 17
ATOM 18017 O O . LEU A 1 41 ? 2.911 -1.255 -6.944 1.00 0.00 41 LEU A O 17
ATOM 18033 N N . SER A 1 42 ? 4.909 -0.649 -6.074 1.00 0.00 42 SER A N 17
ATOM 18034 C CA . SER A 1 42 ? 4.857 0.701 -6.606 1.00 0.00 42 SER A CA 17
ATOM 18035 C C . SER A 1 42 ? 5.224 0.693 -8.091 1.00 0.00 42 SER A C 17
ATOM 18036 O O . SER A 1 42 ? 4.989 1.672 -8.798 1.00 0.00 42 SER A O 17
ATOM 18044 N N . ALA A 1 43 ? 5.794 -0.424 -8.521 1.00 0.00 43 ALA A N 17
ATOM 18045 C CA . ALA A 1 43 ? 6.196 -0.572 -9.909 1.00 0.00 43 ALA A CA 17
ATOM 18046 C C . ALA A 1 43 ? 5.130 -1.372 -10.661 1.00 0.00 43 ALA A C 17
ATOM 18047 O O . ALA A 1 43 ? 4.464 -0.842 -11.549 1.00 0.00 43 ALA A O 17
ATOM 18054 N N . GLN A 1 44 ? 5.002 -2.634 -10.278 1.00 0.00 44 GLN A N 17
ATOM 18055 C CA . GLN A 1 44 ? 4.029 -3.511 -10.906 1.00 0.00 44 GLN A CA 17
ATOM 18056 C C . GLN A 1 44 ? 2.716 -2.763 -11.144 1.00 0.00 44 GLN A C 17
ATOM 18057 O O . GLN A 1 44 ? 2.093 -2.913 -12.194 1.00 0.00 44 GLN A O 17
ATOM 18071 N N . LEU A 1 45 ? 2.333 -1.973 -10.151 1.00 0.00 45 LEU A N 17
ATOM 18072 C CA . LEU A 1 45 ? 1.105 -1.201 -10.239 1.00 0.00 45 LEU A CA 17
ATOM 18073 C C . LEU A 1 45 ? 1.431 0.215 -10.718 1.00 0.00 45 LEU A C 17
ATOM 18074 O O . LEU A 1 45 ? 0.588 0.882 -11.315 1.00 0.00 45 LEU A O 17
ATOM 18090 N N . ASP A 1 46 ? 2.658 0.632 -10.440 1.00 0.00 46 ASP A N 17
ATOM 18091 C CA . ASP A 1 46 ? 3.106 1.956 -10.835 1.00 0.00 46 ASP A CA 17
ATOM 18092 C C . ASP A 1 46 ? 2.566 2.989 -9.844 1.00 0.00 46 ASP A C 17
ATOM 18093 O O . ASP A 1 46 ? 2.494 4.177 -10.158 1.00 0.00 46 ASP A O 17
ATOM 18102 N N . LEU A 1 47 ? 2.201 2.500 -8.668 1.00 0.00 47 LEU A N 17
ATOM 18103 C CA . LEU A 1 47 ? 1.670 3.366 -7.630 1.00 0.00 47 LEU A CA 17
ATOM 18104 C C . LEU A 1 47 ? 2.810 3.814 -6.713 1.00 0.00 47 LEU A C 17
ATOM 18105 O O . LEU A 1 47 ? 3.884 3.213 -6.712 1.00 0.00 47 LEU A O 17
ATOM 18121 N N . PRO A 1 48 ? 2.532 4.894 -5.935 1.00 0.00 48 PRO A N 17
ATOM 18122 C CA . PRO A 1 48 ? 3.521 5.429 -5.015 1.00 0.00 48 PRO A CA 17
ATOM 18123 C C . PRO A 1 48 ? 3.665 4.535 -3.783 1.00 0.00 48 PRO A C 17
ATOM 18124 O O . PRO A 1 48 ? 2.809 3.692 -3.519 1.00 0.00 48 PRO A O 17
ATOM 18135 N N . LYS A 1 49 ? 4.756 4.748 -3.060 1.00 0.00 49 LYS A N 17
ATOM 18136 C CA . LYS A 1 49 ? 5.023 3.971 -1.862 1.00 0.00 49 LYS A CA 17
ATOM 18137 C C . LYS A 1 49 ? 3.997 4.332 -0.786 1.00 0.00 49 LYS A C 17
ATOM 18138 O O . LYS A 1 49 ? 3.367 3.450 -0.204 1.00 0.00 49 LYS A O 17
ATOM 18157 N N . HIS A 1 50 ? 3.860 5.629 -0.555 1.00 0.00 50 HIS A N 17
ATOM 18158 C CA . HIS A 1 50 ? 2.921 6.117 0.441 1.00 0.00 50 HIS A CA 17
ATOM 18159 C C . HIS A 1 50 ? 1.556 5.462 0.223 1.00 0.00 50 HIS A C 17
ATOM 18160 O O . HIS A 1 50 ? 0.895 5.063 1.180 1.00 0.00 50 HIS A O 17
ATOM 18174 N N . THR A 1 51 ? 1.174 5.372 -1.043 1.00 0.00 51 THR A N 17
ATOM 18175 C CA . THR A 1 51 ? -0.101 4.773 -1.399 1.00 0.00 51 THR A CA 17
ATOM 18176 C C . THR A 1 51 ? -0.149 3.312 -0.944 1.00 0.00 51 THR A C 17
ATOM 18177 O O . THR A 1 51 ? -1.023 2.928 -0.169 1.00 0.00 51 THR A O 17
ATOM 18188 N N . ILE A 1 52 ? 0.802 2.538 -1.447 1.00 0.00 52 ILE A N 17
ATOM 18189 C CA . ILE A 1 52 ? 0.879 1.129 -1.102 1.00 0.00 52 ILE A CA 17
ATOM 18190 C C . ILE A 1 52 ? 0.998 0.985 0.417 1.00 0.00 52 ILE A C 17
ATOM 18191 O O . ILE A 1 52 ? 0.263 0.214 1.030 1.00 0.00 52 ILE A O 17
ATOM 18207 N N . ILE A 1 53 ? 1.930 1.741 0.979 1.00 0.00 53 ILE A N 17
ATOM 18208 C CA . ILE A 1 53 ? 2.155 1.707 2.414 1.00 0.00 53 ILE A CA 17
ATOM 18209 C C . ILE A 1 53 ? 0.858 2.074 3.138 1.00 0.00 53 ILE A C 17
ATOM 18210 O O . ILE A 1 53 ? 0.349 1.294 3.942 1.00 0.00 53 ILE A O 17
ATOM 18226 N N . LYS A 1 54 ? 0.359 3.262 2.827 1.00 0.00 54 LYS A N 17
ATOM 18227 C CA . LYS A 1 54 ? -0.869 3.741 3.438 1.00 0.00 54 LYS A CA 17
ATOM 18228 C C . LYS A 1 54 ? -1.883 2.597 3.499 1.00 0.00 54 LYS A C 17
ATOM 18229 O O . LYS A 1 54 ? -2.387 2.268 4.572 1.00 0.00 54 LYS A O 17
ATOM 18248 N N . PHE A 1 55 ? -2.151 2.023 2.336 1.00 0.00 55 PHE A N 17
ATOM 18249 C CA . PHE A 1 55 ? -3.096 0.923 2.244 1.00 0.00 55 PHE A CA 17
ATOM 18250 C C . PHE A 1 55 ? -2.724 -0.202 3.212 1.00 0.00 55 PHE A C 17
ATOM 18251 O O . PHE A 1 55 ? -3.580 -0.718 3.929 1.00 0.00 55 PHE A O 17
ATOM 18268 N N . PHE A 1 56 ? -1.445 -0.549 3.201 1.00 0.00 56 PHE A N 17
ATOM 18269 C CA . PHE A 1 56 ? -0.948 -1.603 4.068 1.00 0.00 56 PHE A CA 17
ATOM 18270 C C . PHE A 1 56 ? -1.235 -1.285 5.537 1.00 0.00 56 PHE A C 17
ATOM 18271 O O . PHE A 1 56 ? -1.700 -2.146 6.283 1.00 0.00 56 PHE A O 17
ATOM 18288 N N . GLN A 1 57 ? -0.946 -0.047 5.909 1.00 0.00 57 GLN A N 17
ATOM 18289 C CA . GLN A 1 57 ? -1.167 0.396 7.275 1.00 0.00 57 GLN A CA 17
ATOM 18290 C C . GLN A 1 57 ? -2.582 0.032 7.728 1.00 0.00 57 GLN A C 17
ATOM 18291 O O . GLN A 1 57 ? -2.787 -0.374 8.872 1.00 0.00 57 GLN A O 17
ATOM 18305 N N . ASN A 1 58 ? -3.523 0.190 6.809 1.00 0.00 58 ASN A N 17
ATOM 18306 C CA . ASN A 1 58 ? -4.913 -0.117 7.099 1.00 0.00 58 ASN A CA 17
ATOM 18307 C C . ASN A 1 58 ? -5.047 -1.609 7.411 1.00 0.00 58 ASN A C 17
ATOM 18308 O O . ASN A 1 58 ? -5.603 -1.984 8.442 1.00 0.00 58 ASN A O 17
ATOM 18319 N N . GLN A 1 59 ? -4.529 -2.420 6.500 1.00 0.00 59 GLN A N 17
ATOM 18320 C CA . GLN A 1 59 ? -4.584 -3.862 6.665 1.00 0.00 59 GLN A CA 17
ATOM 18321 C C . GLN A 1 59 ? -4.238 -4.246 8.105 1.00 0.00 59 GLN A C 17
ATOM 18322 O O . GLN A 1 59 ? -5.068 -4.809 8.817 1.00 0.00 59 GLN A O 17
ATOM 18336 N N . ARG A 1 60 ? -3.012 -3.926 8.491 1.00 0.00 60 ARG A N 17
ATOM 18337 C CA . ARG A 1 60 ? -2.546 -4.230 9.833 1.00 0.00 60 ARG A CA 17
ATOM 18338 C C . ARG A 1 60 ? -3.554 -3.729 10.871 1.00 0.00 60 ARG A C 17
ATOM 18339 O O . ARG A 1 60 ? -4.190 -4.526 11.559 1.00 0.00 60 ARG A O 17
ATOM 18360 N N . TYR A 1 61 ? -3.668 -2.412 10.950 1.00 0.00 61 TYR A N 17
ATOM 18361 C CA . TYR A 1 61 ? -4.587 -1.795 11.891 1.00 0.00 61 TYR A CA 17
ATOM 18362 C C . TYR A 1 61 ? -5.902 -2.574 11.963 1.00 0.00 61 TYR A C 17
ATOM 18363 O O . TYR A 1 61 ? -6.295 -3.039 13.033 1.00 0.00 61 TYR A O 17
ATOM 18381 N N . HIS A 1 62 ? -6.546 -2.692 10.812 1.00 0.00 62 HIS A N 17
ATOM 18382 C CA . HIS A 1 62 ? -7.809 -3.407 10.731 1.00 0.00 62 HIS A CA 17
ATOM 18383 C C . HIS A 1 62 ? -7.686 -4.750 11.451 1.00 0.00 62 HIS A C 17
ATOM 18384 O O . HIS A 1 62 ? -8.364 -4.988 12.450 1.00 0.00 62 HIS A O 17
ATOM 18398 N N . VAL A 1 63 ? -6.815 -5.594 10.918 1.00 0.00 63 VAL A N 17
ATOM 18399 C CA . VAL A 1 63 ? -6.594 -6.908 11.497 1.00 0.00 63 VAL A CA 17
ATOM 18400 C C . VAL A 1 63 ? -6.352 -6.763 13.001 1.00 0.00 63 VAL A C 17
ATOM 18401 O O . VAL A 1 63 ? -5.520 -5.962 13.425 1.00 0.00 63 VAL A O 17
ATOM 18414 N N . LYS A 1 64 ? -7.094 -7.550 13.766 1.00 0.00 64 LYS A N 17
ATOM 18415 C CA . LYS A 1 64 ? -6.970 -7.519 15.214 1.00 0.00 64 LYS A CA 17
ATOM 18416 C C . LYS A 1 64 ? -6.590 -8.913 15.718 1.00 0.00 64 LYS A C 17
ATOM 18417 O O . LYS A 1 64 ? -5.510 -9.101 16.277 1.00 0.00 64 LYS A O 17
ATOM 18436 N N . HIS A 1 65 ? -7.498 -9.853 15.503 1.00 0.00 65 HIS A N 17
ATOM 18437 C CA . HIS A 1 65 ? -7.271 -11.224 15.930 1.00 0.00 65 HIS A CA 17
ATOM 18438 C C . HIS A 1 65 ? -7.196 -12.137 14.704 1.00 0.00 65 HIS A C 17
ATOM 18439 O O . HIS A 1 65 ? -8.086 -12.117 13.855 1.00 0.00 65 HIS A O 17
ATOM 18453 N N . SER A 1 66 ? -6.125 -12.915 14.650 1.00 0.00 66 SER A N 17
ATOM 18454 C CA . SER A 1 66 ? -5.922 -13.833 13.543 1.00 0.00 66 SER A CA 17
ATOM 18455 C C . SER A 1 66 ? -5.655 -15.243 14.074 1.00 0.00 66 SER A C 17
ATOM 18456 O O . SER A 1 66 ? -6.381 -16.181 13.748 1.00 0.00 66 SER A O 17
ATOM 18464 N N . GLY A 1 67 ? -4.612 -15.348 14.884 1.00 0.00 67 GLY A N 17
ATOM 18465 C CA . GLY A 1 67 ? -4.240 -16.628 15.464 1.00 0.00 67 GLY A CA 17
ATOM 18466 C C . GLY A 1 67 ? -3.086 -16.466 16.455 1.00 0.00 67 GLY A C 17
ATOM 18467 O O . GLY A 1 67 ? -3.309 -16.332 17.657 1.00 0.00 67 GLY A O 17
ATOM 18471 N N . PRO A 1 68 ? -1.844 -16.485 15.899 1.00 0.00 68 PRO A N 17
ATOM 18472 C CA . PRO A 1 68 ? -0.655 -16.342 16.721 1.00 0.00 68 PRO A CA 17
ATOM 18473 C C . PRO A 1 68 ? -0.469 -14.891 17.170 1.00 0.00 68 PRO A C 17
ATOM 18474 O O . PRO A 1 68 ? 0.054 -14.068 16.421 1.00 0.00 68 PRO A O 17
ATOM 18485 N N . SER A 1 69 ? -0.908 -14.623 18.391 1.00 0.00 69 SER A N 17
ATOM 18486 C CA . SER A 1 69 ? -0.798 -13.285 18.949 1.00 0.00 69 SER A CA 17
ATOM 18487 C C . SER A 1 69 ? 0.662 -12.981 19.293 1.00 0.00 69 SER A C 17
ATOM 18488 O O . SER A 1 69 ? 1.465 -13.896 19.470 1.00 0.00 69 SER A O 17
ATOM 18496 N N . SER A 1 70 ? 0.961 -11.693 19.377 1.00 0.00 70 SER A N 17
ATOM 18497 C CA . SER A 1 70 ? 2.309 -11.257 19.697 1.00 0.00 70 SER A CA 17
ATOM 18498 C C . SER A 1 70 ? 2.774 -11.907 21.002 1.00 0.00 70 SER A C 17
ATOM 18499 O O . SER A 1 70 ? 1.958 -12.401 21.779 1.00 0.00 70 SER A O 17
ATOM 18507 N N . GLY A 1 71 ? 4.083 -11.886 21.203 1.00 0.00 71 GLY A N 17
ATOM 18508 C CA . GLY A 1 71 ? 4.666 -12.468 22.400 1.00 0.00 71 GLY A CA 17
ATOM 18509 C C . GLY A 1 71 ? 6.005 -13.140 22.087 1.00 0.00 71 GLY A C 17
ATOM 18510 O O . GLY A 1 71 ? 6.121 -14.363 22.155 1.00 0.00 71 GLY A O 17
ATOM 18514 N N . GLY A 1 1 ? 0.363 -4.893 -20.778 1.00 0.00 1 GLY A N 18
ATOM 18515 C CA . GLY A 1 1 ? 1.031 -3.602 -20.754 1.00 0.00 1 GLY A CA 18
ATOM 18516 C C . GLY A 1 1 ? 0.226 -2.583 -19.946 1.00 0.00 1 GLY A C 18
ATOM 18517 O O . GLY A 1 1 ? 0.450 -2.419 -18.747 1.00 0.00 1 GLY A O 18
ATOM 18521 N N . SER A 1 2 ? -0.695 -1.925 -20.634 1.00 0.00 2 SER A N 18
ATOM 18522 C CA . SER A 1 2 ? -1.535 -0.926 -19.995 1.00 0.00 2 SER A CA 18
ATOM 18523 C C . SER A 1 2 ? -0.678 0.242 -19.502 1.00 0.00 2 SER A C 18
ATOM 18524 O O . SER A 1 2 ? 0.302 0.038 -18.787 1.00 0.00 2 SER A O 18
ATOM 18532 N N . SER A 1 3 ? -1.078 1.439 -19.905 1.00 0.00 3 SER A N 18
ATOM 18533 C CA . SER A 1 3 ? -0.358 2.639 -19.513 1.00 0.00 3 SER A CA 18
ATOM 18534 C C . SER A 1 3 ? -0.924 3.184 -18.201 1.00 0.00 3 SER A C 18
ATOM 18535 O O . SER A 1 3 ? -2.065 2.894 -17.845 1.00 0.00 3 SER A O 18
ATOM 18543 N N . GLY A 1 4 ? -0.100 3.964 -17.517 1.00 0.00 4 GLY A N 18
ATOM 18544 C CA . GLY A 1 4 ? -0.505 4.553 -16.251 1.00 0.00 4 GLY A CA 18
ATOM 18545 C C . GLY A 1 4 ? 0.296 5.823 -15.956 1.00 0.00 4 GLY A C 18
ATOM 18546 O O . GLY A 1 4 ? 1.522 5.826 -16.056 1.00 0.00 4 GLY A O 18
ATOM 18550 N N . SER A 1 5 ? -0.431 6.872 -15.599 1.00 0.00 5 SER A N 18
ATOM 18551 C CA . SER A 1 5 ? 0.196 8.146 -15.289 1.00 0.00 5 SER A CA 18
ATOM 18552 C C . SER A 1 5 ? -0.711 8.965 -14.369 1.00 0.00 5 SER A C 18
ATOM 18553 O O . SER A 1 5 ? -0.303 9.355 -13.276 1.00 0.00 5 SER A O 18
ATOM 18561 N N . SER A 1 6 ? -1.924 9.203 -14.846 1.00 0.00 6 SER A N 18
ATOM 18562 C CA . SER A 1 6 ? -2.892 9.970 -14.080 1.00 0.00 6 SER A CA 18
ATOM 18563 C C . SER A 1 6 ? -2.963 9.440 -12.647 1.00 0.00 6 SER A C 18
ATOM 18564 O O . SER A 1 6 ? -3.043 8.231 -12.432 1.00 0.00 6 SER A O 18
ATOM 18572 N N . GLY A 1 7 ? -2.931 10.370 -11.704 1.00 0.00 7 GLY A N 18
ATOM 18573 C CA . GLY A 1 7 ? -2.991 10.011 -10.297 1.00 0.00 7 GLY A CA 18
ATOM 18574 C C . GLY A 1 7 ? -2.504 11.163 -9.416 1.00 0.00 7 GLY A C 18
ATOM 18575 O O . GLY A 1 7 ? -1.382 11.133 -8.914 1.00 0.00 7 GLY A O 18
ATOM 18579 N N . PRO A 1 8 ? -3.395 12.177 -9.251 1.00 0.00 8 PRO A N 18
ATOM 18580 C CA . PRO A 1 8 ? -3.067 13.337 -8.440 1.00 0.00 8 PRO A CA 18
ATOM 18581 C C . PRO A 1 8 ? -3.125 12.998 -6.949 1.00 0.00 8 PRO A C 18
ATOM 18582 O O . PRO A 1 8 ? -2.143 13.172 -6.230 1.00 0.00 8 PRO A O 18
ATOM 18593 N N . ARG A 1 9 ? -4.287 12.518 -6.529 1.00 0.00 9 ARG A N 18
ATOM 18594 C CA . ARG A 1 9 ? -4.487 12.153 -5.137 1.00 0.00 9 ARG A CA 18
ATOM 18595 C C . ARG A 1 9 ? -5.755 11.310 -4.986 1.00 0.00 9 ARG A C 18
ATOM 18596 O O . ARG A 1 9 ? -6.650 11.374 -5.827 1.00 0.00 9 ARG A O 18
ATOM 18617 N N . SER A 1 10 ? -5.790 10.539 -3.909 1.00 0.00 10 SER A N 18
ATOM 18618 C CA . SER A 1 10 ? -6.933 9.685 -3.637 1.00 0.00 10 SER A CA 18
ATOM 18619 C C . SER A 1 10 ? -6.722 8.930 -2.323 1.00 0.00 10 SER A C 18
ATOM 18620 O O . SER A 1 10 ? -5.590 8.607 -1.964 1.00 0.00 10 SER A O 18
ATOM 18628 N N . ARG A 1 11 ? -7.828 8.670 -1.642 1.00 0.00 11 ARG A N 18
ATOM 18629 C CA . ARG A 1 11 ? -7.778 7.960 -0.376 1.00 0.00 11 ARG A CA 18
ATOM 18630 C C . ARG A 1 11 ? -7.962 6.458 -0.603 1.00 0.00 11 ARG A C 18
ATOM 18631 O O . ARG A 1 11 ? -9.089 5.966 -0.645 1.00 0.00 11 ARG A O 18
ATOM 18652 N N . THR A 1 12 ? -6.838 5.771 -0.742 1.00 0.00 12 THR A N 18
ATOM 18653 C CA . THR A 1 12 ? -6.861 4.335 -0.963 1.00 0.00 12 THR A CA 18
ATOM 18654 C C . THR A 1 12 ? -8.012 3.958 -1.898 1.00 0.00 12 THR A C 18
ATOM 18655 O O . THR A 1 12 ? -9.008 3.383 -1.461 1.00 0.00 12 THR A O 18
ATOM 18666 N N . LYS A 1 13 ? -7.837 4.296 -3.167 1.00 0.00 13 LYS A N 18
ATOM 18667 C CA . LYS A 1 13 ? -8.848 4.000 -4.167 1.00 0.00 13 LYS A CA 18
ATOM 18668 C C . LYS A 1 13 ? -8.206 3.230 -5.323 1.00 0.00 13 LYS A C 18
ATOM 18669 O O . LYS A 1 13 ? -7.558 3.823 -6.184 1.00 0.00 13 LYS A O 18
ATOM 18688 N N . ILE A 1 14 ? -8.409 1.921 -5.306 1.00 0.00 14 ILE A N 18
ATOM 18689 C CA . ILE A 1 14 ? -7.858 1.064 -6.342 1.00 0.00 14 ILE A CA 18
ATOM 18690 C C . ILE A 1 14 ? -8.999 0.337 -7.056 1.00 0.00 14 ILE A C 18
ATOM 18691 O O . ILE A 1 14 ? -9.833 -0.299 -6.413 1.00 0.00 14 ILE A O 18
ATOM 18707 N N . SER A 1 15 ? -8.999 0.455 -8.376 1.00 0.00 15 SER A N 18
ATOM 18708 C CA . SER A 1 15 ? -10.024 -0.184 -9.184 1.00 0.00 15 SER A CA 18
ATOM 18709 C C . SER A 1 15 ? -10.286 -1.602 -8.672 1.00 0.00 15 SER A C 18
ATOM 18710 O O . SER A 1 15 ? -11.437 -2.019 -8.550 1.00 0.00 15 SER A O 18
ATOM 18718 N N . LEU A 1 16 ? -9.199 -2.304 -8.388 1.00 0.00 16 LEU A N 18
ATOM 18719 C CA . LEU A 1 16 ? -9.296 -3.667 -7.893 1.00 0.00 16 LEU A CA 18
ATOM 18720 C C . LEU A 1 16 ? -7.999 -4.414 -8.209 1.00 0.00 16 LEU A C 18
ATOM 18721 O O . LEU A 1 16 ? -7.231 -4.741 -7.306 1.00 0.00 16 LEU A O 18
ATOM 18737 N N . GLU A 1 17 ? -7.796 -4.662 -9.495 1.00 0.00 17 GLU A N 18
ATOM 18738 C CA . GLU A 1 17 ? -6.605 -5.365 -9.942 1.00 0.00 17 GLU A CA 18
ATOM 18739 C C . GLU A 1 17 ? -5.398 -4.956 -9.094 1.00 0.00 17 GLU A C 18
ATOM 18740 O O . GLU A 1 17 ? -5.037 -5.651 -8.146 1.00 0.00 17 GLU A O 18
ATOM 18752 N N . ALA A 1 18 ? -4.808 -3.830 -9.467 1.00 0.00 18 ALA A N 18
ATOM 18753 C CA . ALA A 1 18 ? -3.649 -3.321 -8.753 1.00 0.00 18 ALA A CA 18
ATOM 18754 C C . ALA A 1 18 ? -3.712 -3.780 -7.295 1.00 0.00 18 ALA A C 18
ATOM 18755 O O . ALA A 1 18 ? -2.736 -4.310 -6.765 1.00 0.00 18 ALA A O 18
ATOM 18762 N N . LEU A 1 19 ? -4.868 -3.560 -6.688 1.00 0.00 19 LEU A N 18
ATOM 18763 C CA . LEU A 1 19 ? -5.071 -3.945 -5.301 1.00 0.00 19 LEU A CA 18
ATOM 18764 C C . LEU A 1 19 ? -4.975 -5.467 -5.180 1.00 0.00 19 LEU A C 18
ATOM 18765 O O . LEU A 1 19 ? -3.978 -5.992 -4.686 1.00 0.00 19 LEU A O 18
ATOM 18781 N N . GLY A 1 20 ? -6.025 -6.132 -5.638 1.00 0.00 20 GLY A N 18
ATOM 18782 C CA . GLY A 1 20 ? -6.072 -7.584 -5.587 1.00 0.00 20 GLY A CA 18
ATOM 18783 C C . GLY A 1 20 ? -4.713 -8.189 -5.945 1.00 0.00 20 GLY A C 18
ATOM 18784 O O . GLY A 1 20 ? -4.380 -9.285 -5.496 1.00 0.00 20 GLY A O 18
ATOM 18788 N N . ILE A 1 21 ? -3.965 -7.449 -6.750 1.00 0.00 21 ILE A N 18
ATOM 18789 C CA . ILE A 1 21 ? -2.650 -7.899 -7.174 1.00 0.00 21 ILE A CA 18
ATOM 18790 C C . ILE A 1 21 ? -1.715 -7.940 -5.963 1.00 0.00 21 ILE A C 18
ATOM 18791 O O . ILE A 1 21 ? -1.271 -9.011 -5.553 1.00 0.00 21 ILE A O 18
ATOM 18807 N N . LEU A 1 22 ? -1.445 -6.759 -5.426 1.00 0.00 22 LEU A N 18
ATOM 18808 C CA . LEU A 1 22 ? -0.571 -6.646 -4.270 1.00 0.00 22 LEU A CA 18
ATOM 18809 C C . LEU A 1 22 ? -1.267 -7.249 -3.049 1.00 0.00 22 LEU A C 18
ATOM 18810 O O . LEU A 1 22 ? -0.616 -7.575 -2.057 1.00 0.00 22 LEU A O 18
ATOM 18826 N N . GLN A 1 23 ? -2.580 -7.380 -3.160 1.00 0.00 23 GLN A N 18
ATOM 18827 C CA . GLN A 1 23 ? -3.372 -7.939 -2.077 1.00 0.00 23 GLN A CA 18
ATOM 18828 C C . GLN A 1 23 ? -3.158 -9.451 -1.989 1.00 0.00 23 GLN A C 18
ATOM 18829 O O . GLN A 1 23 ? -3.157 -10.019 -0.897 1.00 0.00 23 GLN A O 18
ATOM 18843 N N . SER A 1 24 ? -2.982 -10.061 -3.152 1.00 0.00 24 SER A N 18
ATOM 18844 C CA . SER A 1 24 ? -2.767 -11.496 -3.219 1.00 0.00 24 SER A CA 18
ATOM 18845 C C . SER A 1 24 ? -1.392 -11.848 -2.648 1.00 0.00 24 SER A C 18
ATOM 18846 O O . SER A 1 24 ? -1.212 -12.917 -2.067 1.00 0.00 24 SER A O 18
ATOM 18854 N N . PHE A 1 25 ? -0.457 -10.927 -2.833 1.00 0.00 25 PHE A N 18
ATOM 18855 C CA . PHE A 1 25 ? 0.896 -11.126 -2.343 1.00 0.00 25 PHE A CA 18
ATOM 18856 C C . PHE A 1 25 ? 0.967 -10.921 -0.828 1.00 0.00 25 PHE A C 18
ATOM 18857 O O . PHE A 1 25 ? 1.823 -11.498 -0.159 1.00 0.00 25 PHE A O 18
ATOM 18874 N N . ILE A 1 26 ? 0.055 -10.099 -0.331 1.00 0.00 26 ILE A N 18
ATOM 18875 C CA . ILE A 1 26 ? 0.003 -9.810 1.092 1.00 0.00 26 ILE A CA 18
ATOM 18876 C C . ILE A 1 26 ? -0.424 -11.071 1.848 1.00 0.00 26 ILE A C 18
ATOM 18877 O O . ILE A 1 26 ? 0.110 -11.369 2.915 1.00 0.00 26 ILE A O 18
ATOM 18893 N N . HIS A 1 27 ? -1.382 -11.776 1.264 1.00 0.00 27 HIS A N 18
ATOM 18894 C CA . HIS A 1 27 ? -1.886 -12.997 1.869 1.00 0.00 27 HIS A CA 18
ATOM 18895 C C . HIS A 1 27 ? -0.907 -14.143 1.604 1.00 0.00 27 HIS A C 18
ATOM 18896 O O . HIS A 1 27 ? -0.985 -15.191 2.244 1.00 0.00 27 HIS A O 18
ATOM 18910 N N . ASP A 1 28 ? -0.009 -13.905 0.660 1.00 0.00 28 ASP A N 18
ATOM 18911 C CA . ASP A 1 28 ? 0.984 -14.904 0.303 1.00 0.00 28 ASP A CA 18
ATOM 18912 C C . ASP A 1 28 ? 2.220 -14.728 1.187 1.00 0.00 28 ASP A C 18
ATOM 18913 O O . ASP A 1 28 ? 2.726 -15.695 1.753 1.00 0.00 28 ASP A O 18
ATOM 18922 N N . VAL A 1 29 ? 2.672 -13.485 1.277 1.00 0.00 29 VAL A N 18
ATOM 18923 C CA . VAL A 1 29 ? 3.839 -13.170 2.082 1.00 0.00 29 VAL A CA 18
ATOM 18924 C C . VAL A 1 29 ? 3.405 -12.927 3.529 1.00 0.00 29 VAL A C 18
ATOM 18925 O O . VAL A 1 29 ? 3.981 -13.493 4.457 1.00 0.00 29 VAL A O 18
ATOM 18938 N N . GLY A 1 30 ? 2.393 -12.085 3.676 1.00 0.00 30 GLY A N 18
ATOM 18939 C CA . GLY A 1 30 ? 1.874 -11.761 4.995 1.00 0.00 30 GLY A CA 18
ATOM 18940 C C . GLY A 1 30 ? 1.633 -10.257 5.134 1.00 0.00 30 GLY A C 18
ATOM 18941 O O . GLY A 1 30 ? 1.145 -9.614 4.205 1.00 0.00 30 GLY A O 18
ATOM 18945 N N . LEU A 1 31 ? 1.985 -9.739 6.302 1.00 0.00 31 LEU A N 18
ATOM 18946 C CA . LEU A 1 31 ? 1.813 -8.322 6.574 1.00 0.00 31 LEU A CA 18
ATOM 18947 C C . LEU A 1 31 ? 3.125 -7.747 7.112 1.00 0.00 31 LEU A C 18
ATOM 18948 O O . LEU A 1 31 ? 3.151 -7.152 8.188 1.00 0.00 31 LEU A O 18
ATOM 18964 N N . TYR A 1 32 ? 4.182 -7.946 6.337 1.00 0.00 32 TYR A N 18
ATOM 18965 C CA . TYR A 1 32 ? 5.494 -7.454 6.722 1.00 0.00 32 TYR A CA 18
ATOM 18966 C C . TYR A 1 32 ? 6.420 -7.356 5.508 1.00 0.00 32 TYR A C 18
ATOM 18967 O O . TYR A 1 32 ? 7.444 -8.034 5.448 1.00 0.00 32 TYR A O 18
ATOM 18985 N N . PRO A 1 33 ? 6.016 -6.484 4.546 1.00 0.00 33 PRO A N 18
ATOM 18986 C CA . PRO A 1 33 ? 6.798 -6.289 3.337 1.00 0.00 33 PRO A CA 18
ATOM 18987 C C . PRO A 1 33 ? 8.047 -5.451 3.621 1.00 0.00 33 PRO A C 18
ATOM 18988 O O . PRO A 1 33 ? 8.240 -4.979 4.740 1.00 0.00 33 PRO A O 18
ATOM 18999 N N . ASP A 1 34 ? 8.861 -5.292 2.588 1.00 0.00 34 ASP A N 18
ATOM 19000 C CA . ASP A 1 34 ? 10.085 -4.519 2.713 1.00 0.00 34 ASP A CA 18
ATOM 19001 C C . ASP A 1 34 ? 10.132 -3.464 1.606 1.00 0.00 34 ASP A C 18
ATOM 19002 O O . ASP A 1 34 ? 9.383 -3.545 0.634 1.00 0.00 34 ASP A O 18
ATOM 19011 N N . GLN A 1 35 ? 11.019 -2.497 1.791 1.00 0.00 35 GLN A N 18
ATOM 19012 C CA . GLN A 1 35 ? 11.173 -1.427 0.821 1.00 0.00 35 GLN A CA 18
ATOM 19013 C C . GLN A 1 35 ? 11.263 -2.002 -0.594 1.00 0.00 35 GLN A C 18
ATOM 19014 O O . GLN A 1 35 ? 10.962 -1.314 -1.568 1.00 0.00 35 GLN A O 18
ATOM 19028 N N . GLU A 1 36 ? 11.678 -3.258 -0.662 1.00 0.00 36 GLU A N 18
ATOM 19029 C CA . GLU A 1 36 ? 11.811 -3.934 -1.942 1.00 0.00 36 GLU A CA 18
ATOM 19030 C C . GLU A 1 36 ? 10.439 -4.376 -2.454 1.00 0.00 36 GLU A C 18
ATOM 19031 O O . GLU A 1 36 ? 10.069 -4.075 -3.588 1.00 0.00 36 GLU A O 18
ATOM 19043 N N . ALA A 1 37 ? 9.722 -5.084 -1.594 1.00 0.00 37 ALA A N 18
ATOM 19044 C CA . ALA A 1 37 ? 8.398 -5.571 -1.945 1.00 0.00 37 ALA A CA 18
ATOM 19045 C C . ALA A 1 37 ? 7.507 -4.386 -2.322 1.00 0.00 37 ALA A C 18
ATOM 19046 O O . ALA A 1 37 ? 6.781 -4.442 -3.313 1.00 0.00 37 ALA A O 18
ATOM 19053 N N . ILE A 1 38 ? 7.592 -3.341 -1.511 1.00 0.00 38 ILE A N 18
ATOM 19054 C CA . ILE A 1 38 ? 6.802 -2.145 -1.747 1.00 0.00 38 ILE A CA 18
ATOM 19055 C C . ILE A 1 38 ? 7.162 -1.563 -3.116 1.00 0.00 38 ILE A C 18
ATOM 19056 O O . ILE A 1 38 ? 6.281 -1.176 -3.881 1.00 0.00 38 ILE A O 18
ATOM 19072 N N . HIS A 1 39 ? 8.460 -1.519 -3.381 1.00 0.00 39 HIS A N 18
ATOM 19073 C CA . HIS A 1 39 ? 8.948 -0.991 -4.644 1.00 0.00 39 HIS A CA 18
ATOM 19074 C C . HIS A 1 39 ? 8.287 -1.739 -5.803 1.00 0.00 39 HIS A C 18
ATOM 19075 O O . HIS A 1 39 ? 7.904 -1.131 -6.801 1.00 0.00 39 HIS A O 18
ATOM 19089 N N . THR A 1 40 ? 8.174 -3.048 -5.632 1.00 0.00 40 THR A N 18
ATOM 19090 C CA . THR A 1 40 ? 7.566 -3.886 -6.652 1.00 0.00 40 THR A CA 18
ATOM 19091 C C . THR A 1 40 ? 6.080 -3.552 -6.800 1.00 0.00 40 THR A C 18
ATOM 19092 O O . THR A 1 40 ? 5.537 -3.597 -7.903 1.00 0.00 40 THR A O 18
ATOM 19103 N N . LEU A 1 41 ? 5.464 -3.225 -5.674 1.00 0.00 41 LEU A N 18
ATOM 19104 C CA . LEU A 1 41 ? 4.052 -2.884 -5.664 1.00 0.00 41 LEU A CA 18
ATOM 19105 C C . LEU A 1 41 ? 3.862 -1.502 -6.291 1.00 0.00 41 LEU A C 18
ATOM 19106 O O . LEU A 1 41 ? 2.855 -1.249 -6.951 1.00 0.00 41 LEU A O 18
ATOM 19122 N N . SER A 1 42 ? 4.844 -0.643 -6.061 1.00 0.00 42 SER A N 18
ATOM 19123 C CA . SER A 1 42 ? 4.797 0.708 -6.594 1.00 0.00 42 SER A CA 18
ATOM 19124 C C . SER A 1 42 ? 5.162 0.697 -8.080 1.00 0.00 42 SER A C 18
ATOM 19125 O O . SER A 1 42 ? 4.887 1.657 -8.798 1.00 0.00 42 SER A O 18
ATOM 19133 N N . ALA A 1 43 ? 5.777 -0.400 -8.497 1.00 0.00 43 ALA A N 18
ATOM 19134 C CA . ALA A 1 43 ? 6.183 -0.549 -9.884 1.00 0.00 43 ALA A CA 18
ATOM 19135 C C . ALA A 1 43 ? 5.118 -1.346 -10.640 1.00 0.00 43 ALA A C 18
ATOM 19136 O O . ALA A 1 43 ? 4.459 -0.816 -11.534 1.00 0.00 43 ALA A O 18
ATOM 19143 N N . GLN A 1 44 ? 4.982 -2.606 -10.254 1.00 0.00 44 GLN A N 18
ATOM 19144 C CA . GLN A 1 44 ? 4.008 -3.481 -10.884 1.00 0.00 44 GLN A CA 18
ATOM 19145 C C . GLN A 1 44 ? 2.691 -2.736 -11.107 1.00 0.00 44 GLN A C 18
ATOM 19146 O O . GLN A 1 44 ? 2.056 -2.887 -12.150 1.00 0.00 44 GLN A O 18
ATOM 19160 N N . LEU A 1 45 ? 2.318 -1.947 -10.110 1.00 0.00 45 LEU A N 18
ATOM 19161 C CA . LEU A 1 45 ? 1.088 -1.177 -10.184 1.00 0.00 45 LEU A CA 18
ATOM 19162 C C . LEU A 1 45 ? 1.403 0.235 -10.681 1.00 0.00 45 LEU A C 18
ATOM 19163 O O . LEU A 1 45 ? 0.552 0.891 -11.279 1.00 0.00 45 LEU A O 18
ATOM 19179 N N . ASP A 1 46 ? 2.629 0.661 -10.415 1.00 0.00 46 ASP A N 18
ATOM 19180 C CA . ASP A 1 46 ? 3.068 1.983 -10.828 1.00 0.00 46 ASP A CA 18
ATOM 19181 C C . ASP A 1 46 ? 2.551 3.022 -9.831 1.00 0.00 46 ASP A C 18
ATOM 19182 O O . ASP A 1 46 ? 2.487 4.210 -10.143 1.00 0.00 46 ASP A O 18
ATOM 19191 N N . LEU A 1 47 ? 2.194 2.536 -8.651 1.00 0.00 47 LEU A N 18
ATOM 19192 C CA . LEU A 1 47 ? 1.684 3.408 -7.606 1.00 0.00 47 LEU A CA 18
ATOM 19193 C C . LEU A 1 47 ? 2.841 3.850 -6.707 1.00 0.00 47 LEU A C 18
ATOM 19194 O O . LEU A 1 47 ? 3.915 3.250 -6.731 1.00 0.00 47 LEU A O 18
ATOM 19210 N N . PRO A 1 48 ? 2.576 4.924 -5.916 1.00 0.00 48 PRO A N 18
ATOM 19211 C CA . PRO A 1 48 ? 3.582 5.454 -5.011 1.00 0.00 48 PRO A CA 18
ATOM 19212 C C . PRO A 1 48 ? 3.750 4.550 -3.788 1.00 0.00 48 PRO A C 18
ATOM 19213 O O . PRO A 1 48 ? 2.877 3.738 -3.488 1.00 0.00 48 PRO A O 18
ATOM 19224 N N . LYS A 1 49 ? 4.878 4.723 -3.115 1.00 0.00 49 LYS A N 18
ATOM 19225 C CA . LYS A 1 49 ? 5.172 3.933 -1.932 1.00 0.00 49 LYS A CA 18
ATOM 19226 C C . LYS A 1 49 ? 4.158 4.268 -0.836 1.00 0.00 49 LYS A C 18
ATOM 19227 O O . LYS A 1 49 ? 3.530 3.373 -0.272 1.00 0.00 49 LYS A O 18
ATOM 19246 N N . HIS A 1 50 ? 4.029 5.559 -0.568 1.00 0.00 50 HIS A N 18
ATOM 19247 C CA . HIS A 1 50 ? 3.102 6.023 0.450 1.00 0.00 50 HIS A CA 18
ATOM 19248 C C . HIS A 1 50 ? 1.734 5.375 0.232 1.00 0.00 50 HIS A C 18
ATOM 19249 O O . HIS A 1 50 ? 1.128 4.864 1.173 1.00 0.00 50 HIS A O 18
ATOM 19263 N N . THR A 1 51 ? 1.287 5.417 -1.014 1.00 0.00 51 THR A N 18
ATOM 19264 C CA . THR A 1 51 ? 0.001 4.840 -1.368 1.00 0.00 51 THR A CA 18
ATOM 19265 C C . THR A 1 51 ? -0.076 3.383 -0.905 1.00 0.00 51 THR A C 18
ATOM 19266 O O . THR A 1 51 ? -1.008 3.000 -0.201 1.00 0.00 51 THR A O 18
ATOM 19277 N N . ILE A 1 52 ? 0.918 2.611 -1.320 1.00 0.00 52 ILE A N 18
ATOM 19278 C CA . ILE A 1 52 ? 0.975 1.205 -0.957 1.00 0.00 52 ILE A CA 18
ATOM 19279 C C . ILE A 1 52 ? 1.144 1.081 0.558 1.00 0.00 52 ILE A C 18
ATOM 19280 O O . ILE A 1 52 ? 0.452 0.292 1.201 1.00 0.00 52 ILE A O 18
ATOM 19296 N N . ILE A 1 53 ? 2.066 1.872 1.086 1.00 0.00 53 ILE A N 18
ATOM 19297 C CA . ILE A 1 53 ? 2.335 1.860 2.514 1.00 0.00 53 ILE A CA 18
ATOM 19298 C C . ILE A 1 53 ? 1.039 2.151 3.274 1.00 0.00 53 ILE A C 18
ATOM 19299 O O . ILE A 1 53 ? 0.540 1.298 4.006 1.00 0.00 53 ILE A O 18
ATOM 19315 N N . LYS A 1 54 ? 0.532 3.359 3.074 1.00 0.00 54 LYS A N 18
ATOM 19316 C CA . LYS A 1 54 ? -0.696 3.773 3.732 1.00 0.00 54 LYS A CA 18
ATOM 19317 C C . LYS A 1 54 ? -1.691 2.611 3.723 1.00 0.00 54 LYS A C 18
ATOM 19318 O O . LYS A 1 54 ? -2.115 2.144 4.779 1.00 0.00 54 LYS A O 18
ATOM 19337 N N . PHE A 1 55 ? -2.036 2.179 2.519 1.00 0.00 55 PHE A N 18
ATOM 19338 C CA . PHE A 1 55 ? -2.973 1.080 2.358 1.00 0.00 55 PHE A CA 18
ATOM 19339 C C . PHE A 1 55 ? -2.643 -0.067 3.314 1.00 0.00 55 PHE A C 18
ATOM 19340 O O . PHE A 1 55 ? -3.505 -0.524 4.063 1.00 0.00 55 PHE A O 18
ATOM 19357 N N . PHE A 1 56 ? -1.392 -0.500 3.258 1.00 0.00 56 PHE A N 18
ATOM 19358 C CA . PHE A 1 56 ? -0.936 -1.585 4.110 1.00 0.00 56 PHE A CA 18
ATOM 19359 C C . PHE A 1 56 ? -1.225 -1.285 5.582 1.00 0.00 56 PHE A C 18
ATOM 19360 O O . PHE A 1 56 ? -1.830 -2.099 6.278 1.00 0.00 56 PHE A O 18
ATOM 19377 N N . GLN A 1 57 ? -0.779 -0.115 6.013 1.00 0.00 57 GLN A N 18
ATOM 19378 C CA . GLN A 1 57 ? -0.982 0.303 7.390 1.00 0.00 57 GLN A CA 18
ATOM 19379 C C . GLN A 1 57 ? -2.392 -0.066 7.854 1.00 0.00 57 GLN A C 18
ATOM 19380 O O . GLN A 1 57 ? -2.560 -0.728 8.876 1.00 0.00 57 GLN A O 18
ATOM 19394 N N . ASN A 1 58 ? -3.371 0.380 7.079 1.00 0.00 58 ASN A N 18
ATOM 19395 C CA . ASN A 1 58 ? -4.762 0.105 7.398 1.00 0.00 58 ASN A CA 18
ATOM 19396 C C . ASN A 1 58 ? -4.973 -1.409 7.474 1.00 0.00 58 ASN A C 18
ATOM 19397 O O . ASN A 1 58 ? -5.673 -1.898 8.359 1.00 0.00 58 ASN A O 18
ATOM 19408 N N . GLN A 1 59 ? -4.356 -2.108 6.533 1.00 0.00 59 GLN A N 18
ATOM 19409 C CA . GLN A 1 59 ? -4.468 -3.556 6.482 1.00 0.00 59 GLN A CA 18
ATOM 19410 C C . GLN A 1 59 ? -4.013 -4.171 7.807 1.00 0.00 59 GLN A C 18
ATOM 19411 O O . GLN A 1 59 ? -4.679 -5.052 8.348 1.00 0.00 59 GLN A O 18
ATOM 19425 N N . ARG A 1 60 ? -2.880 -3.682 8.291 1.00 0.00 60 ARG A N 18
ATOM 19426 C CA . ARG A 1 60 ? -2.328 -4.173 9.542 1.00 0.00 60 ARG A CA 18
ATOM 19427 C C . ARG A 1 60 ? -3.276 -3.858 10.701 1.00 0.00 60 ARG A C 18
ATOM 19428 O O . ARG A 1 60 ? -3.801 -4.766 11.343 1.00 0.00 60 ARG A O 18
ATOM 19449 N N . TYR A 1 61 ? -3.466 -2.567 10.933 1.00 0.00 61 TYR A N 18
ATOM 19450 C CA . TYR A 1 61 ? -4.342 -2.121 12.003 1.00 0.00 61 TYR A CA 18
ATOM 19451 C C . TYR A 1 61 ? -5.571 -3.025 12.119 1.00 0.00 61 TYR A C 18
ATOM 19452 O O . TYR A 1 61 ? -5.855 -3.558 13.191 1.00 0.00 61 TYR A O 18
ATOM 19470 N N . HIS A 1 62 ? -6.267 -3.170 11.001 1.00 0.00 62 HIS A N 18
ATOM 19471 C CA . HIS A 1 62 ? -7.459 -4.000 10.964 1.00 0.00 62 HIS A CA 18
ATOM 19472 C C . HIS A 1 62 ? -7.197 -5.307 11.715 1.00 0.00 62 HIS A C 18
ATOM 19473 O O . HIS A 1 62 ? -7.882 -5.614 12.690 1.00 0.00 62 HIS A O 18
ATOM 19487 N N . VAL A 1 63 ? -6.205 -6.041 11.234 1.00 0.00 63 VAL A N 18
ATOM 19488 C CA . VAL A 1 63 ? -5.845 -7.307 11.848 1.00 0.00 63 VAL A CA 18
ATOM 19489 C C . VAL A 1 63 ? -5.473 -7.071 13.313 1.00 0.00 63 VAL A C 18
ATOM 19490 O O . VAL A 1 63 ? -4.466 -6.429 13.606 1.00 0.00 63 VAL A O 18
ATOM 19503 N N . LYS A 1 64 ? -6.306 -7.604 14.195 1.00 0.00 64 LYS A N 18
ATOM 19504 C CA . LYS A 1 64 ? -6.078 -7.459 15.622 1.00 0.00 64 LYS A CA 18
ATOM 19505 C C . LYS A 1 64 ? -6.530 -8.733 16.339 1.00 0.00 64 LYS A C 18
ATOM 19506 O O . LYS A 1 64 ? -7.510 -9.361 15.938 1.00 0.00 64 LYS A O 18
ATOM 19525 N N . HIS A 1 65 ? -5.796 -9.078 17.386 1.00 0.00 65 HIS A N 18
ATOM 19526 C CA . HIS A 1 65 ? -6.109 -10.266 18.162 1.00 0.00 65 HIS A CA 18
ATOM 19527 C C . HIS A 1 65 ? -6.890 -9.869 19.416 1.00 0.00 65 HIS A C 18
ATOM 19528 O O . HIS A 1 65 ? -6.355 -9.906 20.523 1.00 0.00 65 HIS A O 18
ATOM 19542 N N . SER A 1 66 ? -8.144 -9.497 19.201 1.00 0.00 66 SER A N 18
ATOM 19543 C CA . SER A 1 66 ? -9.004 -9.093 20.300 1.00 0.00 66 SER A CA 18
ATOM 19544 C C . SER A 1 66 ? -10.419 -8.822 19.785 1.00 0.00 66 SER A C 18
ATOM 19545 O O . SER A 1 66 ? -10.612 -8.558 18.599 1.00 0.00 66 SER A O 18
ATOM 19553 N N . GLY A 1 67 ? -11.372 -8.895 20.702 1.00 0.00 67 GLY A N 18
ATOM 19554 C CA . GLY A 1 67 ? -12.764 -8.661 20.356 1.00 0.00 67 GLY A CA 18
ATOM 19555 C C . GLY A 1 67 ? -13.509 -7.985 21.508 1.00 0.00 67 GLY A C 18
ATOM 19556 O O . GLY A 1 67 ? -13.640 -6.763 21.535 1.00 0.00 67 GLY A O 18
ATOM 19560 N N . PRO A 1 68 ? -13.991 -8.833 22.456 1.00 0.00 68 PRO A N 18
ATOM 19561 C CA . PRO A 1 68 ? -14.720 -8.330 23.608 1.00 0.00 68 PRO A CA 18
ATOM 19562 C C . PRO A 1 68 ? -13.771 -7.684 24.619 1.00 0.00 68 PRO A C 18
ATOM 19563 O O . PRO A 1 68 ? -14.000 -6.558 25.059 1.00 0.00 68 PRO A O 18
ATOM 19574 N N . SER A 1 69 ? -12.725 -8.423 24.957 1.00 0.00 69 SER A N 18
ATOM 19575 C CA . SER A 1 69 ? -11.740 -7.936 25.907 1.00 0.00 69 SER A CA 18
ATOM 19576 C C . SER A 1 69 ? -10.967 -6.761 25.305 1.00 0.00 69 SER A C 18
ATOM 19577 O O . SER A 1 69 ? -10.480 -6.847 24.179 1.00 0.00 69 SER A O 18
ATOM 19585 N N . SER A 1 70 ? -10.880 -5.691 26.081 1.00 0.00 70 SER A N 18
ATOM 19586 C CA . SER A 1 70 ? -10.175 -4.501 25.638 1.00 0.00 70 SER A CA 18
ATOM 19587 C C . SER A 1 70 ? -10.269 -3.409 26.706 1.00 0.00 70 SER A C 18
ATOM 19588 O O . SER A 1 70 ? -9.250 -2.938 27.209 1.00 0.00 70 SER A O 18
ATOM 19596 N N . GLY A 1 71 ? -11.502 -3.038 27.020 1.00 0.00 71 GLY A N 18
ATOM 19597 C CA . GLY A 1 71 ? -11.742 -2.010 28.018 1.00 0.00 71 GLY A CA 18
ATOM 19598 C C . GLY A 1 71 ? -12.729 -2.499 29.081 1.00 0.00 71 GLY A C 18
ATOM 19599 O O . GLY A 1 71 ? -12.358 -2.685 30.239 1.00 0.00 71 GLY A O 18
ATOM 19603 N N . GLY A 1 1 ? -31.469 -8.131 -2.087 1.00 0.00 1 GLY A N 19
ATOM 19604 C CA . GLY A 1 1 ? -31.468 -7.334 -3.301 1.00 0.00 1 GLY A CA 19
ATOM 19605 C C . GLY A 1 1 ? -30.977 -8.154 -4.496 1.00 0.00 1 GLY A C 19
ATOM 19606 O O . GLY A 1 1 ? -30.500 -9.276 -4.329 1.00 0.00 1 GLY A O 19
ATOM 19610 N N . SER A 1 2 ? -31.111 -7.563 -5.674 1.00 0.00 2 SER A N 19
ATOM 19611 C CA . SER A 1 2 ? -30.688 -8.225 -6.896 1.00 0.00 2 SER A CA 19
ATOM 19612 C C . SER A 1 2 ? -30.196 -7.190 -7.909 1.00 0.00 2 SER A C 19
ATOM 19613 O O . SER A 1 2 ? -30.899 -6.226 -8.208 1.00 0.00 2 SER A O 19
ATOM 19621 N N . SER A 1 3 ? -28.991 -7.424 -8.410 1.00 0.00 3 SER A N 19
ATOM 19622 C CA . SER A 1 3 ? -28.397 -6.524 -9.383 1.00 0.00 3 SER A CA 19
ATOM 19623 C C . SER A 1 3 ? -27.039 -7.064 -9.835 1.00 0.00 3 SER A C 19
ATOM 19624 O O . SER A 1 3 ? -26.506 -7.996 -9.234 1.00 0.00 3 SER A O 19
ATOM 19632 N N . GLY A 1 4 ? -26.518 -6.457 -10.891 1.00 0.00 4 GLY A N 19
ATOM 19633 C CA . GLY A 1 4 ? -25.233 -6.866 -11.431 1.00 0.00 4 GLY A CA 19
ATOM 19634 C C . GLY A 1 4 ? -24.375 -5.650 -11.784 1.00 0.00 4 GLY A C 19
ATOM 19635 O O . GLY A 1 4 ? -24.886 -4.536 -11.897 1.00 0.00 4 GLY A O 19
ATOM 19639 N N . SER A 1 5 ? -23.085 -5.903 -11.950 1.00 0.00 5 SER A N 19
ATOM 19640 C CA . SER A 1 5 ? -22.151 -4.843 -12.288 1.00 0.00 5 SER A CA 19
ATOM 19641 C C . SER A 1 5 ? -20.880 -5.440 -12.895 1.00 0.00 5 SER A C 19
ATOM 19642 O O . SER A 1 5 ? -20.462 -6.534 -12.520 1.00 0.00 5 SER A O 19
ATOM 19650 N N . SER A 1 6 ? -20.299 -4.694 -13.824 1.00 0.00 6 SER A N 19
ATOM 19651 C CA . SER A 1 6 ? -19.084 -5.135 -14.487 1.00 0.00 6 SER A CA 19
ATOM 19652 C C . SER A 1 6 ? -18.610 -4.068 -15.475 1.00 0.00 6 SER A C 19
ATOM 19653 O O . SER A 1 6 ? -19.417 -3.481 -16.195 1.00 0.00 6 SER A O 19
ATOM 19661 N N . GLY A 1 7 ? -17.303 -3.849 -15.479 1.00 0.00 7 GLY A N 19
ATOM 19662 C CA . GLY A 1 7 ? -16.712 -2.863 -16.367 1.00 0.00 7 GLY A CA 19
ATOM 19663 C C . GLY A 1 7 ? -15.219 -2.691 -16.080 1.00 0.00 7 GLY A C 19
ATOM 19664 O O . GLY A 1 7 ? -14.755 -3.001 -14.984 1.00 0.00 7 GLY A O 19
ATOM 19668 N N . PRO A 1 8 ? -14.490 -2.184 -17.110 1.00 0.00 8 PRO A N 19
ATOM 19669 C CA . PRO A 1 8 ? -13.059 -1.967 -16.978 1.00 0.00 8 PRO A CA 19
ATOM 19670 C C . PRO A 1 8 ? -12.768 -0.734 -16.120 1.00 0.00 8 PRO A C 19
ATOM 19671 O O . PRO A 1 8 ? -13.690 -0.068 -15.651 1.00 0.00 8 PRO A O 19
ATOM 19682 N N . ARG A 1 9 ? -11.483 -0.467 -15.942 1.00 0.00 9 ARG A N 19
ATOM 19683 C CA . ARG A 1 9 ? -11.059 0.675 -15.148 1.00 0.00 9 ARG A CA 19
ATOM 19684 C C . ARG A 1 9 ? -9.532 0.775 -15.137 1.00 0.00 9 ARG A C 19
ATOM 19685 O O . ARG A 1 9 ? -8.875 0.199 -14.271 1.00 0.00 9 ARG A O 19
ATOM 19706 N N . SER A 1 10 ? -9.012 1.512 -16.107 1.00 0.00 10 SER A N 19
ATOM 19707 C CA . SER A 1 10 ? -7.575 1.695 -16.219 1.00 0.00 10 SER A CA 19
ATOM 19708 C C . SER A 1 10 ? -7.170 3.040 -15.613 1.00 0.00 10 SER A C 19
ATOM 19709 O O . SER A 1 10 ? -7.571 4.093 -16.106 1.00 0.00 10 SER A O 19
ATOM 19717 N N . ARG A 1 11 ? -6.381 2.961 -14.552 1.00 0.00 11 ARG A N 19
ATOM 19718 C CA . ARG A 1 11 ? -5.917 4.159 -13.873 1.00 0.00 11 ARG A CA 19
ATOM 19719 C C . ARG A 1 11 ? -4.821 3.808 -12.865 1.00 0.00 11 ARG A C 19
ATOM 19720 O O . ARG A 1 11 ? -4.797 2.700 -12.330 1.00 0.00 11 ARG A O 19
ATOM 19741 N N . THR A 1 12 ? -3.941 4.771 -12.636 1.00 0.00 12 THR A N 19
ATOM 19742 C CA . THR A 1 12 ? -2.846 4.578 -11.702 1.00 0.00 12 THR A CA 19
ATOM 19743 C C . THR A 1 12 ? -3.383 4.185 -10.324 1.00 0.00 12 THR A C 19
ATOM 19744 O O . THR A 1 12 ? -2.702 3.503 -9.559 1.00 0.00 12 THR A O 19
ATOM 19755 N N . LYS A 1 13 ? -4.599 4.632 -10.049 1.00 0.00 13 LYS A N 19
ATOM 19756 C CA . LYS A 1 13 ? -5.236 4.336 -8.777 1.00 0.00 13 LYS A CA 19
ATOM 19757 C C . LYS A 1 13 ? -5.424 2.823 -8.646 1.00 0.00 13 LYS A C 19
ATOM 19758 O O . LYS A 1 13 ? -5.397 2.102 -9.642 1.00 0.00 13 LYS A O 19
ATOM 19777 N N . ILE A 1 14 ? -5.611 2.388 -7.408 1.00 0.00 14 ILE A N 19
ATOM 19778 C CA . ILE A 1 14 ? -5.804 0.974 -7.134 1.00 0.00 14 ILE A CA 19
ATOM 19779 C C . ILE A 1 14 ? -6.974 0.452 -7.969 1.00 0.00 14 ILE A C 19
ATOM 19780 O O . ILE A 1 14 ? -6.827 -0.515 -8.716 1.00 0.00 14 ILE A O 19
ATOM 19796 N N . SER A 1 15 ? -8.111 1.115 -7.816 1.00 0.00 15 SER A N 19
ATOM 19797 C CA . SER A 1 15 ? -9.307 0.729 -8.547 1.00 0.00 15 SER A CA 19
ATOM 19798 C C . SER A 1 15 ? -9.800 -0.635 -8.061 1.00 0.00 15 SER A C 19
ATOM 19799 O O . SER A 1 15 ? -10.878 -0.736 -7.477 1.00 0.00 15 SER A O 19
ATOM 19807 N N . LEU A 1 16 ? -8.989 -1.649 -8.321 1.00 0.00 16 LEU A N 19
ATOM 19808 C CA . LEU A 1 16 ? -9.330 -3.003 -7.917 1.00 0.00 16 LEU A CA 19
ATOM 19809 C C . LEU A 1 16 ? -8.189 -3.947 -8.301 1.00 0.00 16 LEU A C 19
ATOM 19810 O O . LEU A 1 16 ? -7.445 -4.410 -7.438 1.00 0.00 16 LEU A O 19
ATOM 19826 N N . GLU A 1 17 ? -8.088 -4.205 -9.597 1.00 0.00 17 GLU A N 19
ATOM 19827 C CA . GLU A 1 17 ? -7.050 -5.086 -10.106 1.00 0.00 17 GLU A CA 19
ATOM 19828 C C . GLU A 1 17 ? -5.790 -4.974 -9.246 1.00 0.00 17 GLU A C 19
ATOM 19829 O O . GLU A 1 17 ? -5.557 -5.804 -8.368 1.00 0.00 17 GLU A O 19
ATOM 19841 N N . ALA A 1 18 ? -5.009 -3.941 -9.528 1.00 0.00 18 ALA A N 19
ATOM 19842 C CA . ALA A 1 18 ? -3.779 -3.710 -8.791 1.00 0.00 18 ALA A CA 19
ATOM 19843 C C . ALA A 1 18 ? -3.950 -4.204 -7.353 1.00 0.00 18 ALA A C 19
ATOM 19844 O O . ALA A 1 18 ? -3.107 -4.939 -6.841 1.00 0.00 18 ALA A O 19
ATOM 19851 N N . LEU A 1 19 ? -5.046 -3.779 -6.742 1.00 0.00 19 LEU A N 19
ATOM 19852 C CA . LEU A 1 19 ? -5.338 -4.169 -5.373 1.00 0.00 19 LEU A CA 19
ATOM 19853 C C . LEU A 1 19 ? -5.008 -5.652 -5.188 1.00 0.00 19 LEU A C 19
ATOM 19854 O O . LEU A 1 19 ? -3.999 -5.996 -4.575 1.00 0.00 19 LEU A O 19
ATOM 19870 N N . GLY A 1 20 ? -5.879 -6.491 -5.730 1.00 0.00 20 GLY A N 19
ATOM 19871 C CA . GLY A 1 20 ? -5.693 -7.929 -5.633 1.00 0.00 20 GLY A CA 19
ATOM 19872 C C . GLY A 1 20 ? -4.239 -8.314 -5.911 1.00 0.00 20 GLY A C 19
ATOM 19873 O O . GLY A 1 20 ? -3.605 -8.986 -5.100 1.00 0.00 20 GLY A O 19
ATOM 19877 N N . ILE A 1 21 ? -3.753 -7.871 -7.062 1.00 0.00 21 ILE A N 19
ATOM 19878 C CA . ILE A 1 21 ? -2.386 -8.160 -7.458 1.00 0.00 21 ILE A CA 19
ATOM 19879 C C . ILE A 1 21 ? -1.469 -8.035 -6.239 1.00 0.00 21 ILE A C 19
ATOM 19880 O O . ILE A 1 21 ? -0.640 -8.909 -5.989 1.00 0.00 21 ILE A O 19
ATOM 19896 N N . LEU A 1 22 ? -1.650 -6.942 -5.512 1.00 0.00 22 LEU A N 19
ATOM 19897 C CA . LEU A 1 22 ? -0.849 -6.691 -4.326 1.00 0.00 22 LEU A CA 19
ATOM 19898 C C . LEU A 1 22 ? -1.422 -7.488 -3.152 1.00 0.00 22 LEU A C 19
ATOM 19899 O O . LEU A 1 22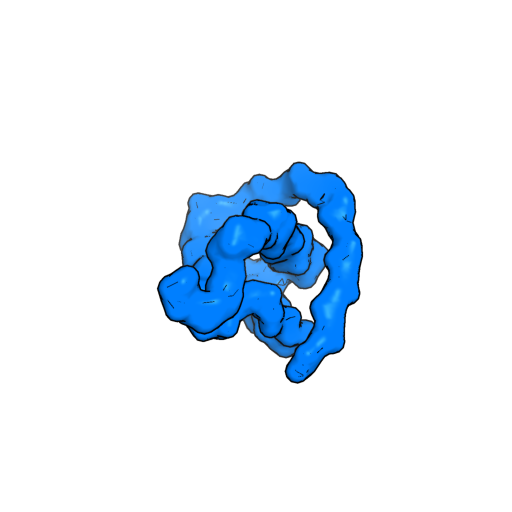 ? -0.678 -7.945 -2.285 1.00 0.00 22 LEU A O 19
ATOM 19915 N N . GLN A 1 23 ? -2.740 -7.629 -3.161 1.00 0.00 23 GLN A N 19
ATOM 19916 C CA . GLN A 1 23 ? -3.421 -8.363 -2.108 1.00 0.00 23 GLN A CA 19
ATOM 19917 C C . GLN A 1 23 ? -2.919 -9.807 -2.056 1.00 0.00 23 GLN A C 19
ATOM 19918 O O . GLN A 1 23 ? -2.725 -10.363 -0.976 1.00 0.00 23 GLN A O 19
ATOM 19932 N N . SER A 1 24 ? -2.723 -10.374 -3.238 1.00 0.00 24 SER A N 19
ATOM 19933 C CA . SER A 1 24 ? -2.247 -11.743 -3.341 1.00 0.00 24 SER A CA 19
ATOM 19934 C C . SER A 1 24 ? -0.889 -11.879 -2.650 1.00 0.00 24 SER A C 19
ATOM 19935 O O . SER A 1 24 ? -0.634 -12.865 -1.961 1.00 0.00 24 SER A O 19
ATOM 19943 N N . PHE A 1 25 ? -0.051 -10.873 -2.859 1.00 0.00 25 PHE A N 19
ATOM 19944 C CA . PHE A 1 25 ? 1.275 -10.868 -2.265 1.00 0.00 25 PHE A CA 19
ATOM 19945 C C . PHE A 1 25 ? 1.193 -10.728 -0.743 1.00 0.00 25 PHE A C 19
ATOM 19946 O O . PHE A 1 25 ? 2.061 -11.220 -0.024 1.00 0.00 25 PHE A O 19
ATOM 19963 N N . ILE A 1 26 ? 0.143 -10.054 -0.299 1.00 0.00 26 ILE A N 19
ATOM 19964 C CA . ILE A 1 26 ? -0.063 -9.842 1.124 1.00 0.00 26 ILE A CA 19
ATOM 19965 C C . ILE A 1 26 ? -0.399 -11.178 1.790 1.00 0.00 26 ILE A C 19
ATOM 19966 O O . ILE A 1 26 ? 0.097 -11.476 2.876 1.00 0.00 26 ILE A O 19
ATOM 19982 N N . HIS A 1 27 ? -1.238 -11.947 1.112 1.00 0.00 27 HIS A N 19
ATOM 19983 C CA . HIS A 1 27 ? -1.645 -13.244 1.625 1.00 0.00 27 HIS A CA 19
ATOM 19984 C C . HIS A 1 27 ? -0.513 -14.253 1.427 1.00 0.00 27 HIS A C 19
ATOM 19985 O O . HIS A 1 27 ? -0.549 -15.350 1.982 1.00 0.00 27 HIS A O 19
ATOM 19999 N N . ASP A 1 28 ? 0.467 -13.846 0.633 1.00 0.00 28 ASP A N 19
ATOM 20000 C CA . ASP A 1 28 ? 1.609 -14.701 0.355 1.00 0.00 28 ASP A CA 19
ATOM 20001 C C . ASP A 1 28 ? 2.717 -14.410 1.369 1.00 0.00 28 ASP A C 19
ATOM 20002 O O . ASP A 1 28 ? 3.228 -15.324 2.015 1.00 0.00 28 ASP A O 19
ATOM 20011 N N . VAL A 1 29 ? 3.057 -13.134 1.477 1.00 0.00 29 VAL A N 19
ATOM 20012 C CA . VAL A 1 29 ? 4.095 -12.712 2.401 1.00 0.00 29 VAL A CA 19
ATOM 20013 C C . VAL A 1 29 ? 3.504 -12.594 3.807 1.00 0.00 29 VAL A C 19
ATOM 20014 O O . VAL A 1 29 ? 4.073 -13.109 4.769 1.00 0.00 29 VAL A O 19
ATOM 20027 N N . GLY A 1 30 ? 2.369 -11.915 3.882 1.00 0.00 30 GLY A N 19
ATOM 20028 C CA . GLY A 1 30 ? 1.694 -11.723 5.155 1.00 0.00 30 GLY A CA 19
ATOM 20029 C C . GLY A 1 30 ? 1.291 -10.260 5.347 1.00 0.00 30 GLY A C 19
ATOM 20030 O O . GLY A 1 30 ? 0.364 -9.777 4.698 1.00 0.00 30 GLY A O 19
ATOM 20034 N N . LEU A 1 31 ? 2.007 -9.595 6.241 1.00 0.00 31 LEU A N 19
ATOM 20035 C CA . LEU A 1 31 ? 1.736 -8.196 6.527 1.00 0.00 31 LEU A CA 19
ATOM 20036 C C . LEU A 1 31 ? 3.044 -7.491 6.892 1.00 0.00 31 LEU A C 19
ATOM 20037 O O . LEU A 1 31 ? 3.076 -6.669 7.806 1.00 0.00 31 LEU A O 19
ATOM 20053 N N . TYR A 1 32 ? 4.091 -7.840 6.159 1.00 0.00 32 TYR A N 19
ATOM 20054 C CA . TYR A 1 32 ? 5.399 -7.251 6.394 1.00 0.00 32 TYR A CA 19
ATOM 20055 C C . TYR A 1 32 ? 6.139 -7.016 5.076 1.00 0.00 32 TYR A C 19
ATOM 20056 O O . TYR A 1 32 ? 7.094 -7.725 4.761 1.00 0.00 32 TYR A O 19
ATOM 20074 N N . PRO A 1 33 ? 5.659 -5.991 4.322 1.00 0.00 33 PRO A N 19
ATOM 20075 C CA . PRO A 1 33 ? 6.265 -5.653 3.046 1.00 0.00 33 PRO A CA 19
ATOM 20076 C C . PRO A 1 33 ? 7.597 -4.927 3.246 1.00 0.00 33 PRO A C 19
ATOM 20077 O O . PRO A 1 33 ? 7.688 -4.001 4.050 1.00 0.00 33 PRO A O 19
ATOM 20088 N N . ASP A 1 34 ? 8.596 -5.376 2.501 1.00 0.00 34 ASP A N 19
ATOM 20089 C CA . ASP A 1 34 ? 9.919 -4.781 2.586 1.00 0.00 34 ASP A CA 19
ATOM 20090 C C . ASP A 1 34 ? 10.068 -3.720 1.494 1.00 0.00 34 ASP A C 19
ATOM 20091 O O . ASP A 1 34 ? 9.411 -3.796 0.456 1.00 0.00 34 ASP A O 19
ATOM 20100 N N . GLN A 1 35 ? 10.936 -2.756 1.764 1.00 0.00 35 GLN A N 19
ATOM 20101 C CA . GLN A 1 35 ? 11.179 -1.681 0.817 1.00 0.00 35 GLN A CA 19
ATOM 20102 C C . GLN A 1 35 ? 11.267 -2.238 -0.606 1.00 0.00 35 GLN A C 19
ATOM 20103 O O . GLN A 1 35 ? 10.966 -1.536 -1.570 1.00 0.00 35 GLN A O 19
ATOM 20117 N N . GLU A 1 36 ? 11.682 -3.493 -0.692 1.00 0.00 36 GLU A N 19
ATOM 20118 C CA . GLU A 1 36 ? 11.813 -4.151 -1.980 1.00 0.00 36 GLU A CA 19
ATOM 20119 C C . GLU A 1 36 ? 10.437 -4.561 -2.510 1.00 0.00 36 GLU A C 19
ATOM 20120 O O . GLU A 1 36 ? 10.123 -4.328 -3.676 1.00 0.00 36 GLU A O 19
ATOM 20132 N N . ALA A 1 37 ? 9.654 -5.164 -1.628 1.00 0.00 37 ALA A N 19
ATOM 20133 C CA . ALA A 1 37 ? 8.319 -5.608 -1.992 1.00 0.00 37 ALA A CA 19
ATOM 20134 C C . ALA A 1 37 ? 7.472 -4.395 -2.382 1.00 0.00 37 ALA A C 19
ATOM 20135 O O . ALA A 1 37 ? 6.732 -4.441 -3.363 1.00 0.00 37 ALA A O 19
ATOM 20142 N N . ILE A 1 38 ? 7.609 -3.339 -1.594 1.00 0.00 38 ILE A N 19
ATOM 20143 C CA . ILE A 1 38 ? 6.865 -2.116 -1.845 1.00 0.00 38 ILE A CA 19
ATOM 20144 C C . ILE A 1 38 ? 7.263 -1.554 -3.211 1.00 0.00 38 ILE A C 19
ATOM 20145 O O . ILE A 1 38 ? 6.412 -1.084 -3.965 1.00 0.00 38 ILE A O 19
ATOM 20161 N N . HIS A 1 39 ? 8.557 -1.619 -3.488 1.00 0.00 39 HIS A N 19
ATOM 20162 C CA . HIS A 1 39 ? 9.078 -1.122 -4.750 1.00 0.00 39 HIS A CA 19
ATOM 20163 C C . HIS A 1 39 ? 8.420 -1.873 -5.909 1.00 0.00 39 HIS A C 19
ATOM 20164 O O . HIS A 1 39 ? 8.141 -1.288 -6.954 1.00 0.00 39 HIS A O 19
ATOM 20178 N N . THR A 1 40 ? 8.189 -3.158 -5.684 1.00 0.00 40 THR A N 19
ATOM 20179 C CA . THR A 1 40 ? 7.569 -3.995 -6.696 1.00 0.00 40 THR A CA 19
ATOM 20180 C C . THR A 1 40 ? 6.084 -3.653 -6.834 1.00 0.00 40 THR A C 19
ATOM 20181 O O . THR A 1 40 ? 5.526 -3.725 -7.928 1.00 0.00 40 THR A O 19
ATOM 20192 N N . LEU A 1 41 ? 5.486 -3.288 -5.709 1.00 0.00 41 LEU A N 19
ATOM 20193 C CA . LEU A 1 41 ? 4.077 -2.934 -5.691 1.00 0.00 41 LEU A CA 19
ATOM 20194 C C . LEU A 1 41 ? 3.895 -1.551 -6.320 1.00 0.00 41 LEU A C 19
ATOM 20195 O O . LEU A 1 41 ? 2.905 -1.303 -7.006 1.00 0.00 41 LEU A O 19
ATOM 20211 N N . SER A 1 42 ? 4.866 -0.687 -6.063 1.00 0.00 42 SER A N 19
ATOM 20212 C CA . SER A 1 42 ? 4.825 0.664 -6.595 1.00 0.00 42 SER A CA 19
ATOM 20213 C C . SER A 1 42 ? 5.137 0.647 -8.093 1.00 0.00 42 SER A C 19
ATOM 20214 O O . SER A 1 42 ? 4.860 1.615 -8.800 1.00 0.00 42 SER A O 19
ATOM 20222 N N . ALA A 1 43 ? 5.709 -0.464 -8.533 1.00 0.00 43 ALA A N 19
ATOM 20223 C CA . ALA A 1 43 ? 6.062 -0.620 -9.934 1.00 0.00 43 ALA A CA 19
ATOM 20224 C C . ALA A 1 43 ? 4.970 -1.424 -10.643 1.00 0.00 43 ALA A C 19
ATOM 20225 O O . ALA A 1 43 ? 4.259 -0.893 -11.495 1.00 0.00 43 ALA A O 19
ATOM 20232 N N . GLN A 1 44 ? 4.872 -2.690 -10.266 1.00 0.00 44 GLN A N 19
ATOM 20233 C CA . GLN A 1 44 ? 3.879 -3.572 -10.856 1.00 0.00 44 GLN A CA 19
ATOM 20234 C C . GLN A 1 44 ? 2.549 -2.834 -11.026 1.00 0.00 44 GLN A C 19
ATOM 20235 O O . GLN A 1 44 ? 1.910 -2.933 -12.073 1.00 0.00 44 GLN A O 19
ATOM 20249 N N . LEU A 1 45 ? 2.171 -2.112 -9.982 1.00 0.00 45 LEU A N 19
ATOM 20250 C CA . LEU A 1 45 ? 0.929 -1.359 -10.003 1.00 0.00 45 LEU A CA 19
ATOM 20251 C C . LEU A 1 45 ? 1.202 0.052 -10.528 1.00 0.00 45 LEU A C 19
ATOM 20252 O O . LEU A 1 45 ? 0.330 0.672 -11.135 1.00 0.00 45 LEU A O 19
ATOM 20268 N N . ASP A 1 46 ? 2.416 0.518 -10.275 1.00 0.00 46 ASP A N 19
ATOM 20269 C CA . ASP A 1 46 ? 2.815 1.844 -10.715 1.00 0.00 46 ASP A CA 19
ATOM 20270 C C . ASP A 1 46 ? 2.305 2.884 -9.715 1.00 0.00 46 ASP A C 19
ATOM 20271 O O . ASP A 1 46 ? 2.123 4.049 -10.063 1.00 0.00 46 ASP A O 19
ATOM 20280 N N . LEU A 1 47 ? 2.088 2.424 -8.491 1.00 0.00 47 LEU A N 19
ATOM 20281 C CA . LEU A 1 47 ? 1.603 3.299 -7.438 1.00 0.00 47 LEU A CA 19
ATOM 20282 C C . LEU A 1 47 ? 2.784 3.772 -6.589 1.00 0.00 47 LEU A C 19
ATOM 20283 O O . LEU A 1 47 ? 3.862 3.181 -6.634 1.00 0.00 47 LEU A O 19
ATOM 20299 N N . PRO A 1 48 ? 2.535 4.861 -5.813 1.00 0.00 48 PRO A N 19
ATOM 20300 C CA . PRO A 1 48 ? 3.566 5.420 -4.955 1.00 0.00 48 PRO A CA 19
ATOM 20301 C C . PRO A 1 48 ? 3.782 4.546 -3.718 1.00 0.00 48 PRO A C 19
ATOM 20302 O O . PRO A 1 48 ? 2.913 3.756 -3.352 1.00 0.00 48 PRO A O 19
ATOM 20313 N N . LYS A 1 49 ? 4.945 4.718 -3.107 1.00 0.00 49 LYS A N 19
ATOM 20314 C CA . LYS A 1 49 ? 5.287 3.955 -1.919 1.00 0.00 49 LYS A CA 19
ATOM 20315 C C . LYS A 1 49 ? 4.314 4.311 -0.793 1.00 0.00 49 LYS A C 19
ATOM 20316 O O . LYS A 1 49 ? 3.703 3.428 -0.193 1.00 0.00 49 LYS A O 19
ATOM 20335 N N . HIS A 1 50 ? 4.201 5.607 -0.539 1.00 0.00 50 HIS A N 19
ATOM 20336 C CA . HIS A 1 50 ? 3.313 6.090 0.504 1.00 0.00 50 HIS A CA 19
ATOM 20337 C C . HIS A 1 50 ? 1.936 5.443 0.347 1.00 0.00 50 HIS A C 19
ATOM 20338 O O . HIS A 1 50 ? 1.362 4.951 1.317 1.00 0.00 50 HIS A O 19
ATOM 20352 N N . THR A 1 51 ? 1.444 5.465 -0.884 1.00 0.00 51 THR A N 19
ATOM 20353 C CA . THR A 1 51 ? 0.145 4.886 -1.181 1.00 0.00 51 THR A CA 19
ATOM 20354 C C . THR A 1 51 ? 0.094 3.427 -0.723 1.00 0.00 51 THR A C 19
ATOM 20355 O O . THR A 1 51 ? -0.730 3.064 0.115 1.00 0.00 51 THR A O 19
ATOM 20366 N N . ILE A 1 52 ? 0.985 2.630 -1.294 1.00 0.00 52 ILE A N 19
ATOM 20367 C CA . ILE A 1 52 ? 1.052 1.218 -0.956 1.00 0.00 52 ILE A CA 19
ATOM 20368 C C . ILE A 1 52 ? 1.174 1.067 0.562 1.00 0.00 52 ILE A C 19
ATOM 20369 O O . ILE A 1 52 ? 0.452 0.279 1.171 1.00 0.00 52 ILE A O 19
ATOM 20385 N N . ILE A 1 53 ? 2.092 1.836 1.129 1.00 0.00 53 ILE A N 19
ATOM 20386 C CA . ILE A 1 53 ? 2.317 1.797 2.564 1.00 0.00 53 ILE A CA 19
ATOM 20387 C C . ILE A 1 53 ? 1.013 2.132 3.290 1.00 0.00 53 ILE A C 19
ATOM 20388 O O . ILE A 1 53 ? 0.518 1.334 4.085 1.00 0.00 53 ILE A O 19
ATOM 20404 N N . LYS A 1 54 ? 0.493 3.313 2.991 1.00 0.00 54 LYS A N 19
ATOM 20405 C CA . LYS A 1 54 ? -0.745 3.763 3.606 1.00 0.00 54 LYS A CA 19
ATOM 20406 C C . LYS A 1 54 ? -1.749 2.609 3.623 1.00 0.00 54 LYS A C 19
ATOM 20407 O O . LYS A 1 54 ? -2.126 2.125 4.689 1.00 0.00 54 LYS A O 19
ATOM 20426 N N . PHE A 1 55 ? -2.155 2.202 2.429 1.00 0.00 55 PHE A N 19
ATOM 20427 C CA . PHE A 1 55 ? -3.109 1.114 2.293 1.00 0.00 55 PHE A CA 19
ATOM 20428 C C . PHE A 1 55 ? -2.803 -0.010 3.285 1.00 0.00 55 PHE A C 19
ATOM 20429 O O . PHE A 1 55 ? -3.678 -0.434 4.038 1.00 0.00 55 PHE A O 19
ATOM 20446 N N . PHE A 1 56 ? -1.557 -0.461 3.252 1.00 0.00 56 PHE A N 19
ATOM 20447 C CA . PHE A 1 56 ? -1.124 -1.529 4.138 1.00 0.00 56 PHE A CA 19
ATOM 20448 C C . PHE A 1 56 ? -1.419 -1.181 5.599 1.00 0.00 56 PHE A C 19
ATOM 20449 O O . PHE A 1 56 ? -2.064 -1.953 6.307 1.00 0.00 56 PHE A O 19
ATOM 20466 N N . GLN A 1 57 ? -0.932 -0.019 6.008 1.00 0.00 57 GLN A N 19
ATOM 20467 C CA . GLN A 1 57 ? -1.134 0.440 7.371 1.00 0.00 57 GLN A CA 19
ATOM 20468 C C . GLN A 1 57 ? -2.549 0.097 7.842 1.00 0.00 57 GLN A C 19
ATOM 20469 O O . GLN A 1 57 ? -2.744 -0.317 8.983 1.00 0.00 57 GLN A O 19
ATOM 20483 N N . ASN A 1 58 ? -3.500 0.283 6.938 1.00 0.00 58 ASN A N 19
ATOM 20484 C CA . ASN A 1 58 ? -4.891 -0.001 7.246 1.00 0.00 58 ASN A CA 19
ATOM 20485 C C . ASN A 1 58 ? -5.056 -1.500 7.506 1.00 0.00 58 ASN A C 19
ATOM 20486 O O . ASN A 1 58 ? -5.625 -1.899 8.521 1.00 0.00 58 ASN A O 19
ATOM 20497 N N . GLN A 1 59 ? -4.547 -2.289 6.572 1.00 0.00 59 GLN A N 19
ATOM 20498 C CA . GLN A 1 59 ? -4.630 -3.735 6.687 1.00 0.00 59 GLN A CA 19
ATOM 20499 C C . GLN A 1 59 ? -4.244 -4.178 8.099 1.00 0.00 59 GLN A C 19
ATOM 20500 O O . GLN A 1 59 ? -5.001 -4.889 8.759 1.00 0.00 59 GLN A O 19
ATOM 20514 N N . ARG A 1 60 ? -3.067 -3.740 8.522 1.00 0.00 60 ARG A N 19
ATOM 20515 C CA . ARG A 1 60 ? -2.572 -4.083 9.844 1.00 0.00 60 ARG A CA 19
ATOM 20516 C C . ARG A 1 60 ? -3.599 -3.700 10.911 1.00 0.00 60 ARG A C 19
ATOM 20517 O O . ARG A 1 60 ? -4.141 -4.566 11.596 1.00 0.00 60 ARG A O 19
ATOM 20538 N N . TYR A 1 61 ? -3.836 -2.401 11.020 1.00 0.00 61 TYR A N 19
ATOM 20539 C CA . TYR A 1 61 ? -4.789 -1.892 11.993 1.00 0.00 61 TYR A CA 19
ATOM 20540 C C . TYR A 1 61 ? -6.026 -2.790 12.069 1.00 0.00 61 TYR A C 19
ATOM 20541 O O . TYR A 1 61 ? -6.440 -3.190 13.156 1.00 0.00 61 TYR A O 19
ATOM 20559 N N . HIS A 1 62 ? -6.580 -3.080 10.901 1.00 0.00 62 HIS A N 19
ATOM 20560 C CA . HIS A 1 62 ? -7.761 -3.923 10.822 1.00 0.00 62 HIS A CA 19
ATOM 20561 C C . HIS A 1 62 ? -7.502 -5.239 11.557 1.00 0.00 62 HIS A C 19
ATOM 20562 O O . HIS A 1 62 ? -7.986 -5.439 12.670 1.00 0.00 62 HIS A O 19
ATOM 20576 N N . VAL A 1 63 ? -6.739 -6.104 10.904 1.00 0.00 63 VAL A N 19
ATOM 20577 C CA . VAL A 1 63 ? -6.410 -7.396 11.482 1.00 0.00 63 VAL A CA 19
ATOM 20578 C C . VAL A 1 63 ? -5.840 -7.192 12.886 1.00 0.00 63 VAL A C 19
ATOM 20579 O O . VAL A 1 63 ? -5.247 -6.153 13.175 1.00 0.00 63 VAL A O 19
ATOM 20592 N N . LYS A 1 64 ? -6.038 -8.199 13.723 1.00 0.00 64 LYS A N 19
ATOM 20593 C CA . LYS A 1 64 ? -5.551 -8.143 15.091 1.00 0.00 64 LYS A CA 19
ATOM 20594 C C . LYS A 1 64 ? -4.703 -9.384 15.377 1.00 0.00 64 LYS A C 19
ATOM 20595 O O . LYS A 1 64 ? -3.511 -9.274 15.663 1.00 0.00 64 LYS A O 19
ATOM 20614 N N . HIS A 1 65 ? -5.349 -10.537 15.289 1.00 0.00 65 HIS A N 19
ATOM 20615 C CA . HIS A 1 65 ? -4.669 -11.797 15.535 1.00 0.00 65 HIS A CA 19
ATOM 20616 C C . HIS A 1 65 ? -4.678 -12.642 14.260 1.00 0.00 65 HIS A C 19
ATOM 20617 O O . HIS A 1 65 ? -3.627 -12.906 13.678 1.00 0.00 65 HIS A O 19
ATOM 20631 N N . SER A 1 66 ? -5.876 -13.044 13.862 1.00 0.00 66 SER A N 19
ATOM 20632 C CA . SER A 1 66 ? -6.036 -13.854 12.666 1.00 0.00 66 SER A CA 19
ATOM 20633 C C . SER A 1 66 ? -5.475 -15.257 12.906 1.00 0.00 66 SER A C 19
ATOM 20634 O O . SER A 1 66 ? -6.227 -16.230 12.953 1.00 0.00 66 SER A O 19
ATOM 20642 N N . GLY A 1 67 ? -4.160 -15.317 13.051 1.00 0.00 67 GLY A N 19
ATOM 20643 C CA . GLY A 1 67 ? -3.490 -16.585 13.285 1.00 0.00 67 GLY A CA 19
ATOM 20644 C C . GLY A 1 67 ? -2.440 -16.455 14.389 1.00 0.00 67 GLY A C 19
ATOM 20645 O O . GLY A 1 67 ? -1.320 -16.014 14.137 1.00 0.00 67 GLY A O 19
ATOM 20649 N N . PRO A 1 68 ? -2.849 -16.858 15.622 1.00 0.00 68 PRO A N 19
ATOM 20650 C CA . PRO A 1 68 ? -1.956 -16.791 16.766 1.00 0.00 68 PRO A CA 19
ATOM 20651 C C . PRO A 1 68 ? -0.910 -17.906 16.712 1.00 0.00 68 PRO A C 19
ATOM 20652 O O . PRO A 1 68 ? -1.186 -19.041 17.098 1.00 0.00 68 PRO A O 19
ATOM 20663 N N . SER A 1 69 ? 0.269 -17.544 16.228 1.00 0.00 69 SER A N 19
ATOM 20664 C CA . SER A 1 69 ? 1.358 -18.500 16.117 1.00 0.00 69 SER A CA 19
ATOM 20665 C C . SER A 1 69 ? 2.662 -17.868 16.609 1.00 0.00 69 SER A C 19
ATOM 20666 O O . SER A 1 69 ? 3.354 -17.193 15.848 1.00 0.00 69 SER A O 19
ATOM 20674 N N . SER A 1 70 ? 2.957 -18.108 17.878 1.00 0.00 70 SER A N 19
ATOM 20675 C CA . SER A 1 70 ? 4.165 -17.570 18.480 1.00 0.00 70 SER A CA 19
ATOM 20676 C C . SER A 1 70 ? 5.388 -18.340 17.977 1.00 0.00 70 SER A C 19
ATOM 20677 O O . SER A 1 70 ? 5.836 -19.288 18.620 1.00 0.00 70 SER A O 19
ATOM 20685 N N . GLY A 1 71 ? 5.893 -17.904 16.833 1.00 0.00 71 GLY A N 19
ATOM 20686 C CA . GLY A 1 71 ? 7.055 -18.540 16.236 1.00 0.00 71 GLY A CA 19
ATOM 20687 C C . GLY A 1 71 ? 8.235 -18.548 17.210 1.00 0.00 71 GLY A C 19
ATOM 20688 O O . GLY A 1 71 ? 9.189 -19.303 17.028 1.00 0.00 71 GLY A O 19
ATOM 20692 N N . GLY A 1 1 ? 14.526 2.762 13.234 1.00 0.00 1 GLY A N 20
ATOM 20693 C CA . GLY A 1 1 ? 13.092 2.539 13.159 1.00 0.00 1 GLY A CA 20
ATOM 20694 C C . GLY A 1 1 ? 12.396 3.689 12.428 1.00 0.00 1 GLY A C 20
ATOM 20695 O O . GLY A 1 1 ? 13.055 4.587 11.907 1.00 0.00 1 GLY A O 20
ATOM 20699 N N . SER A 1 2 ? 11.073 3.624 12.414 1.00 0.00 2 SER A N 20
ATOM 20700 C CA . SER A 1 2 ? 10.280 4.649 11.756 1.00 0.00 2 SER A CA 20
ATOM 20701 C C . SER A 1 2 ? 8.882 4.707 12.375 1.00 0.00 2 SER A C 20
ATOM 20702 O O . SER A 1 2 ? 8.486 3.803 13.109 1.00 0.00 2 SER A O 20
ATOM 20710 N N . SER A 1 3 ? 8.173 5.780 12.055 1.00 0.00 3 SER A N 20
ATOM 20711 C CA . SER A 1 3 ? 6.827 5.968 12.571 1.00 0.00 3 SER A CA 20
ATOM 20712 C C . SER A 1 3 ? 5.897 6.432 11.449 1.00 0.00 3 SER A C 20
ATOM 20713 O O . SER A 1 3 ? 4.898 5.777 11.155 1.00 0.00 3 SER A O 20
ATOM 20721 N N . GLY A 1 4 ? 6.258 7.558 10.851 1.00 0.00 4 GLY A N 20
ATOM 20722 C CA . GLY A 1 4 ? 5.468 8.117 9.767 1.00 0.00 4 GLY A CA 20
ATOM 20723 C C . GLY A 1 4 ? 4.199 8.783 10.302 1.00 0.00 4 GLY A C 20
ATOM 20724 O O . GLY A 1 4 ? 3.997 8.862 11.513 1.00 0.00 4 GLY A O 20
ATOM 20728 N N . SER A 1 5 ? 3.376 9.246 9.372 1.00 0.00 5 SER A N 20
ATOM 20729 C CA . SER A 1 5 ? 2.131 9.903 9.734 1.00 0.00 5 SER A CA 20
ATOM 20730 C C . SER A 1 5 ? 0.975 8.902 9.677 1.00 0.00 5 SER A C 20
ATOM 20731 O O . SER A 1 5 ? 1.001 7.963 8.882 1.00 0.00 5 SER A O 20
ATOM 20739 N N . SER A 1 6 ? -0.011 9.136 10.530 1.00 0.00 6 SER A N 20
ATOM 20740 C CA . SER A 1 6 ? -1.174 8.267 10.587 1.00 0.00 6 SER A CA 20
ATOM 20741 C C . SER A 1 6 ? -2.432 9.050 10.206 1.00 0.00 6 SER A C 20
ATOM 20742 O O . SER A 1 6 ? -3.056 9.682 11.058 1.00 0.00 6 SER A O 20
ATOM 20750 N N . GLY A 1 7 ? -2.767 8.983 8.926 1.00 0.00 7 GLY A N 20
ATOM 20751 C CA . GLY A 1 7 ? -3.939 9.679 8.422 1.00 0.00 7 GLY A CA 20
ATOM 20752 C C . GLY A 1 7 ? -4.635 8.861 7.332 1.00 0.00 7 GLY A C 20
ATOM 20753 O O . GLY A 1 7 ? -4.365 9.043 6.146 1.00 0.00 7 GLY A O 20
ATOM 20757 N N . PRO A 1 8 ? -5.541 7.953 7.785 1.00 0.00 8 PRO A N 20
ATOM 20758 C CA . PRO A 1 8 ? -6.278 7.107 6.862 1.00 0.00 8 PRO A CA 20
ATOM 20759 C C . PRO A 1 8 ? -7.376 7.899 6.149 1.00 0.00 8 PRO A C 20
ATOM 20760 O O . PRO A 1 8 ? -8.389 8.246 6.755 1.00 0.00 8 PRO A O 20
ATOM 20771 N N . ARG A 1 9 ? -7.138 8.161 4.873 1.00 0.00 9 ARG A N 20
ATOM 20772 C CA . ARG A 1 9 ? -8.093 8.906 4.071 1.00 0.00 9 ARG A CA 20
ATOM 20773 C C . ARG A 1 9 ? -8.501 8.093 2.840 1.00 0.00 9 ARG A C 20
ATOM 20774 O O . ARG A 1 9 ? -9.688 7.893 2.589 1.00 0.00 9 ARG A O 20
ATOM 20795 N N . SER A 1 10 ? -7.492 7.647 2.105 1.00 0.00 10 SER A N 20
ATOM 20796 C CA . SER A 1 10 ? -7.730 6.861 0.906 1.00 0.00 10 SER A CA 20
ATOM 20797 C C . SER A 1 10 ? -8.001 5.403 1.282 1.00 0.00 10 SER A C 20
ATOM 20798 O O . SER A 1 10 ? -9.028 4.842 0.904 1.00 0.00 10 SER A O 20
ATOM 20806 N N . ARG A 1 11 ? -7.062 4.832 2.022 1.00 0.00 11 ARG A N 20
ATOM 20807 C CA . ARG A 1 11 ? -7.187 3.450 2.453 1.00 0.00 11 ARG A CA 20
ATOM 20808 C C . ARG A 1 11 ? -7.125 2.510 1.247 1.00 0.00 11 ARG A C 20
ATOM 20809 O O . ARG A 1 11 ? -6.101 1.872 1.004 1.00 0.00 11 ARG A O 20
ATOM 20830 N N . THR A 1 12 ? -8.233 2.454 0.523 1.00 0.00 12 THR A N 20
ATOM 20831 C CA . THR A 1 12 ? -8.317 1.602 -0.652 1.00 0.00 12 THR A CA 20
ATOM 20832 C C . THR A 1 12 ? -8.779 2.412 -1.865 1.00 0.00 12 THR A C 20
ATOM 20833 O O . THR A 1 12 ? -9.970 2.461 -2.166 1.00 0.00 12 THR A O 20
ATOM 20844 N N . LYS A 1 13 ? -7.811 3.027 -2.529 1.00 0.00 13 LYS A N 20
ATOM 20845 C CA . LYS A 1 13 ? -8.103 3.832 -3.702 1.00 0.00 13 LYS A CA 20
ATOM 20846 C C . LYS A 1 13 ? -7.551 3.132 -4.946 1.00 0.00 13 LYS A C 20
ATOM 20847 O O . LYS A 1 13 ? -6.983 3.778 -5.825 1.00 0.00 13 LYS A O 20
ATOM 20866 N N . ILE A 1 14 ? -7.738 1.821 -4.980 1.00 0.00 14 ILE A N 20
ATOM 20867 C CA . ILE A 1 14 ? -7.267 1.026 -6.101 1.00 0.00 14 ILE A CA 20
ATOM 20868 C C . ILE A 1 14 ? -8.468 0.467 -6.865 1.00 0.00 14 ILE A C 20
ATOM 20869 O O . ILE A 1 14 ? -9.339 -0.172 -6.278 1.00 0.00 14 ILE A O 20
ATOM 20885 N N . SER A 1 15 ? -8.476 0.727 -8.164 1.00 0.00 15 SER A N 20
ATOM 20886 C CA . SER A 1 15 ? -9.556 0.258 -9.015 1.00 0.00 15 SER A CA 20
ATOM 20887 C C . SER A 1 15 ? -9.974 -1.154 -8.600 1.00 0.00 15 SER A C 20
ATOM 20888 O O . SER A 1 15 ? -11.164 -1.448 -8.497 1.00 0.00 15 SER A O 20
ATOM 20896 N N . LEU A 1 16 ? -8.971 -1.990 -8.371 1.00 0.00 16 LEU A N 20
ATOM 20897 C CA . LEU A 1 16 ? -9.220 -3.364 -7.969 1.00 0.00 16 LEU A CA 20
ATOM 20898 C C . LEU A 1 16 ? -7.989 -4.215 -8.290 1.00 0.00 16 LEU A C 20
ATOM 20899 O O . LEU A 1 16 ? -7.246 -4.601 -7.389 1.00 0.00 16 LEU A O 20
ATOM 20915 N N . GLU A 1 17 ? -7.813 -4.482 -9.576 1.00 0.00 17 GLU A N 20
ATOM 20916 C CA . GLU A 1 17 ? -6.685 -5.280 -10.026 1.00 0.00 17 GLU A CA 20
ATOM 20917 C C . GLU A 1 17 ? -5.455 -4.996 -9.162 1.00 0.00 17 GLU A C 20
ATOM 20918 O O . GLU A 1 17 ? -5.165 -5.738 -8.225 1.00 0.00 17 GLU A O 20
ATOM 20930 N N . ALA A 1 18 ? -4.764 -3.920 -9.509 1.00 0.00 18 ALA A N 20
ATOM 20931 C CA . ALA A 1 18 ? -3.571 -3.528 -8.777 1.00 0.00 18 ALA A CA 20
ATOM 20932 C C . ALA A 1 18 ? -3.695 -3.992 -7.324 1.00 0.00 18 ALA A C 20
ATOM 20933 O O . ALA A 1 18 ? -2.753 -4.551 -6.765 1.00 0.00 18 ALA A O 20
ATOM 20940 N N . LEU A 1 19 ? -4.865 -3.742 -6.754 1.00 0.00 19 LEU A N 20
ATOM 20941 C CA . LEU A 1 19 ? -5.124 -4.127 -5.377 1.00 0.00 19 LEU A CA 20
ATOM 20942 C C . LEU A 1 19 ? -4.992 -5.645 -5.243 1.00 0.00 19 LEU A C 20
ATOM 20943 O O . LEU A 1 19 ? -3.984 -6.143 -4.742 1.00 0.00 19 LEU A O 20
ATOM 20959 N N . GLY A 1 20 ? -6.024 -6.340 -5.699 1.00 0.00 20 GLY A N 20
ATOM 20960 C CA . GLY A 1 20 ? -6.036 -7.791 -5.636 1.00 0.00 20 GLY A CA 20
ATOM 20961 C C . GLY A 1 20 ? -4.665 -8.367 -5.995 1.00 0.00 20 GLY A C 20
ATOM 20962 O O . GLY A 1 20 ? -4.308 -9.456 -5.547 1.00 0.00 20 GLY A O 20
ATOM 20966 N N . ILE A 1 21 ? -3.933 -7.610 -6.799 1.00 0.00 21 ILE A N 20
ATOM 20967 C CA . ILE A 1 21 ? -2.608 -8.032 -7.223 1.00 0.00 21 ILE A CA 20
ATOM 20968 C C . ILE A 1 21 ? -1.666 -8.026 -6.018 1.00 0.00 21 ILE A C 20
ATOM 20969 O O . ILE A 1 21 ? -1.168 -9.075 -5.610 1.00 0.00 21 ILE A O 20
ATOM 20985 N N . LEU A 1 22 ? -1.450 -6.834 -5.482 1.00 0.00 22 LEU A N 20
ATOM 20986 C CA . LEU A 1 22 ? -0.576 -6.679 -4.331 1.00 0.00 22 LEU A CA 20
ATOM 20987 C C . LEU A 1 22 ? -1.258 -7.268 -3.095 1.00 0.00 22 LEU A C 20
ATOM 20988 O O . LEU A 1 22 ? -0.600 -7.557 -2.097 1.00 0.00 22 LEU A O 20
ATOM 21004 N N . GLN A 1 23 ? -2.569 -7.428 -3.201 1.00 0.00 23 GLN A N 20
ATOM 21005 C CA . GLN A 1 23 ? -3.347 -7.977 -2.104 1.00 0.00 23 GLN A CA 20
ATOM 21006 C C . GLN A 1 23 ? -3.123 -9.487 -1.998 1.00 0.00 23 GLN A C 20
ATOM 21007 O O . GLN A 1 23 ? -3.051 -10.031 -0.897 1.00 0.00 23 GLN A O 20
ATOM 21021 N N . SER A 1 24 ? -3.019 -10.120 -3.157 1.00 0.00 24 SER A N 20
ATOM 21022 C CA . SER A 1 24 ? -2.805 -11.556 -3.208 1.00 0.00 24 SER A CA 20
ATOM 21023 C C . SER A 1 24 ? -1.429 -11.901 -2.634 1.00 0.00 24 SER A C 20
ATOM 21024 O O . SER A 1 24 ? -1.253 -12.954 -2.024 1.00 0.00 24 SER A O 20
ATOM 21032 N N . PHE A 1 25 ? -0.488 -10.993 -2.851 1.00 0.00 25 PHE A N 20
ATOM 21033 C CA . PHE A 1 25 ? 0.866 -11.187 -2.363 1.00 0.00 25 PHE A CA 20
ATOM 21034 C C . PHE A 1 25 ? 0.940 -10.973 -0.850 1.00 0.00 25 PHE A C 20
ATOM 21035 O O . PHE A 1 25 ? 1.797 -11.547 -0.180 1.00 0.00 25 PHE A O 20
ATOM 21052 N N . ILE A 1 26 ? 0.030 -10.146 -0.357 1.00 0.00 26 ILE A N 20
ATOM 21053 C CA . ILE A 1 26 ? -0.018 -9.849 1.065 1.00 0.00 26 ILE A CA 20
ATOM 21054 C C . ILE A 1 26 ? -0.434 -11.107 1.830 1.00 0.00 26 ILE A C 20
ATOM 21055 O O . ILE A 1 26 ? 0.125 -11.411 2.883 1.00 0.00 26 ILE A O 20
ATOM 21071 N N . HIS A 1 27 ? -1.413 -11.804 1.272 1.00 0.00 27 HIS A N 20
ATOM 21072 C CA . HIS A 1 27 ? -1.910 -13.022 1.889 1.00 0.00 27 HIS A CA 20
ATOM 21073 C C . HIS A 1 27 ? -0.933 -14.169 1.621 1.00 0.00 27 HIS A C 20
ATOM 21074 O O . HIS A 1 27 ? -1.009 -15.216 2.262 1.00 0.00 27 HIS A O 20
ATOM 21088 N N . ASP A 1 28 ? -0.038 -13.932 0.673 1.00 0.00 28 ASP A N 20
ATOM 21089 C CA . ASP A 1 28 ? 0.952 -14.932 0.312 1.00 0.00 28 ASP A CA 20
ATOM 21090 C C . ASP A 1 28 ? 2.200 -14.743 1.178 1.00 0.00 28 ASP A C 20
ATOM 21091 O O . ASP A 1 28 ? 2.696 -15.698 1.774 1.00 0.00 28 ASP A O 20
ATOM 21100 N N . VAL A 1 29 ? 2.671 -13.505 1.219 1.00 0.00 29 VAL A N 20
ATOM 21101 C CA . VAL A 1 29 ? 3.851 -13.179 2.001 1.00 0.00 29 VAL A CA 20
ATOM 21102 C C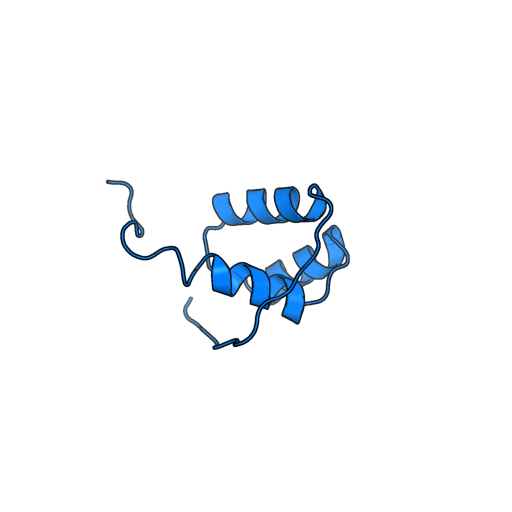 . VAL A 1 29 ? 3.441 -12.931 3.454 1.00 0.00 29 VAL A C 20
ATOM 21103 O O . VAL A 1 29 ? 4.047 -13.476 4.376 1.00 0.00 29 VAL A O 20
ATOM 21116 N N . GLY A 1 30 ? 2.416 -12.107 3.614 1.00 0.00 30 GLY A N 20
ATOM 21117 C CA . GLY A 1 30 ? 1.918 -11.780 4.939 1.00 0.00 30 GLY A CA 20
ATOM 21118 C C . GLY A 1 30 ? 1.651 -10.279 5.069 1.00 0.00 30 GLY A C 20
ATOM 21119 O O . GLY A 1 30 ? 1.211 -9.638 4.116 1.00 0.00 30 GLY A O 20
ATOM 21123 N N . LEU A 1 31 ? 1.929 -9.762 6.257 1.00 0.00 31 LEU A N 20
ATOM 21124 C CA . LEU A 1 31 ? 1.724 -8.348 6.524 1.00 0.00 31 LEU A CA 20
ATOM 21125 C C . LEU A 1 31 ? 3.020 -7.744 7.070 1.00 0.00 31 LEU A C 20
ATOM 21126 O O . LEU A 1 31 ? 3.029 -7.161 8.154 1.00 0.00 31 LEU A O 20
ATOM 21142 N N . TYR A 1 32 ? 4.082 -7.904 6.295 1.00 0.00 32 TYR A N 20
ATOM 21143 C CA . TYR A 1 32 ? 5.380 -7.381 6.688 1.00 0.00 32 TYR A CA 20
ATOM 21144 C C . TYR A 1 32 ? 6.327 -7.306 5.488 1.00 0.00 32 TYR A C 20
ATOM 21145 O O . TYR A 1 32 ? 7.356 -7.979 5.462 1.00 0.00 32 TYR A O 20
ATOM 21163 N N . PRO A 1 33 ? 5.934 -6.460 4.498 1.00 0.00 33 PRO A N 20
ATOM 21164 C CA . PRO A 1 33 ? 6.735 -6.288 3.298 1.00 0.00 33 PRO A CA 20
ATOM 21165 C C . PRO A 1 33 ? 7.973 -5.435 3.584 1.00 0.00 33 PRO A C 20
ATOM 21166 O O . PRO A 1 33 ? 8.117 -4.890 4.676 1.00 0.00 33 PRO A O 20
ATOM 21177 N N . ASP A 1 34 ? 8.835 -5.347 2.581 1.00 0.00 34 ASP A N 20
ATOM 21178 C CA . ASP A 1 34 ? 10.056 -4.570 2.711 1.00 0.00 34 ASP A CA 20
ATOM 21179 C C . ASP A 1 34 ? 10.105 -3.517 1.601 1.00 0.00 34 ASP A C 20
ATOM 21180 O O . ASP A 1 34 ? 9.393 -3.627 0.605 1.00 0.00 34 ASP A O 20
ATOM 21189 N N . GLN A 1 35 ? 10.953 -2.521 1.812 1.00 0.00 35 GLN A N 20
ATOM 21190 C CA . GLN A 1 35 ? 11.105 -1.450 0.842 1.00 0.00 35 GLN A CA 20
ATOM 21191 C C . GLN A 1 35 ? 11.220 -2.025 -0.571 1.00 0.00 35 GLN A C 20
ATOM 21192 O O . GLN A 1 35 ? 10.901 -1.350 -1.548 1.00 0.00 35 GLN A O 20
ATOM 21206 N N . GLU A 1 36 ? 11.677 -3.267 -0.634 1.00 0.00 36 GLU A N 20
ATOM 21207 C CA . GLU A 1 36 ? 11.839 -3.941 -1.911 1.00 0.00 36 GLU A CA 20
ATOM 21208 C C . GLU A 1 36 ? 10.479 -4.393 -2.449 1.00 0.00 36 GLU A C 20
ATOM 21209 O O . GLU A 1 36 ? 10.151 -4.141 -3.607 1.00 0.00 36 GLU A O 20
ATOM 21221 N N . ALA A 1 37 ? 9.726 -5.053 -1.582 1.00 0.00 37 ALA A N 20
ATOM 21222 C CA . ALA A 1 37 ? 8.409 -5.542 -1.955 1.00 0.00 37 ALA A CA 20
ATOM 21223 C C . ALA A 1 37 ? 7.519 -4.358 -2.335 1.00 0.00 37 ALA A C 20
ATOM 21224 O O . ALA A 1 37 ? 6.804 -4.410 -3.334 1.00 0.00 37 ALA A O 20
ATOM 21231 N N . ILE A 1 38 ? 7.591 -3.318 -1.517 1.00 0.00 38 ILE A N 20
ATOM 21232 C CA . ILE A 1 38 ? 6.800 -2.122 -1.755 1.00 0.00 38 ILE A CA 20
ATOM 21233 C C . ILE A 1 38 ? 7.165 -1.538 -3.121 1.00 0.00 38 ILE A C 20
ATOM 21234 O O . ILE A 1 38 ? 6.286 -1.157 -3.893 1.00 0.00 38 ILE A O 20
ATOM 21250 N N . HIS A 1 39 ? 8.463 -1.486 -3.379 1.00 0.00 39 HIS A N 20
ATOM 21251 C CA . HIS A 1 39 ? 8.955 -0.955 -4.639 1.00 0.00 39 HIS A CA 20
ATOM 21252 C C . HIS A 1 39 ? 8.302 -1.703 -5.802 1.00 0.00 39 HIS A C 20
ATOM 21253 O O . HIS A 1 39 ? 7.894 -1.091 -6.788 1.00 0.00 39 HIS A O 20
ATOM 21267 N N . THR A 1 40 ? 8.222 -3.017 -5.648 1.00 0.00 40 THR A N 20
ATOM 21268 C CA . THR A 1 40 ? 7.625 -3.856 -6.673 1.00 0.00 40 THR A CA 20
ATOM 21269 C C . THR A 1 40 ? 6.139 -3.528 -6.831 1.00 0.00 40 THR A C 20
ATOM 21270 O O . THR A 1 40 ? 5.604 -3.571 -7.938 1.00 0.00 40 THR A O 20
ATOM 21281 N N . LEU A 1 41 ? 5.513 -3.209 -5.707 1.00 0.00 41 LEU A N 20
ATOM 21282 C CA . LEU A 1 41 ? 4.099 -2.875 -5.707 1.00 0.00 41 LEU A CA 20
ATOM 21283 C C . LEU A 1 41 ? 3.905 -1.497 -6.344 1.00 0.00 41 LEU A C 20
ATOM 21284 O O . LEU A 1 41 ? 2.915 -1.263 -7.035 1.00 0.00 41 LEU A O 20
ATOM 21300 N N . SER A 1 42 ? 4.866 -0.622 -6.089 1.00 0.00 42 SER A N 20
ATOM 21301 C CA . SER A 1 42 ? 4.813 0.726 -6.629 1.00 0.00 42 SER A CA 20
ATOM 21302 C C . SER A 1 42 ? 5.169 0.708 -8.117 1.00 0.00 42 SER A C 20
ATOM 21303 O O . SER A 1 42 ? 4.891 1.665 -8.837 1.00 0.00 42 SER A O 20
ATOM 21311 N N . ALA A 1 43 ? 5.780 -0.392 -8.533 1.00 0.00 43 ALA A N 20
ATOM 21312 C CA . ALA A 1 43 ? 6.177 -0.547 -9.922 1.00 0.00 43 ALA A CA 20
ATOM 21313 C C . ALA A 1 43 ? 5.113 -1.359 -10.664 1.00 0.00 43 ALA A C 20
ATOM 21314 O O . ALA A 1 43 ? 4.435 -0.839 -11.549 1.00 0.00 43 ALA A O 20
ATOM 21321 N N . GLN A 1 44 ? 5.001 -2.621 -10.277 1.00 0.00 44 GLN A N 20
ATOM 21322 C CA . GLN A 1 44 ? 4.031 -3.510 -10.895 1.00 0.00 44 GLN A CA 20
ATOM 21323 C C . GLN A 1 44 ? 2.700 -2.784 -11.099 1.00 0.00 44 GLN A C 20
ATOM 21324 O O . GLN A 1 44 ? 2.054 -2.944 -12.133 1.00 0.00 44 GLN A O 20
ATOM 21338 N N . LEU A 1 45 ? 2.330 -2.001 -10.096 1.00 0.00 45 LEU A N 20
ATOM 21339 C CA . LEU A 1 45 ? 1.087 -1.250 -10.152 1.00 0.00 45 LEU A CA 20
ATOM 21340 C C . LEU A 1 45 ? 1.372 0.161 -10.671 1.00 0.00 45 LEU A C 20
ATOM 21341 O O . LEU A 1 45 ? 0.511 0.785 -11.287 1.00 0.00 45 LEU A O 20
ATOM 21357 N N . ASP A 1 46 ? 2.585 0.622 -10.401 1.00 0.00 46 ASP A N 20
ATOM 21358 C CA . ASP A 1 46 ? 2.994 1.947 -10.833 1.00 0.00 46 ASP A CA 20
ATOM 21359 C C . ASP A 1 46 ? 2.469 2.987 -9.841 1.00 0.00 46 ASP A C 20
ATOM 21360 O O . ASP A 1 46 ? 2.364 4.167 -10.171 1.00 0.00 46 ASP A O 20
ATOM 21369 N N . LEU A 1 47 ? 2.153 2.511 -8.646 1.00 0.00 47 LEU A N 20
ATOM 21370 C CA . LEU A 1 47 ? 1.642 3.384 -7.603 1.00 0.00 47 LEU A CA 20
ATOM 21371 C C . LEU A 1 47 ? 2.796 3.827 -6.703 1.00 0.00 47 LEU A C 20
ATOM 21372 O O . LEU A 1 47 ? 3.869 3.225 -6.721 1.00 0.00 47 LEU A O 20
ATOM 21388 N N . PRO A 1 48 ? 2.531 4.904 -5.916 1.00 0.00 48 PRO A N 20
ATOM 21389 C CA . PRO A 1 48 ? 3.535 5.435 -5.010 1.00 0.00 48 PRO A CA 20
ATOM 21390 C C . PRO A 1 48 ? 3.698 4.535 -3.783 1.00 0.00 48 PRO A C 20
ATOM 21391 O O . PRO A 1 48 ? 2.861 3.670 -3.528 1.00 0.00 48 PRO A O 20
ATOM 21402 N N . LYS A 1 49 ? 4.780 4.770 -3.056 1.00 0.00 49 LYS A N 20
ATOM 21403 C CA . LYS A 1 49 ? 5.063 3.992 -1.862 1.00 0.00 49 LYS A CA 20
ATOM 21404 C C . LYS A 1 49 ? 4.049 4.349 -0.773 1.00 0.00 49 LYS A C 20
ATOM 21405 O O . LYS A 1 49 ? 3.441 3.466 -0.172 1.00 0.00 49 LYS A O 20
ATOM 21424 N N . HIS A 1 50 ? 3.899 5.647 -0.553 1.00 0.00 50 HIS A N 20
ATOM 21425 C CA . HIS A 1 50 ? 2.969 6.133 0.453 1.00 0.00 50 HIS A CA 20
ATOM 21426 C C . HIS A 1 50 ? 1.607 5.465 0.258 1.00 0.00 50 HIS A C 20
ATOM 21427 O O . HIS A 1 50 ? 1.004 4.984 1.216 1.00 0.00 50 HIS A O 20
ATOM 21441 N N . THR A 1 51 ? 1.161 5.457 -0.990 1.00 0.00 51 THR A N 20
ATOM 21442 C CA . THR A 1 51 ? -0.120 4.857 -1.323 1.00 0.00 51 THR A CA 20
ATOM 21443 C C . THR A 1 51 ? -0.151 3.391 -0.886 1.00 0.00 51 THR A C 20
ATOM 21444 O O . THR A 1 51 ? -1.051 2.976 -0.158 1.00 0.00 51 THR A O 20
ATOM 21455 N N . ILE A 1 52 ? 0.843 2.647 -1.349 1.00 0.00 52 ILE A N 20
ATOM 21456 C CA . ILE A 1 52 ? 0.941 1.237 -1.015 1.00 0.00 52 ILE A CA 20
ATOM 21457 C C . ILE A 1 52 ? 1.073 1.084 0.502 1.00 0.00 52 ILE A C 20
ATOM 21458 O O . ILE A 1 52 ? 0.375 0.275 1.111 1.00 0.00 52 ILE A O 20
ATOM 21474 N N . ILE A 1 53 ? 1.972 1.875 1.068 1.00 0.00 53 ILE A N 20
ATOM 21475 C CA . ILE A 1 53 ? 2.205 1.838 2.502 1.00 0.00 53 ILE A CA 20
ATOM 21476 C C . ILE A 1 53 ? 0.893 2.128 3.234 1.00 0.00 53 ILE A C 20
ATOM 21477 O O . ILE A 1 53 ? 0.409 1.297 4.001 1.00 0.00 53 ILE A O 20
ATOM 21493 N N . LYS A 1 54 ? 0.356 3.310 2.972 1.00 0.00 54 LYS A N 20
ATOM 21494 C CA . LYS A 1 54 ? -0.890 3.720 3.597 1.00 0.00 54 LYS A CA 20
ATOM 21495 C C . LYS A 1 54 ? -1.866 2.541 3.603 1.00 0.00 54 LYS A C 20
ATOM 21496 O O . LYS A 1 54 ? -2.309 2.103 4.663 1.00 0.00 54 LYS A O 20
ATOM 21515 N N . PHE A 1 55 ? -2.171 2.062 2.406 1.00 0.00 55 PHE A N 20
ATOM 21516 C CA . PHE A 1 55 ? -3.086 0.942 2.260 1.00 0.00 55 PHE A CA 20
ATOM 21517 C C . PHE A 1 55 ? -2.659 -0.233 3.141 1.00 0.00 55 PHE A C 20
ATOM 21518 O O . PHE A 1 55 ? -3.502 -0.966 3.656 1.00 0.00 55 PHE A O 20
ATOM 21535 N N . PHE A 1 56 ? -1.350 -0.376 3.289 1.00 0.00 56 PHE A N 20
ATOM 21536 C CA . PHE A 1 56 ? -0.801 -1.450 4.099 1.00 0.00 56 PHE A CA 20
ATOM 21537 C C . PHE A 1 56 ? -0.945 -1.140 5.590 1.00 0.00 56 PHE A C 20
ATOM 21538 O O . PHE A 1 56 ? -1.227 -2.032 6.389 1.00 0.00 56 PHE A O 20
ATOM 21555 N N . GLN A 1 57 ? -0.744 0.127 5.921 1.00 0.00 57 GLN A N 20
ATOM 21556 C CA . GLN A 1 57 ? -0.848 0.566 7.302 1.00 0.00 57 GLN A CA 20
ATOM 21557 C C . GLN A 1 57 ? -2.247 0.272 7.848 1.00 0.00 57 GLN A C 20
ATOM 21558 O O . GLN A 1 57 ? -2.423 0.100 9.054 1.00 0.00 57 GLN A O 20
ATOM 21572 N N . ASN A 1 58 ? -3.206 0.224 6.935 1.00 0.00 58 ASN A N 20
ATOM 21573 C CA . ASN A 1 58 ? -4.583 -0.046 7.310 1.00 0.00 58 ASN A CA 20
ATOM 21574 C C . ASN A 1 58 ? -4.744 -1.539 7.605 1.00 0.00 58 ASN A C 20
ATOM 21575 O O . ASN A 1 58 ? -5.377 -1.916 8.590 1.00 0.00 58 ASN A O 20
ATOM 21586 N N . GLN A 1 59 ? -4.160 -2.348 6.733 1.00 0.00 59 GLN A N 20
ATOM 21587 C CA . GLN A 1 59 ? -4.231 -3.791 6.888 1.00 0.00 59 GLN A CA 20
ATOM 21588 C C . GLN A 1 59 ? -3.865 -4.190 8.318 1.00 0.00 59 GLN A C 20
ATOM 21589 O O . GLN A 1 59 ? -4.545 -5.012 8.931 1.00 0.00 59 GLN A O 20
ATOM 21603 N N . ARG A 1 60 ? -2.791 -3.590 8.810 1.00 0.00 60 ARG A N 20
ATOM 21604 C CA . ARG A 1 60 ? -2.326 -3.872 10.157 1.00 0.00 60 ARG A CA 20
ATOM 21605 C C . ARG A 1 60 ? -3.424 -3.555 11.175 1.00 0.00 60 ARG A C 20
ATOM 21606 O O . ARG A 1 60 ? -3.960 -4.456 11.817 1.00 0.00 60 ARG A O 20
ATOM 21627 N N . TYR A 1 61 ? -3.726 -2.270 11.290 1.00 0.00 61 TYR A N 20
ATOM 21628 C CA . TYR A 1 61 ? -4.750 -1.821 12.218 1.00 0.00 61 TYR A CA 20
ATOM 21629 C C . TYR A 1 61 ? -5.922 -2.804 12.258 1.00 0.00 61 TYR A C 20
ATOM 21630 O O . TYR A 1 61 ? -6.444 -3.110 13.329 1.00 0.00 61 TYR A O 20
ATOM 21648 N N . HIS A 1 62 ? -6.301 -3.272 11.077 1.00 0.00 62 HIS A N 20
ATOM 21649 C CA . HIS A 1 62 ? -7.402 -4.213 10.964 1.00 0.00 62 HIS A CA 20
ATOM 21650 C C . HIS A 1 62 ? -7.037 -5.517 11.677 1.00 0.00 62 HIS A C 20
ATOM 21651 O O . HIS A 1 62 ? -7.443 -5.740 12.816 1.00 0.00 62 HIS A O 20
ATOM 21665 N N . VAL A 1 63 ? -6.275 -6.344 10.976 1.00 0.00 63 VAL A N 20
ATOM 21666 C CA . VAL A 1 63 ? -5.852 -7.620 11.527 1.00 0.00 63 VAL A CA 20
ATOM 21667 C C . VAL A 1 63 ? -5.389 -7.418 12.972 1.00 0.00 63 VAL A C 20
ATOM 21668 O O . VAL A 1 63 ? -4.881 -6.353 13.321 1.00 0.00 63 VAL A O 20
ATOM 21681 N N . LYS A 1 64 ? -5.581 -8.456 13.772 1.00 0.00 64 LYS A N 20
ATOM 21682 C CA . LYS A 1 64 ? -5.190 -8.406 15.170 1.00 0.00 64 LYS A CA 20
ATOM 21683 C C . LYS A 1 64 ? -5.314 -9.803 15.781 1.00 0.00 64 LYS A C 20
ATOM 21684 O O . LYS A 1 64 ? -4.311 -10.418 16.142 1.00 0.00 64 LYS A O 20
ATOM 21703 N N . HIS A 1 65 ? -6.552 -10.265 15.876 1.00 0.00 65 HIS A N 20
ATOM 21704 C CA . HIS A 1 65 ? -6.820 -11.579 16.436 1.00 0.00 65 HIS A CA 20
ATOM 21705 C C . HIS A 1 65 ? -6.093 -12.645 15.615 1.00 0.00 65 HIS A C 20
ATOM 21706 O O . HIS A 1 65 ? -5.834 -12.450 14.428 1.00 0.00 65 HIS A O 20
ATOM 21720 N N . SER A 1 66 ? -5.783 -13.749 16.279 1.00 0.00 66 SER A N 20
ATOM 21721 C CA . SER A 1 66 ? -5.091 -14.846 15.625 1.00 0.00 66 SER A CA 20
ATOM 21722 C C . SER A 1 66 ? -3.759 -14.357 15.052 1.00 0.00 66 SER A C 20
ATOM 21723 O O . SER A 1 66 ? -3.577 -13.162 14.828 1.00 0.00 66 SER A O 20
ATOM 21731 N N . GLY A 1 67 ? -2.862 -15.307 14.830 1.00 0.00 67 GLY A N 20
ATOM 21732 C CA . GLY A 1 67 ? -1.553 -14.988 14.288 1.00 0.00 67 GLY A CA 20
ATOM 21733 C C . GLY A 1 67 ? -1.042 -16.117 13.390 1.00 0.00 67 GLY A C 20
ATOM 21734 O O . GLY A 1 67 ? -1.429 -17.273 13.558 1.00 0.00 67 GLY A O 20
ATOM 21738 N N . PRO A 1 68 ? -0.157 -15.733 12.431 1.00 0.00 68 PRO A N 20
ATOM 21739 C CA . PRO A 1 68 ? 0.411 -16.699 11.507 1.00 0.00 68 PRO A CA 20
ATOM 21740 C C . PRO A 1 68 ? 1.476 -17.556 12.195 1.00 0.00 68 PRO A C 20
ATOM 21741 O O . PRO A 1 68 ? 2.619 -17.613 11.743 1.00 0.00 68 PRO A O 20
ATOM 21752 N N . SER A 1 69 ? 1.063 -18.201 13.276 1.00 0.00 69 SER A N 20
ATOM 21753 C CA . SER A 1 69 ? 1.967 -19.052 14.031 1.00 0.00 69 SER A CA 20
ATOM 21754 C C . SER A 1 69 ? 1.168 -20.054 14.866 1.00 0.00 69 SER A C 20
ATOM 21755 O O . SER A 1 69 ? 0.495 -19.673 15.823 1.00 0.00 69 SER A O 20
ATOM 21763 N N . SER A 1 70 ? 1.267 -21.315 14.473 1.00 0.00 70 SER A N 20
ATOM 21764 C CA . SER A 1 70 ? 0.562 -22.375 15.174 1.00 0.00 70 SER A CA 20
ATOM 21765 C C . SER A 1 70 ? 1.231 -22.647 16.522 1.00 0.00 70 SER A C 20
ATOM 21766 O O . SER A 1 70 ? 0.583 -22.584 17.565 1.00 0.00 70 SER A O 20
ATOM 21774 N N . GLY A 1 71 ? 2.521 -22.944 16.457 1.00 0.00 71 GLY A N 20
ATOM 21775 C CA . GLY A 1 71 ? 3.285 -23.226 17.660 1.00 0.00 71 GLY A CA 20
ATOM 21776 C C . GLY A 1 71 ? 4.740 -22.777 17.503 1.00 0.00 71 GLY A C 20
ATOM 21777 O O . GLY A 1 71 ? 5.383 -23.085 16.502 1.00 0.00 71 GLY A O 20
#

Solvent-accessible surface area: 5913 Å² total; per-residue (Å²): 131,116,110,58,74,120,25,103,226,93,227,70,198,28,117,121,119,22,51,34,69,1,60,69,46,6,175,114,77,25,32,162,36,91,144,134,9,16,117,66,4,26,65,122,21,122,50,47,63,108,30,0,52,82,30,8,40,65,48,105,162,115,66,168,194,91,53,125,103,130,121

Sequence (71 aa):
GSSGSSGPRSRTKISLEALGILQSFIHDVGLYPDQEAIHTLSAQLDLPKHTIIKFFQNQRYHVKHSGPSSGGSSGSSGPRSRTKISLEALGILQSFIHDVGLYPDQEAIHTLSAQLDLPKHTIIKFFQNQRYHVKHSGPSSGGSSGSSGPRSRTKISLEALGILQSFIHDVGLYPDQEAIHTLSAQLDLPKHTIIKFFQNQRYHVKHSGPSSGGSSGSSGPRSRTKISLEALGILQSFIHDVGLYPDQEAIHTLSAQLDLPKHTIIKFFQNQRYHVKHSGPSSGGSSGSSGPRSRTKISLEALGILQSFIHDVGLYPDQEAIHTLSAQLDLPKHTIIKFFQNQRYHVKHSGPSSGGSSGSSGPRSRTKISLEALGILQSFIHDVGLYPDQEAIHTLSAQLDLPKHTIIKFFQNQRYHVKHSGPSSGGSSGSSGPRSRTKISLEALGILQSFIHDVGLYPDQEAIHTLSAQLDLPKHTIIKFFQNQRYHVKHSGPSSGGSSGSSGPRSRTKISLEALGILQSFIHDVGLYPDQEAIHTLSAQLDLPKHTIIKFFQNQRYHVKHSGPSSGGSSGSSGPRSRTKISLEALGILQSFIHDVGLYPDQEAIHTLSAQLDLPKHTIIKFFQNQRYHVKHSGPSSGGSSGSSGPRSRTKISLEALGILQSFIHDVGLYPDQEAIHTLSAQLDLPKHTIIKFFQNQRYHVKHSGPSSGGSSGSSGPRSRTKISLEALGILQSFIHDVGLYPDQEAIHTLSAQLDLPKHTIIKFFQNQRYHVKHSGPSSGGSSGSSGPRSRTKISLEALGILQSFIHDVGLYPDQEAIHTLSAQLDLPKHTIIKFFQNQRYHVKHSGPSSGGSSGSSGPRSRTKISLEALGILQSFIHDVGLYPDQEAIHTLSAQLDLPKHTIIKFFQNQRYHVKHSGPSSGGSSGSSGPRSRTKISLEALGILQSFIHDVGLYPDQEAIHTLSAQLDLPKHTIIKFFQNQRYHVKHSGPSSGGSSGSSGPRSRTKISLEALGILQSFIHDVGLYPDQEAIHTLSAQLDLPKHTIIKFFQNQRYHVKHSGPSSGGSSGSSGPRSRTKISLEALGILQSFIHDVGLYPDQEAIHTLSAQLDLPKHTIIKFFQNQRYHVKHSGPSSGGSSGSSGPRSRTKISLEALGILQSFIHDVGLYPDQEAIHTLSAQLDLPKHTIIKFFQNQRYHVKHSGPSSGGSSGSSGPRSRTKISLEALGILQSFIHDVGLYPDQEAIHTLSAQLDLPKHTIIKFFQNQRYHVKHSGPSSGGSSGSSGPRSRTKISLEALGILQSFIHDVGLYPDQEAIHTLSAQLDLPKHTIIKFFQNQRYHVKHSGPSSGGSSGSSGPRSRTKISLEALGILQSFIHDVGLYPDQEAIHTLSAQLDLPKHTIIKFFQNQRYHVKHSGPSSG

InterPro domains:
  IPR001356 Homeodomain [PF00046] (616-671)
  IPR001356 Homeodomain [PS50071] (612-673)
  IPR001356 Homeodomain [SM00389] (614-677)
  IPR001356 Homeodomain [cd00086] (615-673)
  IPR003350 CUT domain [PF02376] (360-434)
  IPR003350 CUT domain [PF02376] (481-556)
  IPR003350 CUT domain [PS51042] (350-437)
  IPR003350 CUT domain [PS51042] (473-560)
  IPR003350 CUT domain [SM01109] (351-437)
  IPR003350 CUT domain [SM01109] (474-560)
  IPR009057 Homedomain-like superfamily [SSF46689] (610-673)
  IPR010982 Lambda repressor-like, DNA-binding domain superfamily [G3DSA:1.10.260.40] (360-438)
  IPR010982 Lambda repressor-like, DNA-binding domain superfamily [G3DSA:1.10.260.40] (483-561)
  IPR010982 Lambda repressor-like, DNA-binding domain superfamily [SSF47413] (344-439)
  IPR010982 Lambda repressor-like, DNA-binding domain superfamily [SSF47413] (468-564)
  IPR032355 SATB, CUT1-like DNA-binding domain [PF16557] (163-233)
  IPR032355 SATB, CUT1-like DNA-binding domain [PS51983] (161-234)
  IPR032392 SATB, ubiquitin-like oligomerisation domain [PF16534] (59-156)
  IPR032392 SATB, ubiquitin-like oligomerisation domain [PS51982] (57-158)
  IPR032392 SATB, ubiquitin-like oligomerisation domain [cd11585] (60-155)

Foldseek 3Di:
DDDDDQDQDCLDVDPPCLCCVLVVVCVVVHLDDDPVSLVCSCVVVVNDSCVVVSNSVVVVVPDDPDDPDDD

Radius of gyration: 12.09 Å; Cα contacts (8 Å, |Δi|>4): 35; chains: 1; bounding box: 23×31×28 Å

Organism: Homo sapiens (NCBI:txid9606)